Protein AF-0000000071600492 (afdb_homodimer)

Nearest PDB structures (foldseek):
  7sp5-assembly2_B  TM=2.230E-01  e=6.597E-02  Serendipita indica
  8fvz-assembly2_B  TM=2.088E-01  e=5.410E-02  Serendipita indica
  7p5j-assembly1_B  TM=1.361E-01  e=3.781E-01  Homo sapiens
  5xar-assembly1_B  TM=1.088E-01  e=1.708E+00  Klebsiella pneumoniae
  7sp5-assembly2_B  TM=2.228E-01  e=4.487E-02  Serendipita indica

InterPro domains:
  IPR002656 Acyltransferase 3 domain [PF01757] (269-626)
  IPR006621 Nose resistant-to-fluoxetine protein, N-terminal [PF20146] (59-178)
  IPR006621 Nose resistant-to-fluoxetine protein, N-terminal [SM00703] (56-203)
  IPR052728 Oxygen and lipid transport regulator [PTHR11161] (56-674)

Sequence (1380 aa):
MASGCVRVCLALHIFLSIVTASYAGHRILNNGFNRRNAEIDSLIQDLQQEKWEQEDVPCVQAVKDMLYGVKNSTLWATWIWDSMQRPTGALYGSRYHLGNFDQCLNPPWQGTHQHLRTQHCLVEVSLTDTEPKRWTKHPDPYDNTENYLNTTSIYWRNFNKATLGVCLPEVCSHRAVAILAPLMVQANHLPEPRAPRVLSCQTGATHQYSTQFYIYILTFAILYSVAIFGTLFPEYVPTSYWASEVRKAFDMKRNWMKLFVVSSRELKSVHGIRCFSSAIIICSHYIYYSNLTPISNALHMEKDLNSFVGMFVFHIDLIVDTFFALSGMLLINGLMSGKRTNLVEGLVKRYIRIVAPLAVMVYYFSWVHEHIGSGPVWELASREQRDVCHENWWATLLMVNNYVNEDRICHTVSWYLSCDFQLAILGTLLVYIYQRDPKTGKIVIGGAAVAAILVPSVVTYYYKLSPLFFHGMQSLVNFKTDPVFLKRYIKAHCRAAAYMVGMYAGYIFSVYRPEENRNKLSKRLSILGFLAALFTMVMVYRGGGLMLHREYNALEVAAFVAFNRATWAFAVCCLIAICEYGTLPLISTYLKWDFFVPLSRLSYCLYLLHMALVYYSIHGTRAGARYDFVDMVVHGFGIWLITNWLSLGLYLTVEAPIANLSTHLFKSPTAEPVTNGKVNGTHPFKIKSTMASGCVRVCLALHIFLSIVTASYAGHRILNNGFNRRNAEIDSLIQDLQQEKWEQEDVPCVQAVKDMLYGVKNSTLWATWIWDSMQRPTGALYGSRYHLGNFDQCLNPPWQGTHQHLRTQHCLVEVSLTDTEPKRWTKHPDPYDNTENYLNTTSIYWRNFNKATLGVCLPEVCSHRAVAILAPLMVQANHLPEPRAPRVLSCQTGATHQYSTQFYIYILTFAILYSVAIFGTLFPEYVPTSYWASEVRKAFDMKRNWMKLFVVSSRELKSVHGIRCFSSAIIICSHYIYYSNLTPISNALHMEKDLNSFVGMFVFHIDLIVDTFFALSGMLLINGLMSGKRTNLVEGLVKRYIRIVAPLAVMVYYFSWVHEHIGSGPVWELASREQRDVCHENWWATLLMVNNYVNEDRICHTVSWYLSCDFQLAILGTLLVYIYQRDPKTGKIVIGGAAVAAILVPSVVTYYYKLSPLFFHGMQSLVNFKTDPVFLKRYIKAHCRAAAYMVGMYAGYIFSVYRPEENRNKLSKRLSILGFLAALFTMVMVYRGGGLMLHREYNALEVAAFVAFNRATWAFAVCCLIAICEYGTLPLISTYLKWDFFVPLSRLSYCLYLLHMALVYYSIHGTRAGARYDFVDMVVHGFGIWLITNWLSLGLYLTVEAPIANLSTHLFKSPTAEPVTNGKVNGTHPFKIKST

Organism: Manduca sexta (NCBI:txid7130)

Solvent-accessible surface area (backbone atoms only — not comparable to full-atom values): 70516 Å² total; per-residue (Å²): 124,73,77,62,53,57,56,49,50,50,47,47,49,51,46,48,49,50,49,46,50,56,43,47,58,48,43,55,54,48,50,55,51,48,53,30,45,46,56,53,49,51,48,54,51,51,59,68,70,50,89,73,54,80,86,39,46,67,30,52,50,52,49,50,52,32,53,53,24,32,73,67,34,22,25,52,28,29,49,41,59,32,15,34,33,56,66,45,17,37,92,34,43,16,35,46,24,49,25,30,55,64,50,36,40,56,46,91,44,54,89,80,39,67,90,72,38,29,22,39,32,38,32,37,29,27,46,56,93,61,81,58,41,71,53,86,63,82,75,60,54,81,34,51,38,69,60,57,36,35,23,18,43,92,47,51,41,72,41,32,49,39,36,40,22,39,52,42,55,56,74,43,48,71,68,50,44,39,60,45,46,54,68,73,41,57,44,67,72,48,62,71,66,36,79,56,42,70,71,46,74,46,62,53,63,83,84,79,82,53,73,62,34,51,49,53,54,50,50,50,51,48,40,51,48,51,22,50,44,34,50,75,40,53,85,77,50,61,86,47,69,66,53,43,51,50,33,60,28,25,20,41,64,62,55,56,52,56,40,68,63,75,60,84,86,55,67,48,43,55,24,27,52,47,41,52,46,49,46,51,49,46,22,48,52,41,52,54,51,43,68,63,40,44,24,42,40,40,55,59,50,56,55,44,43,72,34,81,70,24,36,50,59,45,42,47,69,57,56,59,34,49,54,37,12,50,50,23,16,53,52,36,27,51,62,66,65,46,74,98,64,62,66,66,59,52,53,50,53,49,47,54,44,52,40,55,53,48,51,53,50,49,49,34,43,42,54,35,55,62,73,76,62,55,45,78,48,22,60,59,54,34,49,50,46,19,55,29,18,69,74,25,42,65,38,48,70,66,42,42,24,39,77,44,62,56,66,46,44,30,64,66,75,47,30,55,55,17,28,53,53,55,48,47,52,50,51,53,52,49,49,50,42,26,73,74,38,54,72,61,19,51,52,52,51,51,51,48,48,53,47,18,29,44,42,37,14,52,53,30,46,74,68,66,46,69,77,43,76,57,75,32,48,52,39,61,65,41,37,58,75,24,64,45,42,65,70,38,68,40,26,44,67,43,52,35,25,12,21,46,47,13,28,53,49,10,45,47,45,50,73,52,40,44,84,80,38,54,56,69,36,50,48,68,57,21,48,50,49,45,52,48,28,51,49,50,46,52,48,49,28,50,48,46,45,51,57,67,76,40,80,90,44,59,67,61,39,17,55,47,50,28,42,46,54,36,51,42,21,46,29,53,50,48,48,47,46,35,47,46,23,18,41,40,82,65,58,33,59,57,27,40,36,73,77,27,38,41,54,33,70,34,41,64,46,26,64,67,46,40,57,60,55,44,46,48,60,53,34,38,37,55,48,43,36,70,76,44,72,68,55,43,46,32,36,14,47,7,47,47,53,52,30,47,57,52,15,50,56,48,35,47,57,40,33,48,22,51,42,44,48,52,53,55,69,68,50,68,81,70,74,70,76,79,73,75,74,81,72,76,82,75,76,83,78,77,78,74,86,121,124,75,77,60,55,58,56,50,52,50,47,48,48,49,47,48,48,49,50,45,51,57,42,48,59,49,42,56,52,48,49,54,52,49,52,30,44,46,57,52,52,51,49,54,51,52,59,68,69,50,91,73,54,81,86,38,46,66,31,54,49,53,50,49,49,31,53,51,26,32,71,67,34,21,24,50,27,31,49,39,58,30,15,35,32,56,64,44,16,38,92,34,42,16,36,45,25,49,25,32,53,65,50,33,40,57,47,93,44,54,88,78,40,66,90,72,38,28,22,40,31,35,32,37,29,28,46,56,91,62,81,56,42,69,54,85,64,83,74,59,53,83,36,52,39,68,61,57,37,35,23,17,43,94,46,51,40,72,42,29,49,37,36,39,20,39,52,42,57,56,76,45,47,68,70,50,44,40,61,45,45,55,68,74,41,56,44,67,72,48,61,71,66,35,80,57,40,70,73,45,73,47,63,55,64,82,84,80,81,54,70,60,34,51,49,52,54,50,51,52,52,48,41,50,48,51,22,50,44,35,50,77,40,52,86,78,49,60,85,47,70,66,53,43,50,51,33,61,28,23,18,42,64,63,56,55,52,56,41,68,64,76,61,85,84,55,67,49,45,55,23,28,51,47,42,54,45,50,47,52,50,47,22,48,51,39,51,53,51,45,68,64,41,42,24,42,40,40,54,61,51,54,56,44,43,72,35,81,69,24,36,52,59,46,41,48,69,55,56,60,35,50,54,36,12,49,50,25,16,52,51,36,27,50,61,66,64,44,75,98,64,62,64,65,57,53,52,50,53,49,48,54,45,52,40,55,53,46,49,52,50,49,50,34,44,41,53,35,54,64,73,75,63,55,45,77,50,24,60,56,54,34,49,51,46,19,53,30,19,69,74,25,43,65,37,47,71,66,43,42,24,39,77,45,62,57,66,46,44,30,65,65,76,48,30,57,54,18,29,51,52,53,48,48,51,49,51,52,51,48,49,51,43,26,73,75,37,54,71,61,18,51,53,50,51,52,50,48,47,53,44,20,28,44,42,37,14,50,52,30,45,74,68,66,46,66,77,43,76,56,74,34,49,51,38,61,65,42,36,58,74,25,63,44,41,64,70,39,69,40,26,45,67,43,51,35,27,13,22,46,47,12,28,53,49,10,46,49,45,51,75,54,39,45,83,81,37,54,56,68,36,50,49,67,56,21,50,50,49,44,51,48,28,50,49,51,46,51,48,48,28,49,47,46,44,52,57,67,76,41,81,90,44,60,66,61,39,18,55,46,51,27,39,46,53,36,51,44,20,44,28,52,51,48,46,46,46,35,47,47,24,18,42,41,82,65,58,35,58,57,27,40,35,72,78,27,39,41,55,33,70,35,40,65,46,27,64,67,45,41,56,61,56,44,47,50,60,54,33,39,39,54,47,44,37,70,76,44,72,67,55,43,46,31,35,16,48,6,47,47,53,52,30,48,57,51,16,50,54,48,36,48,56,41,34,47,22,50,42,46,48,51,53,55,69,67,50,68,82,69,75,70,74,78,72,73,72,78,70,73,81,71,76,79,80,81,79,74,86,121

Radius of gyration: 36.12 Å; Cα contacts (8 Å, |Δi|>4): 2097; chains: 2; bounding box: 98×134×85 Å

pLDDT: mean 87.0, std 16.47, range [22.69, 98.5]

Secondary structure (DSSP, 8-state):
--THHHHHHHHHHHHHHHHHHHHHHHHHHHHHHHHHHHHHHHHHHHHHHS---GGGHHHHHHHHHHHHHHHTTBHHHHHHHHT-----SGGGT--EE---HHHHH--TTTTT-GGG-EEEEEEEEES-SSPPEE--SPPPTTSBHHHHHTEE-TT--B-SEEEEEEEEETT--HHHHHHHHHHHS--TTSPPPEEEEEEEEEE-SPPPPPHHHHHHHHHHHHHHHHHHHHHH-GGGS--SHHHHHHHHHT-HHHHHHHTT---TTS-HHHHHHHHHHHHHHHHHHHHHHHHHS-BS-HHHHHHHHTSTTHHHHHTTTHHHHHHHHHHHHHHHHHHHHSSS--HHHHHHHHHHHHHHHHHHHHHIIIIIGGGT--STTHHHHHHHHHHHHHHHHHHHHTT-TTTSSTTS-SSGGGHHHHHHHHHHHHHHHHHHHHHH-HHHHHHHHHHHHHHHHHHHHHHHHHHT--SSS--SHHHHHTGGG-HHIIIIIT-HHHHHHHHHHHHHHHHHHHHS-TTTSTT-S-HHHHHHHHHHHHHHHHHHHHHHHHHHHS---HHHHHHHHHHHHHHHHHHHHHHHHHHHHS--TTHHHHHT-TTHHHHHHTHHHHHHHHHHHHHHHHHT--SPBPP-HHHHHHHHHHHHHHHHHHHHHHIIIIIHHHHHHHHHHHS-----------------------/-TTHHHHHHHHHHHHHHHHHHHHHHHHHHHHHHHHHHHHHHHHHHHHHHS---GGGHHHHHHHHHHHHHHHTTBHHHHHHHHT-----SGGGT--EE---HHHHH--TTTTT-GGG-EEEEEEEEES-SSPPEE--SPPPTTSBHHHHHTEE-TT--B-SEEEEEEEEETT--HHHHHHHHHHHS--TTSPPPEEEEEEEEEE-SPPPPPHHHHHHHHHHHHHHHHHHHHHH-GGGS--SHHHHHHHHHT-HHHHHHHTT---TTS-HHHHHHHHHHHHHHHHHHHHHHHHHS-BS-HHHHHHHHTSTTHHHHHTTTHHHHHHHHHHHHHHHHHHHHSSS--HHHHHHHHHHHHHHHHHHHHHIIIIIGGGT--STTHHHHHHHHHHHHHHHHHHHHTT-TTTSSTTS-SSGGGHHHHHHHHHHHHHHHHHHHHHH-HHHHHHHHHHHHHHHHHHHHHHHHHHT--SSS--SHHHHHTGGG-HHIIIIIT-HHHHHHHHHHHHHHHHHHHHS-TTTSTT-S-HHHHHHHHHHHHHHHHHHHHHHHHHHHS---HHHHHHHHHHHHHHHHHHHHHHHHHHHHS--TTHHHHHT-TTHHHHHHTHHHHHHHHHHHHHHHHHT--SPBPP-HHHHHHHHHHHHHHHHHHHHHHIIIIIHHHHHHHHHHHS-----------------------

Foldseek 3Di:
DVVVVVVVVVVVVVVVVVVVVVVVVVVVVVVVLVVLLVLLVVLLVVLVPDDDDPLQVVQSVQLNVLSVCVNVVNPLSVLQLQQWAADDQLLLQFAEGAGFQCSLADDPCVPPDVQSWKKKWKKKWFLDDEAADEDPDPDDPPDDPVNSQSHAYPQGRHSGMHITIHIGGPSGDQVNCQVVGQSSRPDPRTHRTHDIDIQDMGHNDDDDADPLQVVLVVVLVVLVCLLVCLQPPVVPFDPDPVSNLLSVLLPLVVLVVVLLDDDPQDLLLLLLLLLVLLLLVLLLLLQLLLLLFRASRNNVVVVCCPDPVVLLNQAVCLSLLLVLLQLLLVLLLVVLQDPPDPLVLVLVLVLLLQLFLVVSLLSCLQRPLLPPFDENQSNSVSVLLNVLSVVCVPCLSVLNCLPPVQLRDRLNLSLSVSLSSVLSVVSSVLVVVCVVPVVVSVVVLVVLLLQLLQVLLVQCLVVVAQLTCSLGDVCSNSVSPHCCSNRAVSDNSNSNNSNSLSNVLSVVCNVVPLSVQAAVAEQVRLVVLLVVLVVQLVVLSNVNSVSSPDDRDSNVSSNNSSPSSNSNSNSSSSNSCSLSRHDHPPSSCVSSPSVSSSVSVLSSQLSSCLVSVSCNVNSNDHHRDYDDSVVSSVVSVVSSVVSSVVSSSCCSRISSSSSSVSVVVPPDPPDPPPPPPPPPPPDDPPPDPD/DVVVVVVVVVVVVVVVVVVVVVVVVVVVVVVVLVVLLVLLVVLLVVLVPDDDDPLAVVQSVQVNVLSVCVNVVNPLSVLQLQQWAADDLLLLQQAERAGFQCSLADDPCVPPDVQSWKKKWKKKWFQDDEQADEDPDPDDPPDDPVNSQSHAYNQGRHSGMHITIHIGGPSGDQVNCQVVGQSSRPDPRTHRTHDIDIQDMGHNDDDDADPLQVVLVVVLVVLVCLLVCLQPPVVPFDPDPVSNLLSVLLPLVVLVVVLLDDDPQDLLLLLLLLLVLLLLVLLLLLQLLLLLFRASRNNVVVVCLPDPVVLLNQAVCLSLLLVLLQLLLVLLLVVLQDPPDPLVLVLVLVLLLQLFLVVSLLSCLQRPLLPPFDENQSNSVSVLLNVLSVVCVPCLSVLNCLPPVQLRDRLNLSLSVSLSSVLSVVSSVLVVVCVVPVVVSVVVLVVLLLQLLQVLLVQCLVVVAQLTCSLGDVCSNSVSPHCCSNRAVSDNSNSNNSNSLSNVLSVVCNVVPLSVQAAVAEQVRLVVLLVVLVVQLVVLSNVNSVSSPDDRDSNVSSNNSSPSSNSNSNSSSSNSCSLSRHDDPPSSCVSSPSVSSSVSVLSSQLSSCLVSVSCNVNSNDHHRDYDDSVVSSVVSVVSSVVSSVVSSSCCSRISSSSSSVSVVVPPDPPDPPPPPPPPPPPDPDPPDPD

Structure (mmCIF, N/CA/C/O backbone):
data_AF-0000000071600492-model_v1
#
loop_
_entity.id
_entity.type
_entity.pdbx_description
1 polymer 'Nose resistant-to-fluoxetine protein N-terminal domain-containing protein'
#
loop_
_atom_site.group_PDB
_atom_site.id
_atom_site.type_symbol
_atom_site.label_atom_id
_atom_site.label_alt_id
_atom_site.label_comp_id
_atom_site.label_asym_id
_atom_site.label_entity_id
_atom_site.label_seq_id
_atom_site.pdbx_PDB_ins_code
_atom_site.Cartn_x
_atom_site.Cartn_y
_atom_site.Cartn_z
_atom_site.occupancy
_atom_site.B_iso_or_equiv
_atom_site.auth_seq_id
_atom_site.auth_comp_id
_atom_site.auth_asym_id
_atom_site.auth_atom_id
_atom_site.pdbx_PDB_model_num
ATOM 1 N N . MET A 1 1 ? -40.469 -67.062 -33.344 1 25.22 1 MET A N 1
ATOM 2 C CA . MET A 1 1 ? -39.062 -67.25 -32.969 1 25.22 1 MET A CA 1
ATOM 3 C C . MET A 1 1 ? -38.188 -66.062 -33.438 1 25.22 1 MET A C 1
ATOM 5 O O . MET A 1 1 ? -37.219 -65.75 -32.781 1 25.22 1 MET A O 1
ATOM 9 N N . ALA A 1 2 ? -38.531 -65.625 -34.656 1 33.31 2 ALA A N 1
ATOM 10 C CA . ALA A 1 2 ? -37.719 -64.688 -35.375 1 33.31 2 ALA A CA 1
ATOM 11 C C . ALA A 1 2 ? -37.844 -63.25 -34.75 1 33.31 2 ALA A C 1
ATOM 13 O O . ALA A 1 2 ? -36.938 -62.438 -34.906 1 33.31 2 ALA A O 1
ATOM 14 N N . SER A 1 3 ? -39.062 -62.938 -34.25 1 36.97 3 SER A N 1
ATOM 15 C CA . SER A 1 3 ? -39.344 -61.562 -33.875 1 36.97 3 SER A CA 1
ATOM 16 C C . SER A 1 3 ? -38.594 -61.188 -32.594 1 36.97 3 SER A C 1
ATOM 18 O O . SER A 1 3 ? -38.562 -60.031 -32.156 1 36.97 3 SER A O 1
ATOM 20 N N . GLY A 1 4 ? -38.188 -62.25 -31.828 1 30.08 4 GLY A N 1
ATOM 21 C CA . GLY A 1 4 ? -37.562 -62.031 -30.547 1 30.08 4 GLY A CA 1
ATOM 22 C C . GLY A 1 4 ? -36.125 -61.531 -30.672 1 30.08 4 GLY A C 1
ATOM 23 O O . GLY A 1 4 ? -35.5 -61.125 -29.688 1 30.08 4 GLY A O 1
ATOM 24 N N . CYS A 1 5 ? -35.469 -61.844 -31.828 1 31.88 5 CYS A N 1
ATOM 25 C CA . CYS A 1 5 ? -34.062 -61.594 -32 1 31.88 5 CYS A CA 1
ATOM 26 C C . CYS A 1 5 ? -33.781 -60.094 -32.188 1 31.88 5 CYS A C 1
ATOM 28 O O . CYS A 1 5 ? -32.656 -59.656 -31.906 1 31.88 5 CYS A O 1
ATOM 30 N N . VAL A 1 6 ? -34.781 -59.406 -32.812 1 35.81 6 VAL A N 1
ATOM 31 C CA . VAL A 1 6 ? -34.469 -58 -33.156 1 35.81 6 VAL A CA 1
ATOM 32 C C . VAL A 1 6 ? -34.469 -57.156 -31.891 1 35.81 6 VAL A C 1
ATOM 34 O O . VAL A 1 6 ? -33.75 -56.156 -31.797 1 35.81 6 VAL A O 1
ATOM 37 N N . ARG A 1 7 ? -35.312 -57.562 -30.922 1 39.09 7 ARG A N 1
ATOM 38 C CA . ARG A 1 7 ? -35.344 -56.75 -29.719 1 39.09 7 ARG A CA 1
ATOM 39 C C . ARG A 1 7 ? -34.062 -56.938 -28.891 1 39.09 7 ARG A C 1
ATOM 41 O O . ARG A 1 7 ? -33.656 -56.031 -28.141 1 39.09 7 ARG A O 1
ATOM 48 N N . VAL A 1 8 ? -33.562 -58.219 -29.031 1 35 8 VAL A N 1
ATOM 49 C CA . VAL A 1 8 ? -32.344 -58.438 -28.266 1 35 8 VAL A CA 1
ATOM 50 C C . VAL A 1 8 ? -31.188 -57.656 -28.906 1 35 8 VAL A C 1
ATOM 52 O O . VAL A 1 8 ? -30.344 -57.125 -28.203 1 35 8 VAL A O 1
ATOM 55 N N . CYS A 1 9 ? -31.188 -57.531 -30.266 1 38.06 9 CYS A N 1
ATOM 56 C CA . CYS A 1 9 ? -30.094 -56.812 -30.891 1 38.06 9 CYS A CA 1
ATOM 57 C C . CYS A 1 9 ? -30.172 -55.312 -30.562 1 38.06 9 CYS A C 1
ATOM 59 O O . CYS A 1 9 ? -29.141 -54.656 -30.375 1 38.06 9 CYS A O 1
ATOM 61 N N . LEU A 1 10 ? -31.484 -54.781 -30.547 1 40.94 10 LEU A N 1
ATOM 62 C CA . LEU A 1 10 ? -31.594 -53.375 -30.219 1 40.94 10 LEU A CA 1
ATOM 63 C C . LEU A 1 10 ? -31.25 -53.125 -28.75 1 40.94 10 LEU A C 1
ATOM 65 O O . LEU A 1 10 ? -30.594 -52.156 -28.406 1 40.94 10 LEU A O 1
ATOM 69 N N . ALA A 1 11 ? -31.641 -54.094 -27.859 1 41.06 11 ALA A N 1
ATOM 70 C CA . ALA A 1 11 ? -31.266 -53.938 -26.453 1 41.06 11 ALA A CA 1
ATOM 71 C C . ALA A 1 11 ? -29.766 -54.062 -26.266 1 41.06 11 ALA A C 1
ATOM 73 O O . ALA A 1 11 ? -29.156 -53.344 -25.484 1 41.06 11 ALA A O 1
ATOM 74 N N . LEU A 1 12 ? -29.156 -55 -27.047 1 40.19 12 LEU A N 1
ATOM 75 C CA . LEU A 1 12 ? -27.703 -55.094 -26.984 1 40.19 12 LEU A CA 1
ATOM 76 C C . LEU A 1 12 ? -27.031 -53.844 -27.547 1 40.19 12 LEU A C 1
ATOM 78 O O . LEU A 1 12 ? -26 -53.406 -27.016 1 40.19 12 LEU A O 1
ATOM 82 N N . HIS A 1 13 ? -27.688 -53.25 -28.609 1 41.53 13 HIS A N 1
ATOM 83 C CA . HIS A 1 13 ? -27.125 -52 -29.109 1 41.53 13 HIS A CA 1
ATOM 84 C C . HIS A 1 13 ? -27.328 -50.875 -28.094 1 41.53 13 HIS A C 1
ATOM 86 O O . HIS A 1 13 ? -26.438 -50.031 -27.906 1 41.53 13 HIS A O 1
ATOM 92 N N . ILE A 1 14 ? -28.5 -50.812 -27.438 1 42.91 14 ILE A N 1
ATOM 93 C CA . ILE A 1 14 ? -28.688 -49.812 -26.391 1 42.91 14 ILE A CA 1
ATOM 94 C C . ILE A 1 14 ? -27.797 -50.125 -25.203 1 42.91 14 ILE A C 1
ATOM 96 O O . ILE A 1 14 ? -27.156 -49.25 -24.641 1 42.91 14 ILE A O 1
ATOM 100 N N . PHE A 1 15 ? -27.672 -51.469 -24.812 1 40.91 15 PHE A N 1
ATOM 101 C CA . PHE A 1 15 ? -26.766 -51.844 -23.734 1 40.91 15 PHE A CA 1
ATOM 102 C C . PHE A 1 15 ? -25.312 -51.562 -24.125 1 40.91 15 PHE A C 1
ATOM 104 O O . PHE A 1 15 ? -24.531 -51.062 -23.328 1 40.91 15 PHE A O 1
ATOM 111 N N . LEU A 1 16 ? -24.922 -51.844 -25.391 1 39.31 16 LEU A N 1
ATOM 112 C CA . LEU A 1 16 ? -23.562 -51.531 -25.844 1 39.31 16 LEU A CA 1
ATOM 113 C C . LEU A 1 16 ? -23.359 -50.031 -25.938 1 39.31 16 LEU A C 1
ATOM 115 O O . LEU A 1 16 ? -22.266 -49.531 -25.688 1 39.31 16 LEU A O 1
ATOM 119 N N . SER A 1 17 ? -24.453 -49.281 -26.297 1 38.69 17 SER A N 1
ATOM 120 C CA . SER A 1 17 ? -24.328 -47.844 -26.297 1 38.69 17 SER A CA 1
ATOM 121 C C . SER A 1 17 ? -24.266 -47.281 -24.875 1 38.69 17 SER A C 1
ATOM 123 O O . SER A 1 17 ? -23.609 -46.281 -24.609 1 38.69 17 SER A O 1
ATOM 125 N N . ILE A 1 18 ? -25.062 -47.844 -23.969 1 39.12 18 ILE A N 1
ATOM 126 C CA . ILE A 1 18 ? -24.953 -47.438 -22.562 1 39.12 18 ILE A CA 1
ATOM 127 C C . ILE A 1 18 ? -23.609 -47.906 -21.984 1 39.12 18 ILE A C 1
ATOM 129 O O . ILE A 1 18 ? -22.953 -47.156 -21.266 1 39.12 18 ILE A O 1
ATOM 133 N N . VAL A 1 19 ? -23.203 -49.188 -22.281 1 35.66 19 VAL A N 1
ATOM 134 C CA . VAL A 1 19 ? -21.891 -49.656 -21.828 1 35.66 19 VAL A CA 1
ATOM 135 C C . VAL A 1 19 ? -20.781 -48.875 -22.516 1 35.66 19 VAL A C 1
ATOM 137 O O . VAL A 1 19 ? -19.781 -48.531 -21.891 1 35.66 19 VAL A O 1
ATOM 140 N N . THR A 1 20 ? -20.969 -48.5 -23.766 1 35.06 20 THR A N 1
ATOM 141 C CA . THR A 1 20 ? -19.938 -47.688 -24.422 1 35.06 20 THR A CA 1
ATOM 142 C C . THR A 1 20 ? -19.953 -46.25 -23.906 1 35.06 20 THR A C 1
ATOM 144 O O . THR A 1 20 ? -18.906 -45.594 -23.828 1 35.06 20 THR A O 1
ATOM 147 N N . ALA A 1 21 ? -21.125 -45.656 -23.594 1 37.28 21 ALA A N 1
ATOM 148 C CA . ALA A 1 21 ? -21.156 -44.344 -22.984 1 37.28 21 ALA A CA 1
ATOM 149 C C . ALA A 1 21 ? -20.609 -44.344 -21.562 1 37.28 21 ALA A C 1
ATOM 151 O O . ALA A 1 21 ? -19.891 -43.438 -21.156 1 37.28 21 ALA A O 1
ATOM 152 N N . SER A 1 22 ? -21.016 -45.281 -20.703 1 35.84 22 SER A N 1
ATOM 153 C CA . SER A 1 22 ? -20.375 -45.469 -19.391 1 35.84 22 SER A CA 1
ATOM 154 C C . SER A 1 22 ? -18.906 -45.844 -19.531 1 35.84 22 SER A C 1
ATOM 156 O O . SER A 1 22 ? -18.094 -45.5 -18.656 1 35.84 22 SER A O 1
ATOM 158 N N . TYR A 1 23 ? -18.547 -46.594 -20.578 1 31.94 23 TYR A N 1
ATOM 159 C CA . TYR A 1 23 ? -17.141 -46.906 -20.859 1 31.94 23 TYR A CA 1
ATOM 160 C C . TYR A 1 23 ? -16.391 -45.656 -21.328 1 31.94 23 TYR A C 1
ATOM 162 O O . TYR A 1 23 ? -15.188 -45.531 -21.094 1 31.94 23 TYR A O 1
ATOM 170 N N . ALA A 1 24 ? -17.031 -44.75 -22 1 35.72 24 ALA A N 1
ATOM 171 C CA . ALA A 1 24 ? -16.344 -43.531 -22.406 1 35.72 24 ALA A CA 1
ATOM 172 C C . ALA A 1 24 ? -16.062 -42.625 -21.219 1 35.72 24 ALA A C 1
ATOM 174 O O . ALA A 1 24 ? -14.984 -42.031 -21.125 1 35.72 24 ALA A O 1
ATOM 175 N N . GLY A 1 25 ? -17 -42.406 -20.344 1 36.31 25 GLY A N 1
ATOM 176 C CA . GLY A 1 25 ? -16.719 -41.688 -19.109 1 36.31 25 GLY A CA 1
ATOM 177 C C . GLY A 1 25 ? -15.656 -42.375 -18.266 1 36.31 25 GLY A C 1
ATOM 178 O O . GLY A 1 25 ? -14.797 -41.688 -17.688 1 36.31 25 GLY A O 1
ATOM 179 N N . HIS A 1 26 ? -15.773 -43.719 -18.125 1 36.34 26 HIS A N 1
ATOM 180 C CA . HIS A 1 26 ? -14.758 -44.5 -17.406 1 36.34 26 HIS A CA 1
ATOM 181 C C . HIS A 1 26 ? -13.43 -44.469 -18.156 1 36.34 26 HIS A C 1
ATOM 183 O O . HIS A 1 26 ? -12.367 -44.562 -17.531 1 36.34 26 HIS A O 1
ATOM 189 N N . ARG A 1 27 ? -13.352 -44.406 -19.453 1 38.31 27 ARG A N 1
ATOM 190 C CA . ARG A 1 27 ? -12.109 -44.375 -20.219 1 38.31 27 ARG A CA 1
ATOM 191 C C . ARG A 1 27 ? -11.398 -43.031 -20.062 1 38.31 27 ARG A C 1
ATOM 193 O O . ARG A 1 27 ? -10.172 -43 -19.953 1 38.31 27 ARG A O 1
ATOM 200 N N . ILE A 1 28 ? -12.133 -41.969 -20.141 1 40.47 28 ILE A N 1
ATOM 201 C CA . ILE A 1 28 ? -11.508 -40.688 -19.875 1 40.47 28 ILE A CA 1
ATOM 202 C C . ILE A 1 28 ? -10.977 -40.656 -18.438 1 40.47 28 ILE A C 1
ATOM 204 O O . ILE A 1 28 ? -9.859 -40.188 -18.188 1 40.47 28 ILE A O 1
ATOM 208 N N . LEU A 1 29 ? -11.75 -41.281 -17.484 1 42.38 29 LEU A N 1
ATOM 209 C CA . LEU A 1 29 ? -11.289 -41.438 -16.109 1 42.38 29 LEU A CA 1
ATOM 210 C C . LEU A 1 29 ? -10.039 -42.312 -16.047 1 42.38 29 LEU A C 1
ATOM 212 O O . LEU A 1 29 ? -9.102 -42 -15.297 1 42.38 29 LEU A O 1
ATOM 216 N N . ASN A 1 30 ? -9.984 -43.438 -16.844 1 43.16 30 ASN A N 1
ATOM 217 C CA . ASN A 1 30 ? -8.859 -44.344 -16.828 1 43.16 30 ASN A CA 1
ATOM 218 C C . ASN A 1 30 ? -7.629 -43.75 -17.5 1 43.16 30 ASN A C 1
ATOM 220 O O . ASN A 1 30 ? -6.504 -43.969 -17.062 1 43.16 30 ASN A O 1
ATOM 224 N N . ASN A 1 31 ? -7.863 -42.938 -18.453 1 48.06 31 ASN A N 1
ATOM 225 C CA . ASN A 1 31 ? -6.719 -42.375 -19.156 1 48.06 31 ASN A CA 1
ATOM 226 C C . ASN A 1 31 ? -6.035 -41.281 -18.344 1 48.06 31 ASN A C 1
ATOM 228 O O . ASN A 1 31 ? -4.809 -41.188 -18.328 1 48.06 31 ASN A O 1
ATOM 232 N N . GLY A 1 32 ? -6.828 -40.469 -17.625 1 51.72 32 GLY A N 1
ATOM 233 C CA . GLY A 1 32 ? -6.238 -39.5 -16.734 1 51.72 32 GLY A CA 1
ATOM 234 C C . GLY A 1 32 ? -5.445 -40.094 -15.594 1 51.72 32 GLY A C 1
ATOM 235 O O . GLY A 1 32 ? -4.344 -39.656 -15.273 1 51.72 32 GLY A O 1
ATOM 236 N N . PHE A 1 33 ? -6.051 -41.219 -15.109 1 51.66 33 PHE A N 1
ATOM 237 C CA . PHE A 1 33 ? -5.379 -42 -14.062 1 51.66 33 PHE A CA 1
ATOM 238 C C . PHE A 1 33 ? -4.082 -42.594 -14.586 1 51.66 33 PHE A C 1
ATOM 240 O O . PHE A 1 33 ? -3.066 -42.594 -13.891 1 51.66 33 PHE A O 1
ATOM 247 N N . ASN A 1 34 ? -4.113 -42.969 -15.82 1 55.19 34 ASN A N 1
ATOM 248 C CA . ASN A 1 34 ? -2.939 -43.594 -16.406 1 55.19 34 ASN A CA 1
ATOM 249 C C . ASN A 1 34 ? -1.824 -42.594 -16.656 1 55.19 34 ASN A C 1
ATOM 251 O O . ASN A 1 34 ? -0.648 -42.875 -16.453 1 55.19 34 ASN A O 1
ATOM 255 N N . ARG A 1 35 ? -2.18 -41.406 -16.984 1 62.69 35 ARG A N 1
ATOM 256 C CA . ARG A 1 35 ? -1.173 -40.375 -17.203 1 62.69 35 ARG A CA 1
ATOM 257 C C . ARG A 1 35 ? -0.516 -39.969 -15.891 1 62.69 35 ARG A C 1
ATOM 259 O O . ARG A 1 35 ? 0.7 -39.781 -15.828 1 62.69 35 ARG A O 1
ATOM 266 N N . ARG A 1 36 ? -1.374 -40 -14.883 1 64.19 36 ARG A N 1
ATOM 267 C CA . ARG A 1 36 ? -0.929 -39.625 -13.539 1 64.19 36 ARG A CA 1
ATOM 268 C C . ARG A 1 36 ? 0.158 -40.594 -13.055 1 64.19 36 ARG A C 1
ATOM 270 O O . ARG A 1 36 ? 1.206 -40.156 -12.578 1 64.19 36 ARG A O 1
ATOM 277 N N . ASN A 1 37 ? -0.099 -41.719 -13.328 1 73.81 37 ASN A N 1
ATOM 278 C CA . ASN A 1 37 ? 0.77 -42.719 -12.773 1 73.81 37 ASN A CA 1
ATOM 279 C C . ASN A 1 37 ? 2.033 -42.906 -13.609 1 73.81 37 ASN A C 1
ATOM 281 O O . ASN A 1 37 ? 3.092 -43.25 -13.07 1 73.81 37 ASN A O 1
ATOM 285 N N . ALA A 1 38 ? 1.875 -42.438 -14.812 1 76 38 ALA A N 1
ATOM 286 C CA . ALA A 1 38 ? 3.041 -42.625 -15.672 1 76 38 ALA A CA 1
ATOM 287 C C . ALA A 1 38 ? 4.156 -41.656 -15.289 1 76 38 ALA A C 1
ATOM 289 O O . ALA A 1 38 ? 5.336 -42.031 -15.289 1 76 38 ALA A O 1
ATOM 290 N N . GLU A 1 39 ? 3.812 -40.469 -15.016 1 79.5 39 GLU A N 1
ATOM 291 C CA . GLU A 1 39 ? 4.812 -39.5 -14.617 1 79.5 39 GLU A CA 1
ATOM 292 C C . GLU A 1 39 ? 5.5 -39.906 -13.32 1 79.5 39 GLU A C 1
ATOM 294 O O . GLU A 1 39 ? 6.719 -39.781 -13.195 1 79.5 39 GLU A O 1
ATOM 299 N N . ILE A 1 40 ? 4.738 -40.312 -12.398 1 85.69 40 ILE A N 1
ATOM 300 C CA . ILE A 1 40 ? 5.27 -40.719 -11.094 1 85.69 40 ILE A CA 1
ATOM 301 C C . ILE A 1 40 ? 6.152 -41.938 -11.242 1 85.69 40 ILE A C 1
ATOM 303 O O . ILE A 1 40 ? 7.211 -42.031 -10.609 1 85.69 40 ILE A O 1
ATOM 307 N N . ASP A 1 41 ? 5.715 -42.844 -12.094 1 84.38 41 ASP A N 1
ATOM 308 C CA . ASP A 1 41 ? 6.504 -44.062 -12.312 1 84.38 41 ASP A CA 1
ATOM 309 C C . ASP A 1 41 ? 7.855 -43.719 -12.945 1 84.38 41 ASP A C 1
ATOM 311 O O . ASP A 1 41 ? 8.875 -44.312 -12.586 1 84.38 41 ASP A O 1
ATOM 315 N N . SER A 1 42 ? 7.777 -42.812 -13.828 1 82.62 42 SER A N 1
ATOM 316 C CA . SER A 1 42 ? 9.023 -42.406 -14.461 1 82.62 42 SER A CA 1
ATOM 317 C C . SER A 1 42 ? 9.961 -41.75 -13.453 1 82.62 42 SER A C 1
ATOM 319 O O . SER A 1 42 ? 11.18 -41.906 -13.523 1 82.62 42 SER A O 1
ATOM 321 N N . LEU A 1 43 ? 9.391 -41.062 -12.586 1 86.81 43 LEU A N 1
ATOM 322 C CA . LEU A 1 43 ? 10.18 -40.375 -11.555 1 86.81 43 LEU A CA 1
ATOM 323 C C . LEU A 1 43 ? 10.805 -41.406 -10.602 1 86.81 43 LEU A C 1
ATOM 325 O O . LEU A 1 43 ? 11.953 -41.25 -10.195 1 86.81 43 LEU A O 1
ATOM 329 N N . ILE A 1 44 ? 10.055 -42.375 -10.258 1 89.25 44 ILE A N 1
ATOM 330 C CA . ILE A 1 44 ? 10.555 -43.438 -9.375 1 89.25 44 ILE A CA 1
ATOM 331 C C . ILE A 1 44 ? 11.711 -44.156 -10.047 1 89.25 44 ILE A C 1
ATOM 333 O O . ILE A 1 44 ? 12.711 -44.5 -9.406 1 89.25 44 ILE A O 1
ATOM 337 N N . GLN A 1 45 ? 11.586 -44.344 -11.328 1 86.31 45 GLN A N 1
ATOM 338 C CA . GLN A 1 45 ? 12.656 -45 -12.086 1 86.31 45 GLN A CA 1
ATOM 339 C C . GLN A 1 45 ? 13.914 -44.125 -12.117 1 86.31 45 GLN A C 1
ATOM 341 O O . GLN A 1 45 ? 15.023 -44.656 -11.984 1 86.31 45 GLN A O 1
ATOM 346 N N . ASP A 1 46 ? 13.695 -42.875 -12.266 1 85.19 46 ASP A N 1
ATOM 347 C CA . ASP A 1 46 ? 14.828 -41.938 -12.273 1 85.19 46 ASP A CA 1
ATOM 348 C C . ASP A 1 46 ? 15.547 -41.969 -10.922 1 85.19 46 ASP A C 1
ATOM 350 O O . ASP A 1 46 ? 16.781 -41.875 -10.867 1 85.19 46 ASP A O 1
ATOM 354 N N . LEU A 1 47 ? 14.758 -42.031 -9.906 1 89.56 47 LEU A N 1
ATOM 355 C CA . LEU A 1 47 ? 15.328 -42.062 -8.57 1 89.56 47 LEU A CA 1
ATOM 356 C C . LEU A 1 47 ? 16.172 -43.312 -8.352 1 89.56 47 LEU A C 1
ATOM 358 O O . LEU A 1 47 ? 17.203 -43.25 -7.688 1 89.56 47 LEU A O 1
ATOM 362 N N . GLN A 1 48 ? 15.742 -44.375 -8.953 1 87.12 48 GLN A N 1
ATOM 363 C CA . GLN A 1 48 ? 16.422 -45.656 -8.773 1 87.12 48 GLN A CA 1
ATOM 364 C C . GLN A 1 48 ? 17.719 -45.688 -9.578 1 87.12 48 GLN A C 1
ATOM 366 O O . GLN A 1 48 ? 18.672 -46.375 -9.211 1 87.12 48 GLN A O 1
ATOM 371 N N . GLN A 1 49 ? 17.797 -44.875 -10.578 1 85.25 49 GLN A N 1
ATOM 372 C CA . GLN A 1 49 ? 18.969 -44.875 -11.453 1 85.25 49 GLN A CA 1
ATOM 373 C C . GLN A 1 49 ? 20.047 -43.938 -10.93 1 85.25 49 GLN A C 1
ATOM 375 O O . GLN A 1 49 ? 21.219 -44.031 -11.32 1 85.25 49 GLN A O 1
ATOM 380 N N . GLU A 1 50 ? 19.625 -43.094 -10.062 1 86.5 50 GLU A N 1
ATOM 381 C CA . GLU A 1 50 ? 20.578 -42.125 -9.516 1 86.5 50 GLU A CA 1
ATOM 382 C C . GLU A 1 50 ? 21.484 -42.781 -8.469 1 86.5 50 GLU A C 1
ATOM 384 O O . GLU A 1 50 ? 21.062 -43.719 -7.773 1 86.5 50 GLU A O 1
ATOM 389 N N . LYS A 1 51 ? 22.812 -42.312 -8.422 1 86.69 51 LYS A N 1
ATOM 390 C CA . LYS A 1 51 ? 23.75 -42.812 -7.414 1 86.69 51 LYS A CA 1
ATOM 391 C C . LYS A 1 51 ? 23.625 -42 -6.117 1 86.69 51 LYS A C 1
ATOM 393 O O . LYS A 1 51 ? 23.938 -40.812 -6.078 1 86.69 51 LYS A O 1
ATOM 398 N N . TRP A 1 52 ? 23.141 -42.75 -5.125 1 92.5 52 TRP A N 1
ATOM 399 C CA . TRP A 1 52 ? 22.906 -42.094 -3.842 1 92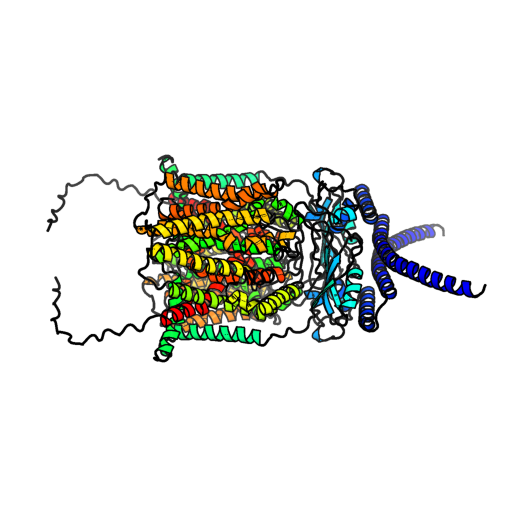.5 52 TRP A CA 1
ATOM 400 C C . TRP A 1 52 ? 23.969 -42.5 -2.826 1 92.5 52 TRP A C 1
ATOM 402 O O . TRP A 1 52 ? 24.438 -43.656 -2.84 1 92.5 52 TRP A O 1
ATOM 412 N N . GLU A 1 53 ? 24.344 -41.562 -2.004 1 93.06 53 GLU A N 1
ATOM 413 C CA . GLU A 1 53 ? 25.219 -41.875 -0.867 1 93.06 53 GLU A CA 1
ATOM 414 C C . GLU A 1 53 ? 24.406 -42.469 0.285 1 93.06 53 GLU A C 1
ATOM 416 O O . GLU A 1 53 ? 23.188 -42.344 0.321 1 93.06 53 GLU A O 1
ATOM 421 N N . GLN A 1 54 ? 25.156 -43.125 1.183 1 91.38 54 GLN A N 1
ATOM 422 C CA . GLN A 1 54 ? 24.5 -43.781 2.301 1 91.38 54 GLN A CA 1
ATOM 423 C C . GLN A 1 54 ? 23.703 -42.812 3.143 1 91.38 54 GLN A C 1
ATOM 425 O O . GLN A 1 54 ? 22.625 -43.125 3.645 1 91.38 54 GLN A O 1
ATOM 430 N N . GLU A 1 55 ? 24.219 -41.625 3.23 1 91.62 55 GLU A N 1
ATOM 431 C CA . GLU A 1 55 ? 23.562 -40.625 4.051 1 91.62 55 GLU A CA 1
ATOM 432 C C . GLU A 1 55 ? 22.266 -40.125 3.41 1 91.62 55 GLU A C 1
ATOM 434 O O . GLU A 1 55 ? 21.375 -39.625 4.098 1 91.62 55 GLU A O 1
ATOM 439 N N . ASP A 1 56 ? 22.062 -40.438 2.135 1 93.94 56 ASP A N 1
ATOM 440 C CA . ASP A 1 56 ? 20.906 -39.938 1.392 1 93.94 56 ASP A CA 1
ATOM 441 C C . ASP A 1 56 ? 19.797 -40.969 1.345 1 93.94 56 ASP A C 1
ATOM 443 O O . ASP A 1 56 ? 18.656 -40.688 0.946 1 93.94 56 ASP A O 1
ATOM 447 N N . VAL A 1 57 ? 20.031 -42.188 1.784 1 93.06 57 VAL A N 1
ATOM 448 C CA . VAL A 1 57 ? 19.125 -43.312 1.604 1 93.06 57 VAL A CA 1
ATOM 449 C C . VAL A 1 57 ? 17.812 -43.031 2.328 1 93.06 57 VAL A C 1
ATOM 451 O O . VAL A 1 57 ? 16.734 -43.25 1.778 1 93.06 57 VAL A O 1
ATOM 454 N N . PRO A 1 58 ? 17.922 -42.531 3.576 1 94.81 58 PRO A N 1
ATOM 455 C CA . PRO A 1 58 ? 16.641 -42.25 4.234 1 94.81 58 PRO A CA 1
ATOM 456 C C . PRO A 1 58 ? 15.797 -41.219 3.469 1 94.81 58 PRO A C 1
ATOM 458 O O . PRO A 1 58 ? 14.562 -41.344 3.436 1 94.81 58 PRO A O 1
ATOM 461 N N . CYS A 1 59 ? 16.391 -40.281 2.922 1 96.12 59 CYS A N 1
ATOM 462 C CA . CYS A 1 59 ? 15.672 -39.281 2.143 1 96.12 59 CYS A CA 1
ATOM 463 C C . CYS A 1 59 ? 15.031 -39.875 0.904 1 96.12 59 CYS A C 1
ATOM 465 O O . CYS A 1 59 ? 13.859 -39.656 0.622 1 96.12 59 CYS A O 1
ATOM 467 N N . VAL A 1 60 ? 15.773 -40.719 0.188 1 95.25 60 VAL A N 1
ATOM 468 C CA . VAL A 1 60 ? 15.289 -41.375 -1.036 1 95.25 60 VAL A CA 1
ATOM 469 C C . VAL A 1 60 ? 14.094 -42.25 -0.72 1 95.25 60 VAL A C 1
ATOM 471 O O . VAL A 1 60 ? 13.117 -42.281 -1.467 1 95.25 60 VAL A O 1
ATOM 474 N N . GLN A 1 61 ? 14.211 -42.938 0.377 1 95.25 61 GLN A N 1
ATOM 475 C CA . GLN A 1 61 ? 13.109 -43.781 0.772 1 95.25 61 GLN A CA 1
ATOM 476 C C . GLN A 1 61 ? 11.867 -42.969 1.118 1 95.25 61 GLN A C 1
ATOM 478 O O . GLN A 1 61 ? 10.75 -43.344 0.739 1 95.25 61 GLN A O 1
ATOM 483 N N . ALA A 1 62 ? 12.078 -41.938 1.854 1 96.44 62 ALA A N 1
ATOM 484 C CA . ALA A 1 62 ? 10.961 -41.094 2.213 1 96.44 62 ALA A CA 1
ATOM 485 C C . ALA A 1 62 ? 10.289 -40.5 0.968 1 96.44 62 ALA A C 1
ATOM 487 O O . ALA A 1 62 ? 9.062 -40.375 0.91 1 96.44 62 ALA A O 1
ATOM 488 N N . VAL A 1 63 ? 11.094 -40.125 0.027 1 96.75 63 VAL A N 1
ATOM 489 C CA . VAL A 1 63 ? 10.57 -39.531 -1.212 1 96.75 63 VAL A CA 1
ATOM 490 C C . VAL A 1 63 ? 9.836 -40.625 -2.004 1 96.75 63 VAL A C 1
ATOM 492 O O . VAL A 1 63 ? 8.781 -40.344 -2.594 1 96.75 63 VAL A O 1
ATOM 495 N N . LYS A 1 64 ? 10.375 -41.812 -2.014 1 95.19 64 LYS A N 1
ATOM 496 C CA . LYS A 1 64 ? 9.688 -42.906 -2.674 1 95.19 64 LYS A CA 1
ATOM 497 C C . LYS A 1 64 ? 8.328 -43.188 -2.029 1 95.19 64 LYS A C 1
ATOM 499 O O . LYS A 1 64 ? 7.34 -43.406 -2.729 1 95.19 64 LYS A O 1
ATOM 504 N N . ASP A 1 65 ? 8.344 -43.156 -0.746 1 95.69 65 ASP A N 1
ATOM 505 C CA . ASP A 1 65 ? 7.086 -43.312 -0.029 1 95.69 65 ASP A CA 1
ATOM 506 C C . ASP A 1 65 ? 6.09 -42.219 -0.393 1 95.69 65 ASP A C 1
ATOM 508 O O . ASP A 1 65 ? 4.895 -42.5 -0.535 1 95.69 65 ASP A O 1
ATOM 512 N N . MET A 1 66 ? 6.59 -41.094 -0.457 1 95.81 66 MET A N 1
ATOM 513 C CA . MET A 1 66 ? 5.742 -39.969 -0.838 1 95.81 66 MET A CA 1
ATOM 514 C C . MET A 1 66 ? 5.16 -40.156 -2.232 1 95.81 66 MET A C 1
ATOM 516 O O . MET A 1 66 ? 3.963 -39.969 -2.449 1 95.81 66 MET A O 1
ATOM 520 N N . LEU A 1 67 ? 6 -40.594 -3.182 1 94.5 67 LEU A N 1
ATOM 521 C CA . LEU A 1 67 ? 5.562 -40.781 -4.559 1 94.5 67 LEU A CA 1
ATOM 522 C C . LEU A 1 67 ? 4.527 -41.906 -4.648 1 94.5 67 LEU A C 1
ATOM 524 O O . LEU A 1 67 ? 3.543 -41.781 -5.383 1 94.5 67 LEU A O 1
ATOM 528 N N . TYR A 1 68 ? 4.738 -42.906 -3.863 1 93.94 68 TYR A N 1
ATOM 529 C CA . TYR A 1 68 ? 3.742 -43.969 -3.812 1 93.94 68 TYR A CA 1
ATOM 530 C C . TYR A 1 68 ? 2.445 -43.469 -3.189 1 93.94 68 TYR A C 1
ATOM 532 O O . TYR A 1 68 ? 1.354 -43.875 -3.605 1 93.94 68 TYR A O 1
ATOM 540 N N . GLY A 1 69 ? 2.637 -42.688 -2.219 1 94.44 69 GLY A N 1
ATOM 541 C CA . GLY A 1 69 ? 1.464 -42.062 -1.614 1 94.44 69 GLY A CA 1
ATOM 542 C C . GLY A 1 69 ? 0.673 -41.219 -2.582 1 94.44 69 GLY A C 1
ATOM 543 O O . GLY A 1 69 ? -0.559 -41.188 -2.539 1 94.44 69 GLY A O 1
ATOM 544 N N . VAL A 1 70 ? 1.354 -40.5 -3.447 1 93.88 70 VAL A N 1
ATOM 545 C CA . VAL A 1 70 ? 0.689 -39.688 -4.445 1 93.88 70 VAL A CA 1
ATOM 546 C C . VAL A 1 70 ? -0.08 -40.562 -5.426 1 93.88 70 VAL A C 1
ATOM 548 O O . VAL A 1 70 ? -1.219 -40.25 -5.785 1 93.88 70 VAL A O 1
ATOM 551 N N . LYS A 1 71 ? 0.506 -41.656 -5.828 1 90.06 71 LYS A N 1
ATOM 552 C CA . LYS A 1 71 ? -0.134 -42.594 -6.742 1 90.06 71 LYS A CA 1
ATOM 553 C C . LYS A 1 71 ? -1.418 -43.156 -6.141 1 90.06 71 LYS A C 1
ATOM 555 O O . LYS A 1 71 ? -2.398 -43.375 -6.852 1 90.06 71 LYS A O 1
ATOM 560 N N . ASN A 1 72 ? -1.374 -43.312 -4.801 1 91.06 72 ASN A N 1
ATOM 561 C CA . ASN A 1 72 ? -2.52 -43.875 -4.102 1 91.06 72 ASN A CA 1
ATOM 562 C C . ASN A 1 72 ? -3.479 -42.781 -3.613 1 91.06 72 ASN A C 1
ATOM 564 O O . ASN A 1 72 ? -4.43 -43.094 -2.885 1 91.06 72 ASN A O 1
ATOM 568 N N . SER A 1 73 ? -3.201 -41.594 -3.883 1 92.69 73 SER A N 1
ATOM 569 C CA . SER A 1 73 ? -4.016 -40.469 -3.49 1 92.69 73 SER A CA 1
ATOM 570 C C . SER A 1 73 ? -4.113 -40.344 -1.973 1 92.69 73 SER A C 1
ATOM 572 O O . SER A 1 73 ? -5.195 -40.094 -1.433 1 92.69 73 SER A O 1
ATOM 574 N N . THR A 1 74 ? -3.018 -40.688 -1.325 1 95.69 74 THR A N 1
ATOM 575 C CA . THR A 1 74 ? -2.953 -40.469 0.119 1 95.69 74 THR A CA 1
ATOM 576 C C . THR A 1 74 ? -2.77 -39 0.457 1 95.69 74 THR A C 1
ATOM 578 O O . THR A 1 74 ? -1.969 -38.312 -0.175 1 95.69 74 THR A O 1
ATOM 581 N N . LEU A 1 75 ? -3.383 -38.5 1.388 1 96.19 75 LEU A N 1
ATOM 582 C CA . LEU A 1 75 ? -3.514 -37.094 1.64 1 96.19 75 LEU A CA 1
ATOM 583 C C . LEU A 1 75 ? -2.156 -36.469 1.951 1 96.19 75 LEU A C 1
ATOM 585 O O . LEU A 1 75 ? -1.799 -35.406 1.384 1 96.19 75 LEU A O 1
ATOM 589 N N . TRP A 1 76 ? -1.388 -37 2.926 1 97.25 76 TRP A N 1
ATOM 590 C CA . TRP A 1 76 ? -0.123 -36.375 3.309 1 97.25 76 TRP A CA 1
ATOM 591 C C . TRP A 1 76 ? 0.811 -36.281 2.107 1 97.25 76 TRP A C 1
ATOM 593 O O . TRP A 1 76 ? 1.514 -35.25 1.958 1 97.25 76 TRP A O 1
ATOM 603 N N . ALA A 1 77 ? 0.855 -37.281 1.261 1 96.75 77 ALA A N 1
ATOM 604 C CA . ALA A 1 77 ? 1.729 -37.312 0.09 1 96.75 77 ALA A CA 1
ATOM 605 C C . ALA A 1 77 ? 1.243 -36.312 -0.97 1 96.75 77 ALA A C 1
ATOM 607 O O . ALA A 1 77 ? 2.039 -35.562 -1.543 1 96.75 77 ALA A O 1
ATOM 608 N N . THR A 1 78 ? -0.039 -36.312 -1.173 1 96 78 THR A N 1
ATOM 609 C CA . THR A 1 78 ? -0.62 -35.375 -2.133 1 96 78 THR A CA 1
ATOM 610 C C . THR A 1 78 ? -0.459 -33.938 -1.652 1 96 78 THR A C 1
ATOM 612 O O . THR A 1 78 ? -0.294 -33.031 -2.461 1 96 78 THR A O 1
ATOM 615 N N . TRP A 1 79 ? -0.524 -33.781 -0.347 1 96.62 79 TRP A N 1
ATOM 616 C CA . TRP A 1 79 ? -0.327 -32.469 0.273 1 96.62 79 TRP A CA 1
ATOM 617 C C . TRP A 1 79 ? 1.039 -31.891 -0.087 1 96.62 79 TRP A C 1
ATOM 619 O O . TRP A 1 79 ? 1.146 -30.734 -0.484 1 96.62 79 TRP A O 1
ATOM 629 N N . ILE A 1 80 ? 2.014 -32.719 0.01 1 96.81 80 ILE A N 1
ATOM 630 C CA . ILE A 1 80 ? 3.379 -32.281 -0.279 1 96.81 80 ILE A CA 1
ATOM 631 C C . ILE A 1 80 ? 3.527 -32 -1.771 1 96.81 80 ILE A C 1
ATOM 633 O O . ILE A 1 80 ? 4.062 -30.953 -2.16 1 96.81 80 ILE A O 1
ATOM 637 N N . TRP A 1 81 ? 3.018 -32.906 -2.58 1 94.88 81 TRP A N 1
ATOM 638 C CA . TRP A 1 81 ? 3.107 -32.75 -4.031 1 94.88 81 TRP A CA 1
ATOM 639 C C . TRP A 1 81 ? 2.379 -31.5 -4.504 1 94.88 81 TRP A C 1
ATOM 641 O O . TRP A 1 81 ? 2.857 -30.797 -5.395 1 94.88 81 TRP A O 1
ATOM 651 N N . ASP A 1 82 ? 1.273 -31.203 -3.891 1 95.44 82 ASP A N 1
ATOM 652 C CA . ASP A 1 82 ? 0.417 -30.078 -4.238 1 95.44 82 ASP A CA 1
ATOM 653 C C . ASP A 1 82 ? 1.083 -28.75 -3.873 1 95.44 82 ASP A C 1
ATOM 655 O O . ASP A 1 82 ? 0.702 -27.703 -4.387 1 95.44 82 ASP A O 1
ATOM 659 N N . SER A 1 83 ? 2.08 -28.766 -3.057 1 95.69 83 SER A N 1
ATOM 660 C CA . SER A 1 83 ? 2.736 -27.531 -2.611 1 95.69 83 SER A CA 1
ATOM 661 C C . SER A 1 83 ? 3.84 -27.125 -3.574 1 95.69 83 SER A C 1
ATOM 663 O O . SER A 1 83 ? 4.336 -25.984 -3.508 1 95.69 83 SER A O 1
ATOM 665 N N . MET A 1 84 ? 4.207 -27.953 -4.473 1 94.19 84 MET A N 1
ATOM 666 C CA . MET A 1 84 ? 5.301 -27.656 -5.395 1 94.19 84 MET A CA 1
ATOM 667 C C . MET A 1 84 ? 4.762 -27.125 -6.723 1 94.19 84 MET A C 1
ATOM 669 O O . MET A 1 84 ? 3.734 -27.609 -7.211 1 94.19 84 MET A O 1
ATOM 673 N N . GLN A 1 85 ? 5.422 -26.141 -7.219 1 90.81 85 GLN A N 1
ATOM 674 C CA . GLN A 1 85 ? 5.012 -25.5 -8.461 1 90.81 85 GLN A CA 1
ATOM 675 C C . GLN A 1 85 ? 6.047 -25.719 -9.562 1 90.81 85 GLN A C 1
ATOM 677 O O . GLN A 1 85 ? 7.25 -25.609 -9.32 1 90.81 85 GLN A O 1
ATOM 682 N N . ARG A 1 86 ? 5.551 -26.078 -10.719 1 89.81 86 ARG A N 1
ATOM 683 C CA . ARG A 1 86 ? 6.418 -26.125 -11.891 1 89.81 86 ARG A CA 1
ATOM 684 C C . ARG A 1 86 ? 6.645 -24.734 -12.469 1 89.81 86 ARG A C 1
ATOM 686 O O . ARG A 1 86 ? 5.793 -23.859 -12.328 1 89.81 86 ARG A O 1
ATOM 693 N N . PRO A 1 87 ? 7.773 -24.594 -13.102 1 90.94 87 PRO A N 1
ATOM 694 C CA . PRO A 1 87 ? 8.062 -23.266 -13.664 1 90.94 87 PRO A CA 1
ATOM 695 C C . PRO A 1 87 ? 6.992 -22.797 -14.641 1 90.94 87 PRO A C 1
ATOM 697 O O . PRO A 1 87 ? 6.555 -23.562 -15.508 1 90.94 87 PRO A O 1
ATOM 700 N N . THR A 1 88 ? 6.531 -21.625 -14.461 1 91.56 88 THR A N 1
ATOM 701 C CA . THR A 1 88 ? 5.547 -20.953 -15.297 1 91.56 88 THR A CA 1
ATOM 702 C C . THR A 1 88 ? 6 -19.531 -15.625 1 91.56 88 THR A C 1
ATOM 704 O O . THR A 1 88 ? 6.398 -18.781 -14.734 1 91.56 88 THR A O 1
ATOM 707 N N . GLY A 1 89 ? 6.02 -19.203 -16.891 1 92.62 89 GLY A N 1
ATOM 708 C CA . GLY A 1 89 ? 6.332 -17.844 -17.312 1 92.62 89 GLY A CA 1
ATOM 709 C C . GLY A 1 89 ? 7.82 -17.562 -17.344 1 92.62 89 GLY A C 1
ATOM 710 O O . GLY A 1 89 ? 8.234 -16.406 -17.25 1 92.62 89 GLY A O 1
ATOM 711 N N . ALA A 1 90 ? 8.625 -18.609 -17.422 1 91.69 90 ALA A N 1
ATOM 712 C CA . ALA A 1 90 ? 10.078 -18.438 -17.453 1 91.69 90 ALA A CA 1
ATOM 713 C C . ALA A 1 90 ? 10.516 -17.625 -18.656 1 91.69 90 ALA A C 1
ATOM 715 O O . ALA A 1 90 ? 11.422 -16.797 -18.562 1 91.69 90 ALA A O 1
ATOM 716 N N . LEU A 1 91 ? 9.82 -17.828 -19.766 1 93.69 91 LEU A N 1
ATOM 717 C CA . LEU A 1 91 ? 10.188 -17.141 -21 1 93.69 91 LEU A CA 1
ATOM 718 C C . LEU A 1 91 ? 9.766 -15.672 -20.969 1 93.69 91 LEU A C 1
ATOM 720 O O . LEU A 1 91 ? 10.211 -14.867 -21.781 1 93.69 91 LEU A O 1
ATOM 724 N N . TYR A 1 92 ? 8.914 -15.383 -20.016 1 92.75 92 TYR A N 1
ATOM 725 C CA . TYR A 1 92 ? 8.445 -14.008 -19.891 1 92.75 92 TYR A CA 1
ATOM 726 C C . TYR A 1 92 ? 9.133 -13.312 -18.719 1 92.75 92 TYR A C 1
ATOM 728 O O . TYR A 1 92 ? 8.664 -12.273 -18.234 1 92.75 92 TYR A O 1
ATOM 736 N N . GLY A 1 93 ? 10.117 -13.93 -18.188 1 88.75 93 GLY A N 1
ATOM 737 C CA . GLY A 1 93 ? 11 -13.289 -17.219 1 88.75 93 GLY A CA 1
ATOM 738 C C . GLY A 1 93 ? 10.688 -13.688 -15.781 1 88.75 93 GLY A C 1
ATOM 739 O O . GLY A 1 93 ? 11.203 -13.078 -14.836 1 88.75 93 GLY A O 1
ATOM 740 N N . SER A 1 94 ? 9.828 -14.688 -15.578 1 89.81 94 SER A N 1
ATOM 741 C CA . SER A 1 94 ? 9.578 -15.188 -14.234 1 89.81 94 SER A CA 1
ATOM 742 C C . SER A 1 94 ? 10.703 -16.094 -13.766 1 89.81 94 SER A C 1
ATOM 744 O O . SER A 1 94 ? 10.82 -17.234 -14.219 1 89.81 94 SER A O 1
ATOM 746 N N . ARG A 1 95 ? 11.445 -15.672 -12.852 1 88.56 95 ARG A N 1
ATOM 747 C CA . ARG A 1 95 ? 12.617 -16.422 -12.414 1 88.56 95 ARG A CA 1
ATOM 748 C C . ARG A 1 95 ? 12.305 -17.266 -11.188 1 88.56 95 ARG A C 1
ATOM 750 O O . ARG A 1 95 ? 12.883 -18.344 -11.008 1 88.56 95 ARG A O 1
ATOM 757 N N . TYR A 1 96 ? 11.359 -16.875 -10.406 1 89.62 96 TYR A N 1
ATOM 758 C CA . TYR A 1 96 ? 11.102 -17.531 -9.125 1 89.62 96 TYR A CA 1
ATOM 759 C C . TYR A 1 96 ? 9.82 -18.359 -9.18 1 89.62 96 TYR A C 1
ATOM 761 O O . TYR A 1 96 ? 8.758 -17.844 -9.547 1 89.62 96 TYR A O 1
ATOM 769 N N . HIS A 1 97 ? 9.93 -19.516 -8.922 1 92.06 97 HIS A N 1
ATOM 770 C CA . HIS A 1 97 ? 8.828 -20.453 -8.758 1 92.06 97 HIS A CA 1
ATOM 771 C C . HIS A 1 97 ? 8.852 -21.094 -7.379 1 92.06 97 HIS A C 1
ATOM 773 O O . HIS A 1 97 ? 9.414 -22.188 -7.203 1 92.06 97 HIS A O 1
ATOM 779 N N . LEU A 1 98 ? 8.188 -20.5 -6.484 1 91.88 98 LEU A N 1
ATOM 780 C CA . LEU A 1 98 ? 8.422 -20.719 -5.059 1 91.88 98 LEU A CA 1
ATOM 781 C C . LEU A 1 98 ? 7.492 -21.797 -4.512 1 91.88 98 LEU A C 1
ATOM 783 O O . LEU A 1 98 ? 7.676 -22.266 -3.389 1 91.88 98 LEU A O 1
ATOM 787 N N . GLY A 1 99 ? 6.523 -22.297 -5.316 1 92.62 99 GLY A N 1
ATOM 788 C CA . GLY A 1 99 ? 5.531 -23.203 -4.758 1 92.62 99 GLY A CA 1
ATOM 789 C C . GLY A 1 99 ? 4.727 -22.578 -3.633 1 92.62 99 GLY A C 1
ATOM 790 O O . GLY A 1 99 ? 4.578 -21.359 -3.568 1 92.62 99 GLY A O 1
ATOM 791 N N . ASN A 1 100 ? 4.07 -23.406 -2.879 1 94.56 100 ASN A N 1
ATOM 792 C CA . ASN A 1 100 ? 3.316 -22.938 -1.729 1 94.56 100 ASN A CA 1
ATOM 793 C C . ASN A 1 100 ? 4.07 -23.172 -0.423 1 94.56 100 ASN A C 1
ATOM 795 O O . ASN A 1 100 ? 3.92 -24.219 0.201 1 94.56 100 ASN A O 1
ATOM 799 N N . PHE A 1 101 ? 4.816 -22.219 0.016 1 95.19 101 PHE A N 1
ATOM 800 C CA . PHE A 1 101 ? 5.703 -22.25 1.173 1 95.19 101 PHE A CA 1
ATOM 801 C C . PHE A 1 101 ? 4.934 -22.594 2.439 1 95.19 101 PHE A C 1
ATOM 803 O O . PHE A 1 101 ? 5.367 -23.453 3.221 1 95.19 101 PHE A O 1
ATOM 810 N N . ASP A 1 102 ? 3.803 -21.969 2.664 1 94.44 102 ASP A N 1
ATOM 811 C CA . ASP A 1 102 ? 3.012 -22.156 3.877 1 94.44 102 ASP A CA 1
ATOM 812 C C . ASP A 1 102 ? 2.393 -23.547 3.92 1 94.44 102 ASP A C 1
ATOM 814 O O . ASP A 1 102 ? 2.311 -24.172 4.984 1 94.44 102 ASP A O 1
ATOM 818 N N . GLN A 1 103 ? 1.953 -24.031 2.783 1 95.12 103 GLN A N 1
ATOM 819 C CA . GLN A 1 103 ? 1.406 -25.375 2.709 1 95.12 103 GLN A CA 1
ATOM 820 C C . GLN A 1 103 ? 2.467 -26.422 3.053 1 95.12 103 GLN A C 1
ATOM 822 O O . GLN A 1 103 ? 2.18 -27.406 3.738 1 95.12 103 GLN A O 1
ATOM 827 N N . CYS A 1 104 ? 3.619 -26.188 2.572 1 96.62 104 CYS A N 1
ATOM 828 C CA . CYS A 1 104 ? 4.727 -27.109 2.787 1 96.62 104 CYS A CA 1
ATOM 829 C C . CYS A 1 104 ? 5.09 -27.188 4.266 1 96.62 104 CYS A C 1
ATOM 831 O O . CYS A 1 104 ? 5.348 -28.281 4.789 1 96.62 104 CYS A O 1
ATOM 833 N N . LEU A 1 105 ? 5.043 -26.109 4.949 1 95.56 105 LEU A N 1
ATOM 834 C CA . LEU A 1 105 ? 5.625 -26.062 6.285 1 95.56 105 LEU A CA 1
ATOM 835 C C . LEU A 1 105 ? 4.547 -26.203 7.355 1 95.56 105 LEU A C 1
ATOM 837 O O . LEU A 1 105 ? 4.848 -26.469 8.523 1 95.56 105 LEU A O 1
ATOM 841 N N . ASN A 1 106 ? 3.277 -26 6.949 1 92.25 106 ASN A N 1
ATOM 842 C CA . ASN A 1 106 ? 2.225 -26 7.961 1 92.25 106 ASN A CA 1
ATOM 843 C C . ASN A 1 106 ? 1.116 -27 7.617 1 92.25 106 ASN A C 1
ATOM 845 O O . ASN A 1 106 ? -0.056 -26.625 7.551 1 92.25 106 ASN A O 1
ATOM 849 N N . PRO A 1 107 ? 1.455 -28.25 7.559 1 93.44 107 PRO A N 1
ATOM 850 C CA . PRO A 1 107 ? 0.371 -29.219 7.41 1 93.44 107 PRO A CA 1
ATOM 851 C C . PRO A 1 107 ? -0.463 -29.375 8.68 1 93.44 107 PRO A C 1
ATOM 853 O O . PRO A 1 107 ? 0.037 -29.141 9.781 1 93.44 107 PRO A O 1
ATOM 856 N N . PRO A 1 108 ? -1.692 -29.766 8.539 1 89.94 108 PRO A N 1
ATOM 857 C CA . PRO A 1 108 ? -2.551 -29.906 9.719 1 89.94 108 PRO A CA 1
ATOM 858 C C . PRO A 1 108 ? -2.047 -30.953 10.695 1 89.94 108 PRO A C 1
ATOM 860 O O . PRO A 1 108 ? -2.402 -30.938 11.875 1 89.94 108 PRO A O 1
ATOM 863 N N . TRP A 1 109 ? -1.203 -31.875 10.344 1 92.31 109 TRP A N 1
ATOM 864 C CA . TRP A 1 109 ? -0.724 -32.969 11.18 1 92.31 109 TRP A CA 1
ATOM 865 C C . TRP A 1 109 ? 0.699 -32.688 11.664 1 92.31 109 TRP A C 1
ATOM 867 O O . TRP A 1 109 ? 1.401 -33.625 12.078 1 92.31 109 TRP A O 1
ATOM 877 N N . GLN A 1 110 ? 1.162 -31.531 11.578 1 88.31 110 GLN A N 1
ATOM 878 C CA . GLN A 1 110 ? 2.529 -31.156 11.93 1 88.31 110 GLN A CA 1
ATOM 879 C C . GLN A 1 110 ? 2.852 -31.547 13.367 1 88.31 110 GLN A C 1
ATOM 881 O O . GLN A 1 110 ? 3.965 -31.984 13.664 1 88.31 110 GLN A O 1
ATOM 886 N N . GLY A 1 111 ? 1.963 -31.391 14.312 1 86 111 GLY A N 1
ATOM 887 C CA . GLY A 1 111 ? 2.189 -31.672 15.719 1 86 111 GLY A CA 1
ATOM 888 C C . GLY A 1 111 ? 2.004 -33.125 16.078 1 86 111 GLY A C 1
ATOM 889 O O . GLY A 1 111 ? 2.588 -33.625 17.047 1 86 111 GLY A O 1
ATOM 890 N N . THR A 1 112 ? 1.263 -33.875 15.289 1 89.19 112 THR A N 1
ATOM 891 C CA . THR A 1 112 ? 0.874 -35.219 15.672 1 89.19 112 THR A CA 1
ATOM 892 C C . THR A 1 112 ? 1.729 -36.25 14.938 1 89.19 112 THR A C 1
ATOM 894 O O . THR A 1 112 ? 1.952 -37.344 15.445 1 89.19 112 THR A O 1
ATOM 897 N N . HIS A 1 113 ? 2.166 -35.906 13.75 1 93.31 113 HIS A N 1
ATOM 898 C CA . HIS A 1 113 ? 2.945 -36.812 12.945 1 93.31 113 HIS A CA 1
ATOM 899 C C . HIS A 1 113 ? 4.305 -36.25 12.578 1 93.31 113 HIS A C 1
ATOM 901 O O . HIS A 1 113 ? 4.508 -35.781 11.453 1 93.31 113 HIS A O 1
ATOM 907 N N . GLN A 1 114 ? 5.23 -36.438 13.398 1 90.38 114 GLN A N 1
ATOM 908 C CA . GLN A 1 114 ? 6.543 -35.844 13.266 1 90.38 114 GLN A CA 1
ATOM 909 C C . GLN A 1 114 ? 7.316 -36.438 12.094 1 90.38 114 GLN A C 1
ATOM 911 O O . GLN A 1 114 ? 8.141 -35.75 11.469 1 90.38 114 GLN A O 1
ATOM 916 N N . HIS A 1 115 ? 7.047 -37.688 11.766 1 91.69 115 HIS A N 1
ATOM 917 C CA . HIS A 1 115 ? 7.781 -38.375 10.703 1 91.69 115 HIS A CA 1
ATOM 918 C C . HIS A 1 115 ? 7.367 -37.875 9.328 1 91.69 115 HIS A C 1
ATOM 920 O O . HIS A 1 115 ? 8.062 -38.094 8.344 1 91.69 115 HIS A O 1
ATOM 926 N N . LEU A 1 116 ? 6.27 -37.062 9.258 1 94.88 116 LEU A N 1
ATOM 927 C CA . LEU A 1 116 ? 5.781 -36.562 7.988 1 94.88 116 LEU A CA 1
ATOM 928 C C . LEU A 1 116 ? 6.195 -35.094 7.812 1 94.88 116 LEU A C 1
ATOM 930 O O . LEU A 1 116 ? 5.73 -34.406 6.891 1 94.88 116 LEU A O 1
ATOM 934 N N . ARG A 1 117 ? 7.051 -34.594 8.664 1 94.75 117 ARG A N 1
ATOM 935 C CA . ARG A 1 117 ? 7.473 -33.219 8.578 1 94.75 117 ARG A CA 1
ATOM 936 C C . ARG A 1 117 ? 8.289 -32.969 7.316 1 94.75 117 ARG A C 1
ATOM 938 O O . ARG A 1 117 ? 9.016 -33.844 6.855 1 94.75 117 ARG A O 1
ATOM 945 N N . THR A 1 118 ? 8.117 -31.719 6.793 1 97.38 118 THR A N 1
ATOM 946 C CA . THR A 1 118 ? 8.766 -31.375 5.535 1 97.38 118 THR A CA 1
ATOM 947 C C . THR A 1 118 ? 9.617 -30.109 5.703 1 97.38 118 THR A C 1
ATOM 949 O O . THR A 1 118 ? 9.602 -29.484 6.762 1 97.38 118 THR A O 1
ATOM 952 N N . GLN A 1 119 ? 10.422 -29.891 4.73 1 97.06 119 GLN A N 1
ATOM 953 C CA . GLN A 1 119 ? 11.211 -28.672 4.613 1 97.06 119 GLN A CA 1
ATOM 954 C C . GLN A 1 119 ? 11.023 -28.031 3.24 1 97.06 119 GLN A C 1
ATOM 956 O O . GLN A 1 119 ? 10.766 -28.719 2.254 1 97.06 119 GLN A O 1
ATOM 961 N N . HIS A 1 120 ? 10.969 -26.766 3.242 1 97.25 120 HIS A N 1
ATOM 962 C CA . HIS A 1 120 ? 10.93 -25.984 2.002 1 97.25 120 HIS A CA 1
ATOM 963 C C . HIS A 1 120 ? 12.312 -25.469 1.634 1 97.25 120 HIS A C 1
ATOM 965 O O . HIS A 1 120 ? 12.945 -24.766 2.424 1 97.25 120 HIS A O 1
ATOM 971 N N . CYS A 1 121 ? 12.828 -25.828 0.458 1 97.56 121 CYS A N 1
ATOM 972 C CA . CYS A 1 121 ? 14.172 -25.438 0.039 1 97.56 121 CYS A CA 1
ATOM 973 C C . CYS A 1 121 ? 14.125 -24.656 -1.267 1 97.56 121 CYS A C 1
ATOM 975 O O . CYS A 1 121 ? 13.273 -24.906 -2.123 1 97.56 121 CYS A O 1
ATOM 977 N N . LEU A 1 122 ? 14.961 -23.672 -1.365 1 95.38 122 LEU A N 1
ATOM 978 C CA . LEU A 1 122 ? 15.148 -22.906 -2.596 1 95.38 122 LEU A CA 1
ATOM 979 C C . LEU A 1 122 ? 16.406 -23.375 -3.328 1 95.38 122 LEU A C 1
ATOM 981 O O . LEU A 1 122 ? 17.5 -23.375 -2.756 1 95.38 122 LEU A O 1
ATOM 985 N N . VAL A 1 123 ? 16.219 -23.766 -4.566 1 96.31 123 VAL A N 1
ATOM 986 C CA . VAL A 1 123 ? 17.328 -24.266 -5.371 1 96.31 123 VAL A CA 1
ATOM 987 C C . VAL A 1 123 ? 17.438 -23.453 -6.656 1 96.31 123 VAL A C 1
ATOM 989 O O . VAL A 1 123 ? 16.469 -23.328 -7.406 1 96.31 123 VAL A O 1
ATOM 992 N N . GLU A 1 124 ? 18.578 -22.891 -6.914 1 94.38 124 GLU A N 1
ATOM 993 C CA . GLU A 1 124 ? 18.844 -22.172 -8.156 1 94.38 124 GLU A CA 1
ATOM 994 C C . GLU A 1 124 ? 19.406 -23.109 -9.227 1 94.38 124 GLU A C 1
ATOM 996 O O . GLU A 1 124 ? 20.266 -23.938 -8.938 1 94.38 124 GLU A O 1
ATOM 1001 N N . VAL A 1 125 ? 18.859 -23.016 -10.445 1 93.88 125 VAL A N 1
ATOM 1002 C CA . VAL A 1 125 ? 19.297 -23.875 -11.539 1 93.88 125 VAL A CA 1
ATOM 1003 C C . VAL A 1 125 ? 19.562 -23.031 -12.781 1 93.88 125 VAL A C 1
ATOM 1005 O O . VAL A 1 125 ? 19.031 -21.938 -12.922 1 93.88 125 VAL A O 1
ATOM 1008 N N . SER A 1 126 ? 20.406 -23.5 -13.617 1 92.88 126 SER A N 1
ATOM 1009 C CA . SER A 1 126 ? 20.656 -22.922 -14.93 1 92.88 126 SER A CA 1
ATOM 1010 C C . SER A 1 126 ? 19.984 -23.734 -16.031 1 92.88 126 SER A C 1
ATOM 1012 O O . SER A 1 126 ? 19.984 -24.969 -15.992 1 92.88 126 SER A O 1
ATOM 1014 N N . LEU A 1 127 ? 19.375 -23.047 -16.938 1 90.5 127 LEU A N 1
ATOM 1015 C CA . LEU A 1 127 ? 18.656 -23.719 -18.016 1 90.5 127 LEU A CA 1
ATOM 1016 C C . LEU A 1 127 ? 19.547 -23.875 -19.234 1 90.5 127 LEU A C 1
ATOM 1018 O O . LEU A 1 127 ? 19.25 -24.672 -20.141 1 90.5 127 LEU A O 1
ATOM 1022 N N . THR A 1 128 ? 20.578 -23.062 -19.266 1 88.56 128 THR A N 1
ATOM 1023 C CA . THR A 1 128 ? 21.516 -23.172 -20.359 1 88.56 128 THR A CA 1
ATOM 1024 C C . THR A 1 128 ? 22.953 -23.094 -19.859 1 88.56 128 THR A C 1
ATOM 1026 O O . THR A 1 128 ? 23.188 -22.719 -18.703 1 88.56 128 THR A O 1
ATOM 1029 N N . ASP A 1 129 ? 23.891 -23.531 -20.719 1 81.69 129 ASP A N 1
ATOM 1030 C CA . ASP A 1 129 ? 25.297 -23.531 -20.344 1 81.69 129 ASP A CA 1
ATOM 1031 C C . ASP A 1 129 ? 26.031 -22.328 -20.938 1 81.69 129 ASP A C 1
ATOM 1033 O O . ASP A 1 129 ? 27.172 -22.062 -20.594 1 81.69 129 ASP A O 1
ATOM 1037 N N . THR A 1 130 ? 25.297 -21.641 -21.734 1 79.25 130 THR A N 1
ATOM 1038 C CA . THR A 1 130 ? 25.984 -20.578 -22.469 1 79.25 130 THR A CA 1
ATOM 1039 C C . THR A 1 130 ? 25.672 -19.219 -21.844 1 79.25 130 THR A C 1
ATOM 1041 O O . THR A 1 130 ? 24.609 -19.031 -21.219 1 79.25 130 THR A O 1
ATOM 1044 N N . GLU A 1 131 ? 26.625 -18.375 -21.953 1 82.12 131 GLU A N 1
ATOM 1045 C CA . GLU A 1 131 ? 26.406 -16.984 -21.547 1 82.12 131 GLU A CA 1
ATOM 1046 C C . GLU A 1 131 ? 25.438 -16.281 -22.5 1 82.12 131 GLU A C 1
ATOM 1048 O O . GLU A 1 131 ? 25.656 -16.281 -23.703 1 82.12 131 GLU A O 1
ATOM 1053 N N . PRO A 1 132 ? 24.406 -15.773 -21.938 1 84.88 132 PRO A N 1
ATOM 1054 C CA . PRO A 1 132 ? 23.391 -15.156 -22.797 1 84.88 132 PRO A CA 1
ATOM 1055 C C . PRO A 1 132 ? 23.922 -13.938 -23.562 1 84.88 132 PRO A C 1
ATOM 1057 O O . PRO A 1 132 ? 24.734 -13.18 -23.016 1 84.88 132 PRO A O 1
ATOM 1060 N N . LYS A 1 133 ? 23.484 -13.781 -24.781 1 82.69 133 LYS A N 1
ATOM 1061 C CA . LYS A 1 133 ? 23.812 -12.633 -25.625 1 82.69 133 LYS A CA 1
ATOM 1062 C C . LYS A 1 133 ? 22.641 -11.672 -25.719 1 82.69 133 LYS A C 1
ATOM 1064 O O . LYS A 1 133 ? 21.484 -12.094 -25.672 1 82.69 133 LYS A O 1
ATOM 1069 N N . ARG A 1 134 ? 22.938 -10.391 -25.906 1 76.62 134 ARG A N 1
ATOM 1070 C CA . ARG A 1 134 ? 21.891 -9.367 -25.969 1 76.62 134 ARG A CA 1
ATOM 1071 C C . ARG A 1 134 ? 21.031 -9.531 -27.203 1 76.62 134 ARG A C 1
ATOM 1073 O O . ARG A 1 134 ? 21.531 -9.844 -28.281 1 76.62 134 ARG A O 1
ATOM 1080 N N . TRP A 1 135 ? 19.75 -9.227 -26.938 1 72.31 135 TRP A N 1
ATOM 1081 C CA . TRP A 1 135 ? 18.766 -9.258 -28.016 1 72.31 135 TRP A CA 1
ATOM 1082 C C . TRP A 1 135 ? 19.141 -8.258 -29.109 1 72.31 135 TRP A C 1
ATOM 1084 O O . TRP A 1 135 ? 19.391 -7.086 -28.828 1 72.31 135 TRP A O 1
ATOM 1094 N N . THR A 1 136 ? 19.5 -8.617 -30.297 1 63.75 136 THR A N 1
ATOM 1095 C CA . THR A 1 136 ? 19.703 -7.652 -31.375 1 63.75 136 THR A CA 1
ATOM 1096 C C . THR A 1 136 ? 18.453 -7.504 -32.219 1 63.75 136 THR A C 1
ATOM 1098 O O . THR A 1 136 ? 18.219 -6.453 -32.812 1 63.75 136 THR A O 1
ATOM 1101 N N . LYS A 1 137 ? 17.672 -8.477 -32.312 1 70.38 137 LYS A N 1
ATOM 1102 C CA . LYS A 1 137 ? 16.484 -8.484 -33.156 1 70.38 137 LYS A CA 1
ATOM 1103 C C . LYS A 1 137 ? 15.305 -9.141 -32.438 1 70.38 137 LYS A C 1
ATOM 1105 O O . LYS A 1 137 ? 15.492 -9.797 -31.406 1 70.38 137 LYS A O 1
ATOM 1110 N N . HIS A 1 138 ? 14.094 -8.852 -32.906 1 79.5 138 HIS A N 1
ATOM 1111 C CA . HIS A 1 138 ? 12.906 -9.523 -32.406 1 79.5 138 HIS A CA 1
ATOM 1112 C C . HIS A 1 138 ? 13.031 -11.039 -32.531 1 79.5 138 HIS A C 1
ATOM 1114 O O . HIS A 1 138 ? 13.555 -11.531 -33.531 1 79.5 138 HIS A O 1
ATOM 1120 N N . PRO A 1 139 ? 12.688 -11.656 -31.484 1 88.12 139 PRO A N 1
ATOM 1121 C CA . PRO A 1 139 ? 12.797 -13.117 -31.547 1 88.12 139 PRO A CA 1
ATOM 1122 C C . PRO A 1 139 ? 11.906 -13.734 -32.625 1 88.12 139 PRO A C 1
ATOM 1124 O O . PRO A 1 139 ? 10.773 -13.281 -32.812 1 88.12 139 PRO A O 1
ATOM 1127 N N . ASP A 1 140 ? 12.445 -14.648 -33.344 1 91.5 140 ASP A N 1
ATOM 1128 C CA . ASP A 1 140 ? 11.688 -15.422 -34.344 1 91.5 140 ASP A CA 1
ATOM 1129 C C . ASP A 1 140 ? 10.875 -16.516 -33.656 1 91.5 140 ASP A C 1
ATOM 1131 O O . ASP A 1 140 ? 11.438 -17.391 -32.969 1 91.5 140 ASP A O 1
ATOM 1135 N N . PRO A 1 141 ? 9.578 -16.531 -33.906 1 95.75 141 PRO A N 1
ATOM 1136 C CA . PRO A 1 141 ? 8.734 -17.516 -33.219 1 95.75 141 PRO A CA 1
ATOM 1137 C C . PRO A 1 141 ? 9.07 -18.953 -33.625 1 95.75 141 PRO A C 1
ATOM 1139 O O . PRO A 1 141 ? 8.734 -19.891 -32.906 1 95.75 141 PRO A O 1
ATOM 1142 N N . TYR A 1 142 ? 9.75 -19.141 -34.75 1 95.81 142 TYR A N 1
ATOM 1143 C CA . TYR A 1 142 ? 10.016 -20.484 -35.25 1 95.81 142 TYR A CA 1
ATOM 1144 C C . TYR A 1 142 ? 11.43 -20.922 -34.906 1 95.81 142 TYR A C 1
ATOM 1146 O O . TYR A 1 142 ? 11.859 -22.016 -35.281 1 95.81 142 TYR A O 1
ATOM 1154 N N . ASP A 1 143 ? 12.086 -20.125 -34.094 1 93.81 143 ASP A N 1
ATOM 1155 C CA . ASP A 1 143 ? 13.414 -20.484 -33.594 1 93.81 143 ASP A CA 1
ATOM 1156 C C . ASP A 1 143 ? 13.312 -21.484 -32.438 1 93.81 143 ASP A C 1
ATOM 1158 O O . ASP A 1 143 ? 12.227 -21.75 -31.922 1 93.81 143 ASP A O 1
ATOM 1162 N N . ASN A 1 144 ? 14.461 -22.094 -32.156 1 93.06 144 ASN A N 1
ATOM 1163 C CA . ASN A 1 144 ? 14.531 -22.984 -31 1 93.06 144 ASN A CA 1
ATOM 1164 C C . ASN A 1 144 ? 14.453 -22.219 -29.688 1 93.06 144 ASN A C 1
ATOM 1166 O O . ASN A 1 144 ? 15.055 -21.156 -29.547 1 93.06 144 ASN A O 1
ATOM 1170 N N . THR A 1 145 ? 13.742 -22.797 -28.75 1 93.25 145 THR A N 1
ATOM 1171 C CA . THR A 1 145 ? 13.531 -22.156 -27.453 1 93.25 145 THR A CA 1
ATOM 1172 C C . THR A 1 145 ? 14.859 -21.922 -26.75 1 93.25 145 THR A C 1
ATOM 1174 O O . THR A 1 145 ? 15.031 -20.922 -26.047 1 93.25 145 THR A O 1
ATOM 1177 N N . GLU A 1 146 ? 15.781 -22.812 -26.875 1 90.88 146 GLU A N 1
ATOM 1178 C CA . GLU A 1 146 ? 17.078 -22.672 -26.219 1 90.88 146 GLU A CA 1
ATOM 1179 C C . GLU A 1 146 ? 17.812 -21.422 -26.703 1 90.88 146 GLU A C 1
ATOM 1181 O O . GLU A 1 146 ? 18.547 -20.797 -25.938 1 90.88 146 GLU A O 1
ATOM 1186 N N . ASN A 1 147 ? 17.609 -21.078 -27.938 1 90.19 147 ASN A N 1
ATOM 1187 C CA . ASN A 1 147 ? 18.219 -19.859 -28.469 1 90.19 147 ASN A CA 1
ATOM 1188 C C . ASN A 1 147 ? 17.672 -18.609 -27.781 1 90.19 147 ASN A C 1
ATOM 1190 O O . ASN A 1 147 ? 18.406 -17.656 -27.531 1 90.19 147 ASN A O 1
ATOM 1194 N N . TYR A 1 148 ? 16.438 -18.703 -27.562 1 92.31 148 TYR A N 1
ATOM 1195 C CA . TYR A 1 148 ? 15.812 -17.594 -26.859 1 92.31 148 TYR A CA 1
ATOM 1196 C C . TYR A 1 148 ? 16.344 -17.469 -25.438 1 92.31 148 TYR A C 1
ATOM 1198 O O . TYR A 1 148 ? 16.625 -16.375 -24.953 1 92.31 148 TYR A O 1
ATOM 1206 N N . LEU A 1 149 ? 16.484 -18.594 -24.781 1 92.12 149 LEU A N 1
ATOM 1207 C CA . LEU A 1 149 ? 16.969 -18.625 -23.406 1 92.12 149 LEU A CA 1
ATOM 1208 C C . LEU A 1 149 ? 18.406 -18.141 -23.328 1 92.12 149 LEU A C 1
ATOM 1210 O O . LEU A 1 149 ? 18.859 -17.703 -22.266 1 92.12 149 LEU A O 1
ATOM 1214 N N . ASN A 1 150 ? 19.078 -18.203 -24.438 1 90.56 150 ASN A N 1
ATOM 1215 C CA . ASN A 1 150 ? 20.469 -17.781 -24.484 1 90.56 150 ASN A CA 1
ATOM 1216 C C . ASN A 1 150 ? 20.594 -16.312 -24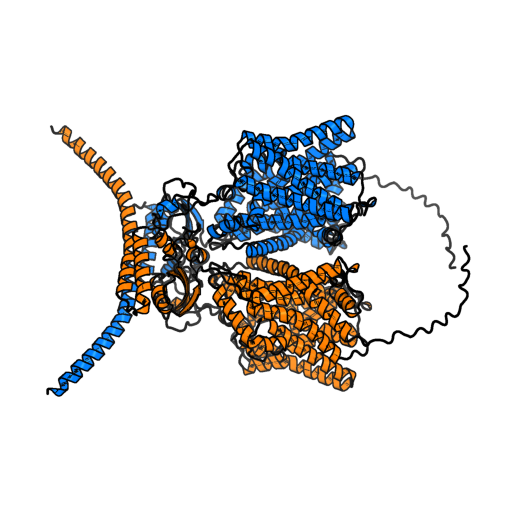.891 1 90.56 150 ASN A C 1
ATOM 1218 O O . ASN A 1 150 ? 21.656 -15.883 -25.328 1 90.56 150 ASN A O 1
ATOM 1222 N N . THR A 1 151 ? 19.531 -15.609 -24.766 1 89 151 THR A N 1
ATOM 1223 C CA . THR A 1 151 ? 19.547 -14.18 -25.047 1 89 151 THR A CA 1
ATOM 1224 C C . THR A 1 151 ? 19.094 -13.383 -23.828 1 89 151 THR A C 1
ATOM 1226 O O . THR A 1 151 ? 18.562 -13.953 -22.859 1 89 151 THR A O 1
ATOM 1229 N N . THR A 1 152 ? 19.469 -12.086 -23.844 1 87.75 152 THR A N 1
ATOM 1230 C CA . THR A 1 152 ? 18.953 -11.172 -22.828 1 87.75 152 THR A CA 1
ATOM 1231 C C . THR A 1 152 ? 17.938 -10.203 -23.422 1 87.75 152 THR A C 1
ATOM 1233 O O . THR A 1 152 ? 17.906 -10.008 -24.641 1 87.75 152 THR A O 1
ATOM 1236 N N . SER A 1 153 ? 17.125 -9.672 -22.625 1 85.81 153 SER A N 1
ATOM 1237 C CA . SER A 1 153 ? 16.188 -8.648 -23.094 1 85.81 153 SER A CA 1
ATOM 1238 C C . SER A 1 153 ? 16.922 -7.359 -23.453 1 85.81 153 SER A C 1
ATOM 1240 O O . SER A 1 153 ? 18.141 -7.277 -23.344 1 85.81 153 SER A O 1
ATOM 1242 N N . ILE A 1 154 ? 16.188 -6.359 -23.844 1 79 154 ILE A N 1
ATOM 1243 C CA . ILE A 1 154 ? 16.719 -5.062 -24.234 1 79 154 ILE A CA 1
ATOM 1244 C C . ILE A 1 154 ? 17.375 -4.391 -23.016 1 79 154 ILE A C 1
ATOM 1246 O O . ILE A 1 154 ? 18.328 -3.633 -23.156 1 79 154 ILE A O 1
ATOM 1250 N N . TYR A 1 155 ? 16.938 -4.785 -21.844 1 81.38 155 TYR A N 1
ATOM 1251 C CA . TYR A 1 155 ? 17.5 -4.211 -20.625 1 81.38 155 TYR A CA 1
ATOM 1252 C C . TYR A 1 155 ? 18.312 -5.238 -19.859 1 81.38 155 TYR A C 1
ATOM 1254 O O . TYR A 1 155 ? 18.359 -5.223 -18.625 1 81.38 155 TYR A O 1
ATOM 1262 N N . TRP A 1 156 ? 18.797 -6.25 -20.562 1 80.88 156 TRP A N 1
ATOM 1263 C CA . TRP A 1 156 ? 19.812 -7.191 -20.125 1 80.88 156 TRP A CA 1
ATOM 1264 C C . TRP A 1 156 ? 19.266 -8.125 -19.047 1 80.88 156 TRP A C 1
ATOM 1266 O O . TRP A 1 156 ? 19.953 -8.469 -18.094 1 80.88 156 TRP A O 1
ATOM 1276 N N . ARG A 1 157 ? 18.047 -8.461 -19.141 1 84.75 157 ARG A N 1
ATOM 1277 C CA . ARG A 1 157 ? 17.484 -9.492 -18.266 1 84.75 157 ARG A CA 1
ATOM 1278 C C . ARG A 1 157 ? 17.828 -10.883 -18.781 1 84.75 157 ARG A C 1
ATOM 1280 O O . ARG A 1 157 ? 17.688 -11.18 -19.969 1 84.75 157 ARG A O 1
ATOM 1287 N N . ASN A 1 158 ? 18.234 -11.68 -17.844 1 85 158 ASN A N 1
ATOM 1288 C CA . ASN A 1 158 ? 18.516 -13.07 -18.172 1 85 158 ASN A CA 1
ATOM 1289 C C . ASN A 1 158 ? 17.281 -13.953 -18.016 1 85 158 ASN A C 1
ATOM 1291 O O . ASN A 1 158 ? 16.484 -13.758 -17.109 1 85 158 ASN A O 1
ATOM 1295 N N . PHE A 1 159 ? 17.203 -14.953 -18.938 1 88.94 159 PHE A N 1
ATOM 1296 C CA . PHE A 1 159 ? 16.078 -15.883 -18.875 1 88.94 159 PHE A CA 1
ATOM 1297 C C . PHE A 1 159 ? 16.547 -17.297 -18.562 1 88.94 159 PHE A C 1
ATOM 1299 O O . PHE A 1 159 ? 15.742 -18.203 -18.375 1 88.94 159 PHE A O 1
ATOM 1306 N N . ASN A 1 160 ? 17.844 -17.469 -18.391 1 90.44 160 ASN A N 1
ATOM 1307 C CA . ASN A 1 160 ? 18.391 -18.828 -18.344 1 90.44 160 ASN A CA 1
ATOM 1308 C C . ASN A 1 160 ? 18.594 -19.297 -16.906 1 90.44 160 ASN A C 1
ATOM 1310 O O . ASN A 1 160 ? 19.25 -20.312 -16.672 1 90.44 160 ASN A O 1
ATOM 1314 N N . LYS A 1 161 ? 18.062 -18.594 -15.961 1 89.31 161 LYS A N 1
ATOM 1315 C CA . LYS A 1 161 ? 18.156 -19.016 -14.57 1 89.31 161 LYS A CA 1
ATOM 1316 C C . LYS A 1 161 ? 16.781 -19.109 -13.93 1 89.31 161 LYS A C 1
ATOM 1318 O O . LYS A 1 161 ? 15.883 -18.328 -14.266 1 89.31 161 LYS A O 1
ATOM 1323 N N . ALA A 1 162 ? 16.609 -20.062 -13.102 1 91.06 162 ALA A N 1
ATOM 1324 C CA . ALA A 1 162 ? 15.352 -20.234 -12.367 1 91.06 162 ALA A CA 1
ATOM 1325 C C . ALA A 1 162 ? 15.617 -20.625 -10.914 1 91.06 162 ALA A C 1
ATOM 1327 O O . ALA A 1 162 ? 16.609 -21.297 -10.609 1 91.06 162 ALA A O 1
ATOM 1328 N N . THR A 1 163 ? 14.914 -20.078 -10.039 1 92.06 163 THR A N 1
ATOM 1329 C CA . THR A 1 163 ? 14.93 -20.469 -8.633 1 92.06 163 THR A CA 1
ATOM 1330 C C . THR A 1 163 ? 13.68 -21.281 -8.289 1 92.06 163 THR A C 1
ATOM 1332 O O . THR A 1 163 ? 12.562 -20.781 -8.414 1 92.06 163 THR A O 1
ATOM 1335 N N . LEU A 1 164 ? 13.898 -22.484 -7.844 1 94.31 164 LEU A N 1
ATOM 1336 C CA . LEU A 1 164 ? 12.812 -23.422 -7.609 1 94.31 164 LEU A CA 1
ATOM 1337 C C . LEU A 1 164 ? 12.586 -23.641 -6.117 1 94.31 164 LEU A C 1
ATOM 1339 O O . LEU A 1 164 ? 13.539 -23.859 -5.367 1 94.31 164 LEU A O 1
ATOM 1343 N N . GLY A 1 165 ? 11.359 -23.422 -5.703 1 94.56 165 GLY A N 1
ATOM 1344 C CA . GLY A 1 165 ? 10.961 -23.844 -4.371 1 94.56 165 GLY A CA 1
ATOM 1345 C C . GLY A 1 165 ? 10.414 -25.266 -4.328 1 94.56 165 GLY A C 1
ATOM 1346 O O . GLY A 1 165 ? 9.461 -25.594 -5.047 1 94.56 165 GLY A O 1
ATOM 1347 N N . VAL A 1 166 ? 11.031 -26.156 -3.459 1 96.62 166 VAL A N 1
ATOM 1348 C CA . VAL A 1 166 ? 10.602 -27.562 -3.383 1 96.62 166 VAL A CA 1
ATOM 1349 C C . VAL A 1 166 ? 10.242 -27.906 -1.941 1 96.62 166 VAL A C 1
ATOM 1351 O O . VAL A 1 166 ? 10.773 -27.312 -1.001 1 96.62 166 VAL A O 1
ATOM 1354 N N . CYS A 1 167 ? 9.312 -28.734 -1.83 1 97.5 167 CYS A N 1
ATOM 1355 C CA . CYS A 1 167 ? 8.883 -29.281 -0.544 1 97.5 167 CYS A CA 1
ATOM 1356 C C . CYS A 1 167 ? 9.289 -30.734 -0.398 1 97.5 167 CYS A C 1
ATOM 1358 O O . CYS A 1 167 ? 8.812 -31.594 -1.142 1 97.5 167 CYS A O 1
ATOM 1360 N N . LEU A 1 168 ? 10.203 -31.047 0.504 1 97.56 168 LEU A N 1
ATOM 1361 C CA . LEU A 1 168 ? 10.742 -32.406 0.696 1 97.56 168 LEU A CA 1
ATOM 1362 C C . LEU A 1 168 ? 10.734 -32.781 2.172 1 97.56 168 LEU A C 1
ATOM 1364 O O . LEU A 1 168 ? 10.594 -31.906 3.041 1 97.56 168 LEU A O 1
ATOM 1368 N N . PRO A 1 169 ? 10.828 -34.062 2.404 1 96.5 169 PRO A N 1
ATOM 1369 C CA . PRO A 1 169 ? 10.914 -34.5 3.805 1 96.5 169 PRO A CA 1
ATOM 1370 C C . PRO A 1 169 ? 12.07 -33.844 4.547 1 96.5 169 PRO A C 1
ATOM 1372 O O . PRO A 1 169 ? 13.141 -33.625 3.973 1 96.5 169 PRO A O 1
ATOM 1375 N N . GLU A 1 170 ? 11.836 -33.594 5.785 1 95.38 170 GLU A N 1
ATOM 1376 C CA . GLU A 1 170 ? 12.797 -32.875 6.617 1 95.38 170 GLU A CA 1
ATOM 1377 C C . GLU A 1 170 ? 14.117 -33.656 6.719 1 95.38 170 GLU A C 1
ATOM 1379 O O . GLU A 1 170 ? 15.172 -33.031 6.941 1 95.38 170 GLU A O 1
ATOM 1384 N N . VAL A 1 171 ? 14.164 -34.938 6.461 1 95.06 171 VAL A N 1
ATOM 1385 C CA . VAL A 1 171 ? 15.32 -35.781 6.641 1 95.06 171 VAL A CA 1
ATOM 1386 C C . VAL A 1 171 ? 16.297 -35.594 5.48 1 95.06 171 VAL A C 1
ATOM 1388 O O . VAL A 1 171 ? 17.453 -36 5.566 1 95.06 171 VAL A O 1
ATOM 1391 N N . CYS A 1 172 ? 15.867 -34.938 4.461 1 96.31 172 CYS A N 1
ATOM 1392 C CA . CYS A 1 172 ? 16.688 -34.812 3.266 1 96.31 172 CYS A CA 1
ATOM 1393 C C . CYS A 1 172 ? 17.828 -33.812 3.49 1 96.31 172 CYS A C 1
ATOM 1395 O O . CYS A 1 172 ? 17.578 -32.688 3.951 1 96.31 172 CYS A O 1
ATOM 1397 N N . SER A 1 173 ? 18.984 -34.188 3.107 1 95.12 173 SER A N 1
ATOM 1398 C CA . SER A 1 173 ? 20.156 -33.312 3.195 1 95.12 173 SER A CA 1
ATOM 1399 C C . SER A 1 173 ? 20.203 -32.344 2.016 1 95.12 173 SER A C 1
ATOM 1401 O O . SER A 1 173 ? 19.484 -32.531 1.034 1 95.12 173 SER A O 1
ATOM 1403 N N . HIS A 1 174 ? 21.109 -31.391 2.082 1 94.75 174 HIS A N 1
ATOM 1404 C CA . HIS A 1 174 ? 21.281 -30.406 1.013 1 94.75 174 HIS A CA 1
ATOM 1405 C C . HIS A 1 174 ? 21.719 -31.078 -0.284 1 94.75 174 HIS A C 1
ATOM 1407 O O . HIS A 1 174 ? 21.297 -30.672 -1.371 1 94.75 174 HIS A O 1
ATOM 1413 N N . ARG A 1 175 ? 22.531 -32.031 -0.138 1 94 175 ARG A N 1
ATOM 1414 C CA . ARG A 1 175 ? 23 -32.75 -1.324 1 94 175 ARG A CA 1
ATOM 1415 C C . ARG A 1 175 ? 21.844 -33.469 -2.016 1 94 175 ARG A C 1
ATOM 1417 O O . ARG A 1 175 ? 21.703 -33.406 -3.236 1 94 175 ARG A O 1
ATOM 1424 N N . ALA A 1 176 ? 21.094 -34.156 -1.245 1 95.62 176 ALA A N 1
ATOM 1425 C CA . ALA A 1 176 ? 19.938 -34.875 -1.8 1 95.62 176 ALA A CA 1
ATOM 1426 C C . ALA A 1 176 ? 18.953 -33.875 -2.436 1 95.62 176 ALA A C 1
ATOM 1428 O O . ALA A 1 176 ? 18.391 -34.156 -3.5 1 95.62 176 ALA A O 1
ATOM 1429 N N . VAL A 1 177 ? 18.781 -32.75 -1.78 1 96.62 177 VAL A N 1
ATOM 1430 C CA . VAL A 1 177 ? 17.859 -31.75 -2.275 1 96.62 177 VAL A CA 1
ATOM 1431 C C . VAL A 1 177 ? 18.328 -31.234 -3.635 1 96.62 177 VAL A C 1
ATOM 1433 O O . VAL A 1 177 ? 17.516 -31.031 -4.543 1 96.62 177 VAL A O 1
ATOM 1436 N N . ALA A 1 178 ? 19.594 -31 -3.809 1 95.12 178 ALA A N 1
ATOM 1437 C CA . ALA A 1 178 ? 20.172 -30.5 -5.059 1 95.12 178 ALA A CA 1
ATOM 1438 C C . ALA A 1 178 ? 19.875 -31.453 -6.215 1 95.12 178 ALA A C 1
ATOM 1440 O O . ALA A 1 178 ? 19.641 -31.031 -7.344 1 95.12 178 ALA A O 1
ATOM 1441 N N . ILE A 1 179 ? 19.812 -32.75 -5.914 1 92.75 179 ILE A N 1
ATOM 1442 C CA . ILE A 1 179 ? 19.562 -33.75 -6.941 1 92.75 179 ILE A CA 1
ATOM 1443 C C . ILE A 1 179 ? 18.062 -33.875 -7.184 1 92.75 179 ILE A C 1
ATOM 1445 O O . ILE A 1 179 ? 17.625 -33.969 -8.328 1 92.75 179 ILE A O 1
ATOM 1449 N N . LEU A 1 180 ? 17.312 -33.781 -6.156 1 94.06 180 LEU A N 1
ATOM 1450 C CA . LEU A 1 180 ? 15.891 -34.094 -6.219 1 94.06 180 LEU A CA 1
ATOM 1451 C C . LEU A 1 180 ? 15.125 -32.906 -6.805 1 94.06 180 LEU A C 1
ATOM 1453 O O . LEU A 1 180 ? 14.125 -33.094 -7.504 1 94.06 180 LEU A O 1
ATOM 1457 N N . ALA A 1 181 ? 15.539 -31.688 -6.543 1 93.31 181 ALA A N 1
ATOM 1458 C CA . ALA A 1 181 ? 14.781 -30.484 -6.898 1 93.31 181 ALA A CA 1
ATOM 1459 C C . ALA A 1 181 ? 14.539 -30.422 -8.406 1 93.31 181 ALA A C 1
ATOM 1461 O O . ALA A 1 181 ? 13.391 -30.312 -8.852 1 93.31 181 ALA A O 1
ATOM 1462 N N . PRO A 1 182 ? 15.594 -30.516 -9.211 1 89.25 182 PRO A N 1
ATOM 1463 C CA . PRO A 1 182 ? 15.336 -30.453 -10.648 1 89.25 182 PRO A CA 1
ATOM 1464 C C . PRO A 1 182 ? 14.508 -31.625 -11.148 1 89.25 182 PRO A C 1
ATOM 1466 O O . PRO A 1 182 ? 13.758 -31.5 -12.125 1 89.25 182 PRO A O 1
ATOM 1469 N N . LEU A 1 183 ? 14.531 -32.75 -10.477 1 86.69 183 LEU A N 1
ATOM 1470 C CA . LEU A 1 183 ? 13.773 -33.938 -10.891 1 86.69 183 LEU A CA 1
ATOM 1471 C C . LEU A 1 183 ? 12.289 -33.781 -10.57 1 86.69 183 LEU A C 1
ATOM 1473 O O . LEU A 1 183 ? 11.43 -34.156 -11.367 1 86.69 183 LEU A O 1
ATOM 1477 N N . MET A 1 184 ? 12.031 -33.156 -9.508 1 86.19 184 MET A N 1
ATOM 1478 C CA . MET A 1 184 ? 10.656 -33.094 -9.008 1 86.19 184 MET A CA 1
ATOM 1479 C C . MET A 1 184 ? 9.875 -31.984 -9.719 1 86.19 184 MET A C 1
ATOM 1481 O O . MET A 1 184 ? 8.672 -32.125 -9.969 1 86.19 184 MET A O 1
ATOM 1485 N N . VAL A 1 185 ? 10.539 -30.875 -9.984 1 81.81 185 VAL A N 1
ATOM 1486 C CA . VAL A 1 185 ? 9.789 -29.734 -10.508 1 81.81 185 VAL A CA 1
ATOM 1487 C C . VAL A 1 185 ? 10.273 -29.406 -11.914 1 81.81 185 VAL A C 1
ATOM 1489 O O . VAL A 1 185 ? 10.219 -28.25 -12.344 1 81.81 185 VAL A O 1
ATOM 1492 N N . GLN A 1 186 ? 10.656 -30.297 -12.625 1 78.06 186 GLN A N 1
ATOM 1493 C CA . GLN A 1 186 ? 11.109 -30.062 -14 1 78.06 186 GLN A CA 1
ATOM 1494 C C . GLN A 1 186 ? 9.922 -29.797 -14.922 1 78.06 186 GLN A C 1
ATOM 1496 O O . GLN A 1 186 ? 8.891 -30.453 -14.828 1 78.06 186 GLN A O 1
ATOM 1501 N N . ALA A 1 187 ? 10.094 -28.719 -15.688 1 75.62 187 ALA A N 1
ATOM 1502 C CA . ALA A 1 187 ? 9.109 -28.438 -16.734 1 75.62 187 ALA A CA 1
ATOM 1503 C C . ALA A 1 187 ? 9.492 -29.125 -18.047 1 75.62 187 ALA A C 1
ATOM 1505 O O . ALA A 1 187 ? 10.633 -29.016 -18.5 1 75.62 187 ALA A O 1
ATOM 1506 N N . ASN A 1 188 ? 8.57 -29.797 -18.609 1 73.38 188 ASN A N 1
ATOM 1507 C CA . ASN A 1 188 ? 8.836 -30.594 -19.797 1 73.38 188 ASN A CA 1
ATOM 1508 C C . ASN A 1 188 ? 9.172 -29.719 -21 1 73.38 188 ASN A C 1
ATOM 1510 O O . ASN A 1 188 ? 9.773 -30.203 -21.969 1 73.38 188 ASN A O 1
ATOM 1514 N N . HIS A 1 189 ? 8.828 -28.484 -20.906 1 80.94 189 HIS A N 1
ATOM 1515 C CA . HIS A 1 189 ? 9 -27.625 -22.078 1 80.94 189 HIS A CA 1
ATOM 1516 C C . HIS A 1 189 ? 10.281 -26.812 -21.969 1 80.94 189 HIS A C 1
ATOM 1518 O O . HIS A 1 189 ? 10.656 -26.109 -22.922 1 80.94 189 HIS A O 1
ATOM 1524 N N . LEU A 1 190 ? 10.922 -26.906 -20.891 1 86.94 190 LEU A N 1
ATOM 1525 C CA . LEU A 1 190 ? 12.18 -26.203 -20.688 1 86.94 190 LEU A CA 1
ATOM 1526 C C . LEU A 1 190 ? 13.352 -27.172 -20.688 1 86.94 190 LEU A C 1
ATOM 1528 O O . LEU A 1 190 ? 13.18 -28.375 -20.469 1 86.94 190 LEU A O 1
ATOM 1532 N N . PRO A 1 191 ? 14.516 -26.594 -20.984 1 86.81 191 PRO A N 1
ATOM 1533 C CA . PRO A 1 191 ? 15.688 -27.469 -20.922 1 86.81 191 PRO A CA 1
ATOM 1534 C C . PRO A 1 191 ? 15.93 -28.016 -19.516 1 86.81 191 PRO A C 1
ATOM 1536 O O . PRO A 1 191 ? 15.453 -27.438 -18.531 1 86.81 191 PRO A O 1
ATOM 1539 N N . GLU A 1 192 ? 16.578 -29.109 -19.469 1 84.06 192 GLU A N 1
ATOM 1540 C CA . GLU A 1 192 ? 16.891 -29.734 -18.188 1 84.06 192 GLU A CA 1
ATOM 1541 C C . GLU A 1 192 ? 17.75 -28.797 -17.328 1 84.06 192 GLU A C 1
ATOM 1543 O O . GLU A 1 192 ? 18.766 -28.281 -17.781 1 84.06 192 GLU A O 1
ATOM 1548 N N . PRO A 1 193 ? 17.234 -28.688 -16.156 1 87.88 193 PRO A N 1
ATOM 1549 C CA . PRO A 1 193 ? 18 -27.828 -15.258 1 87.88 193 PRO A CA 1
ATOM 1550 C C . PRO A 1 193 ? 19.391 -28.375 -14.953 1 87.88 193 PRO A C 1
ATOM 1552 O O . PRO A 1 193 ? 19.547 -29.594 -14.781 1 87.88 193 PRO A O 1
ATOM 1555 N N . ARG A 1 194 ? 20.344 -27.438 -14.938 1 87.5 194 ARG A N 1
ATOM 1556 C CA . ARG A 1 194 ? 21.734 -27.797 -14.695 1 87.5 194 ARG A CA 1
ATOM 1557 C C . ARG A 1 194 ? 22.297 -27.031 -13.508 1 87.5 194 ARG A C 1
ATOM 1559 O O . ARG A 1 194 ? 21.719 -26.016 -13.086 1 87.5 194 ARG A O 1
ATOM 1566 N N . ALA A 1 195 ? 23.328 -27.609 -12.867 1 89.88 195 ALA A N 1
ATOM 1567 C CA . ALA A 1 195 ? 24.109 -26.969 -11.82 1 89.88 195 ALA A CA 1
ATOM 1568 C C . ALA A 1 195 ? 23.219 -26.484 -10.68 1 89.88 195 ALA A C 1
ATOM 1570 O O . ALA A 1 195 ? 23.25 -25.297 -10.328 1 89.88 195 ALA A O 1
ATOM 1571 N N . PRO A 1 196 ? 22.516 -27.406 -10.117 1 94 196 PRO A N 1
ATOM 1572 C CA . PRO A 1 196 ? 21.672 -27 -9 1 94 196 PRO A CA 1
ATOM 1573 C C . PRO A 1 196 ? 22.469 -26.516 -7.789 1 94 196 PRO A C 1
ATOM 1575 O O . PRO A 1 196 ? 23.469 -27.141 -7.422 1 94 196 PRO A O 1
ATOM 1578 N N . ARG A 1 197 ? 22.109 -25.391 -7.223 1 94.88 197 ARG A N 1
ATOM 1579 C CA . ARG A 1 197 ? 22.688 -24.828 -6.012 1 94.88 197 ARG A CA 1
ATOM 1580 C C . ARG A 1 197 ? 21.609 -24.547 -4.965 1 94.88 197 ARG A C 1
ATOM 1582 O O . ARG A 1 197 ? 20.703 -23.766 -5.199 1 94.88 197 ARG A O 1
ATOM 1589 N N . VAL A 1 198 ? 21.719 -25.188 -3.779 1 97.12 198 VAL A N 1
ATOM 1590 C CA . VAL A 1 198 ? 20.75 -25 -2.707 1 97.12 198 VAL A CA 1
ATOM 1591 C C . VAL A 1 198 ? 21.031 -23.672 -2.002 1 97.12 198 VAL A C 1
ATOM 1593 O O . VAL A 1 198 ? 22.125 -23.453 -1.48 1 97.12 198 VAL A O 1
ATOM 1596 N N . LEU A 1 199 ? 20.031 -22.828 -1.961 1 94.62 199 LEU A N 1
ATOM 1597 C CA . LEU A 1 199 ? 20.188 -21.5 -1.371 1 94.62 199 LEU A CA 1
ATOM 1598 C C . LEU A 1 199 ? 19.766 -21.516 0.096 1 94.62 199 LEU A C 1
ATOM 1600 O O . LEU A 1 199 ? 20.438 -20.922 0.94 1 94.62 199 LEU A O 1
ATOM 1604 N N . SER A 1 200 ? 18.688 -22.109 0.365 1 94.62 200 SER A N 1
ATOM 1605 C CA . SER A 1 200 ? 18.172 -22.141 1.729 1 94.62 200 SER A CA 1
ATOM 1606 C C . SER A 1 200 ? 17.141 -23.266 1.901 1 94.62 200 SER A C 1
ATOM 1608 O O . SER A 1 200 ? 16.484 -23.656 0.938 1 94.62 200 SER A O 1
ATOM 1610 N N . CYS A 1 201 ? 17.078 -23.844 3.066 1 96.38 201 CYS A N 1
ATOM 1611 C CA . CYS A 1 201 ? 16.031 -24.781 3.475 1 96.38 201 CYS A CA 1
ATOM 1612 C C . CYS A 1 201 ? 15.453 -24.406 4.828 1 96.38 201 CYS A C 1
ATOM 1614 O O . CYS A 1 201 ? 16.188 -24.125 5.773 1 96.38 201 CYS A O 1
ATOM 1616 N N . GLN A 1 202 ? 14.156 -24.297 4.848 1 95.56 202 GLN A N 1
ATOM 1617 C CA . GLN A 1 202 ? 13.453 -23.922 6.066 1 95.56 202 GLN A CA 1
ATOM 1618 C C . GLN A 1 202 ? 12.523 -25.047 6.531 1 95.56 202 GLN A C 1
ATOM 1620 O O . GLN A 1 202 ? 11.883 -25.703 5.711 1 95.56 202 GLN A O 1
ATOM 1625 N N . THR A 1 203 ? 12.453 -25.234 7.812 1 94.12 203 THR A N 1
ATOM 1626 C CA . THR A 1 203 ? 11.555 -26.234 8.398 1 94.12 203 THR A CA 1
ATOM 1627 C C . THR A 1 203 ? 10.414 -25.547 9.148 1 94.12 203 THR A C 1
ATOM 1629 O O . THR A 1 203 ? 10.445 -24.344 9.375 1 94.12 203 THR A O 1
ATOM 1632 N N . GLY A 1 204 ? 9.367 -26.312 9.438 1 87.56 204 GLY A N 1
ATOM 1633 C CA . GLY A 1 204 ? 8.219 -25.797 10.156 1 87.56 204 GLY A CA 1
ATOM 1634 C C . GLY A 1 204 ? 8.414 -25.781 11.656 1 87.56 204 GLY A C 1
ATOM 1635 O O . GLY A 1 204 ? 7.453 -25.609 12.414 1 87.56 204 GLY A O 1
ATOM 1636 N N . ALA A 1 205 ? 9.609 -25.875 12.109 1 80.69 205 ALA A N 1
ATOM 1637 C CA . ALA A 1 205 ? 9.883 -25.875 13.547 1 80.69 205 ALA A CA 1
ATOM 1638 C C . ALA A 1 205 ? 9.602 -24.516 14.156 1 80.69 205 ALA A C 1
ATOM 1640 O O . ALA A 1 205 ? 9.555 -23.5 13.438 1 80.69 205 ALA A O 1
ATOM 1641 N N . THR A 1 206 ? 9.273 -24.594 15.406 1 80 206 THR A N 1
ATOM 1642 C CA . THR A 1 206 ? 8.945 -23.359 16.109 1 80 206 THR A CA 1
ATOM 1643 C C . THR A 1 206 ? 10.133 -22.406 16.094 1 80 206 THR A C 1
ATOM 1645 O O . THR A 1 206 ? 11.273 -22.812 16.312 1 80 206 THR A O 1
ATOM 1648 N N . HIS A 1 207 ? 9.82 -21.25 15.734 1 84 207 HIS A N 1
ATOM 1649 C CA . HIS A 1 207 ? 10.836 -20.203 15.656 1 84 207 HIS A CA 1
ATOM 1650 C C . HIS A 1 207 ? 11.352 -19.828 17.047 1 84 207 HIS A C 1
ATOM 1652 O O . HIS A 1 207 ? 10.57 -19.609 17.969 1 84 207 HIS A O 1
ATOM 1658 N N . GLN A 1 208 ? 12.672 -19.875 17.234 1 89.81 208 GLN A N 1
ATOM 1659 C CA . GLN A 1 208 ? 13.289 -19.438 18.484 1 89.81 208 GLN A CA 1
ATOM 1660 C C . GLN A 1 208 ? 13.844 -18.031 18.375 1 89.81 208 GLN A C 1
ATOM 1662 O O . GLN A 1 208 ? 14.633 -17.734 17.469 1 89.81 208 GLN A O 1
ATOM 1667 N N . TYR A 1 209 ? 13.453 -17.234 19.266 1 94.12 209 TYR A N 1
ATOM 1668 C CA . TYR A 1 209 ? 13.93 -15.852 19.281 1 94.12 209 TYR A CA 1
ATOM 1669 C C . TYR A 1 209 ? 15.25 -15.75 20.031 1 94.12 209 TYR A C 1
ATOM 1671 O O . TYR A 1 209 ? 15.477 -16.453 21.016 1 94.12 209 TYR A O 1
ATOM 1679 N N . SER A 1 210 ? 16.156 -14.891 19.656 1 94.38 210 SER A N 1
ATOM 1680 C CA . SER A 1 210 ? 17.469 -14.711 20.266 1 94.38 210 SER A CA 1
ATOM 1681 C C . SER A 1 210 ? 17.375 -13.82 21.5 1 94.38 210 SER A C 1
ATOM 1683 O O . SER A 1 210 ? 16.391 -13.109 21.688 1 94.38 210 SER A O 1
ATOM 1685 N N . THR A 1 211 ? 18.391 -13.875 22.312 1 96.62 211 THR A N 1
ATOM 1686 C CA . THR A 1 211 ? 18.5 -13.008 23.469 1 96.62 211 THR A CA 1
ATOM 1687 C C . THR A 1 211 ? 18.547 -11.539 23.047 1 96.62 211 THR A C 1
ATOM 1689 O O . THR A 1 211 ? 17.969 -10.68 23.719 1 96.62 211 THR A O 1
ATOM 1692 N N . GLN A 1 212 ? 19.188 -11.359 21.938 1 96.94 212 GLN A N 1
ATOM 1693 C CA . GLN A 1 212 ? 19.328 -10 21.438 1 96.94 212 GLN A CA 1
ATOM 1694 C C . GLN A 1 212 ? 17.984 -9.422 21 1 96.94 212 GLN A C 1
ATOM 1696 O O . GLN A 1 212 ? 17.75 -8.219 21.141 1 96.94 212 GLN A O 1
ATOM 1701 N N . PHE A 1 213 ? 17.156 -10.297 20.547 1 96.94 213 PHE A N 1
ATOM 1702 C CA . PHE A 1 213 ? 15.805 -9.875 20.188 1 96.94 213 PHE A CA 1
ATOM 1703 C C . PHE A 1 213 ? 15.07 -9.359 21.422 1 96.94 213 PHE A C 1
ATOM 1705 O O . PHE A 1 213 ? 14.461 -8.281 21.391 1 96.94 213 PHE A O 1
ATOM 1712 N N . TYR A 1 214 ? 15.164 -10.023 22.547 1 97.12 214 TYR A N 1
ATOM 1713 C CA . TYR A 1 214 ? 14.469 -9.648 23.766 1 97.12 214 TYR A CA 1
ATOM 1714 C C . TYR A 1 214 ? 15.078 -8.383 24.375 1 97.12 214 TYR A C 1
ATOM 1716 O O . TYR A 1 214 ? 14.367 -7.566 24.969 1 97.12 214 TYR A O 1
ATOM 1724 N N . ILE A 1 215 ? 16.328 -8.242 24.203 1 97.69 215 ILE A N 1
ATOM 1725 C CA . ILE A 1 215 ? 16.984 -7.023 24.672 1 97.69 215 ILE A CA 1
ATOM 1726 C C . ILE A 1 215 ? 16.438 -5.816 23.922 1 97.69 215 ILE A C 1
ATOM 1728 O O . ILE A 1 215 ? 16.203 -4.762 24.516 1 97.69 215 ILE A O 1
ATOM 1732 N N . TYR A 1 216 ? 16.25 -6.023 22.641 1 97.25 216 TYR A N 1
ATOM 1733 C CA . TYR A 1 216 ? 15.688 -4.953 21.828 1 97.25 216 TYR A CA 1
ATOM 1734 C C . TYR A 1 216 ? 14.297 -4.574 22.328 1 97.25 216 TYR A C 1
ATOM 1736 O O . TYR A 1 216 ? 14.008 -3.395 22.547 1 97.25 216 TYR A O 1
ATOM 1744 N N . ILE A 1 217 ? 13.445 -5.531 22.578 1 96.81 217 ILE A N 1
ATOM 1745 C CA . ILE A 1 217 ? 12.078 -5.305 23.016 1 96.81 217 ILE A CA 1
ATOM 1746 C C . ILE A 1 217 ? 12.078 -4.668 24.406 1 96.81 217 ILE A C 1
ATOM 1748 O O . ILE A 1 217 ? 11.328 -3.725 24.656 1 96.81 217 ILE A O 1
ATOM 1752 N N . LEU A 1 218 ? 12.945 -5.145 25.234 1 97.12 218 LEU A N 1
ATOM 1753 C CA . LEU A 1 218 ? 13.023 -4.629 26.594 1 97.12 218 LEU A CA 1
ATOM 1754 C C . LEU A 1 218 ? 13.523 -3.189 26.609 1 97.12 218 LEU A C 1
ATOM 1756 O O . LEU A 1 218 ? 13.031 -2.359 27.375 1 97.12 218 LEU A O 1
ATOM 1760 N N . THR A 1 219 ? 14.492 -2.947 25.766 1 96.81 219 THR A N 1
ATOM 1761 C CA . THR A 1 219 ? 15.039 -1.597 25.688 1 96.81 219 THR A CA 1
ATOM 1762 C C . THR A 1 219 ? 13.953 -0.6 25.281 1 96.81 219 THR A C 1
ATOM 1764 O O . THR A 1 219 ? 13.812 0.458 25.891 1 96.81 219 THR A O 1
ATOM 1767 N N . PHE A 1 220 ? 13.141 -0.889 24.344 1 96.25 220 PHE A N 1
ATOM 1768 C CA . PHE A 1 220 ? 12.102 0.025 23.891 1 96.25 220 PHE A CA 1
ATOM 1769 C C . PHE A 1 220 ? 10.961 0.084 24.906 1 96.25 220 PHE A C 1
ATOM 1771 O O . PHE A 1 220 ? 10.336 1.132 25.078 1 96.25 220 PHE A O 1
ATOM 1778 N N . ALA A 1 221 ? 10.703 -1.033 25.562 1 96.94 221 ALA A N 1
ATOM 1779 C CA . ALA A 1 221 ? 9.703 -1.009 26.625 1 96.94 221 ALA A CA 1
ATOM 1780 C C . ALA A 1 221 ? 10.109 -0.054 27.75 1 96.94 221 ALA A C 1
ATOM 1782 O O . ALA A 1 221 ? 9.273 0.697 28.266 1 96.94 221 ALA A O 1
ATOM 1783 N N . ILE A 1 222 ? 11.336 -0.082 28.031 1 96.31 222 ILE A N 1
ATOM 1784 C CA . ILE A 1 222 ? 11.859 0.792 29.078 1 96.31 222 ILE A CA 1
ATOM 1785 C C . ILE A 1 222 ? 11.82 2.244 28.594 1 96.31 222 ILE A C 1
ATOM 1787 O O . ILE A 1 222 ? 11.352 3.127 29.328 1 96.31 222 ILE A O 1
ATOM 1791 N N . LEU A 1 223 ? 12.258 2.488 27.406 1 96.19 223 LEU A N 1
ATOM 1792 C CA . LEU A 1 223 ? 12.289 3.85 26.875 1 96.19 223 LEU A CA 1
ATOM 1793 C C . LEU A 1 223 ? 10.883 4.434 26.797 1 96.19 223 LEU A C 1
ATOM 1795 O O . LEU A 1 223 ? 10.664 5.586 27.172 1 96.19 223 LEU A O 1
ATOM 1799 N N . TYR A 1 224 ? 9.914 3.641 26.375 1 95.31 224 TYR A N 1
ATOM 1800 C CA . TYR A 1 224 ? 8.531 4.105 26.297 1 95.31 224 TYR A CA 1
ATOM 1801 C C . TYR A 1 224 ? 7.953 4.324 27.688 1 95.31 224 TYR A C 1
ATOM 1803 O O . TYR A 1 224 ? 7.223 5.293 27.922 1 95.31 224 TYR A O 1
ATOM 1811 N N . SER A 1 225 ? 8.312 3.48 28.609 1 94.56 225 SER A N 1
ATOM 1812 C CA . SER A 1 225 ? 7.816 3.623 29.969 1 94.56 225 SER A CA 1
ATOM 1813 C C . SER A 1 225 ? 8.352 4.895 30.625 1 94.56 225 SER A C 1
ATOM 1815 O O . SER A 1 225 ? 7.605 5.621 31.281 1 94.56 225 SER A O 1
ATOM 1817 N N . VAL A 1 226 ? 9.602 5.145 30.406 1 93.44 226 VAL A N 1
ATOM 1818 C CA . VAL A 1 226 ? 10.227 6.344 30.953 1 93.44 226 VAL A CA 1
ATOM 1819 C C . VAL A 1 226 ? 9.594 7.586 30.344 1 93.44 226 VAL A C 1
ATOM 1821 O O . VAL A 1 226 ? 9.281 8.547 31.047 1 93.44 226 VAL A O 1
ATOM 1824 N N . ALA A 1 227 ? 9.391 7.578 29.062 1 93.94 227 ALA A N 1
ATOM 1825 C CA . ALA A 1 227 ? 8.82 8.727 28.359 1 93.94 227 ALA A CA 1
ATOM 1826 C C . ALA A 1 227 ? 7.375 8.969 28.797 1 93.94 227 ALA A C 1
ATOM 1828 O O . ALA A 1 227 ? 6.98 10.102 29.062 1 93.94 227 ALA A O 1
ATOM 1829 N N . ILE A 1 228 ? 6.605 7.879 28.938 1 89.5 228 ILE A N 1
ATOM 1830 C CA . ILE A 1 228 ? 5.195 7.992 29.281 1 89.5 228 ILE A CA 1
ATOM 1831 C C . ILE A 1 228 ? 5.059 8.406 30.75 1 89.5 228 ILE A C 1
ATOM 1833 O O . ILE A 1 228 ? 4.297 9.32 31.078 1 89.5 228 ILE A O 1
ATOM 1837 N N . PHE A 1 229 ? 5.836 7.836 31.625 1 89.19 229 PHE A N 1
ATOM 1838 C CA . PHE A 1 229 ? 5.766 8.133 33.062 1 89.19 229 PHE A CA 1
ATOM 1839 C C . PHE A 1 229 ? 6.25 9.555 33.344 1 89.19 229 PHE A C 1
ATOM 1841 O O . PHE A 1 229 ? 5.648 10.273 34.125 1 89.19 229 PHE A O 1
ATOM 1848 N N . GLY A 1 230 ? 7.328 9.883 32.719 1 89.38 230 GLY A N 1
ATOM 1849 C CA . GLY A 1 230 ? 7.84 11.227 32.906 1 89.38 230 GLY A CA 1
ATOM 1850 C C . GLY A 1 230 ? 6.898 12.305 32.406 1 89.38 230 GLY A C 1
ATOM 1851 O O . GLY A 1 230 ? 6.859 13.414 32.938 1 89.38 230 GLY A O 1
ATOM 1852 N N . THR A 1 231 ? 6.125 12 31.391 1 88.94 231 THR A N 1
ATOM 1853 C CA . THR A 1 231 ? 5.203 12.961 30.797 1 88.94 231 THR A CA 1
ATOM 1854 C C . THR A 1 231 ? 3.91 13.039 31.594 1 88.94 231 THR A C 1
ATOM 1856 O O . THR A 1 231 ? 3.396 14.133 31.844 1 88.94 231 THR A O 1
ATOM 1859 N N . LEU A 1 232 ? 3.377 11.922 32.062 1 82 232 LEU A N 1
ATOM 1860 C CA . LEU A 1 232 ? 2.064 11.875 32.719 1 82 232 LEU A CA 1
ATOM 1861 C C . LEU A 1 232 ? 2.18 12.133 34.188 1 82 232 LEU A C 1
ATOM 1863 O O . LEU A 1 232 ? 1.249 12.664 34.812 1 82 232 LEU A O 1
ATOM 1867 N N . PHE A 1 233 ? 3.373 11.742 34.844 1 84.94 233 PHE A N 1
ATOM 1868 C CA . PHE A 1 233 ? 3.521 11.852 36.281 1 84.94 233 PHE A CA 1
ATOM 1869 C C . PHE A 1 233 ? 4.812 12.578 36.656 1 84.94 233 PHE A C 1
ATOM 1871 O O . PHE A 1 233 ? 5.656 12.039 37.375 1 84.94 233 PHE A O 1
ATOM 1878 N N . PRO A 1 234 ? 4.891 13.781 36.219 1 87.44 234 PRO A N 1
ATOM 1879 C CA . PRO A 1 234 ? 6.121 14.516 36.531 1 87.44 234 PRO A CA 1
ATOM 1880 C C . PRO A 1 234 ? 6.348 14.703 38.031 1 87.44 234 PRO A C 1
ATOM 1882 O O . PRO A 1 234 ? 7.488 14.844 38.469 1 87.44 234 PRO A O 1
ATOM 1885 N N . GLU A 1 235 ? 5.289 14.727 38.812 1 86.56 235 GLU A N 1
ATOM 1886 C CA . GLU A 1 235 ? 5.359 14.977 40.25 1 86.56 235 GLU A CA 1
ATOM 1887 C C . GLU A 1 235 ? 6.055 13.828 41 1 86.56 235 GLU A C 1
ATOM 1889 O O . GLU A 1 235 ? 6.602 14.023 42.062 1 86.56 235 GLU A O 1
ATOM 1894 N N . TYR A 1 236 ? 6.062 12.688 40.438 1 87.5 236 TYR A N 1
ATOM 1895 C CA . TYR A 1 236 ? 6.621 11.523 41.094 1 87.5 236 TYR A CA 1
ATOM 1896 C C . TYR A 1 236 ? 8.094 11.344 40.75 1 87.5 236 TYR A C 1
ATOM 1898 O O . TYR A 1 236 ? 8.758 10.453 41.281 1 87.5 236 TYR A O 1
ATOM 1906 N N . VAL A 1 237 ? 8.609 12.133 39.844 1 87.5 237 VAL A N 1
ATOM 1907 C CA . VAL A 1 237 ? 10.016 12.055 39.469 1 87.5 237 VAL A CA 1
ATOM 1908 C C . VAL A 1 237 ? 10.867 12.812 40.5 1 87.5 237 VAL A C 1
ATOM 1910 O O . VAL A 1 237 ? 10.508 13.922 40.906 1 87.5 237 VAL A O 1
ATOM 1913 N N . PRO A 1 238 ? 11.914 12.219 40.938 1 86.62 238 PRO A N 1
ATOM 1914 C CA . PRO A 1 238 ? 12.75 12.859 41.969 1 86.62 238 PRO A CA 1
ATOM 1915 C C . PRO A 1 238 ? 13.195 14.266 41.562 1 86.62 238 PRO A C 1
ATOM 1917 O O . PRO A 1 238 ? 13.352 14.547 40.375 1 86.62 238 PRO A O 1
ATOM 1920 N N . THR A 1 239 ? 13.508 15.039 42.531 1 85.69 239 THR A N 1
ATOM 1921 C CA . THR A 1 239 ? 13.844 16.438 42.312 1 85.69 239 THR A CA 1
ATOM 1922 C C . THR A 1 239 ? 15.344 16.609 42.094 1 85.69 239 THR A C 1
ATOM 1924 O O . THR A 1 239 ? 15.828 17.719 41.875 1 85.69 239 THR A O 1
ATOM 1927 N N . SER A 1 240 ? 16.016 15.469 42 1 89.19 240 SER A N 1
ATOM 1928 C CA . SER A 1 240 ? 17.438 15.617 41.719 1 89.19 240 SER A CA 1
ATOM 1929 C C . SER A 1 240 ? 17.672 16.234 40.344 1 89.19 240 SER A C 1
ATOM 1931 O O . SER A 1 240 ? 16.812 16.109 39.438 1 89.19 240 SER A O 1
ATOM 1933 N N . TYR A 1 241 ? 18.797 16.891 40.219 1 85.56 241 TYR A N 1
ATOM 1934 C CA . TYR A 1 241 ? 19.109 17.656 39 1 85.56 241 TYR A CA 1
ATOM 1935 C C . TYR A 1 241 ? 19.078 16.75 37.781 1 85.56 241 TYR A C 1
ATOM 1937 O O . TYR A 1 241 ? 18.391 17.047 36.812 1 85.56 241 TYR A O 1
ATOM 1945 N N . TRP A 1 242 ? 19.75 15.664 37.875 1 86.69 242 TRP A N 1
ATOM 1946 C CA . TRP A 1 242 ? 19.844 14.773 36.75 1 86.69 242 TRP A CA 1
ATOM 1947 C C . TRP A 1 242 ? 18.516 14.117 36.438 1 86.69 242 TRP A C 1
ATOM 1949 O O . TRP A 1 242 ? 18.172 13.922 35.25 1 86.69 242 TRP A O 1
ATOM 1959 N N . ALA A 1 243 ? 17.797 13.773 37.406 1 89.56 243 ALA A N 1
ATOM 1960 C CA . ALA A 1 243 ? 16.5 13.164 37.188 1 89.56 243 ALA A CA 1
ATOM 1961 C C . ALA A 1 243 ? 15.531 14.133 36.531 1 89.56 243 ALA A C 1
ATOM 1963 O O . ALA A 1 243 ? 14.734 13.734 35.656 1 89.56 243 ALA A O 1
ATOM 1964 N N . SER A 1 244 ? 15.773 15.32 36.875 1 89.31 244 SER A N 1
ATOM 1965 C CA . SER A 1 244 ? 14.914 16.344 36.281 1 89.31 244 SER A CA 1
ATOM 1966 C C . SER A 1 244 ? 15.266 16.594 34.812 1 89.31 244 SER A C 1
ATOM 1968 O O . SER A 1 244 ? 14.383 16.766 33.969 1 89.31 244 SER A O 1
ATOM 1970 N N . GLU A 1 245 ? 16.547 16.547 34.594 1 90 245 GLU A N 1
ATOM 1971 C CA . GLU A 1 245 ? 16.984 16.797 33.219 1 90 245 GLU A CA 1
ATOM 1972 C C . GLU A 1 245 ? 16.609 15.625 32.281 1 90 245 GLU A C 1
ATOM 1974 O O . GLU A 1 245 ? 16.234 15.828 31.141 1 90 245 GLU A O 1
ATOM 1979 N N . VAL A 1 246 ? 16.719 14.516 32.812 1 91.44 246 VAL A N 1
ATOM 1980 C CA . VAL A 1 246 ? 16.344 13.336 32.062 1 91.44 246 VAL A CA 1
ATOM 1981 C C . VAL A 1 246 ? 14.828 13.344 31.797 1 91.44 246 VAL A C 1
ATOM 1983 O O . VAL A 1 246 ? 14.375 13.031 30.703 1 91.44 246 VAL A O 1
ATOM 1986 N N . ARG A 1 247 ? 14.133 13.641 32.75 1 93 247 ARG A N 1
ATOM 1987 C CA . ARG A 1 247 ? 12.68 13.727 32.594 1 93 247 ARG A CA 1
ATOM 1988 C C . ARG A 1 247 ? 12.297 14.734 31.516 1 93 247 ARG A C 1
ATOM 1990 O O . ARG A 1 247 ? 11.445 14.461 30.672 1 93 247 ARG A O 1
ATOM 1997 N N . LYS A 1 248 ? 12.977 15.859 31.562 1 92.19 248 LYS A N 1
ATOM 1998 C CA . LYS A 1 248 ? 12.688 16.906 30.578 1 92.19 248 LYS A CA 1
ATOM 1999 C C . LYS A 1 248 ? 13.062 16.438 29.172 1 92.19 248 LYS A C 1
ATOM 2001 O O . LYS A 1 248 ? 12.367 16.75 28.203 1 92.19 248 LYS A O 1
ATOM 2006 N N . ALA A 1 249 ? 14.094 15.75 29.172 1 94.75 249 ALA A N 1
ATOM 2007 C CA . ALA A 1 249 ? 14.578 15.273 27.875 1 94.75 249 ALA A CA 1
ATOM 2008 C C . ALA A 1 249 ? 13.602 14.273 27.266 1 94.75 249 ALA A C 1
ATOM 2010 O O . ALA A 1 249 ? 13.414 14.25 26.047 1 94.75 249 ALA A O 1
ATOM 2011 N N . PHE A 1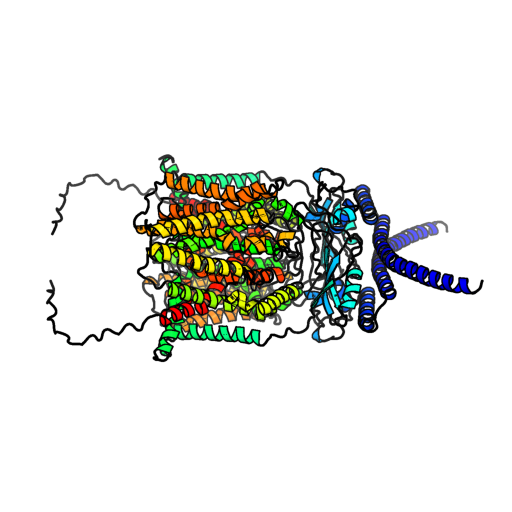 250 ? 12.898 13.453 28.094 1 95.44 250 PHE A N 1
ATOM 2012 C CA . PHE A 1 250 ? 12.031 12.391 27.625 1 95.44 250 PHE A CA 1
ATOM 2013 C C . PHE A 1 250 ? 10.57 12.836 27.641 1 95.44 250 PHE A C 1
ATOM 2015 O O . PHE A 1 250 ? 9.672 12.031 27.391 1 95.44 250 PHE A O 1
ATOM 2022 N N . ASP A 1 251 ? 10.359 14.125 27.922 1 94.5 251 ASP A N 1
ATOM 2023 C CA . ASP A 1 251 ? 8.992 14.625 27.953 1 94.5 251 ASP A CA 1
ATOM 2024 C C . ASP A 1 251 ? 8.359 14.578 26.562 1 94.5 251 ASP A C 1
ATOM 2026 O O . ASP A 1 251 ? 8.672 15.406 25.703 1 94.5 251 ASP A O 1
ATOM 2030 N N . MET A 1 252 ? 7.41 13.727 26.391 1 91.62 252 MET A N 1
ATOM 2031 C CA . MET A 1 252 ? 6.816 13.469 25.094 1 91.62 252 MET A CA 1
ATOM 2032 C C . MET A 1 252 ? 5.988 14.664 24.625 1 91.62 252 MET A C 1
ATOM 2034 O O . MET A 1 252 ? 5.93 14.945 23.422 1 91.62 252 MET A O 1
ATOM 2038 N N . LYS A 1 253 ? 5.348 15.32 25.484 1 88.12 253 LYS A N 1
ATOM 2039 C CA . LYS A 1 253 ? 4.543 16.484 25.125 1 88.12 253 LYS A CA 1
ATOM 2040 C C . LYS A 1 253 ? 5.418 17.609 24.578 1 88.12 253 LYS A C 1
ATOM 2042 O O . LYS A 1 253 ? 5.117 18.188 23.531 1 88.12 253 LYS A O 1
ATOM 2047 N N . ARG A 1 254 ? 6.453 17.844 25.297 1 91.25 254 ARG A N 1
ATOM 2048 C CA . ARG A 1 254 ? 7.371 18.891 24.891 1 91.25 254 ARG A CA 1
ATOM 2049 C C . ARG A 1 254 ? 8.023 18.562 23.547 1 91.25 254 ARG A C 1
ATOM 2051 O O . ARG A 1 254 ? 8.109 19.406 22.656 1 91.25 254 ARG A O 1
ATOM 2058 N N . ASN A 1 255 ? 8.477 17.297 23.438 1 93.81 255 ASN A N 1
ATOM 2059 C CA . ASN A 1 255 ? 9.133 16.875 22.219 1 93.81 255 ASN A CA 1
ATOM 2060 C C . ASN A 1 255 ? 8.164 16.844 21.031 1 93.81 255 ASN A C 1
ATOM 2062 O O . ASN A 1 255 ? 8.555 17.156 19.906 1 93.81 255 ASN A O 1
ATOM 2066 N N . TRP A 1 256 ? 6.98 16.484 21.266 1 89.69 256 TRP A N 1
ATOM 2067 C CA . TRP A 1 256 ? 5.941 16.5 20.25 1 89.69 256 TRP A CA 1
ATOM 2068 C C . TRP A 1 256 ? 5.656 17.906 19.766 1 89.69 256 TRP A C 1
ATOM 2070 O O . TRP A 1 256 ? 5.555 18.156 18.562 1 89.69 256 TRP A O 1
ATOM 2080 N N . MET A 1 257 ? 5.598 18.891 20.672 1 88.69 257 MET A N 1
ATOM 2081 C CA . MET A 1 257 ? 5.281 20.281 20.328 1 88.69 257 MET A CA 1
ATOM 2082 C C . MET A 1 257 ? 6.422 20.922 19.547 1 88.69 257 MET A C 1
ATOM 2084 O O . MET A 1 257 ? 6.184 21.766 18.672 1 88.69 257 MET A O 1
ATOM 2088 N N . LYS A 1 258 ? 7.535 20.406 19.812 1 92 258 LYS A N 1
ATOM 2089 C CA . LYS A 1 258 ? 8.703 20.938 19.109 1 92 258 LYS A CA 1
ATOM 2090 C C . LYS A 1 258 ? 8.625 20.641 17.609 1 92 258 LYS A C 1
ATOM 2092 O O . LYS A 1 258 ? 9.203 21.359 16.797 1 92 258 LYS A O 1
ATOM 2097 N N . LEU A 1 259 ? 7.93 19.641 17.25 1 91.69 259 LEU A N 1
ATOM 2098 C CA . LEU A 1 259 ? 7.805 19.234 15.852 1 91.69 259 LEU A CA 1
ATOM 2099 C C . LEU A 1 259 ? 7 20.266 15.062 1 91.69 259 LEU A C 1
ATOM 2101 O O . LEU A 1 259 ? 7.121 20.359 13.836 1 91.69 259 LEU A O 1
ATOM 2105 N N . PHE A 1 260 ? 6.246 21.109 15.75 1 88.88 260 PHE A N 1
ATOM 2106 C CA . PHE A 1 260 ? 5.332 22 15.055 1 88.88 260 PHE A CA 1
ATOM 2107 C C . PHE A 1 260 ? 5.84 23.438 15.109 1 88.88 260 PHE A C 1
ATOM 2109 O O . PHE A 1 260 ? 5.254 24.328 14.5 1 88.88 260 PHE A O 1
ATOM 2116 N N . VAL A 1 261 ? 6.883 23.641 15.766 1 88.94 261 VAL A N 1
ATOM 2117 C CA . VAL A 1 261 ? 7.398 24.984 15.945 1 88.94 261 VAL A CA 1
ATOM 2118 C C . VAL A 1 261 ? 8.094 25.453 14.664 1 88.94 261 VAL A C 1
ATOM 2120 O O . VAL A 1 261 ? 8.93 24.734 14.109 1 88.94 261 VAL A O 1
ATOM 2123 N N . VAL A 1 262 ? 7.672 26.578 14.242 1 88.69 262 VAL A N 1
ATOM 2124 C CA . VAL A 1 262 ? 8.281 27.156 13.055 1 88.69 262 VAL A CA 1
ATOM 2125 C C . VAL A 1 262 ? 8.914 28.5 13.398 1 88.69 262 VAL A C 1
ATOM 2127 O O . VAL A 1 262 ? 8.25 29.375 13.969 1 88.69 262 VAL A O 1
ATOM 2130 N N . SER A 1 263 ? 10.156 28.562 13.109 1 83.56 263 SER A N 1
ATOM 2131 C CA . SER A 1 263 ? 10.828 29.844 13.344 1 83.56 263 SER A CA 1
ATOM 2132 C C . SER A 1 263 ? 10.641 30.797 12.164 1 83.56 263 SER A C 1
ATOM 2134 O O . SER A 1 263 ? 10.414 30.359 11.039 1 83.56 263 SER A O 1
ATOM 2136 N N . SER A 1 264 ? 10.68 32.094 12.453 1 80.06 264 SER A N 1
ATOM 2137 C CA . SER A 1 264 ? 10.508 33.125 11.43 1 80.06 264 SER A CA 1
ATOM 2138 C C . SER A 1 264 ? 11.648 33.094 10.414 1 80.06 264 SER A C 1
ATOM 2140 O O . SER A 1 264 ? 11.484 33.531 9.273 1 80.06 264 SER A O 1
ATOM 2142 N N . ARG A 1 265 ? 12.758 32.531 10.789 1 80.44 265 ARG A N 1
ATOM 2143 C CA . ARG A 1 265 ? 13.93 32.531 9.914 1 80.44 265 ARG A CA 1
ATOM 2144 C C . ARG A 1 265 ? 13.992 31.266 9.078 1 80.44 265 ARG A C 1
ATOM 2146 O O . ARG A 1 265 ? 14.82 31.156 8.164 1 80.44 265 ARG A O 1
ATOM 2153 N N . GLU A 1 266 ? 13.102 30.375 9.305 1 88.25 266 GLU A N 1
ATOM 2154 C CA . GLU A 1 266 ? 13.125 29.094 8.602 1 88.25 266 GLU A CA 1
ATOM 2155 C C . GLU A 1 266 ? 12.516 29.219 7.211 1 88.25 266 GLU A C 1
ATOM 2157 O O . GLU A 1 266 ? 11.57 29.984 7.004 1 88.25 266 GLU A O 1
ATOM 2162 N N . LEU A 1 267 ? 13.172 28.562 6.305 1 91.44 267 LEU A N 1
ATOM 2163 C CA . LEU A 1 267 ? 12.633 28.453 4.949 1 91.44 267 LEU A CA 1
ATOM 2164 C C . LEU A 1 267 ? 11.484 27.453 4.902 1 91.44 267 LEU A C 1
ATOM 2166 O O . LEU A 1 267 ? 11.711 26.25 4.77 1 91.44 267 LEU A O 1
ATOM 2170 N N . LYS A 1 268 ? 10.336 27.875 4.82 1 91.5 268 LYS A N 1
ATOM 2171 C CA . LYS A 1 268 ? 9.148 27.031 4.965 1 91.5 268 LYS A CA 1
ATOM 2172 C C . LYS A 1 268 ? 8.977 26.109 3.762 1 91.5 268 LYS A C 1
ATOM 2174 O O . LYS A 1 268 ? 8.469 25 3.896 1 91.5 268 LYS A O 1
ATOM 2179 N N . SER A 1 269 ? 9.383 26.594 2.604 1 93.44 269 SER A N 1
ATOM 2180 C CA . SER A 1 269 ? 9.211 25.797 1.392 1 93.44 269 SER A CA 1
ATOM 2181 C C . SER A 1 269 ? 10.055 24.531 1.434 1 93.44 269 SER A C 1
ATOM 2183 O O . SER A 1 269 ? 9.734 23.547 0.773 1 93.44 269 SER A O 1
ATOM 2185 N N . VAL A 1 270 ? 11.094 24.516 2.223 1 95.5 270 VAL A N 1
ATOM 2186 C CA . VAL A 1 270 ? 12 23.375 2.342 1 95.5 270 VAL A CA 1
ATOM 2187 C C . VAL A 1 270 ? 11.25 22.188 2.943 1 95.5 270 VAL A C 1
ATOM 2189 O O . VAL A 1 270 ? 11.508 21.031 2.578 1 95.5 270 VAL A O 1
ATOM 2192 N N . HIS A 1 271 ? 10.281 22.484 3.816 1 95.19 271 HIS A N 1
ATOM 2193 C CA . HIS A 1 271 ? 9.539 21.406 4.457 1 95.19 271 HIS A CA 1
ATOM 2194 C C . HIS A 1 271 ? 8.688 20.641 3.443 1 95.19 271 HIS A C 1
ATOM 2196 O O . HIS A 1 271 ? 8.656 19.406 3.457 1 95.19 271 HIS A O 1
ATOM 2202 N N . GLY A 1 272 ? 8.055 21.359 2.588 1 94.69 272 GLY A N 1
ATOM 2203 C CA . GLY A 1 272 ? 7.277 20.703 1.545 1 94.69 272 GLY A CA 1
ATOM 2204 C C . GLY A 1 272 ? 8.133 19.891 0.584 1 94.69 272 GLY A C 1
ATOM 2205 O O . GLY A 1 272 ? 7.793 18.75 0.254 1 94.69 272 GLY A O 1
ATOM 2206 N N . ILE A 1 273 ? 9.234 20.406 0.197 1 95.94 273 ILE A N 1
ATOM 2207 C CA . ILE A 1 273 ? 10.125 19.75 -0.755 1 95.94 273 ILE A CA 1
ATOM 2208 C C . ILE A 1 273 ? 10.703 18.484 -0.139 1 95.94 273 ILE A C 1
ATOM 2210 O O . ILE A 1 273 ? 10.781 17.438 -0.804 1 95.94 273 ILE A O 1
ATOM 2214 N N . ARG A 1 274 ? 11.031 18.547 1.091 1 96.19 274 ARG A N 1
ATOM 2215 C CA . ARG A 1 274 ? 11.562 17.391 1.794 1 96.19 274 ARG A CA 1
ATOM 2216 C C . ARG A 1 274 ? 10.523 16.266 1.869 1 96.19 274 ARG A C 1
ATOM 2218 O O . ARG A 1 274 ? 10.852 15.094 1.668 1 96.19 274 ARG A O 1
ATOM 2225 N N . CYS A 1 275 ? 9.336 16.656 2.164 1 95.5 275 CYS A N 1
ATOM 2226 C CA . CYS A 1 275 ? 8.266 15.68 2.301 1 95.5 275 CYS A CA 1
ATOM 2227 C C . CYS A 1 275 ? 7.988 14.984 0.973 1 95.5 275 CYS A C 1
ATOM 2229 O O . CYS A 1 275 ? 7.953 13.758 0.906 1 95.5 275 CYS A O 1
ATOM 2231 N N . PHE A 1 276 ? 7.906 15.719 -0.058 1 94.56 276 PHE A N 1
ATOM 2232 C CA . PHE A 1 276 ? 7.605 15.156 -1.369 1 94.56 276 PHE A CA 1
ATOM 2233 C C . PHE A 1 276 ? 8.766 14.312 -1.878 1 94.56 276 PHE A C 1
ATOM 2235 O O . PHE A 1 276 ? 8.555 13.234 -2.445 1 94.56 276 PHE A O 1
ATOM 2242 N N . SER A 1 277 ? 9.93 14.805 -1.664 1 96.62 277 SER A N 1
ATOM 2243 C CA . SER A 1 277 ? 11.109 14.062 -2.107 1 96.62 277 SER A CA 1
ATOM 2244 C C . SER A 1 277 ? 11.242 12.734 -1.365 1 96.62 277 SER A C 1
ATOM 2246 O O . SER A 1 277 ? 11.594 11.719 -1.963 1 96.62 277 SER A O 1
ATOM 2248 N N . SER A 1 278 ? 10.914 12.766 -0.073 1 97.25 278 SER A N 1
ATOM 2249 C CA . SER A 1 278 ? 11 11.531 0.698 1 97.25 278 SER A CA 1
ATOM 2250 C C . SER A 1 278 ? 9.961 10.516 0.23 1 97.25 278 SER A C 1
ATOM 2252 O O . SER A 1 278 ? 10.258 9.32 0.144 1 97.25 278 SER A O 1
ATOM 2254 N N . ALA A 1 279 ? 8.797 10.953 -0.088 1 96.38 279 ALA A N 1
ATOM 2255 C CA . ALA A 1 279 ? 7.75 10.062 -0.581 1 96.38 279 ALA A CA 1
ATOM 2256 C C . ALA A 1 279 ? 8.156 9.422 -1.902 1 96.38 279 ALA A C 1
ATOM 2258 O O . ALA A 1 279 ? 7.969 8.211 -2.094 1 96.38 279 ALA A O 1
ATOM 2259 N N . ILE A 1 280 ? 8.75 10.234 -2.74 1 95.31 280 ILE A N 1
ATOM 2260 C CA . ILE A 1 280 ? 9.164 9.734 -4.047 1 95.31 280 ILE A CA 1
ATOM 2261 C C . ILE A 1 280 ? 10.289 8.711 -3.881 1 95.31 280 ILE A C 1
ATOM 2263 O O . ILE A 1 280 ? 10.297 7.672 -4.539 1 95.31 280 ILE A O 1
ATOM 2267 N N . ILE A 1 281 ? 11.172 8.984 -3.002 1 96.38 281 ILE A N 1
ATOM 2268 C CA . ILE A 1 281 ? 12.305 8.086 -2.777 1 96.38 281 ILE A CA 1
ATOM 2269 C C . ILE A 1 281 ? 11.805 6.75 -2.234 1 96.38 281 ILE A C 1
ATOM 2271 O O . ILE A 1 281 ? 12.219 5.688 -2.701 1 96.38 281 ILE A O 1
ATOM 2275 N N . ILE A 1 282 ? 10.906 6.77 -1.322 1 96.81 282 ILE A N 1
ATOM 2276 C CA . ILE A 1 282 ? 10.398 5.547 -0.709 1 96.81 282 ILE A CA 1
ATOM 2277 C C . ILE A 1 282 ? 9.609 4.738 -1.739 1 96.81 282 ILE A C 1
ATOM 2279 O O . ILE A 1 282 ? 9.773 3.521 -1.841 1 96.81 282 ILE A O 1
ATOM 2283 N N . CYS A 1 283 ? 8.82 5.391 -2.549 1 94.44 283 CYS A N 1
ATOM 2284 C CA . CYS A 1 283 ? 8.109 4.715 -3.629 1 94.44 283 CYS A CA 1
ATOM 2285 C C . CYS A 1 283 ? 9.086 4.074 -4.609 1 94.44 283 CYS A C 1
ATOM 2287 O O . CYS A 1 283 ? 8.891 2.938 -5.035 1 94.44 283 CYS A O 1
ATOM 2289 N N . SER A 1 284 ? 10.117 4.82 -4.879 1 93 284 SER A N 1
ATOM 2290 C CA . SER A 1 284 ? 11.109 4.312 -5.816 1 93 284 SER A CA 1
ATOM 2291 C C . SER A 1 284 ? 11.836 3.096 -5.25 1 93 284 SER A C 1
ATOM 2293 O O . SER A 1 284 ? 12.117 2.139 -5.977 1 93 284 SER A O 1
ATOM 2295 N N . HIS A 1 285 ? 12.156 3.119 -3.969 1 94.06 285 HIS A N 1
ATOM 2296 C CA . HIS A 1 285 ? 12.797 1.971 -3.338 1 94.06 285 HIS A CA 1
ATOM 2297 C C . HIS A 1 285 ? 11.898 0.742 -3.387 1 94.06 285 HIS A C 1
ATOM 2299 O O . HIS A 1 285 ? 12.359 -0.364 -3.67 1 94.06 285 HIS A O 1
ATOM 2305 N N . TYR A 1 286 ? 10.664 0.918 -3.18 1 94 286 TYR A N 1
ATOM 2306 C CA . TYR A 1 286 ? 9.734 -0.206 -3.238 1 94 286 TYR A CA 1
ATOM 2307 C C . TYR A 1 286 ? 9.648 -0.764 -4.652 1 94 286 TYR A C 1
ATOM 2309 O O . TYR A 1 286 ? 9.68 -1.981 -4.852 1 94 286 TYR A O 1
ATOM 2317 N N . ILE A 1 287 ? 9.562 0.145 -5.605 1 88.81 287 ILE A N 1
ATOM 2318 C CA . ILE A 1 287 ? 9.438 -0.258 -7 1 88.81 287 ILE A CA 1
ATOM 2319 C C . ILE A 1 287 ? 10.703 -0.979 -7.449 1 88.81 287 ILE A C 1
ATOM 2321 O O . ILE A 1 287 ? 10.641 -2.039 -8.078 1 88.81 287 ILE A O 1
ATOM 2325 N N . TYR A 1 288 ? 11.82 -0.485 -7.055 1 87.12 288 TYR A N 1
ATOM 2326 C CA . TYR A 1 288 ? 13.094 -1.066 -7.461 1 87.12 288 TYR A CA 1
ATOM 2327 C C . TYR A 1 288 ? 13.305 -2.436 -6.824 1 87.12 288 TYR A C 1
ATOM 2329 O O . TYR A 1 288 ? 13.656 -3.398 -7.508 1 87.12 288 TYR A O 1
ATOM 2337 N N . TYR A 1 289 ? 12.984 -2.527 -5.582 1 87.81 289 TYR A N 1
ATOM 2338 C CA . TYR A 1 289 ? 13.227 -3.791 -4.895 1 87.81 289 TYR A CA 1
ATOM 2339 C C . TYR A 1 289 ? 12.188 -4.836 -5.289 1 87.81 289 TYR A C 1
ATOM 2341 O O . TYR A 1 289 ? 12.477 -6.035 -5.285 1 87.81 289 TYR A O 1
ATOM 2349 N N . SER A 1 290 ? 11.047 -4.379 -5.637 1 83.69 290 SER A N 1
ATOM 2350 C CA . SER A 1 290 ? 10.031 -5.312 -6.117 1 83.69 290 SER A CA 1
ATOM 2351 C C . SER A 1 290 ? 10.453 -5.957 -7.434 1 83.69 290 SER A C 1
ATOM 2353 O O . SER A 1 290 ? 10.094 -7.098 -7.719 1 83.69 290 SER A O 1
ATOM 2355 N N . ASN A 1 291 ? 11.289 -5.293 -8.164 1 75.38 291 ASN A N 1
ATOM 2356 C CA . ASN A 1 291 ? 11.711 -5.805 -9.461 1 75.38 291 ASN A CA 1
ATOM 2357 C C . ASN A 1 291 ? 12.945 -6.695 -9.336 1 75.38 291 ASN A C 1
ATOM 2359 O O . ASN A 1 291 ? 13.289 -7.418 -10.273 1 75.38 291 ASN A O 1
ATOM 2363 N N . LEU A 1 292 ? 13.562 -6.672 -8.094 1 71.31 292 LEU A N 1
ATOM 2364 C CA . LEU A 1 292 ? 14.703 -7.535 -7.824 1 71.31 292 LEU A CA 1
ATOM 2365 C C . LEU A 1 292 ? 14.25 -8.898 -7.316 1 71.31 292 LEU A C 1
ATOM 2367 O O . LEU A 1 292 ? 15.016 -9.859 -7.328 1 71.31 292 LEU A O 1
ATOM 2371 N N . THR A 1 293 ? 12.977 -8.867 -6.91 1 67.31 293 THR A N 1
ATOM 2372 C CA . THR A 1 293 ? 12.398 -10.07 -6.324 1 67.31 293 THR A CA 1
ATOM 2373 C C . THR A 1 293 ? 11.461 -10.766 -7.316 1 67.31 293 THR A C 1
ATOM 2375 O O . THR A 1 293 ? 11.391 -10.367 -8.484 1 67.31 293 THR A O 1
ATOM 2378 N N . PRO A 1 294 ? 10.883 -11.758 -6.863 1 72.06 294 PRO A N 1
ATOM 2379 C CA . PRO A 1 294 ? 10.047 -12.562 -7.754 1 72.06 294 PRO A CA 1
ATOM 2380 C C . PRO A 1 294 ? 8.961 -11.75 -8.445 1 72.06 294 PRO A C 1
ATOM 2382 O O . PRO A 1 294 ? 8.102 -11.164 -7.773 1 72.06 294 PRO A O 1
ATOM 2385 N N . ILE A 1 295 ? 9.25 -11.391 -9.703 1 80.94 295 ILE A N 1
ATOM 2386 C CA . ILE A 1 295 ? 8.258 -10.742 -10.562 1 80.94 295 ILE A CA 1
ATOM 2387 C C . ILE A 1 295 ? 7.781 -11.734 -11.625 1 80.94 295 ILE A C 1
ATOM 2389 O O . ILE A 1 295 ? 8.578 -12.508 -12.164 1 80.94 295 ILE A O 1
ATOM 2393 N N . SER A 1 296 ? 6.496 -11.727 -11.867 1 84.19 296 SER A N 1
ATOM 2394 C CA . SER A 1 296 ? 5.93 -12.719 -12.781 1 84.19 296 SER A CA 1
ATOM 2395 C C . SER A 1 296 ? 5.844 -12.18 -14.203 1 84.19 296 SER A C 1
ATOM 2397 O O . SER A 1 296 ? 5.777 -12.953 -15.164 1 84.19 296 SER A O 1
ATOM 2399 N N . ASN A 1 297 ? 5.867 -10.891 -14.422 1 87.56 297 ASN A N 1
ATOM 2400 C CA . ASN A 1 297 ? 5.707 -10.281 -15.734 1 87.56 297 ASN A CA 1
ATOM 2401 C C . ASN A 1 297 ? 6.797 -9.25 -16.016 1 87.56 297 ASN A C 1
ATOM 2403 O O . ASN A 1 297 ? 6.5 -8.109 -16.375 1 87.56 297 ASN A O 1
ATOM 2407 N N . ALA A 1 298 ? 7.961 -9.719 -16.031 1 87 298 ALA A N 1
ATOM 2408 C CA . ALA A 1 298 ? 9.141 -8.867 -16.141 1 87 298 ALA A CA 1
ATOM 2409 C C . ALA A 1 298 ? 9.18 -8.133 -17.469 1 87 298 ALA A C 1
ATOM 2411 O O . ALA A 1 298 ? 9.555 -6.961 -17.531 1 87 298 ALA A O 1
ATOM 2412 N N . LEU A 1 299 ? 8.781 -8.773 -18.531 1 88.19 299 LEU A N 1
ATOM 2413 C CA . LEU A 1 299 ? 8.844 -8.148 -19.859 1 88.19 299 LEU A CA 1
ATOM 2414 C C . LEU A 1 299 ? 7.809 -7.035 -19.984 1 88.19 299 LEU A C 1
ATOM 2416 O O . LEU A 1 299 ? 8.023 -6.059 -20.703 1 88.19 299 LEU A O 1
ATOM 2420 N N . HIS A 1 300 ? 6.746 -7.277 -19.266 1 86.62 300 HIS A N 1
ATOM 2421 C CA . HIS A 1 300 ? 5.766 -6.195 -19.219 1 86.62 300 HIS A CA 1
ATOM 2422 C C . HIS A 1 300 ? 6.336 -4.965 -18.516 1 86.62 300 HIS A C 1
ATOM 2424 O O . HIS A 1 300 ? 6.098 -3.836 -18.953 1 86.62 300 HIS A O 1
ATOM 2430 N N . MET A 1 301 ? 7.043 -5.176 -17.516 1 86.5 301 MET A N 1
ATOM 2431 C CA . MET A 1 301 ? 7.703 -4.09 -16.797 1 86.5 301 MET A CA 1
ATOM 2432 C C . MET A 1 301 ? 8.695 -3.365 -17.688 1 86.5 301 MET A C 1
ATOM 2434 O O . MET A 1 301 ? 8.797 -2.139 -17.656 1 86.5 301 MET A O 1
ATOM 2438 N N . GLU A 1 302 ? 9.438 -4.078 -18.484 1 85.19 302 GLU A N 1
ATOM 2439 C CA . GLU A 1 302 ? 10.414 -3.479 -19.375 1 85.19 302 GLU A CA 1
ATOM 2440 C C . GLU A 1 302 ? 9.734 -2.66 -20.469 1 85.19 302 GLU A C 1
ATOM 2442 O O . GLU A 1 302 ? 10.266 -1.64 -20.922 1 85.19 302 GLU A O 1
ATOM 2447 N N . LYS A 1 303 ? 8.617 -3.172 -20.891 1 84.75 303 LYS A N 1
ATOM 2448 C CA . LYS A 1 303 ? 7.84 -2.395 -21.844 1 84.75 303 LYS A CA 1
ATOM 2449 C C . LYS A 1 303 ? 7.426 -1.048 -21.266 1 84.75 303 LYS A C 1
ATOM 2451 O O . LYS A 1 303 ? 7.438 -0.031 -21.953 1 84.75 303 LYS A O 1
ATOM 2456 N N . ASP A 1 304 ? 7.156 -1.08 -20.047 1 83.62 304 ASP A N 1
ATOM 2457 C CA . ASP A 1 304 ? 6.738 0.14 -19.359 1 83.62 304 ASP A CA 1
ATOM 2458 C C . ASP A 1 304 ? 7.902 1.118 -19.219 1 83.62 304 ASP A C 1
ATOM 2460 O O . ASP A 1 304 ? 7.695 2.332 -19.156 1 83.62 304 ASP A O 1
ATOM 2464 N N . LEU A 1 305 ? 9.07 0.584 -19.188 1 82.38 305 LEU A N 1
ATOM 2465 C CA . LEU A 1 305 ? 10.25 1.434 -19.078 1 82.38 305 LEU A CA 1
ATOM 2466 C C . LEU A 1 305 ? 10.414 2.291 -20.328 1 82.38 305 LEU A C 1
ATOM 2468 O O . LEU A 1 305 ? 11.039 3.352 -20.281 1 82.38 305 LEU A O 1
ATOM 2472 N N . ASN A 1 306 ? 9.797 1.829 -21.391 1 80.44 306 ASN A N 1
ATOM 2473 C CA . ASN A 1 306 ? 9.898 2.564 -22.656 1 80.44 306 ASN A CA 1
ATOM 2474 C C . ASN A 1 306 ? 8.797 3.609 -22.781 1 80.44 306 ASN A C 1
ATOM 2476 O O . ASN A 1 306 ? 8.781 4.398 -23.719 1 80.44 306 ASN A O 1
ATOM 2480 N N . SER A 1 307 ? 8.008 3.6 -21.828 1 79.88 307 SER A N 1
ATOM 2481 C CA . SER A 1 307 ? 6.934 4.586 -21.844 1 79.88 307 SER A CA 1
ATOM 2482 C C . SER A 1 307 ? 7.426 5.941 -21.344 1 79.88 307 SER A C 1
ATOM 2484 O O . SER A 1 307 ? 8.57 6.066 -20.891 1 79.88 307 SER A O 1
ATOM 2486 N N . PHE A 1 308 ? 6.57 6.953 -21.438 1 77.38 308 PHE A N 1
ATOM 2487 C CA . PHE A 1 308 ? 6.883 8.305 -20.984 1 77.38 308 PHE A CA 1
ATOM 2488 C C . PHE A 1 308 ? 7.195 8.312 -19.5 1 77.38 308 PHE A C 1
ATOM 2490 O O . PHE A 1 308 ? 8.172 8.93 -19.062 1 77.38 308 PHE A O 1
ATOM 2497 N N . VAL A 1 309 ? 6.5 7.543 -18.719 1 75.19 309 VAL A N 1
ATOM 2498 C CA . VAL A 1 309 ? 6.703 7.492 -17.266 1 75.19 309 VAL A CA 1
ATOM 2499 C C . VAL A 1 309 ? 7.98 6.715 -16.953 1 75.19 309 VAL A C 1
ATOM 2501 O O . VAL A 1 309 ? 8.711 7.059 -16.016 1 75.19 309 VAL A O 1
ATOM 2504 N N . GLY A 1 310 ? 8.203 5.711 -17.781 1 76.44 310 GLY A N 1
ATOM 2505 C CA . GLY A 1 310 ? 9.398 4.898 -17.594 1 76.44 310 GLY A CA 1
ATOM 2506 C C . GLY A 1 310 ? 10.688 5.684 -17.75 1 76.44 310 GLY A C 1
ATOM 2507 O O . GLY A 1 310 ? 11.68 5.391 -17.078 1 76.44 310 GLY A O 1
ATOM 2508 N N . MET A 1 311 ? 10.586 6.773 -18.516 1 74.5 311 MET A N 1
ATOM 2509 C CA . MET A 1 311 ? 11.773 7.586 -18.75 1 74.5 311 MET A CA 1
ATOM 2510 C C . MET A 1 311 ? 12.195 8.32 -17.469 1 74.5 311 MET A C 1
ATOM 2512 O O . MET A 1 311 ? 13.375 8.633 -17.297 1 74.5 311 MET A O 1
ATOM 2516 N N . PHE A 1 312 ? 11.25 8.445 -16.578 1 76.44 312 PHE A N 1
ATOM 2517 C CA . PHE A 1 312 ? 11.555 9.156 -15.336 1 76.44 312 PHE A CA 1
ATOM 2518 C C . PHE A 1 312 ? 12.086 8.203 -14.281 1 76.44 312 PHE A C 1
ATOM 2520 O O . PHE A 1 312 ? 12.695 8.633 -13.297 1 76.44 312 PHE A O 1
ATOM 2527 N N . VAL A 1 313 ? 12.07 6.941 -14.656 1 78.25 313 VAL A N 1
ATOM 2528 C CA . VAL A 1 313 ? 12.469 5.949 -13.656 1 78.25 313 VAL A CA 1
ATOM 2529 C C . VAL A 1 313 ? 13.977 5.707 -13.742 1 78.25 313 VAL A C 1
ATOM 2531 O O . VAL A 1 313 ? 14.617 5.391 -12.742 1 78.25 313 VAL A O 1
ATOM 2534 N N . PHE A 1 314 ? 14.555 5.984 -14.914 1 81.12 314 PHE A N 1
ATOM 2535 C CA . PHE A 1 314 ? 15.961 5.656 -15.117 1 81.12 314 PHE A CA 1
ATOM 2536 C C . PHE A 1 314 ? 16.859 6.57 -14.297 1 81.12 314 PHE A C 1
ATOM 2538 O O . PHE A 1 314 ? 17.891 6.133 -13.766 1 81.12 314 PHE A O 1
ATOM 2545 N N . HIS A 1 315 ? 16.438 7.777 -14.172 1 88.31 315 HIS A N 1
ATOM 2546 C CA . HIS A 1 315 ? 17.281 8.75 -13.5 1 88.31 315 HIS A CA 1
ATOM 2547 C C . HIS A 1 315 ? 16.625 9.273 -12.227 1 88.31 315 HIS A C 1
ATOM 2549 O O . HIS A 1 315 ? 16.812 10.43 -11.859 1 88.31 315 HIS A O 1
ATOM 2555 N N . ILE A 1 316 ? 15.836 8.422 -11.602 1 87.75 316 ILE A N 1
ATOM 2556 C CA . ILE A 1 316 ? 15.062 8.844 -10.438 1 87.75 316 ILE A CA 1
ATOM 2557 C C . ILE A 1 316 ? 15.992 9.062 -9.25 1 87.75 316 ILE A C 1
ATOM 2559 O O . ILE A 1 316 ? 15.625 9.719 -8.273 1 87.75 316 ILE A O 1
ATOM 2563 N N . ASP A 1 317 ? 17.219 8.633 -9.32 1 91.81 317 ASP A N 1
ATOM 2564 C CA . ASP A 1 317 ? 18.188 8.766 -8.219 1 91.81 317 ASP A CA 1
ATOM 2565 C C . ASP A 1 317 ? 18.578 10.227 -8.008 1 91.81 317 ASP A C 1
ATOM 2567 O O . ASP A 1 317 ? 19.141 10.578 -6.973 1 91.81 317 ASP A O 1
ATOM 2571 N N . LEU A 1 318 ? 18.172 11.117 -8.93 1 94.56 318 LEU A N 1
ATOM 2572 C CA . LEU A 1 318 ? 18.453 12.539 -8.805 1 94.56 318 LEU A CA 1
ATOM 2573 C C . LEU A 1 318 ? 17.75 13.125 -7.59 1 94.56 318 LEU A C 1
ATOM 2575 O O . LEU A 1 318 ? 18.188 14.148 -7.047 1 94.56 318 LEU A O 1
ATOM 2579 N N . ILE A 1 319 ? 16.719 12.516 -7.199 1 96.06 319 ILE A N 1
ATOM 2580 C CA . ILE A 1 319 ? 15.938 13.039 -6.082 1 96.06 319 ILE A CA 1
ATOM 2581 C C . ILE A 1 319 ? 16.781 13.008 -4.809 1 96.06 319 ILE A C 1
ATOM 2583 O O . ILE A 1 319 ? 16.578 13.828 -3.906 1 96.06 319 ILE A O 1
ATOM 2587 N N . VAL A 1 320 ? 17.703 12.109 -4.738 1 96.69 320 VAL A N 1
ATOM 2588 C CA . VAL A 1 320 ? 18.594 12.023 -3.59 1 96.69 320 VAL A CA 1
ATOM 2589 C C . VAL A 1 320 ? 19.438 13.297 -3.494 1 96.69 320 VAL A C 1
ATOM 2591 O O . VAL A 1 320 ? 19.734 13.773 -2.396 1 96.69 320 VAL A O 1
ATOM 2594 N N . ASP A 1 321 ? 19.75 13.891 -4.613 1 97.94 321 ASP A N 1
ATOM 2595 C CA . ASP A 1 321 ? 20.594 15.094 -4.656 1 97.94 321 ASP A CA 1
ATOM 2596 C C . ASP A 1 321 ? 19.828 16.312 -4.141 1 97.94 321 ASP A C 1
ATOM 2598 O O . ASP A 1 321 ? 20.438 17.312 -3.756 1 97.94 321 ASP A O 1
ATOM 2602 N N . THR A 1 322 ? 18.531 16.188 -4.152 1 98.06 322 THR A N 1
ATOM 2603 C CA . THR A 1 322 ? 17.75 17.219 -3.477 1 98.06 322 THR A CA 1
ATOM 2604 C C . THR A 1 322 ? 18.125 17.297 -2 1 98.06 322 THR A C 1
ATOM 2606 O O . THR A 1 322 ? 18.281 18.391 -1.456 1 98.06 322 THR A O 1
ATOM 2609 N N . PHE A 1 323 ? 18.359 16.203 -1.414 1 97.94 323 PHE A N 1
ATOM 2610 C CA . PHE A 1 323 ? 18.672 16.172 0.008 1 97.94 323 PHE A CA 1
ATOM 2611 C C . PHE A 1 323 ? 20.094 16.656 0.251 1 97.94 323 PHE A C 1
ATOM 2613 O O . PHE A 1 323 ? 20.391 17.281 1.275 1 97.94 323 PHE A O 1
ATOM 2620 N N . PHE A 1 324 ? 21 16.391 -0.672 1 98.5 324 PHE A N 1
ATOM 2621 C CA . PHE A 1 324 ? 22.344 16.938 -0.556 1 98.5 324 PHE A CA 1
ATOM 2622 C C . PHE A 1 324 ? 22.328 18.453 -0.645 1 98.5 324 PHE A C 1
ATOM 2624 O O . PHE A 1 324 ? 23 19.141 0.135 1 98.5 324 PHE A O 1
ATOM 2631 N N . ALA A 1 325 ? 21.562 18.922 -1.572 1 98.5 325 ALA A N 1
ATOM 2632 C CA . ALA A 1 325 ? 21.453 20.375 -1.74 1 98.5 325 ALA A CA 1
ATOM 2633 C C . ALA A 1 325 ? 20.844 21.016 -0.499 1 98.5 325 ALA A C 1
ATOM 2635 O O . ALA A 1 325 ? 21.328 22.062 -0.041 1 98.5 325 ALA A O 1
ATOM 2636 N N . LEU A 1 326 ? 19.844 20.406 0.04 1 97.81 326 LEU A N 1
ATOM 2637 C CA . LEU A 1 326 ? 19.188 20.953 1.226 1 97.81 326 LEU A CA 1
ATOM 2638 C C . LEU A 1 326 ? 20.125 20.922 2.424 1 97.81 326 LEU A C 1
ATOM 2640 O O . LEU A 1 326 ? 20.156 21.875 3.215 1 97.81 326 LEU A O 1
ATOM 2644 N N . SER A 1 327 ? 20.875 19.875 2.543 1 97.25 327 SER A N 1
ATOM 2645 C CA . SER A 1 327 ? 21.828 19.766 3.648 1 97.25 327 SER A CA 1
ATOM 2646 C C . SER A 1 327 ? 22.891 20.844 3.584 1 97.25 327 SER A C 1
ATOM 2648 O O . SER A 1 327 ? 23.188 21.484 4.594 1 97.25 327 SER A O 1
ATOM 2650 N N . GLY A 1 328 ? 23.438 21.062 2.414 1 97.38 328 GLY A N 1
ATOM 2651 C CA . GLY A 1 328 ? 24.406 22.141 2.248 1 97.38 328 GLY A CA 1
ATOM 2652 C C . GLY A 1 328 ? 23.828 23.516 2.516 1 97.38 328 GLY A C 1
ATOM 2653 O O . GLY A 1 328 ? 24.469 24.359 3.16 1 97.38 328 GLY A O 1
ATOM 2654 N N . MET A 1 329 ? 22.641 23.688 2.088 1 97.06 329 MET A N 1
ATOM 2655 C CA . MET A 1 329 ? 21.953 24.969 2.25 1 97.06 329 MET A CA 1
ATOM 2656 C C . MET A 1 329 ? 21.719 25.281 3.725 1 97.06 329 MET A C 1
ATOM 2658 O O . MET A 1 329 ? 22.031 26.391 4.188 1 97.06 329 MET A O 1
ATOM 2662 N N . LEU A 1 330 ? 21.25 24.328 4.461 1 93.19 330 LEU A N 1
ATOM 2663 C CA . LEU A 1 330 ? 20.906 24.531 5.867 1 93.19 330 LEU A CA 1
ATOM 2664 C C . LEU A 1 330 ? 22.156 24.656 6.723 1 93.19 330 LEU A C 1
ATOM 2666 O O . LEU A 1 330 ? 22.172 25.406 7.707 1 93.19 330 LEU A O 1
ATOM 2670 N N . LEU A 1 331 ? 23.188 23.953 6.34 1 93.56 331 LEU A N 1
ATOM 2671 C CA . LEU A 1 331 ? 24.453 24.047 7.062 1 93.56 331 LEU A CA 1
ATOM 2672 C C . LEU A 1 331 ? 25.016 25.469 6.992 1 93.56 331 LEU A C 1
ATOM 2674 O O . LEU A 1 331 ? 25.328 26.062 8.023 1 93.56 331 LEU A O 1
ATOM 2678 N N . ILE A 1 332 ? 25.031 26.047 5.844 1 93.06 332 ILE A N 1
ATOM 2679 C CA . ILE A 1 332 ? 25.641 27.359 5.652 1 93.06 332 ILE A CA 1
ATOM 2680 C C . ILE A 1 332 ? 24.703 28.438 6.191 1 93.06 332 ILE A C 1
ATOM 2682 O O . ILE A 1 332 ? 25.156 29.406 6.824 1 93.06 332 ILE A O 1
ATOM 2686 N N . ASN A 1 333 ? 23.453 28.234 5.941 1 89.94 333 ASN A N 1
ATOM 2687 C CA . ASN A 1 333 ? 22.5 29.203 6.48 1 89.94 333 ASN A CA 1
ATOM 2688 C C . ASN A 1 333 ? 22.562 29.266 8 1 89.94 333 ASN A C 1
ATOM 2690 O O . ASN A 1 333 ? 22.484 30.344 8.586 1 89.94 333 ASN A O 1
ATOM 2694 N N . GLY A 1 334 ? 22.75 28.172 8.641 1 87 334 GLY A N 1
ATOM 2695 C CA . GLY A 1 334 ? 22.875 28.109 10.094 1 87 334 GLY A CA 1
ATOM 2696 C C . GLY A 1 334 ? 24.172 28.688 10.609 1 87 334 GLY A C 1
ATOM 2697 O O . GLY A 1 334 ? 24.188 29.422 11.602 1 87 334 GLY A O 1
ATOM 2698 N N . LEU A 1 335 ? 25.234 28.469 9.938 1 87.62 335 LEU A N 1
ATOM 2699 C CA . LEU A 1 335 ? 26.562 28.922 10.367 1 87.62 335 LEU A CA 1
ATOM 2700 C C . LEU A 1 335 ? 26.734 30.406 10.148 1 87.62 335 LEU A C 1
ATOM 2702 O O . LEU A 1 335 ? 27.406 31.094 10.938 1 87.62 335 LEU A O 1
ATOM 2706 N N . MET A 1 336 ? 26.078 30.875 9.156 1 84.25 336 MET A N 1
ATOM 2707 C CA . MET A 1 336 ? 26.266 32.281 8.812 1 84.25 336 MET A CA 1
ATOM 2708 C C . MET A 1 336 ? 25.312 33.156 9.609 1 84.25 336 MET A C 1
ATOM 2710 O O . MET A 1 336 ? 25.594 34.344 9.852 1 84.25 336 MET A O 1
ATOM 2714 N N . SER A 1 337 ? 24.141 32.656 9.922 1 74.69 337 SER A N 1
ATOM 2715 C CA . SER A 1 337 ? 23.156 33.406 10.68 1 74.69 337 SER A CA 1
ATOM 2716 C C . SER A 1 337 ? 23.5 33.438 12.164 1 74.69 337 SER A C 1
ATOM 2718 O O . SER A 1 337 ? 23.047 34.344 12.891 1 74.69 337 SER A O 1
ATOM 2720 N N . GLY A 1 338 ? 24.078 32.469 12.656 1 64.94 338 GLY A N 1
ATOM 2721 C CA . GLY A 1 338 ? 24.312 32.344 14.086 1 64.94 338 GLY A CA 1
ATOM 2722 C C . GLY A 1 338 ? 25.625 32.938 14.539 1 64.94 338 GLY A C 1
ATOM 2723 O O . GLY A 1 338 ? 26.5 33.219 13.727 1 64.94 338 GLY A O 1
ATOM 2724 N N . LYS A 1 339 ? 25.578 33.625 15.781 1 58.53 339 LYS A N 1
ATOM 2725 C CA . LYS A 1 339 ? 26.797 34.094 16.438 1 58.53 339 LYS A CA 1
ATOM 2726 C C . LYS A 1 339 ? 27.859 33.031 16.5 1 58.53 339 LYS A C 1
ATOM 2728 O O . LYS A 1 339 ? 27.562 31.828 16.359 1 58.53 339 LYS A O 1
ATOM 2733 N N . ARG A 1 340 ? 29.188 33.344 17.031 1 55.84 340 ARG A N 1
ATOM 2734 C CA . ARG A 1 340 ? 30.484 32.688 17.141 1 55.84 340 ARG A CA 1
ATOM 2735 C C . ARG A 1 340 ? 30.328 31.281 17.734 1 55.84 340 ARG A C 1
ATOM 2737 O O . ARG A 1 340 ? 30.312 31.109 18.953 1 55.84 340 ARG A O 1
ATOM 2744 N N . THR A 1 341 ? 29.562 30.25 16.969 1 62.47 341 THR A N 1
ATOM 2745 C CA . THR A 1 341 ? 29.406 28.938 17.594 1 62.47 341 THR A CA 1
ATOM 2746 C C . THR A 1 341 ? 30.641 28.078 17.359 1 62.47 341 THR A C 1
ATOM 2748 O O . THR A 1 341 ? 31.328 28.234 16.344 1 62.47 341 THR A O 1
ATOM 2751 N N . ASN A 1 342 ? 31.203 27.453 18.422 1 80.62 342 ASN A N 1
ATOM 2752 C CA . ASN A 1 342 ? 32.219 26.406 18.344 1 80.62 342 ASN A CA 1
ATOM 2753 C C . ASN A 1 342 ? 31.859 25.359 17.281 1 80.62 342 ASN A C 1
ATOM 2755 O O . ASN A 1 342 ? 30.906 24.594 17.469 1 80.62 342 ASN A O 1
ATOM 2759 N N . LEU A 1 343 ? 32.5 25.516 16.094 1 87 343 LEU A N 1
ATOM 2760 C CA . LEU A 1 343 ? 32.25 24.672 14.93 1 87 343 LEU A CA 1
ATOM 2761 C C . LEU A 1 343 ? 32.438 23.188 15.281 1 87 343 LEU A C 1
ATOM 2763 O O . LEU A 1 343 ? 31.656 22.344 14.82 1 87 343 LEU A O 1
ATOM 2767 N N . VAL A 1 344 ? 33.344 22.922 16.141 1 87.5 344 VAL A N 1
ATOM 2768 C CA . VAL A 1 344 ? 33.594 21.547 16.547 1 87.5 344 VAL A CA 1
ATOM 2769 C C . VAL A 1 344 ? 32.438 21.016 17.406 1 87.5 344 VAL A C 1
ATOM 2771 O O . VAL A 1 344 ? 32 19.875 17.234 1 87.5 344 VAL A O 1
ATOM 2774 N N . GLU A 1 345 ? 32 21.844 18.219 1 88.56 345 GLU A N 1
ATOM 2775 C CA . GLU A 1 345 ? 30.859 21.453 19.047 1 88.56 345 GLU A CA 1
ATOM 2776 C C . GLU A 1 345 ? 29.641 21.172 18.203 1 88.56 345 GLU A C 1
ATOM 2778 O O . GLU A 1 345 ? 28.891 20.219 18.469 1 88.56 345 GLU A O 1
ATOM 2783 N N . GLY A 1 346 ? 29.516 21.969 17.188 1 89.06 346 GLY A N 1
ATOM 2784 C CA . GLY A 1 346 ? 28.391 21.75 16.281 1 89.06 346 GLY A CA 1
ATOM 2785 C C . GLY A 1 346 ? 28.453 20.422 15.555 1 89.06 346 GLY A C 1
ATOM 2786 O O . GLY A 1 346 ? 27.438 19.734 15.406 1 89.06 346 GLY A O 1
ATOM 2787 N N . LEU A 1 347 ? 29.594 20.078 15.164 1 92.5 347 LEU A N 1
ATOM 2788 C CA . LEU A 1 347 ? 29.781 18.828 14.438 1 92.5 347 LEU A CA 1
ATOM 2789 C C . LEU A 1 347 ? 29.609 17.625 15.359 1 92.5 347 LEU A C 1
ATOM 2791 O O . LEU A 1 347 ? 29.062 16.594 14.953 1 92.5 347 LEU A O 1
ATOM 2795 N N . VAL A 1 348 ? 30.031 17.75 16.578 1 93.12 348 VAL A N 1
ATOM 2796 C CA . VAL A 1 348 ? 29.906 16.672 17.531 1 93.12 348 VAL A CA 1
ATOM 2797 C C . VAL A 1 348 ? 28.438 16.469 17.891 1 93.12 348 VAL A C 1
ATOM 2799 O O . VAL A 1 348 ? 27.969 15.328 17.969 1 93.12 348 VAL A O 1
ATOM 2802 N N . LYS A 1 349 ? 27.75 17.531 18.109 1 91.69 349 LYS A N 1
ATOM 2803 C CA . LYS A 1 349 ? 26.312 17.438 18.406 1 91.69 349 LYS A CA 1
ATOM 2804 C C . LYS A 1 349 ? 25.547 16.812 17.25 1 91.69 349 LYS A C 1
ATOM 2806 O O . LYS A 1 349 ? 24.625 16.016 17.469 1 91.69 349 LYS A O 1
ATOM 2811 N N . ARG A 1 350 ? 25.953 17.188 16.109 1 92.94 350 ARG A N 1
ATOM 2812 C CA . ARG A 1 350 ? 25.344 16.594 14.914 1 92.94 350 ARG A CA 1
ATOM 2813 C C . ARG A 1 350 ? 25.594 15.094 14.859 1 92.94 350 ARG A C 1
ATOM 2815 O O . ARG A 1 350 ? 24.688 14.32 14.555 1 92.94 350 ARG A O 1
ATOM 2822 N N . TYR A 1 351 ? 26.797 14.734 15.125 1 95.94 351 TYR A N 1
ATOM 2823 C CA . TYR A 1 351 ? 27.141 13.312 15.125 1 95.94 351 TYR A CA 1
ATOM 2824 C C . TYR A 1 351 ? 26.297 12.539 16.125 1 95.94 351 TYR A C 1
ATOM 2826 O O . TYR A 1 351 ? 25.766 11.477 15.812 1 95.94 351 TYR A O 1
ATOM 2834 N N . ILE A 1 352 ? 26.141 13.07 17.281 1 95.56 352 ILE A N 1
ATOM 2835 C CA . ILE A 1 352 ? 25.391 12.406 18.344 1 95.56 352 ILE A CA 1
ATOM 2836 C C . ILE A 1 352 ? 23.938 12.273 17.922 1 95.56 352 ILE A C 1
ATOM 2838 O O . ILE A 1 352 ? 23.312 11.227 18.125 1 95.56 352 ILE A O 1
ATOM 2842 N N . ARG A 1 353 ? 23.438 13.266 17.344 1 93.56 353 ARG A N 1
ATOM 2843 C CA . ARG A 1 353 ? 22.031 13.273 16.922 1 93.56 353 ARG A CA 1
ATOM 2844 C C . ARG A 1 353 ? 21.797 12.242 15.82 1 93.56 353 ARG A C 1
ATOM 2846 O O . ARG A 1 353 ? 20.734 11.617 15.781 1 93.56 353 ARG A O 1
ATOM 2853 N N . ILE A 1 354 ? 22.766 11.984 15.016 1 96.12 354 ILE A N 1
ATOM 2854 C CA . ILE A 1 354 ? 22.625 11.078 13.883 1 96.12 354 ILE A CA 1
ATOM 2855 C C . ILE A 1 354 ? 22.859 9.641 14.336 1 96.12 354 ILE A C 1
ATOM 2857 O O . ILE A 1 354 ? 22.094 8.742 13.969 1 96.12 354 ILE A O 1
ATOM 2861 N N . VAL A 1 355 ? 23.812 9.422 15.172 1 97.38 355 VAL A N 1
ATOM 2862 C CA . VAL A 1 355 ? 24.297 8.078 15.461 1 97.38 355 VAL A CA 1
ATOM 2863 C C . VAL A 1 355 ? 23.297 7.355 16.359 1 97.38 355 VAL A C 1
ATOM 2865 O O . VAL A 1 355 ? 23.125 6.137 16.266 1 97.38 355 VAL A O 1
ATOM 2868 N N . ALA A 1 356 ? 22.609 8.039 17.188 1 96.69 356 ALA A N 1
ATOM 2869 C CA . ALA A 1 356 ? 21.734 7.398 18.156 1 96.69 356 ALA A CA 1
ATOM 2870 C C . ALA A 1 356 ? 20.625 6.613 17.469 1 96.69 356 ALA A C 1
ATOM 2872 O O . ALA A 1 356 ? 20.531 5.395 17.625 1 96.69 356 ALA A O 1
ATOM 2873 N N . PRO A 1 357 ? 19.766 7.242 16.609 1 97.75 357 PRO A N 1
ATOM 2874 C CA . PRO A 1 357 ? 18.766 6.449 15.898 1 97.75 357 PRO A CA 1
ATOM 2875 C C . PRO A 1 357 ? 19.391 5.453 14.922 1 97.75 357 PRO A C 1
ATOM 2877 O O . PRO A 1 357 ? 18.844 4.371 14.703 1 97.75 357 PRO A O 1
ATOM 2880 N N . LEU A 1 358 ? 20.547 5.809 14.383 1 98.38 358 LEU A N 1
ATOM 2881 C CA . LEU A 1 358 ? 21.25 4.91 13.461 1 98.38 358 LEU A CA 1
ATOM 2882 C C . LEU A 1 358 ? 21.672 3.631 14.18 1 98.38 358 LEU A C 1
ATOM 2884 O O . LEU A 1 358 ? 21.594 2.541 13.609 1 98.38 358 LEU A O 1
ATOM 2888 N N . ALA A 1 359 ? 22.109 3.791 15.375 1 98.12 359 ALA A N 1
ATOM 2889 C CA . ALA A 1 359 ? 22.531 2.637 16.172 1 98.12 359 ALA A CA 1
ATOM 2890 C C . ALA A 1 359 ? 21.359 1.695 16.422 1 98.12 359 ALA A C 1
ATOM 2892 O O . ALA A 1 359 ? 21.531 0.475 16.469 1 98.12 359 ALA A O 1
ATOM 2893 N N . VAL A 1 360 ? 20.203 2.246 16.594 1 97.88 360 VAL A N 1
ATOM 2894 C CA . VAL A 1 360 ? 19 1.438 16.766 1 97.88 360 VAL A CA 1
ATOM 2895 C C . VAL A 1 360 ? 18.75 0.598 15.516 1 97.88 360 VAL A C 1
ATOM 2897 O O . VAL A 1 360 ? 18.453 -0.594 15.609 1 97.88 360 VAL A O 1
ATOM 2900 N N . MET A 1 361 ? 18.938 1.157 14.344 1 98 361 MET A N 1
ATOM 2901 C CA . MET A 1 361 ? 18.688 0.442 13.102 1 98 361 MET A CA 1
ATOM 2902 C C . MET A 1 361 ? 19.766 -0.601 12.844 1 98 361 MET A C 1
ATOM 2904 O O . MET A 1 361 ? 19.484 -1.679 12.32 1 98 361 MET A O 1
ATOM 2908 N N . VAL A 1 362 ? 20.984 -0.218 13.188 1 98.25 362 VAL A N 1
ATOM 2909 C CA . VAL A 1 362 ? 22.062 -1.18 13.062 1 98.25 362 VAL A CA 1
ATOM 2910 C C . VAL A 1 362 ? 21.781 -2.396 13.938 1 98.25 362 VAL A C 1
ATOM 2912 O O . VAL A 1 362 ? 21.938 -3.537 13.5 1 98.25 362 VAL A O 1
ATOM 2915 N N . TYR A 1 363 ? 21.344 -2.16 15.164 1 98.19 363 TYR A N 1
ATOM 2916 C CA . TYR A 1 363 ? 20.984 -3.254 16.062 1 98.19 363 TYR A CA 1
ATOM 2917 C C . TYR A 1 363 ? 19.812 -4.047 15.492 1 98.19 363 TYR A C 1
ATOM 2919 O O . TYR A 1 363 ? 19.812 -5.281 15.531 1 98.19 363 TYR A O 1
ATOM 2927 N N . TYR A 1 364 ? 18.875 -3.387 14.992 1 97.94 364 TYR A N 1
ATOM 2928 C CA . TYR A 1 364 ? 17.688 -4.016 14.445 1 97.94 364 TYR A CA 1
ATOM 2929 C C . TYR A 1 364 ? 18.047 -4.984 13.32 1 97.94 364 TYR A C 1
ATOM 2931 O O . TYR A 1 364 ? 17.609 -6.137 13.328 1 97.94 364 TYR A O 1
ATOM 2939 N N . PHE A 1 365 ? 18.891 -4.562 12.367 1 98 365 PHE A N 1
ATOM 2940 C CA . PHE A 1 365 ? 19.234 -5.398 11.227 1 98 365 PHE A CA 1
ATOM 2941 C C . PHE A 1 365 ? 20.234 -6.477 11.625 1 98 365 PHE A C 1
ATOM 2943 O O . PHE A 1 365 ? 20.344 -7.508 10.953 1 98 365 PHE A O 1
ATOM 2950 N N . SER A 1 366 ? 20.875 -6.281 12.75 1 97.62 366 SER A N 1
ATOM 2951 C CA . SER A 1 366 ? 21.844 -7.262 13.219 1 97.62 366 SER A CA 1
ATOM 2952 C C . SER A 1 366 ? 21.156 -8.43 13.922 1 97.62 366 SER A C 1
ATOM 2954 O O . SER A 1 366 ? 21.594 -9.57 13.805 1 97.62 366 SER A O 1
ATOM 2956 N N . TRP A 1 367 ? 20.016 -8.086 14.633 1 97.06 367 TRP A N 1
ATOM 2957 C CA . TRP A 1 367 ? 19.578 -9.148 15.531 1 97.06 367 TRP A CA 1
ATOM 2958 C C . TRP A 1 367 ? 18.062 -9.266 15.523 1 97.06 367 TRP A C 1
ATOM 2960 O O . TRP A 1 367 ? 17.5 -10.266 15.984 1 97.06 367 TRP A O 1
ATOM 2970 N N . VAL A 1 368 ? 17.312 -8.359 14.961 1 97.62 368 VAL A N 1
ATOM 2971 C CA . VAL A 1 368 ? 15.867 -8.336 15.164 1 97.62 368 VAL A CA 1
ATOM 2972 C C . VAL A 1 368 ? 15.156 -8.648 13.852 1 97.62 368 VAL A C 1
ATOM 2974 O O . VAL A 1 368 ? 14.188 -9.406 13.836 1 97.62 368 VAL A O 1
ATOM 2977 N N . HIS A 1 369 ? 15.625 -8.109 12.742 1 97.12 369 HIS A N 1
ATOM 2978 C CA . HIS A 1 369 ? 14.945 -8.164 11.453 1 97.12 369 HIS A CA 1
ATOM 2979 C C . HIS A 1 369 ? 14.633 -9.602 11.055 1 97.12 369 HIS A C 1
ATOM 2981 O O . HIS A 1 369 ? 13.555 -9.875 10.516 1 97.12 369 HIS A O 1
ATOM 2987 N N . GLU A 1 370 ? 15.484 -10.547 11.312 1 95.5 370 GLU A N 1
ATOM 2988 C CA . GLU A 1 370 ? 15.336 -11.93 10.875 1 95.5 370 GLU A CA 1
ATOM 2989 C C . GLU A 1 370 ? 14.141 -12.594 11.555 1 95.5 370 GLU A C 1
ATOM 2991 O O . GLU A 1 370 ? 13.586 -13.562 11.039 1 95.5 370 GLU A O 1
ATOM 2996 N N . HIS A 1 371 ? 13.641 -12 12.695 1 95.31 371 HIS A N 1
ATOM 2997 C CA . HIS A 1 371 ? 12.602 -12.633 13.492 1 95.31 371 HIS A CA 1
ATOM 2998 C C . HIS A 1 371 ? 11.234 -12.039 13.18 1 95.31 371 HIS A C 1
ATOM 3000 O O . HIS A 1 371 ? 10.211 -12.531 13.68 1 95.31 371 HIS A O 1
ATOM 3006 N N . ILE A 1 372 ? 11.156 -11.07 12.375 1 93.56 372 ILE A N 1
ATOM 3007 C CA . ILE A 1 372 ? 9.93 -10.289 12.25 1 93.56 372 ILE A CA 1
ATOM 3008 C C . ILE A 1 372 ? 9.086 -10.852 11.102 1 93.56 372 ILE A C 1
ATOM 3010 O O . ILE A 1 372 ? 7.863 -10.703 11.102 1 93.56 372 ILE A O 1
ATOM 3014 N N . GLY A 1 373 ? 9.734 -11.539 10.164 1 91.88 373 GLY A N 1
ATOM 3015 C CA . GLY A 1 373 ? 9.016 -11.984 8.984 1 91.88 373 GLY A CA 1
ATOM 3016 C C . GLY A 1 373 ? 9.203 -13.461 8.695 1 91.88 373 GLY A C 1
ATOM 3017 O O . GLY A 1 373 ? 9.805 -14.188 9.492 1 91.88 373 GLY A O 1
ATOM 3018 N N . SER A 1 374 ? 8.555 -13.867 7.621 1 91.75 374 SER A N 1
ATOM 3019 C CA . SER A 1 374 ? 8.633 -15.227 7.102 1 91.75 374 SER A CA 1
ATOM 3020 C C . SER A 1 374 ? 8.367 -15.258 5.602 1 91.75 374 SER A C 1
ATOM 3022 O O . SER A 1 374 ? 7.828 -14.305 5.039 1 91.75 374 SER A O 1
ATOM 3024 N N . GLY A 1 375 ? 8.82 -16.359 4.984 1 91.69 375 GLY A N 1
ATOM 3025 C CA . GLY A 1 375 ? 8.656 -16.531 3.551 1 91.69 375 GLY A CA 1
ATOM 3026 C C . GLY A 1 375 ? 9.797 -17.297 2.908 1 91.69 375 GLY A C 1
ATOM 3027 O O . GLY A 1 375 ? 10.844 -17.5 3.533 1 91.69 375 GLY A O 1
ATOM 3028 N N . PRO A 1 376 ? 9.555 -17.688 1.688 1 92.44 376 PRO A N 1
ATOM 3029 C CA . PRO A 1 376 ? 10.578 -18.5 1.019 1 92.44 376 PRO A CA 1
ATOM 3030 C C . PRO A 1 376 ? 11.906 -17.766 0.858 1 92.44 376 PRO A C 1
ATOM 3032 O O . PRO A 1 376 ? 12.969 -18.375 1.021 1 92.44 376 PRO A O 1
ATOM 3035 N N . VAL A 1 377 ? 11.844 -16.5 0.59 1 92.12 377 VAL A N 1
ATOM 3036 C CA . VAL A 1 377 ? 13.07 -15.742 0.33 1 92.12 377 VAL A CA 1
ATOM 3037 C C . VAL A 1 377 ? 13.484 -14.977 1.585 1 92.12 377 VAL A C 1
ATOM 3039 O O . VAL A 1 377 ? 14.594 -14.445 1.655 1 92.12 377 VAL A O 1
ATOM 3042 N N . TRP A 1 378 ? 12.695 -14.945 2.619 1 93.12 378 TRP A N 1
ATOM 3043 C CA . TRP A 1 378 ? 12.906 -14.133 3.809 1 93.12 378 TRP A CA 1
ATOM 3044 C C . TRP A 1 378 ? 14.188 -14.547 4.531 1 93.12 378 TRP A C 1
ATOM 3046 O O . TRP A 1 378 ? 15.016 -13.703 4.875 1 93.12 378 TRP A O 1
ATOM 3056 N N . GLU A 1 379 ? 14.32 -15.859 4.668 1 93.06 379 GLU A N 1
ATOM 3057 C CA . GLU A 1 379 ? 15.461 -16.344 5.434 1 93.06 379 GLU A CA 1
ATOM 3058 C C . GLU A 1 379 ? 16.781 -16.016 4.738 1 93.06 379 GLU A C 1
ATOM 3060 O O . GLU A 1 379 ? 17.734 -15.578 5.387 1 93.06 379 GLU A O 1
ATOM 3065 N N . LEU A 1 380 ? 16.766 -16.234 3.457 1 92.38 380 LEU A N 1
ATOM 3066 C CA . LEU A 1 380 ? 17.969 -15.945 2.68 1 92.38 380 LEU A CA 1
ATOM 3067 C C . LEU A 1 380 ? 18.312 -14.461 2.764 1 92.38 380 LEU A C 1
ATOM 3069 O O . LEU A 1 380 ? 19.469 -14.109 3.039 1 92.38 380 LEU A O 1
ATOM 3073 N N . ALA A 1 381 ? 17.359 -13.633 2.596 1 92.38 381 ALA A N 1
ATOM 3074 C CA . ALA A 1 381 ? 17.562 -12.188 2.557 1 92.38 381 ALA A CA 1
ATOM 3075 C C . ALA A 1 381 ? 17.906 -11.648 3.939 1 92.38 381 ALA A C 1
ATOM 3077 O O . ALA A 1 381 ? 18.797 -10.797 4.078 1 92.38 381 ALA A O 1
ATOM 3078 N N . SER A 1 382 ? 17.203 -12.086 4.984 1 94.56 382 SER A N 1
ATOM 3079 C CA . SER A 1 382 ? 17.438 -11.578 6.336 1 94.56 382 SER A CA 1
ATOM 3080 C C . SER A 1 382 ? 18.781 -12.047 6.883 1 94.56 382 SER A C 1
ATOM 3082 O O . SER A 1 382 ? 19.438 -11.32 7.621 1 94.56 382 SER A O 1
ATOM 3084 N N . ARG A 1 383 ? 19.172 -13.25 6.516 1 94.06 383 ARG A N 1
ATOM 3085 C CA . ARG A 1 383 ? 20.484 -13.758 6.926 1 94.06 383 ARG A CA 1
ATOM 3086 C C . ARG A 1 383 ? 21.609 -12.93 6.312 1 94.06 383 ARG A C 1
ATOM 3088 O O . ARG A 1 383 ? 22.594 -12.633 6.98 1 94.06 383 ARG A O 1
ATOM 3095 N N . GLU A 1 384 ? 21.438 -12.633 5.125 1 93.38 384 GLU A N 1
ATOM 3096 C CA . GLU A 1 384 ? 22.438 -11.797 4.469 1 93.38 384 GLU A CA 1
ATOM 3097 C C . GLU A 1 384 ? 22.578 -10.445 5.164 1 93.38 384 GLU A C 1
ATOM 3099 O O . GLU A 1 384 ? 23.688 -9.969 5.402 1 93.38 384 GLU A O 1
ATOM 3104 N N . GLN A 1 385 ? 21.516 -9.82 5.469 1 94.38 385 GLN A N 1
ATOM 3105 C CA . GLN A 1 385 ? 21.531 -8.531 6.156 1 94.38 385 GLN A CA 1
ATOM 3106 C C . GLN A 1 385 ? 22.172 -8.648 7.531 1 94.38 385 GLN A C 1
ATOM 3108 O O . GLN A 1 385 ? 22.969 -7.789 7.922 1 94.38 385 GLN A O 1
ATOM 3113 N N . ARG A 1 386 ? 21.828 -9.688 8.219 1 96.31 386 ARG A N 1
ATOM 3114 C CA . ARG A 1 386 ? 22.391 -9.938 9.547 1 96.31 386 ARG A CA 1
ATOM 3115 C C . ARG A 1 386 ? 23.906 -10.109 9.477 1 96.31 386 ARG A C 1
ATOM 3117 O O . ARG A 1 386 ? 24.641 -9.461 10.227 1 96.31 386 ARG A O 1
ATOM 3124 N N . ASP A 1 387 ? 24.375 -10.922 8.547 1 97 387 ASP A N 1
ATOM 3125 C CA . ASP A 1 387 ? 25.812 -11.203 8.43 1 97 387 ASP A CA 1
ATOM 3126 C C . ASP A 1 387 ? 26.594 -9.945 8.047 1 97 387 ASP A C 1
ATOM 3128 O O . ASP A 1 387 ? 27.656 -9.688 8.594 1 97 387 ASP A O 1
ATOM 3132 N N . VAL A 1 388 ? 26.047 -9.195 7.195 1 97.12 388 VAL A N 1
ATOM 3133 C CA . VAL A 1 388 ? 26.703 -7.961 6.766 1 97.12 388 VAL A CA 1
ATOM 3134 C C . VAL A 1 388 ? 26.797 -6.988 7.941 1 97.12 388 VAL A C 1
ATOM 3136 O O . VAL A 1 388 ? 27.828 -6.363 8.156 1 97.12 388 VAL A O 1
ATOM 3139 N N . CYS A 1 389 ? 25.75 -6.867 8.68 1 97.75 389 CYS A N 1
ATOM 3140 C CA . CYS A 1 389 ? 25.734 -5.922 9.789 1 97.75 389 CYS A CA 1
ATOM 3141 C C . CYS A 1 389 ? 26.594 -6.426 10.938 1 97.75 389 CYS A C 1
ATOM 3143 O O . CYS A 1 389 ? 27.203 -5.629 11.664 1 97.75 389 CYS A O 1
ATOM 3145 N N . HIS A 1 390 ? 26.719 -7.738 11.117 1 97.44 390 HIS A N 1
ATOM 3146 C CA . HIS A 1 390 ? 27.625 -8.281 12.125 1 97.44 390 HIS A CA 1
ATOM 3147 C C . HIS A 1 390 ? 29.078 -7.961 11.805 1 97.44 390 HIS A C 1
ATOM 3149 O O . HIS A 1 390 ? 29.859 -7.668 12.703 1 97.44 390 HIS A O 1
ATOM 3155 N N . GLU A 1 391 ? 29.344 -7.898 10.555 1 97.5 391 GLU A N 1
ATOM 3156 C CA . GLU A 1 391 ? 30.719 -7.703 10.117 1 97.5 391 GLU A CA 1
ATOM 3157 C C . GLU A 1 391 ? 31.078 -6.219 10.039 1 97.5 391 GLU A C 1
ATOM 3159 O O . GLU A 1 391 ? 32.219 -5.832 10.328 1 97.5 391 GLU A O 1
ATOM 3164 N N . ASN A 1 392 ? 30.062 -5.367 9.68 1 97.88 392 ASN A N 1
ATOM 3165 C CA . ASN A 1 392 ? 30.438 -4.016 9.289 1 97.88 392 ASN A CA 1
ATOM 3166 C C . ASN A 1 392 ? 29.625 -2.967 10.047 1 97.88 392 ASN A C 1
ATOM 3168 O O . ASN A 1 392 ? 29.484 -1.833 9.578 1 97.88 392 ASN A O 1
ATOM 3172 N N . TRP A 1 393 ? 29.031 -3.297 11.203 1 97.81 393 TRP A N 1
ATOM 3173 C CA . TRP A 1 393 ? 28.266 -2.342 11.992 1 97.81 393 TRP A CA 1
ATOM 3174 C C . TRP A 1 393 ? 29.109 -1.129 12.367 1 97.81 393 TRP A C 1
ATOM 3176 O O . TRP A 1 393 ? 28.609 0.002 12.359 1 97.81 393 TRP A O 1
ATOM 3186 N N . TRP A 1 394 ? 30.391 -1.292 12.625 1 97.75 394 TRP A N 1
ATOM 3187 C CA . TRP A 1 394 ? 31.297 -0.244 13.102 1 97.75 394 TRP A CA 1
ATOM 3188 C C . TRP A 1 394 ? 31.547 0.797 12.016 1 97.75 394 TRP A C 1
ATOM 3190 O O . TRP A 1 394 ? 31.609 1.995 12.297 1 97.75 394 TRP A O 1
ATOM 3200 N N . ALA A 1 395 ? 31.688 0.357 10.766 1 98.25 395 ALA A N 1
ATOM 3201 C CA . ALA A 1 395 ? 31.922 1.288 9.664 1 98.25 395 ALA A CA 1
ATOM 3202 C C . ALA A 1 395 ? 30.734 2.215 9.469 1 98.25 395 ALA A C 1
ATOM 3204 O O . ALA A 1 395 ? 30.891 3.385 9.117 1 98.25 395 ALA A O 1
ATOM 3205 N N . THR A 1 396 ? 29.547 1.687 9.695 1 98.19 396 THR A N 1
ATOM 3206 C CA . THR A 1 396 ? 28.328 2.469 9.555 1 98.19 396 THR A CA 1
ATOM 3207 C C . THR A 1 396 ? 28.219 3.492 10.68 1 98.19 396 THR A C 1
ATOM 3209 O O . THR A 1 396 ? 27.906 4.66 10.438 1 98.19 396 THR A O 1
ATOM 3212 N N . LEU A 1 397 ? 28.531 3.119 11.875 1 98.12 397 LEU A N 1
ATOM 3213 C CA . LEU A 1 397 ? 28.406 4.023 13.016 1 98.12 397 LEU A CA 1
ATOM 3214 C C . LEU A 1 397 ? 29.5 5.086 12.992 1 98.12 397 LEU A C 1
ATOM 3216 O O . LEU A 1 397 ? 29.297 6.203 13.469 1 98.12 397 LEU A O 1
ATOM 3220 N N . LEU A 1 398 ? 30.594 4.773 12.32 1 97.69 398 LEU A N 1
ATOM 3221 C CA . LEU A 1 398 ? 31.688 5.738 12.211 1 97.69 398 LEU A CA 1
ATOM 3222 C C . LEU A 1 398 ? 31.531 6.598 10.961 1 97.69 398 LEU A C 1
ATOM 3224 O O . LEU A 1 398 ? 32.344 7.504 10.727 1 97.69 398 LEU A O 1
ATOM 3228 N N . MET A 1 399 ? 30.578 6.379 10.211 1 97.25 399 MET A N 1
ATOM 3229 C CA . MET A 1 399 ? 30.266 7.156 9.016 1 97.25 399 MET A CA 1
ATOM 3230 C C . MET A 1 399 ? 31.391 7.074 7.992 1 97.25 399 MET A C 1
ATOM 3232 O O . MET A 1 399 ? 31.844 8.102 7.48 1 97.25 399 MET A O 1
ATOM 3236 N N . VAL A 1 400 ? 31.875 5.801 7.727 1 97.94 400 VAL A N 1
ATOM 3237 C CA . VAL A 1 400 ? 32.938 5.621 6.734 1 97.94 400 VAL A CA 1
ATOM 3238 C C . VAL A 1 400 ? 32.594 4.453 5.812 1 97.94 400 VAL A C 1
ATOM 3240 O O . VAL A 1 400 ? 33.406 4.016 5.016 1 97.94 400 VAL A O 1
ATOM 3243 N N . ASN A 1 401 ? 31.359 3.979 5.852 1 97.56 401 ASN A N 1
ATOM 3244 C CA . ASN A 1 401 ? 30.953 2.777 5.133 1 97.56 401 ASN A CA 1
ATOM 3245 C C . ASN A 1 401 ? 30.922 3.016 3.625 1 97.56 401 ASN A C 1
ATOM 3247 O O . ASN A 1 401 ? 30.875 2.062 2.844 1 97.56 401 ASN A O 1
ATOM 3251 N N . ASN A 1 402 ? 30.969 4.285 3.146 1 97.62 402 ASN A N 1
ATOM 3252 C CA . ASN A 1 402 ? 30.984 4.574 1.716 1 97.62 402 ASN A CA 1
ATOM 3253 C C . ASN A 1 402 ? 32.375 4.398 1.134 1 97.62 402 ASN A C 1
ATOM 3255 O O . ASN A 1 402 ? 32.562 4.379 -0.087 1 97.62 402 ASN A O 1
ATOM 3259 N N . TYR A 1 403 ? 33.406 4.195 2.045 1 97.69 403 TYR A N 1
ATOM 3260 C CA . TYR A 1 403 ? 34.781 3.98 1.591 1 97.69 403 TYR A CA 1
ATOM 3261 C C . TYR A 1 403 ? 35.344 2.668 2.133 1 97.69 403 TYR A C 1
ATOM 3263 O O . TYR A 1 403 ? 36.344 2.156 1.628 1 97.69 403 TYR A O 1
ATOM 3271 N N . VAL A 1 404 ? 34.688 2.15 3.156 1 97.19 404 VAL A N 1
ATOM 3272 C CA . VAL A 1 404 ? 35.156 0.931 3.803 1 97.19 404 VAL A CA 1
ATOM 3273 C C . VAL A 1 404 ? 34.156 -0.194 3.588 1 97.19 404 VAL A C 1
ATOM 3275 O O . VAL A 1 404 ? 32.969 -0.066 3.955 1 97.19 404 VAL A O 1
ATOM 3278 N N . ASN A 1 405 ? 34.625 -1.357 3.072 1 95.5 405 ASN A N 1
ATOM 3279 C CA . ASN A 1 405 ? 33.781 -2.498 2.781 1 95.5 405 ASN A CA 1
ATOM 3280 C C . ASN A 1 405 ? 32.5 -2.07 2.047 1 95.5 405 ASN A C 1
ATOM 3282 O O . ASN A 1 405 ? 31.406 -2.385 2.48 1 95.5 405 ASN A O 1
ATOM 3286 N N . GLU A 1 406 ? 32.719 -1.43 0.981 1 94.31 406 GLU A N 1
ATOM 3287 C CA . GLU A 1 406 ? 31.672 -0.698 0.298 1 94.31 406 GLU A CA 1
ATOM 3288 C C . GLU A 1 406 ? 30.688 -1.652 -0.372 1 94.31 406 GLU A C 1
ATOM 3290 O O . GLU A 1 406 ? 29.562 -1.266 -0.696 1 94.31 406 GLU A O 1
ATOM 3295 N N . ASP A 1 407 ? 31.062 -2.889 -0.569 1 93.56 407 ASP A N 1
ATOM 3296 C CA . ASP A 1 407 ? 30.156 -3.863 -1.178 1 93.56 407 ASP A CA 1
ATOM 3297 C C . ASP A 1 407 ? 29.328 -4.582 -0.115 1 93.56 407 ASP A C 1
ATOM 3299 O O . ASP A 1 407 ? 28.438 -5.363 -0.443 1 93.56 407 ASP A O 1
ATOM 3303 N N . ARG A 1 408 ? 29.625 -4.285 1.192 1 95.56 408 ARG A N 1
ATOM 3304 C CA . ARG A 1 408 ? 28.922 -4.922 2.307 1 95.56 408 ARG A CA 1
ATOM 3305 C C . ARG A 1 408 ? 28.547 -3.896 3.373 1 95.56 408 ARG A C 1
ATOM 3307 O O . ARG A 1 408 ? 28.938 -4.039 4.539 1 95.56 408 ARG A O 1
ATOM 3314 N N . ILE A 1 409 ? 27.75 -3.027 2.977 1 97 409 ILE A N 1
ATOM 3315 C CA . ILE A 1 409 ? 27.359 -1.937 3.863 1 97 409 ILE A CA 1
ATOM 3316 C C . ILE A 1 409 ? 26.203 -2.385 4.75 1 97 409 ILE A C 1
ATOM 3318 O O . ILE A 1 409 ? 25.188 -2.893 4.258 1 97 409 ILE A O 1
ATOM 3322 N N . CYS A 1 410 ? 26.391 -2.236 6.066 1 97.44 410 CYS A N 1
ATOM 3323 C CA . CYS A 1 410 ? 25.281 -2.461 6.98 1 97.44 410 CYS A CA 1
ATOM 3324 C C . CYS A 1 410 ? 24.219 -1.388 6.812 1 97.44 410 CYS A C 1
ATOM 3326 O O . CYS A 1 410 ? 24.5 -0.196 6.941 1 97.44 410 CYS A O 1
ATOM 3328 N N . HIS A 1 411 ? 22.969 -1.87 6.598 1 96.19 411 HIS A N 1
ATOM 3329 C CA . HIS A 1 411 ? 21.922 -0.92 6.273 1 96.19 411 HIS A CA 1
ATOM 3330 C C . HIS A 1 411 ? 22.281 -0.083 5.055 1 96.19 411 HIS A C 1
ATOM 3332 O O . HIS A 1 411 ? 22.562 1.11 5.18 1 96.19 411 HIS A O 1
ATOM 3338 N N . THR A 1 412 ? 22.125 -0.589 3.969 1 93.44 412 THR A N 1
ATOM 3339 C CA . THR A 1 412 ? 22.688 -0.154 2.697 1 93.44 412 THR A CA 1
ATOM 3340 C C . THR A 1 412 ? 22.406 1.326 2.455 1 93.44 412 THR A C 1
ATOM 3342 O O . THR A 1 412 ? 23.25 2.051 1.936 1 93.44 412 THR A O 1
ATOM 3345 N N . VAL A 1 413 ? 21.297 1.846 2.852 1 95.25 413 VAL A N 1
ATOM 3346 C CA . VAL A 1 413 ? 20.938 3.229 2.559 1 95.25 413 VAL A CA 1
ATOM 3347 C C . VAL A 1 413 ? 21.781 4.176 3.393 1 95.25 413 VAL A C 1
ATOM 3349 O O . VAL A 1 413 ? 21.875 5.371 3.098 1 95.25 413 VAL A O 1
ATOM 3352 N N . SER A 1 414 ? 22.578 3.643 4.34 1 97.56 414 SER A N 1
ATOM 3353 C CA . SER A 1 414 ? 23.344 4.473 5.262 1 97.56 414 SER A CA 1
ATOM 3354 C C . SER A 1 414 ? 24.547 5.102 4.57 1 97.56 414 SER A C 1
ATOM 3356 O O . SER A 1 414 ? 25.188 5.996 5.121 1 97.56 414 SER A O 1
ATOM 3358 N N . TRP A 1 415 ? 24.844 4.715 3.348 1 97.38 415 TRP A N 1
ATOM 3359 C CA . TRP A 1 415 ? 25.906 5.379 2.611 1 97.38 415 TRP A CA 1
ATOM 3360 C C . TRP A 1 415 ? 25.672 6.879 2.529 1 97.38 415 TRP A C 1
ATOM 3362 O O . TRP A 1 415 ? 26.609 7.672 2.598 1 97.38 415 TRP A O 1
ATOM 3372 N N . TYR A 1 416 ? 24.438 7.254 2.357 1 97.81 416 TYR A N 1
ATOM 3373 C CA . TYR A 1 416 ? 24.062 8.656 2.238 1 97.81 416 TYR A CA 1
ATOM 3374 C C . TYR A 1 416 ? 24.453 9.438 3.488 1 97.81 416 TYR A C 1
ATOM 3376 O O . TYR A 1 416 ? 24.938 10.57 3.398 1 97.81 416 TYR A O 1
ATOM 3384 N N . LEU A 1 417 ? 24.266 8.844 4.664 1 97.88 417 LEU A N 1
ATOM 3385 C CA . LEU A 1 417 ? 24.594 9.508 5.922 1 97.88 417 LEU A CA 1
ATOM 3386 C C . LEU A 1 417 ? 26.094 9.766 6.023 1 97.88 417 LEU A C 1
ATOM 3388 O O . LEU A 1 417 ? 26.516 10.82 6.496 1 97.88 417 LEU A O 1
ATOM 3392 N N . SER A 1 418 ? 26.812 8.773 5.621 1 98.06 418 SER A N 1
ATOM 3393 C CA . SER A 1 418 ? 28.266 8.938 5.621 1 98.06 418 SER A CA 1
ATOM 3394 C C . SER A 1 418 ? 28.688 10.07 4.691 1 98.06 418 SER A C 1
ATOM 3396 O O . SER A 1 418 ? 29.5 10.914 5.066 1 98.06 418 SER A O 1
ATOM 3398 N N . CYS A 1 419 ? 28.109 10.125 3.553 1 98.06 419 CYS A N 1
ATOM 3399 C CA . CYS A 1 419 ? 28.406 11.188 2.594 1 98.06 419 CYS A CA 1
ATOM 3400 C C . CYS A 1 419 ? 28.016 12.547 3.152 1 98.06 419 CYS A C 1
ATOM 3402 O O . CYS A 1 419 ? 28.812 13.492 3.09 1 98.06 419 CYS A O 1
ATOM 3404 N N . ASP A 1 420 ? 26.859 12.609 3.648 1 97.75 420 ASP A N 1
ATOM 3405 C CA . ASP A 1 420 ? 26.344 13.875 4.176 1 97.75 420 ASP A CA 1
ATOM 3406 C C . ASP A 1 420 ? 27.219 14.383 5.32 1 97.75 420 ASP A C 1
ATOM 3408 O O . ASP A 1 420 ? 27.531 15.578 5.387 1 97.75 420 ASP A O 1
ATOM 3412 N N . PHE A 1 421 ? 27.578 13.5 6.238 1 97.75 421 PHE A N 1
ATOM 3413 C CA . PHE A 1 421 ? 28.391 13.883 7.387 1 97.75 421 PHE A CA 1
ATOM 3414 C C . PHE A 1 421 ? 29.766 14.344 6.941 1 97.75 421 PHE A C 1
ATOM 3416 O O . PHE A 1 421 ? 30.297 15.344 7.445 1 97.75 421 PHE A O 1
ATOM 3423 N N . GLN A 1 422 ? 30.375 13.656 6.027 1 98.06 422 GLN A N 1
ATOM 3424 C CA . GLN A 1 422 ? 31.703 14.016 5.508 1 98.06 422 GLN A CA 1
ATOM 3425 C C . GLN A 1 422 ? 31.656 15.359 4.785 1 98.06 422 GLN A C 1
ATOM 3427 O O . GLN A 1 422 ? 32.562 16.172 4.938 1 98.06 422 GLN A O 1
ATOM 3432 N N . LEU A 1 423 ? 30.641 15.578 4.062 1 98.12 423 LEU A N 1
ATOM 3433 C CA . LEU A 1 423 ? 30.5 16.859 3.365 1 98.12 423 LEU A CA 1
ATOM 3434 C C . LEU A 1 423 ? 30.188 17.984 4.348 1 98.12 423 LEU A C 1
ATOM 3436 O O . LEU A 1 423 ? 30.594 19.125 4.125 1 98.12 423 LEU A O 1
ATOM 3440 N N . ALA A 1 424 ? 29.516 17.641 5.406 1 97.12 424 ALA A N 1
ATOM 3441 C CA . ALA A 1 424 ? 29.297 18.641 6.453 1 97.12 424 ALA A CA 1
ATOM 3442 C C . ALA A 1 424 ? 30.609 19.062 7.098 1 97.12 424 ALA A C 1
ATOM 3444 O O . ALA A 1 424 ? 30.797 20.234 7.43 1 97.12 424 ALA A O 1
ATOM 3445 N N . ILE A 1 425 ? 31.422 18.094 7.305 1 96.88 425 ILE A N 1
ATOM 3446 C CA . ILE A 1 425 ? 32.75 18.406 7.828 1 96.88 425 ILE A CA 1
ATOM 3447 C C . ILE A 1 425 ? 33.5 19.328 6.855 1 96.88 425 ILE A C 1
ATOM 3449 O O . ILE A 1 425 ? 34.062 20.344 7.254 1 96.88 425 ILE A O 1
ATOM 3453 N N . LEU A 1 426 ? 33.438 18.984 5.609 1 96.25 426 LEU A N 1
ATOM 3454 C CA . LEU A 1 426 ? 34.062 19.781 4.578 1 96.25 426 LEU A CA 1
ATOM 3455 C C . LEU A 1 426 ? 33.469 21.188 4.539 1 96.25 426 LEU A C 1
ATOM 3457 O O . LEU A 1 426 ? 34.188 22.188 4.48 1 96.25 426 LEU A O 1
ATOM 3461 N N . GLY A 1 427 ? 32.156 21.25 4.504 1 95.5 427 GLY A N 1
ATOM 3462 C CA . GLY A 1 427 ? 31.5 22.531 4.5 1 95.5 427 GLY A CA 1
ATOM 3463 C C . GLY A 1 427 ? 31.875 23.406 5.684 1 95.5 427 GLY A C 1
ATOM 3464 O O . GLY A 1 427 ? 32.125 24.609 5.531 1 95.5 427 GLY A O 1
ATOM 3465 N N . THR A 1 428 ? 31.969 22.812 6.863 1 94.25 428 THR A N 1
ATOM 3466 C CA . THR A 1 428 ? 32.344 23.531 8.07 1 94.25 428 THR A CA 1
ATOM 3467 C C . THR A 1 428 ? 33.781 24.047 7.977 1 94.25 428 THR A C 1
ATOM 3469 O O . THR A 1 428 ? 34.062 25.188 8.375 1 94.25 428 THR A O 1
ATOM 3472 N N . LEU A 1 429 ? 34.625 23.25 7.43 1 94.56 429 LEU A N 1
ATOM 3473 C CA . LEU A 1 429 ? 36.031 23.641 7.254 1 94.56 429 LEU A CA 1
ATOM 3474 C C . LEU A 1 429 ? 36.125 24.812 6.27 1 94.56 429 LEU A C 1
ATOM 3476 O O . LEU A 1 429 ? 36.906 25.734 6.492 1 94.56 429 LEU A O 1
ATOM 3480 N N . LEU A 1 430 ? 35.406 24.781 5.246 1 94.88 430 LEU A N 1
ATOM 3481 C CA . LEU A 1 430 ? 35.438 25.828 4.238 1 94.88 430 LEU A CA 1
ATOM 3482 C C . LEU A 1 430 ? 34.938 27.156 4.812 1 94.88 430 LEU A C 1
ATOM 3484 O O . LEU A 1 430 ? 35.5 28.203 4.523 1 94.88 430 LEU A O 1
ATOM 3488 N N . VAL A 1 431 ? 33.938 27.078 5.562 1 90.62 431 VAL A N 1
ATOM 3489 C CA . VAL A 1 431 ? 33.406 28.281 6.191 1 90.62 431 VAL A CA 1
ATOM 3490 C C . VAL A 1 431 ? 34.406 28.828 7.191 1 90.62 431 VAL A C 1
ATOM 3492 O O . VAL A 1 431 ? 34.562 30.047 7.32 1 90.62 431 VAL A O 1
ATOM 3495 N N . TYR A 1 432 ? 35.062 27.906 7.895 1 90.94 432 TYR A N 1
ATOM 3496 C CA . TYR A 1 432 ? 36.094 28.328 8.82 1 90.94 432 TYR A CA 1
ATOM 3497 C C . TYR A 1 432 ? 37.188 29.125 8.109 1 90.94 432 TYR A C 1
ATOM 3499 O O . TYR A 1 432 ? 37.594 30.188 8.586 1 90.94 432 TYR A O 1
ATOM 3507 N N . ILE A 1 433 ? 37.594 28.672 7.004 1 93.88 433 ILE A N 1
ATOM 3508 C CA . ILE A 1 433 ? 38.625 29.344 6.219 1 93.88 433 ILE A CA 1
ATOM 3509 C C . ILE A 1 433 ? 38.094 30.688 5.723 1 93.88 433 ILE A C 1
ATOM 3511 O O . ILE A 1 433 ? 38.812 31.688 5.738 1 93.88 433 ILE A O 1
ATOM 3515 N N . TYR A 1 434 ? 36.906 30.734 5.34 1 92.19 434 TYR A N 1
ATOM 3516 C CA . TYR A 1 434 ? 36.312 31.969 4.852 1 92.19 434 TYR A CA 1
ATOM 3517 C C . TYR A 1 434 ? 36.188 33 5.965 1 92.19 434 TYR A C 1
ATOM 3519 O O . TYR A 1 434 ? 36.406 34.188 5.734 1 92.19 434 TYR A O 1
ATOM 3527 N N . GLN A 1 435 ? 35.844 32.562 7.141 1 87.62 435 GLN A N 1
ATOM 3528 C CA . GLN A 1 435 ? 35.688 33.469 8.273 1 87.62 435 GLN A CA 1
ATOM 3529 C C . GLN A 1 435 ? 37.031 34.031 8.719 1 87.62 435 GLN A C 1
ATOM 3531 O O . GLN A 1 435 ? 37.094 35.156 9.203 1 87.62 435 GLN A O 1
ATOM 3536 N N . ARG A 1 436 ? 38.094 33.312 8.516 1 91.81 436 ARG A N 1
ATOM 3537 C CA . ARG A 1 436 ? 39.406 33.781 8.906 1 91.81 436 ARG A CA 1
ATOM 3538 C C . ARG A 1 436 ? 39.969 34.75 7.891 1 91.81 436 ARG A C 1
ATOM 3540 O O . ARG A 1 436 ? 40.594 35.75 8.266 1 91.81 436 ARG A O 1
ATOM 3547 N N . ASP A 1 437 ? 39.906 34.312 6.621 1 95.19 437 ASP A N 1
ATOM 3548 C CA . ASP A 1 437 ? 40.375 35.156 5.523 1 95.19 437 ASP A CA 1
ATOM 3549 C C . ASP A 1 437 ? 39.438 35.062 4.324 1 95.19 437 ASP A C 1
ATOM 3551 O O . ASP A 1 437 ? 39.531 34.156 3.506 1 95.19 437 ASP A O 1
ATOM 3555 N N . PRO A 1 438 ? 38.562 36 4.141 1 93.5 438 PRO A N 1
ATOM 3556 C CA . PRO A 1 438 ? 37.531 35.938 3.107 1 93.5 438 PRO A CA 1
ATOM 3557 C C . PRO A 1 438 ? 38.125 35.812 1.7 1 93.5 438 PRO A C 1
ATOM 3559 O O . PRO A 1 438 ? 37.531 35.156 0.847 1 93.5 438 PRO A O 1
ATOM 3562 N N . LYS A 1 439 ? 39.219 36.469 1.41 1 96 439 LYS A N 1
ATOM 3563 C CA . LYS A 1 439 ? 39.812 36.375 0.082 1 96 439 LYS A CA 1
ATOM 3564 C 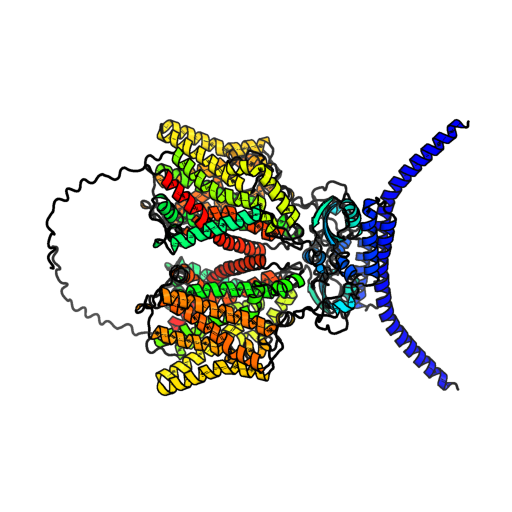C . LYS A 1 439 ? 40.25 34.969 -0.209 1 96 439 LYS A C 1
ATOM 3566 O O . LYS A 1 439 ? 39.938 34.406 -1.256 1 96 439 LYS A O 1
ATOM 3571 N N . THR A 1 440 ? 40.969 34.406 0.693 1 95.38 440 THR A N 1
ATOM 3572 C CA . THR A 1 440 ? 41.406 33.031 0.564 1 95.38 440 THR A CA 1
ATOM 3573 C C . THR A 1 440 ? 40.219 32.062 0.562 1 95.38 440 THR A C 1
ATOM 3575 O O . THR A 1 440 ? 40.219 31.078 -0.172 1 95.38 440 THR A O 1
ATOM 3578 N N . GLY A 1 441 ? 39.312 32.375 1.374 1 94.38 441 GLY A N 1
ATOM 3579 C CA . GLY A 1 441 ? 38.125 31.562 1.447 1 94.38 441 GLY A CA 1
ATOM 3580 C C . GLY A 1 441 ? 37.375 31.484 0.132 1 94.38 441 GLY A C 1
ATOM 3581 O O . GLY A 1 441 ? 36.938 30.406 -0.273 1 94.38 441 GLY A O 1
ATOM 3582 N N . LYS A 1 442 ? 37.219 32.562 -0.511 1 95.12 442 LYS A N 1
ATOM 3583 C CA . LYS A 1 442 ? 36.531 32.562 -1.796 1 95.12 442 LYS A CA 1
ATOM 3584 C C . LYS A 1 442 ? 37.281 31.734 -2.836 1 95.12 442 LYS A C 1
ATOM 3586 O O . LYS A 1 442 ? 36.625 31.031 -3.623 1 95.12 442 LYS A O 1
ATOM 3591 N N . ILE A 1 443 ? 38.5 31.766 -2.832 1 96.62 443 ILE A N 1
ATOM 3592 C CA . ILE A 1 443 ? 39.312 31.016 -3.783 1 96.62 443 ILE A CA 1
ATOM 3593 C C . ILE A 1 443 ? 39.219 29.516 -3.488 1 96.62 443 ILE A C 1
ATOM 3595 O O . ILE A 1 443 ? 39.031 28.719 -4.402 1 96.62 443 ILE A O 1
ATOM 3599 N N . VAL A 1 444 ? 39.25 29.203 -2.256 1 96.44 444 VAL A N 1
ATOM 3600 C CA . VAL A 1 444 ? 39.219 27.797 -1.856 1 96.44 444 VAL A CA 1
ATOM 3601 C C . VAL A 1 444 ? 37.812 27.219 -2.119 1 96.44 444 VAL A C 1
ATOM 3603 O O . VAL A 1 444 ? 37.688 26.109 -2.613 1 96.44 444 VAL A O 1
ATOM 3606 N N . ILE A 1 445 ? 36.875 27.969 -1.81 1 96.56 445 ILE A N 1
ATOM 3607 C CA . ILE A 1 445 ? 35.5 27.531 -2.023 1 96.56 445 ILE A CA 1
ATOM 3608 C C . ILE A 1 445 ? 35.219 27.406 -3.521 1 96.56 445 ILE A C 1
ATOM 3610 O O . ILE A 1 445 ? 34.594 26.453 -3.969 1 96.56 445 ILE A O 1
ATOM 3614 N N . GLY A 1 446 ? 35.625 28.391 -4.238 1 96.31 446 GLY A N 1
ATOM 3615 C CA . GLY A 1 446 ? 35.531 28.312 -5.688 1 96.31 446 GLY A CA 1
ATOM 3616 C C . GLY A 1 446 ? 36.25 27.125 -6.285 1 96.31 446 GLY A C 1
ATOM 3617 O O . GLY A 1 446 ? 35.719 26.438 -7.164 1 96.31 446 GLY A O 1
ATOM 3618 N N . GLY A 1 447 ? 37.438 26.906 -5.891 1 96.62 447 GLY A N 1
ATOM 3619 C CA . GLY A 1 447 ? 38.219 25.75 -6.324 1 96.62 447 GLY A CA 1
ATOM 3620 C C . GLY A 1 447 ? 37.562 24.438 -5.953 1 96.62 447 GLY A C 1
ATOM 3621 O O . GLY A 1 447 ? 37.531 23.484 -6.75 1 96.62 447 GLY A O 1
ATOM 3622 N N . ALA A 1 448 ? 37 24.391 -4.781 1 97.12 448 ALA A N 1
ATOM 3623 C CA . ALA A 1 448 ? 36.312 23.188 -4.324 1 97.12 448 ALA A CA 1
ATOM 3624 C C . ALA A 1 448 ? 35.062 22.938 -5.172 1 97.12 448 ALA A C 1
ATOM 3626 O O . ALA A 1 448 ? 34.719 21.781 -5.457 1 97.12 448 ALA A O 1
ATOM 3627 N N . ALA A 1 449 ? 34.375 23.953 -5.531 1 97 449 ALA A N 1
ATOM 3628 C CA . ALA A 1 449 ? 33.156 23.828 -6.359 1 97 449 ALA A CA 1
ATOM 3629 C C . ALA A 1 449 ? 33.5 23.281 -7.738 1 97 449 ALA A C 1
ATOM 3631 O O . ALA A 1 449 ? 32.812 22.406 -8.258 1 97 449 ALA A O 1
ATOM 3632 N N . VAL A 1 450 ? 34.531 23.766 -8.273 1 97.06 450 VAL A N 1
ATOM 3633 C CA . VAL A 1 450 ? 34.969 23.297 -9.586 1 97.06 450 VAL A CA 1
ATOM 3634 C C . VAL A 1 450 ? 35.406 21.844 -9.492 1 97.06 450 VAL A C 1
ATOM 3636 O O . VAL A 1 450 ? 35.094 21.031 -10.352 1 97.06 450 VAL A O 1
ATOM 3639 N N . ALA A 1 451 ? 36.125 21.531 -8.477 1 97.56 451 ALA A N 1
ATOM 3640 C CA . ALA A 1 451 ? 36.562 20.156 -8.266 1 97.56 451 ALA A CA 1
ATOM 3641 C C . ALA A 1 451 ? 35.344 19.234 -8.086 1 97.56 451 ALA A C 1
ATOM 3643 O O . ALA A 1 451 ? 35.375 18.094 -8.578 1 97.56 451 ALA A O 1
ATOM 3644 N N . ALA A 1 452 ? 34.375 19.672 -7.379 1 97.88 452 ALA A N 1
ATOM 3645 C CA . ALA A 1 452 ? 33.188 18.875 -7.129 1 97.88 452 ALA A CA 1
ATOM 3646 C C . ALA A 1 452 ? 32.469 18.516 -8.438 1 97.88 452 ALA A C 1
ATOM 3648 O O . ALA A 1 452 ? 31.922 17.438 -8.57 1 97.88 452 ALA A O 1
ATOM 3649 N N . ILE A 1 453 ? 32.5 19.375 -9.367 1 97.25 453 ILE A N 1
ATOM 3650 C CA . ILE A 1 453 ? 31.828 19.172 -10.656 1 97.25 453 ILE A CA 1
ATOM 3651 C C . ILE A 1 453 ? 32.688 18.266 -11.539 1 97.25 453 ILE A C 1
ATOM 3653 O O . ILE A 1 453 ? 32.156 17.422 -12.258 1 97.25 453 ILE A O 1
ATOM 3657 N N . LEU A 1 454 ? 34 18.344 -11.43 1 97.38 454 LEU A N 1
ATOM 3658 C CA . LEU A 1 454 ? 34.875 17.672 -12.359 1 97.38 454 LEU A CA 1
ATOM 3659 C C . LEU A 1 454 ? 35.219 16.266 -11.883 1 97.38 454 LEU A C 1
ATOM 3661 O O . LEU A 1 454 ? 35.438 15.367 -12.688 1 97.38 454 LEU A O 1
ATOM 3665 N N . VAL A 1 455 ? 35.219 16 -10.648 1 97.69 455 VAL A N 1
ATOM 3666 C CA . VAL A 1 455 ? 35.688 14.727 -10.094 1 97.69 455 VAL A CA 1
ATOM 3667 C C . VAL A 1 455 ? 34.812 13.594 -10.617 1 97.69 455 VAL A C 1
ATOM 3669 O O . VAL A 1 455 ? 35.312 12.586 -11.125 1 97.69 455 VAL A O 1
ATOM 3672 N N . PRO A 1 456 ? 33.469 13.703 -10.539 1 97.62 456 PRO A N 1
ATOM 3673 C CA . PRO A 1 456 ? 32.656 12.602 -11.07 1 97.62 456 PRO A CA 1
ATOM 3674 C C . PRO A 1 456 ? 32.906 12.375 -12.562 1 97.62 456 PRO A C 1
ATOM 3676 O O . PRO A 1 456 ? 32.812 11.234 -13.039 1 97.62 456 PRO A O 1
ATOM 3679 N N . SER A 1 457 ? 33.156 13.461 -13.219 1 97.38 457 SER A N 1
ATOM 3680 C CA . SER A 1 457 ? 33.438 13.375 -14.648 1 97.38 457 SER A CA 1
ATOM 3681 C C . SER A 1 457 ? 34.719 12.602 -14.914 1 97.38 457 SER A C 1
ATOM 3683 O O . SER A 1 457 ? 34.75 11.711 -15.773 1 97.38 457 SER A O 1
ATOM 3685 N N . VAL A 1 458 ? 35.719 12.883 -14.211 1 97.69 458 VAL A N 1
ATOM 3686 C CA . VAL A 1 458 ? 37.031 12.234 -14.375 1 97.69 458 VAL A CA 1
ATOM 3687 C C . VAL A 1 458 ? 36.906 10.758 -13.992 1 97.69 458 VAL A C 1
ATOM 3689 O O . VAL A 1 458 ? 37.438 9.891 -14.68 1 97.69 458 VAL A O 1
ATOM 3692 N N . VAL A 1 459 ? 36.188 10.461 -12.938 1 97.56 459 VAL A N 1
ATOM 3693 C CA . VAL A 1 459 ? 36 9.094 -12.477 1 97.56 459 VAL A CA 1
ATOM 3694 C C . VAL A 1 459 ? 35.25 8.297 -13.531 1 97.56 459 VAL A C 1
ATOM 3696 O O . VAL A 1 459 ? 35.625 7.156 -13.836 1 97.56 459 VAL A O 1
ATOM 3699 N N . THR A 1 460 ? 34.25 8.852 -14.086 1 97.19 460 THR A N 1
ATOM 3700 C CA . THR A 1 460 ? 33.438 8.188 -15.102 1 97.19 460 THR A CA 1
ATOM 3701 C C . THR A 1 460 ? 34.25 7.926 -16.359 1 97.19 460 THR A C 1
ATOM 3703 O O . THR A 1 460 ? 34.156 6.848 -16.953 1 97.19 460 THR A O 1
ATOM 3706 N N . TYR A 1 461 ? 35.062 8.93 -16.734 1 96.75 461 TYR A N 1
ATOM 3707 C CA . TYR A 1 461 ? 35.875 8.797 -17.922 1 96.75 461 TYR A CA 1
ATOM 3708 C C . TYR A 1 461 ? 36.969 7.738 -17.734 1 96.75 461 TYR A C 1
ATOM 3710 O O . TYR A 1 461 ? 37.188 6.902 -18.609 1 96.75 461 TYR A O 1
ATOM 3718 N N . TYR A 1 462 ? 37.562 7.738 -16.609 1 96.38 462 TYR A N 1
ATOM 3719 C CA . TYR A 1 462 ? 38.688 6.844 -16.312 1 96.38 462 TYR A CA 1
ATOM 3720 C C . TYR A 1 462 ? 38.219 5.398 -16.219 1 96.38 462 TYR A C 1
ATOM 3722 O O . TYR A 1 462 ? 38.844 4.492 -16.75 1 96.38 462 TYR A O 1
ATOM 3730 N N . TYR A 1 463 ? 37.094 5.129 -15.602 1 95.94 463 TYR A N 1
ATOM 3731 C CA . TYR A 1 463 ? 36.625 3.766 -15.383 1 95.94 463 TYR A CA 1
ATOM 3732 C C . TYR A 1 463 ? 35.594 3.369 -16.438 1 95.94 463 TYR A C 1
ATOM 3734 O O . TYR A 1 463 ? 35.031 2.273 -16.391 1 95.94 463 TYR A O 1
ATOM 3742 N N . LYS A 1 464 ? 35.281 4.23 -17.328 1 95.38 464 LYS A N 1
ATOM 3743 C CA . LYS A 1 464 ? 34.312 3.963 -18.391 1 95.38 464 LYS A CA 1
ATOM 3744 C C . LYS A 1 464 ? 32.969 3.525 -17.812 1 95.38 464 LYS A C 1
ATOM 3746 O O . LYS A 1 464 ? 32.438 2.482 -18.203 1 95.38 464 LYS A O 1
ATOM 3751 N N . LEU A 1 465 ? 32.531 4.316 -16.922 1 95.56 465 LEU A N 1
ATOM 3752 C CA . LEU A 1 465 ? 31.297 3.988 -16.219 1 95.56 465 LEU A CA 1
ATOM 3753 C C . LEU A 1 465 ? 30.094 4.422 -17.047 1 95.56 465 LEU A C 1
ATOM 3755 O O . LEU A 1 465 ? 30.188 5.324 -17.875 1 95.56 465 LEU A O 1
ATOM 3759 N N . SER A 1 466 ? 28.953 3.715 -16.828 1 93.38 466 SER A N 1
ATOM 3760 C CA . SER A 1 466 ? 27.688 4.113 -17.422 1 93.38 466 SER A CA 1
ATOM 3761 C C . SER A 1 466 ? 27.234 5.477 -16.906 1 93.38 466 SER A C 1
ATOM 3763 O O . SER A 1 466 ? 27.609 5.887 -15.812 1 93.38 466 SER A O 1
ATOM 3765 N N . PRO A 1 467 ? 26.5 6.164 -17.688 1 92.56 467 PRO A N 1
ATOM 3766 C CA . PRO A 1 467 ? 26.047 7.492 -17.266 1 92.56 467 PRO A CA 1
ATOM 3767 C C . PRO A 1 467 ? 25.062 7.449 -16.094 1 92.56 467 PRO A C 1
ATOM 3769 O O . PRO A 1 467 ? 24.984 8.406 -15.32 1 92.56 467 PRO A O 1
ATOM 3772 N N . LEU A 1 468 ? 24.359 6.336 -16.031 1 91.94 468 LEU A N 1
ATOM 3773 C CA . LEU A 1 468 ? 23.328 6.254 -15.016 1 91.94 468 LEU A CA 1
ATOM 3774 C C . LEU A 1 468 ? 23.594 5.09 -14.07 1 91.94 468 LEU A C 1
ATOM 3776 O O . LEU A 1 468 ? 24.266 4.129 -14.43 1 91.94 468 LEU A O 1
ATOM 3780 N N . PHE A 1 469 ? 23.031 5.316 -12.875 1 88.38 469 PHE A N 1
ATOM 3781 C CA . PHE A 1 469 ? 23.094 4.23 -11.906 1 88.38 469 PHE A CA 1
ATOM 3782 C C . PHE A 1 469 ? 22.266 3.037 -12.375 1 88.38 469 PHE A C 1
ATOM 3784 O O . PHE A 1 469 ? 22.734 1.897 -12.336 1 88.38 469 PHE A O 1
ATOM 3791 N N . PHE A 1 470 ? 21.094 3.301 -12.836 1 84.88 470 PHE A N 1
ATOM 3792 C CA . PHE A 1 470 ? 20.25 2.268 -13.438 1 84.88 470 PHE A CA 1
ATOM 3793 C C . PHE A 1 470 ? 20.547 2.133 -14.922 1 84.88 470 PHE A C 1
ATOM 3795 O O . PHE A 1 470 ? 20.031 2.896 -15.742 1 84.88 470 PHE A O 1
ATOM 3802 N N . HIS A 1 471 ? 21.344 1.169 -15.305 1 83.06 471 HIS A N 1
ATOM 3803 C CA . HIS A 1 471 ? 21.703 0.998 -16.719 1 83.06 471 HIS A CA 1
ATOM 3804 C C . HIS A 1 471 ? 21.391 -0.42 -17.188 1 83.06 471 HIS A C 1
ATOM 3806 O O . HIS A 1 471 ? 22.141 -0.976 -18 1 83.06 471 HIS A O 1
ATOM 3812 N N . GLY A 1 472 ? 20.438 -0.998 -16.547 1 77.94 472 GLY A N 1
ATOM 3813 C CA . GLY A 1 472 ? 20 -2.34 -16.906 1 77.94 472 GLY A CA 1
ATOM 3814 C C . GLY A 1 472 ? 19.547 -3.156 -15.719 1 77.94 472 GLY A C 1
ATOM 3815 O O . GLY A 1 472 ? 19.812 -2.799 -14.57 1 77.94 472 GLY A O 1
ATOM 3816 N N . MET A 1 473 ? 18.922 -4.207 -16 1 78.62 473 MET A N 1
ATOM 3817 C CA . MET A 1 473 ? 18.344 -5.02 -14.945 1 78.62 473 MET A CA 1
ATOM 3818 C C . MET A 1 473 ? 19.422 -5.695 -14.109 1 78.62 473 MET A C 1
ATOM 3820 O O . MET A 1 473 ? 19.281 -5.855 -12.898 1 78.62 473 MET A O 1
ATOM 3824 N N . GLN A 1 474 ? 20.531 -6.004 -14.719 1 76.44 474 GLN A N 1
ATOM 3825 C CA . GLN A 1 474 ? 21.609 -6.648 -13.984 1 76.44 474 GLN A CA 1
ATOM 3826 C C . GLN A 1 474 ? 22.25 -5.688 -12.984 1 76.44 474 GLN A C 1
ATOM 3828 O O . GLN A 1 474 ? 22.688 -6.102 -11.906 1 76.44 474 GLN A O 1
ATOM 3833 N N . SER A 1 475 ? 22.25 -4.398 -13.383 1 78.94 475 SER A N 1
ATOM 3834 C CA . SER A 1 475 ? 22.797 -3.393 -12.484 1 78.94 475 SER A CA 1
ATOM 3835 C C . SER A 1 475 ? 21.922 -3.229 -11.242 1 78.94 475 SER A C 1
ATOM 3837 O O . SER A 1 475 ? 22.406 -2.832 -10.18 1 78.94 475 SER A O 1
ATOM 3839 N N . LEU A 1 476 ? 20.688 -3.621 -11.383 1 77.12 476 LEU A N 1
ATOM 3840 C CA . LEU A 1 476 ? 19.781 -3.512 -10.242 1 77.12 476 LEU A CA 1
ATOM 3841 C C . LEU A 1 476 ? 19.859 -4.758 -9.367 1 77.12 476 LEU A C 1
ATOM 3843 O O . LEU A 1 476 ? 19.844 -4.656 -8.141 1 77.12 476 LEU A O 1
ATOM 3847 N N . VAL A 1 477 ? 19.953 -5.844 -10.031 1 76.25 477 VAL A N 1
ATOM 3848 C CA . VAL A 1 477 ? 20 -7.109 -9.312 1 76.25 477 VAL A CA 1
ATOM 3849 C C . VAL A 1 477 ? 21.297 -7.211 -8.523 1 76.25 477 VAL A C 1
ATOM 3851 O O . VAL A 1 477 ? 21.312 -7.637 -7.367 1 76.25 477 VAL A O 1
ATOM 3854 N N . ASN A 1 478 ? 22.391 -6.715 -9.086 1 79.31 478 ASN A N 1
ATOM 3855 C CA . ASN A 1 478 ? 23.703 -6.77 -8.469 1 79.31 478 ASN A CA 1
ATOM 3856 C C . ASN A 1 478 ? 24.25 -5.371 -8.164 1 79.31 478 ASN A C 1
ATOM 3858 O O . ASN A 1 478 ? 25.406 -5.074 -8.445 1 79.31 478 ASN A O 1
ATOM 3862 N N . PHE A 1 479 ? 23.359 -4.594 -7.609 1 83.25 479 PHE A N 1
ATOM 3863 C CA . PHE A 1 479 ? 23.75 -3.191 -7.496 1 83.25 479 PHE A CA 1
ATOM 3864 C C . PHE A 1 479 ? 24.875 -3.023 -6.488 1 83.25 479 PHE A C 1
ATOM 3866 O O . PHE A 1 479 ? 25.703 -2.121 -6.625 1 83.25 479 PHE A O 1
ATOM 3873 N N . LYS A 1 480 ? 25.047 -3.957 -5.562 1 85.62 480 LYS A N 1
ATOM 3874 C CA . LYS A 1 480 ? 26.062 -3.84 -4.516 1 85.62 480 LYS A CA 1
ATOM 3875 C C . LYS A 1 480 ? 27.469 -4.047 -5.078 1 85.62 480 LYS A C 1
ATOM 3877 O O . LYS A 1 480 ? 28.453 -3.637 -4.465 1 85.62 480 LYS A O 1
ATOM 3882 N N . THR A 1 481 ? 27.516 -4.664 -6.25 1 89.19 481 THR A N 1
ATOM 3883 C CA . THR A 1 481 ? 28.828 -4.918 -6.852 1 89.19 481 THR A CA 1
ATOM 3884 C C . THR A 1 481 ? 28.969 -4.145 -8.164 1 89.19 481 THR A C 1
ATOM 3886 O O . THR A 1 481 ? 29.969 -4.305 -8.867 1 89.19 481 THR A O 1
ATOM 3889 N N . ASP A 1 482 ? 28 -3.348 -8.422 1 92.25 482 ASP A N 1
ATOM 3890 C CA . ASP A 1 482 ? 28.031 -2.561 -9.648 1 92.25 482 ASP A CA 1
ATOM 3891 C C . ASP A 1 482 ? 29.094 -1.475 -9.578 1 92.25 482 ASP A C 1
ATOM 3893 O O . ASP A 1 482 ? 29.203 -0.757 -8.586 1 92.25 482 ASP A O 1
ATOM 3897 N N . PRO A 1 483 ? 29.859 -1.329 -10.609 1 93.81 483 PRO A N 1
ATOM 3898 C CA . PRO A 1 483 ? 30.938 -0.349 -10.586 1 93.81 483 PRO A CA 1
ATOM 3899 C C . PRO A 1 483 ? 30.438 1.087 -10.445 1 93.81 483 PRO A C 1
ATOM 3901 O O . PRO A 1 483 ? 31.109 1.917 -9.82 1 93.81 483 PRO A O 1
ATOM 3904 N N . VAL A 1 484 ? 29.375 1.39 -11.039 1 94.94 484 VAL A N 1
ATOM 3905 C CA . VAL A 1 484 ? 28.828 2.742 -10.93 1 94.94 484 VAL A CA 1
ATOM 3906 C C . VAL A 1 484 ? 28.469 3.035 -9.477 1 94.94 484 VAL A C 1
ATOM 3908 O O . VAL A 1 484 ? 28.734 4.133 -8.969 1 94.94 484 VAL A O 1
ATOM 3911 N N . PHE A 1 485 ? 27.969 2.031 -8.805 1 94.81 485 PHE A N 1
ATOM 3912 C CA . PHE A 1 485 ? 27.594 2.182 -7.406 1 94.81 485 PHE A CA 1
ATOM 3913 C C . PHE A 1 485 ? 28.812 2.336 -6.52 1 94.81 485 PHE A C 1
ATOM 3915 O O . PHE A 1 485 ? 28.875 3.242 -5.688 1 94.81 485 PHE A O 1
ATOM 3922 N N . LEU A 1 486 ? 29.812 1.589 -6.75 1 95.5 486 LEU A N 1
ATOM 3923 C CA . LEU A 1 486 ? 30.969 1.485 -5.867 1 95.5 486 LEU A CA 1
ATOM 3924 C C . LEU A 1 486 ? 31.953 2.625 -6.121 1 95.5 486 LEU A C 1
ATOM 3926 O O . LEU A 1 486 ? 32.531 3.166 -5.18 1 95.5 486 LEU A O 1
ATOM 3930 N N . LYS A 1 487 ? 32 3.09 -7.332 1 96.31 487 LYS A N 1
ATOM 3931 C CA . LYS A 1 487 ? 33.094 4.016 -7.66 1 96.31 487 LYS A CA 1
ATOM 3932 C C . LYS A 1 487 ? 32.594 5.449 -7.754 1 96.31 487 LYS A C 1
ATOM 3934 O O . LYS A 1 487 ? 33.344 6.402 -7.617 1 96.31 487 LYS A O 1
ATOM 3939 N N . ARG A 1 488 ? 31.328 5.566 -7.898 1 96.44 488 ARG A N 1
ATOM 3940 C CA . ARG A 1 488 ? 30.844 6.922 -8.133 1 96.44 488 ARG A CA 1
ATOM 3941 C C . ARG A 1 488 ? 29.641 7.234 -7.246 1 96.44 488 ARG A C 1
ATOM 3943 O O . ARG A 1 488 ? 29.656 8.219 -6.504 1 96.44 488 ARG A O 1
ATOM 3950 N N . TYR A 1 489 ? 28.688 6.41 -7.172 1 96.19 489 TYR A N 1
ATOM 3951 C CA . TYR A 1 489 ? 27.375 6.734 -6.617 1 96.19 489 TYR A CA 1
ATOM 3952 C C . TYR A 1 489 ? 27.453 6.961 -5.113 1 96.19 489 TYR A C 1
ATOM 3954 O O . TYR A 1 489 ? 26.812 7.867 -4.578 1 96.19 489 TYR A O 1
ATOM 3962 N N . ILE A 1 490 ? 28.234 6.199 -4.383 1 97.31 490 ILE A N 1
ATOM 3963 C CA . ILE A 1 490 ? 28.188 6.266 -2.926 1 97.31 490 ILE A CA 1
ATOM 3964 C C . ILE A 1 490 ? 29.391 7.043 -2.404 1 97.31 490 ILE A C 1
ATOM 3966 O O . ILE A 1 490 ? 29.594 7.152 -1.193 1 97.31 490 ILE A O 1
ATOM 3970 N N . LYS A 1 491 ? 30.156 7.668 -3.277 1 97.81 491 LYS A N 1
ATOM 3971 C CA . LYS A 1 491 ? 31.359 8.375 -2.871 1 97.81 491 LYS A CA 1
ATOM 3972 C C . LYS A 1 491 ? 31.078 9.852 -2.619 1 97.81 491 LYS A C 1
ATOM 3974 O O . LYS A 1 491 ? 30.516 10.539 -3.479 1 97.81 491 LYS A O 1
ATOM 3979 N N . ALA A 1 492 ? 31.516 10.328 -1.508 1 98 492 ALA A N 1
ATOM 3980 C CA . ALA A 1 492 ? 31.266 11.711 -1.107 1 98 492 ALA A CA 1
ATOM 3981 C C . ALA A 1 492 ? 31.859 12.695 -2.107 1 98 492 ALA A C 1
ATOM 3983 O O . ALA A 1 492 ? 31.234 13.711 -2.436 1 98 492 ALA A O 1
ATOM 3984 N N . HIS A 1 493 ? 33.062 12.383 -2.592 1 96.75 493 HIS A N 1
ATOM 3985 C CA . HIS A 1 493 ? 33.75 13.297 -3.498 1 96.75 493 HIS A CA 1
ATOM 3986 C C . HIS A 1 493 ? 33.062 13.359 -4.852 1 96.75 493 HIS A C 1
ATOM 3988 O O . HIS A 1 493 ? 33.312 14.273 -5.641 1 96.75 493 HIS A O 1
ATOM 3994 N N . CYS A 1 494 ? 32.094 12.398 -5.105 1 97.25 494 CYS A N 1
ATOM 3995 C CA . CYS A 1 494 ? 31.359 12.414 -6.355 1 97.25 494 CYS A CA 1
ATOM 3996 C C . CYS A 1 494 ? 29.953 13 -6.148 1 97.25 494 CYS A C 1
ATOM 3998 O O . CYS A 1 494 ? 29.234 13.242 -7.113 1 97.25 494 CYS A O 1
ATOM 4000 N N . ARG A 1 495 ? 29.594 13.219 -4.895 1 97.38 495 ARG A N 1
ATOM 4001 C CA . ARG A 1 495 ? 28.281 13.758 -4.594 1 97.38 495 ARG A CA 1
ATOM 4002 C C . ARG A 1 495 ? 28.375 15.203 -4.121 1 97.38 495 ARG A C 1
ATOM 4004 O O . ARG A 1 495 ? 27.344 15.844 -3.846 1 97.38 495 ARG A O 1
ATOM 4011 N N . ALA A 1 496 ? 29.547 15.781 -4.113 1 98.25 496 ALA A N 1
ATOM 4012 C CA . ALA A 1 496 ? 29.828 17.078 -3.502 1 98.25 496 ALA A CA 1
ATOM 4013 C C . ALA A 1 496 ? 29.234 18.203 -4.32 1 98.25 496 ALA A C 1
ATOM 4015 O O . ALA A 1 496 ? 28.938 19.281 -3.787 1 98.25 496 ALA A O 1
ATOM 4016 N N . ALA A 1 497 ? 29 18 -5.582 1 98.06 497 ALA A N 1
ATOM 4017 C CA . ALA A 1 497 ? 28.531 19.062 -6.457 1 98.06 497 ALA A CA 1
ATOM 4018 C C . ALA A 1 497 ? 27.172 19.578 -5.996 1 98.06 497 ALA A C 1
ATOM 4020 O O . ALA A 1 497 ? 26.953 20.781 -5.875 1 98.06 497 ALA A O 1
ATOM 4021 N N . ALA A 1 498 ? 26.266 18.688 -5.781 1 98.25 498 ALA A N 1
ATOM 4022 C CA . ALA A 1 498 ? 24.922 19.078 -5.32 1 98.25 498 ALA A CA 1
ATOM 4023 C C . ALA A 1 498 ? 25 19.766 -3.961 1 98.25 498 ALA A C 1
ATOM 4025 O O . ALA A 1 498 ? 24.281 20.734 -3.713 1 98.25 498 ALA A O 1
ATOM 4026 N N . TYR A 1 499 ? 25.844 19.312 -3.109 1 98.31 499 TYR A N 1
ATOM 4027 C CA . TYR A 1 499 ? 26.031 19.875 -1.778 1 98.31 499 TYR A CA 1
ATOM 4028 C C . TYR A 1 499 ? 26.562 21.297 -1.861 1 98.31 499 TYR A C 1
ATOM 4030 O O . TYR A 1 499 ? 26.094 22.188 -1.143 1 98.31 499 TYR A O 1
ATOM 4038 N N . MET A 1 500 ? 27.484 21.516 -2.754 1 97.81 500 MET A N 1
ATOM 4039 C CA . MET A 1 500 ? 28.094 22.844 -2.922 1 97.81 500 MET A CA 1
ATOM 4040 C C . MET A 1 500 ? 27.078 23.844 -3.471 1 97.81 500 MET A C 1
ATOM 4042 O O . MET A 1 500 ? 27.062 25 -3.053 1 97.81 500 MET A O 1
ATOM 4046 N N . VAL A 1 501 ? 26.312 23.359 -4.363 1 98.12 501 VAL A N 1
ATOM 4047 C CA . VAL A 1 501 ? 25.25 24.234 -4.867 1 98.12 501 VAL A CA 1
ATOM 4048 C C . VAL A 1 501 ? 24.328 24.641 -3.723 1 98.12 501 VAL A C 1
ATOM 4050 O O . VAL A 1 501 ? 23.938 25.812 -3.623 1 98.12 501 VAL A O 1
ATOM 4053 N N . GLY A 1 502 ? 24.016 23.734 -2.877 1 98.25 502 GLY A N 1
ATOM 4054 C CA . GLY A 1 502 ? 23.25 24.031 -1.688 1 98.25 502 GLY A CA 1
ATOM 4055 C C . GLY A 1 502 ? 23.922 25.031 -0.766 1 98.25 502 GLY A C 1
ATOM 4056 O O . GLY A 1 502 ? 23.281 25.938 -0.241 1 98.25 502 GLY A O 1
ATOM 4057 N N . MET A 1 503 ? 25.203 24.906 -0.644 1 97.19 503 MET A N 1
ATOM 4058 C CA . MET A 1 503 ? 25.953 25.828 0.203 1 97.19 503 MET A CA 1
ATOM 4059 C C . MET A 1 503 ? 25.875 27.25 -0.334 1 97.19 503 MET A C 1
ATOM 4061 O O . MET A 1 503 ? 25.656 28.203 0.429 1 97.19 503 MET A O 1
ATOM 4065 N N . TYR A 1 504 ? 25.984 27.359 -1.603 1 96.88 504 TYR A N 1
ATOM 4066 C CA . TYR A 1 504 ? 25.875 28.672 -2.219 1 96.88 504 TYR A CA 1
ATOM 4067 C C . TYR A 1 504 ? 24.484 29.266 -1.99 1 96.88 504 TYR A C 1
ATOM 4069 O O . TYR A 1 504 ? 24.359 30.453 -1.678 1 96.88 504 TYR A O 1
ATOM 4077 N N . ALA A 1 505 ? 23.531 28.469 -2.133 1 97.25 505 ALA A N 1
ATOM 4078 C CA . ALA A 1 505 ? 22.172 28.938 -1.883 1 97.25 505 ALA A CA 1
ATOM 4079 C C . ALA A 1 505 ? 21.984 29.344 -0.424 1 97.25 505 ALA A C 1
ATOM 4081 O O . ALA A 1 505 ? 21.344 30.359 -0.131 1 97.25 505 ALA A O 1
ATOM 4082 N N . GLY A 1 506 ? 22.547 28.547 0.459 1 95.94 506 GLY A N 1
ATOM 4083 C CA . GLY A 1 506 ? 22.484 28.875 1.872 1 95.94 506 GLY A CA 1
ATOM 4084 C C . GLY A 1 506 ? 23.125 30.219 2.195 1 95.94 506 GLY A C 1
ATOM 4085 O O . GLY A 1 506 ? 22.609 30.969 3.027 1 95.94 506 GLY A O 1
ATOM 4086 N N . TYR A 1 507 ? 24.188 30.484 1.534 1 94.25 507 TYR A N 1
ATOM 4087 C CA . TYR A 1 507 ? 24.844 31.781 1.699 1 94.25 507 TYR A CA 1
ATOM 4088 C C . TYR A 1 507 ? 23.953 32.906 1.209 1 94.25 507 TYR A C 1
ATOM 4090 O O . TYR A 1 507 ? 23.797 33.938 1.891 1 94.25 507 TYR A O 1
ATOM 4098 N N . ILE A 1 508 ? 23.375 32.719 0.132 1 94.31 508 ILE A N 1
ATOM 4099 C CA . ILE A 1 508 ? 22.5 33.75 -0.44 1 94.31 508 ILE A CA 1
ATOM 4100 C C . ILE A 1 508 ? 21.328 34 0.501 1 94.31 508 ILE A C 1
ATOM 4102 O O . ILE A 1 508 ? 20.969 35.156 0.755 1 94.31 508 ILE A O 1
ATOM 4106 N N . PHE A 1 509 ? 20.75 33.031 1.085 1 94.06 509 PHE A N 1
ATOM 4107 C CA . PHE A 1 509 ? 19.594 33.156 1.979 1 94.06 509 PHE A CA 1
ATOM 4108 C C . PHE A 1 509 ? 20.016 33.781 3.297 1 94.06 509 PHE A C 1
ATOM 4110 O O . PHE A 1 509 ? 19.203 34.406 3.977 1 94.06 509 PHE A O 1
ATOM 4117 N N . SER A 1 510 ? 21.312 33.656 3.617 1 91.5 510 SER A N 1
ATOM 4118 C CA . SER A 1 510 ? 21.797 34.281 4.844 1 91.5 510 SER A CA 1
ATOM 4119 C C . SER A 1 510 ? 22.016 35.75 4.66 1 91.5 510 SER A C 1
ATOM 4121 O O . SER A 1 510 ? 21.859 36.531 5.605 1 91.5 510 SER A O 1
ATOM 4123 N N . VAL A 1 511 ? 22.406 36.125 3.475 1 91 511 VAL A N 1
ATOM 4124 C CA . VAL A 1 511 ? 22.641 37.531 3.18 1 91 511 VAL A CA 1
ATOM 4125 C C . VAL A 1 511 ? 21.328 38.219 2.871 1 91 511 VAL A C 1
ATOM 4127 O O . VAL A 1 511 ? 21.047 39.312 3.404 1 91 511 VAL A O 1
ATOM 4130 N N . TYR A 1 512 ? 20.594 37.531 2.055 1 92.31 512 TYR A N 1
ATOM 4131 C CA . TYR A 1 512 ? 19.281 38.062 1.701 1 92.31 512 TYR A CA 1
ATOM 4132 C C . TYR A 1 512 ? 18.172 37.281 2.398 1 92.31 512 TYR A C 1
ATOM 4134 O O . TYR A 1 512 ? 17.516 36.438 1.781 1 92.31 512 TYR A O 1
ATOM 4142 N N . ARG A 1 513 ? 17.891 37.688 3.521 1 91.06 513 ARG A N 1
ATOM 4143 C CA . ARG A 1 513 ? 16.922 36.969 4.352 1 91.06 513 ARG A CA 1
ATOM 4144 C C . ARG A 1 513 ? 15.516 37.062 3.768 1 91.06 513 ARG A C 1
ATOM 4146 O O . ARG A 1 513 ? 15.047 38.156 3.438 1 91.06 513 ARG A O 1
ATOM 4153 N N . PRO A 1 514 ? 14.859 35.938 3.633 1 88.75 514 PRO A N 1
ATOM 4154 C CA . PRO A 1 514 ? 13.523 35.938 3.031 1 88.75 514 PRO A CA 1
ATOM 4155 C C . PRO A 1 514 ? 12.523 36.781 3.803 1 88.75 514 PRO A C 1
ATOM 4157 O O . PRO A 1 514 ? 11.633 37.375 3.203 1 88.75 514 PRO A O 1
ATOM 4160 N N . GLU A 1 515 ? 12.633 36.938 5.098 1 86.25 515 GLU A N 1
ATOM 4161 C CA . GLU A 1 515 ? 11.719 37.719 5.914 1 86.25 515 GLU A CA 1
ATOM 4162 C C . GLU A 1 515 ? 11.75 39.188 5.508 1 86.25 515 GLU A C 1
ATOM 4164 O O . GLU A 1 515 ? 10.727 39.875 5.586 1 86.25 515 GLU A O 1
ATOM 4169 N N . GLU A 1 516 ? 12.875 39.594 5.008 1 87.81 516 GLU A N 1
ATOM 4170 C CA . GLU A 1 516 ? 13.055 41 4.633 1 87.81 516 GLU A CA 1
ATOM 4171 C C . GLU A 1 516 ? 12.844 41.188 3.137 1 87.81 516 GLU A C 1
ATOM 4173 O O . GLU A 1 516 ? 12.648 42.312 2.68 1 87.81 516 GLU A O 1
ATOM 4178 N N . ASN A 1 517 ? 12.828 40.156 2.461 1 89.75 517 ASN A N 1
ATOM 4179 C CA . ASN A 1 517 ? 12.789 40.281 1.005 1 89.75 517 ASN A CA 1
ATOM 4180 C C . ASN A 1 517 ? 11.641 39.469 0.415 1 89.75 517 ASN A C 1
ATOM 4182 O O . ASN A 1 517 ? 11.766 38.875 -0.667 1 89.75 517 ASN A O 1
ATOM 4186 N N . ARG A 1 518 ? 10.578 39.438 1.065 1 84.94 518 ARG A N 1
ATOM 4187 C CA . ARG A 1 518 ? 9.414 38.688 0.572 1 84.94 518 ARG A CA 1
ATOM 4188 C C . ARG A 1 518 ? 8.766 39.438 -0.593 1 84.94 518 ARG A C 1
ATOM 4190 O O . ARG A 1 518 ? 8.664 40.656 -0.584 1 84.94 518 ARG A O 1
ATOM 4197 N N . ASN A 1 519 ? 8.383 38.781 -1.659 1 83.19 519 ASN A N 1
ATOM 4198 C CA . ASN A 1 519 ? 7.656 39.281 -2.822 1 83.19 519 ASN A CA 1
ATOM 4199 C C . ASN A 1 519 ? 8.492 40.281 -3.619 1 83.19 519 ASN A C 1
ATOM 4201 O O . ASN A 1 519 ? 7.949 41.25 -4.188 1 83.19 519 ASN A O 1
ATOM 4205 N N . LYS A 1 520 ? 9.75 40.094 -3.539 1 89.56 520 LYS A N 1
ATOM 4206 C CA . LYS A 1 520 ? 10.625 40.969 -4.32 1 89.56 520 LYS A CA 1
ATOM 4207 C C . LYS A 1 520 ? 10.594 40.594 -5.797 1 89.56 520 LYS A C 1
ATOM 4209 O O . LYS A 1 520 ? 10.875 41.406 -6.664 1 89.56 520 LYS A O 1
ATOM 4214 N N . LEU A 1 521 ? 10.383 39.344 -6.02 1 91.75 521 LEU A N 1
ATOM 4215 C CA . LEU A 1 521 ? 10.242 38.906 -7.402 1 91.75 521 LEU A CA 1
ATOM 4216 C C . LEU A 1 521 ? 8.797 39.031 -7.875 1 91.75 521 LEU A C 1
ATOM 4218 O O . LEU A 1 521 ? 7.867 38.625 -7.18 1 91.75 521 LEU A O 1
ATOM 4222 N N . SER A 1 522 ? 8.641 39.625 -9.023 1 90.44 522 SER A N 1
ATOM 4223 C CA . SER A 1 522 ? 7.309 39.844 -9.586 1 90.44 522 SER A CA 1
ATOM 4224 C C . SER A 1 522 ? 6.613 38.5 -9.875 1 90.44 522 SER A C 1
ATOM 4226 O O . SER A 1 522 ? 7.27 37.469 -9.984 1 90.44 522 SER A O 1
ATOM 4228 N N . LYS A 1 523 ? 5.395 38.531 -9.984 1 86.38 523 LYS A N 1
ATOM 4229 C CA . LYS A 1 523 ? 4.598 37.344 -10.266 1 86.38 523 LYS A CA 1
ATOM 4230 C C . LYS A 1 523 ? 5.02 36.719 -11.586 1 86.38 523 LYS A C 1
ATOM 4232 O O . LYS A 1 523 ? 5.152 35.5 -11.672 1 86.38 523 LYS A O 1
ATOM 4237 N N . ARG A 1 524 ? 5.203 37.531 -12.602 1 88.06 524 ARG A N 1
ATOM 4238 C CA . ARG A 1 524 ? 5.594 37.031 -13.914 1 88.06 524 ARG A CA 1
ATOM 4239 C C . ARG A 1 524 ? 6.953 36.344 -13.852 1 88.06 524 ARG A C 1
ATOM 4241 O O . ARG A 1 524 ? 7.129 35.25 -14.414 1 88.06 524 ARG A O 1
ATOM 4248 N N . LEU A 1 525 ? 7.82 36.969 -13.133 1 92.5 525 LEU A N 1
ATOM 4249 C CA . LEU A 1 525 ? 9.156 36.375 -13.016 1 92.5 525 LEU A CA 1
ATOM 4250 C C . LEU A 1 525 ? 9.125 35.094 -12.195 1 92.5 525 LEU A C 1
ATOM 4252 O O . LEU A 1 525 ? 9.891 34.188 -12.461 1 92.5 525 LEU A O 1
ATOM 4256 N N . SER A 1 526 ? 8.273 35.188 -11.242 1 93.31 526 SER A N 1
ATOM 4257 C CA . SER A 1 526 ? 8.141 34 -10.398 1 93.31 526 SER A CA 1
ATOM 4258 C C . SER A 1 526 ? 7.59 32.812 -11.188 1 93.31 526 SER A C 1
ATOM 4260 O O . SER A 1 526 ? 8.07 31.672 -11.039 1 93.31 526 SER A O 1
ATOM 4262 N N . ILE A 1 527 ? 6.629 33.031 -11.984 1 89.38 527 ILE A N 1
ATOM 4263 C CA . ILE A 1 527 ? 6.027 31.953 -12.789 1 89.38 527 ILE A CA 1
ATOM 4264 C C . ILE A 1 527 ? 7.027 31.469 -13.836 1 89.38 527 ILE A C 1
ATOM 4266 O O . ILE A 1 527 ? 7.191 30.266 -14.031 1 89.38 527 ILE A O 1
ATOM 4270 N N . LEU A 1 528 ? 7.66 32.344 -14.445 1 94 528 LEU A N 1
ATOM 4271 C CA . LEU A 1 528 ? 8.648 31.984 -15.453 1 94 528 LEU A CA 1
ATOM 4272 C C . LEU A 1 528 ? 9.812 31.219 -14.828 1 94 528 LEU A C 1
ATOM 4274 O O . LEU A 1 528 ? 10.32 30.266 -15.414 1 94 528 LEU A O 1
ATOM 4278 N N . GLY A 1 529 ? 10.227 31.766 -13.672 1 94.69 529 GLY A N 1
ATOM 4279 C CA . GLY A 1 529 ? 11.281 31.062 -12.961 1 94.69 529 GLY A CA 1
ATOM 4280 C C . GLY A 1 529 ? 10.898 29.656 -12.547 1 94.69 529 GLY A C 1
ATOM 4281 O O . GLY A 1 529 ? 11.703 28.734 -12.648 1 94.69 529 GLY A O 1
ATOM 4282 N N . PHE A 1 530 ? 9.727 29.594 -12.141 1 94.19 530 PHE A N 1
ATOM 4283 C CA . PHE A 1 530 ? 9.211 28.281 -11.75 1 94.19 530 PHE A CA 1
ATOM 4284 C C . PHE A 1 530 ? 9.18 27.328 -12.938 1 94.19 530 PHE A C 1
ATOM 4286 O O . PHE A 1 530 ? 9.641 26.188 -12.844 1 94.19 530 PHE A O 1
ATOM 4293 N N . LEU A 1 531 ? 8.656 27.719 -14.039 1 94.62 531 LEU A N 1
ATOM 4294 C CA . LEU A 1 531 ? 8.57 26.891 -15.25 1 94.62 531 LEU A CA 1
ATOM 4295 C C . LEU A 1 531 ? 9.953 26.547 -15.773 1 94.62 531 LEU A C 1
ATOM 4297 O O . LEU A 1 531 ? 10.18 25.438 -16.266 1 94.62 531 LEU A O 1
ATOM 4301 N N . ALA A 1 532 ? 10.812 27.469 -15.633 1 96.94 532 ALA A N 1
ATOM 4302 C CA . ALA A 1 532 ? 12.188 27.219 -16.062 1 96.94 532 ALA A CA 1
ATOM 4303 C C . ALA A 1 532 ? 12.852 26.156 -15.195 1 96.94 532 ALA A C 1
ATOM 4305 O O . ALA A 1 532 ? 13.586 25.297 -15.703 1 96.94 532 ALA A O 1
ATOM 4306 N N . ALA A 1 533 ? 12.648 26.281 -13.922 1 96.69 533 ALA A N 1
ATOM 4307 C CA . ALA A 1 533 ? 13.195 25.281 -13.008 1 96.69 533 ALA A CA 1
ATOM 4308 C C . ALA A 1 533 ? 12.625 23.906 -13.305 1 96.69 533 ALA A C 1
ATOM 4310 O O . ALA A 1 533 ? 13.367 22.922 -13.359 1 96.69 533 ALA A O 1
ATOM 4311 N N . LEU A 1 534 ? 11.359 23.844 -13.523 1 94.94 534 LEU A N 1
ATOM 4312 C CA . LEU A 1 534 ? 10.711 22.578 -13.844 1 94.94 534 LEU A CA 1
ATOM 4313 C C . LEU A 1 534 ? 11.211 22.031 -15.172 1 94.94 534 LEU A C 1
ATOM 4315 O O . LEU A 1 534 ? 11.422 20.812 -15.305 1 94.94 534 LEU A O 1
ATOM 4319 N N . PHE A 1 535 ? 11.32 22.922 -16.094 1 96.19 535 PHE A N 1
ATOM 4320 C CA . PHE A 1 535 ? 11.82 22.516 -17.406 1 96.19 535 PHE A CA 1
ATOM 4321 C C . PHE A 1 535 ? 13.227 21.953 -17.297 1 96.19 535 PHE A C 1
ATOM 4323 O O . PHE A 1 535 ? 13.539 20.922 -17.906 1 96.19 535 PHE A O 1
ATOM 4330 N N . THR A 1 536 ? 14.016 22.578 -16.516 1 96.69 536 THR A N 1
ATOM 4331 C CA . THR A 1 536 ? 15.375 22.109 -16.297 1 96.69 536 THR A CA 1
ATOM 4332 C C . THR A 1 536 ? 15.383 20.734 -15.656 1 96.69 536 THR A C 1
ATOM 4334 O O . THR A 1 536 ? 16.156 19.859 -16.047 1 96.69 536 THR A O 1
ATOM 4337 N N . MET A 1 537 ? 14.578 20.5 -14.734 1 94.69 537 MET A N 1
ATOM 4338 C CA . MET A 1 537 ? 14.477 19.203 -14.055 1 94.69 537 MET A CA 1
ATOM 4339 C C . MET A 1 537 ? 14.055 18.109 -15.023 1 94.69 537 MET A C 1
ATOM 4341 O O . MET A 1 537 ? 14.656 17.031 -15.047 1 94.69 537 MET A O 1
ATOM 4345 N N . VAL A 1 538 ? 13.094 18.406 -15.883 1 92.81 538 VAL A N 1
ATOM 4346 C CA . VAL A 1 538 ? 12.602 17.422 -16.859 1 92.81 538 VAL A CA 1
ATOM 4347 C C . VAL A 1 538 ? 13.68 17.125 -17.891 1 92.81 538 VAL A C 1
ATOM 4349 O O . VAL A 1 538 ? 13.844 15.984 -18.312 1 92.81 538 VAL A O 1
ATOM 4352 N N . MET A 1 539 ? 14.414 18.141 -18.219 1 92.69 539 MET A N 1
ATOM 4353 C CA . MET A 1 539 ? 15.453 17.969 -19.234 1 92.69 539 MET A CA 1
ATOM 4354 C C . MET A 1 539 ? 16.594 17.109 -18.703 1 92.69 539 MET A C 1
ATOM 4356 O O . MET A 1 539 ? 17.141 16.297 -19.438 1 92.69 539 MET A O 1
ATOM 4360 N N . VAL A 1 540 ? 16.891 17.281 -17.453 1 93.25 540 VAL A N 1
ATOM 4361 C CA . VAL A 1 540 ? 17.938 16.453 -16.875 1 93.25 540 VAL A CA 1
ATOM 4362 C C . VAL A 1 540 ? 17.484 15.008 -16.797 1 93.25 540 VAL A C 1
ATOM 4364 O O . VAL A 1 540 ? 18.25 14.086 -17.078 1 93.25 540 VAL A O 1
ATOM 4367 N N . TYR A 1 541 ? 16.25 14.812 -16.484 1 89.94 541 TYR A N 1
ATOM 4368 C CA . TYR A 1 541 ? 15.688 13.469 -16.438 1 89.94 541 TYR A CA 1
ATOM 4369 C C . TYR A 1 541 ? 15.719 12.82 -17.812 1 89.94 541 TYR A C 1
ATOM 4371 O O . TYR A 1 541 ? 16.156 11.68 -17.969 1 89.94 541 TYR A O 1
ATOM 4379 N N . ARG A 1 542 ? 15.273 13.57 -18.766 1 86.56 542 ARG A N 1
ATOM 4380 C CA . ARG A 1 542 ? 15.227 13.07 -20.125 1 86.56 542 ARG A CA 1
ATOM 4381 C C . ARG A 1 542 ? 16.641 12.844 -20.672 1 86.56 542 ARG A C 1
ATOM 4383 O O . ARG A 1 542 ? 16.875 11.906 -21.438 1 86.56 542 ARG A O 1
ATOM 4390 N N . GLY A 1 543 ? 17.484 13.688 -20.281 1 87.88 543 GLY A N 1
ATOM 4391 C CA . GLY A 1 543 ? 18.875 13.539 -20.719 1 87.88 543 GLY A CA 1
ATOM 4392 C C . GLY A 1 543 ? 19.5 12.234 -20.266 1 87.88 543 GLY A C 1
ATOM 4393 O O . GLY A 1 543 ? 20.266 11.625 -21.016 1 87.88 543 GLY A O 1
ATOM 4394 N N . GLY A 1 544 ? 19.172 11.812 -19.094 1 87.69 544 GLY A N 1
ATOM 4395 C CA . GLY A 1 544 ? 19.672 10.539 -18.609 1 87.69 544 GLY A CA 1
ATOM 4396 C C . GLY A 1 544 ? 19.219 9.359 -19.453 1 87.69 544 GLY A C 1
ATOM 4397 O O . GLY A 1 544 ? 20.031 8.523 -19.844 1 87.69 544 GLY A O 1
ATOM 4398 N N . GLY A 1 545 ? 17.969 9.328 -19.766 1 82.31 545 GLY A N 1
ATOM 4399 C CA . GLY A 1 545 ? 17.438 8.258 -20.594 1 82.31 545 GLY A CA 1
ATOM 4400 C C . GLY A 1 545 ? 18.031 8.234 -21.984 1 82.31 545 GLY A C 1
ATOM 4401 O O . GLY A 1 545 ? 18.297 7.16 -22.531 1 82.31 545 GLY A O 1
ATOM 4402 N N . LEU A 1 546 ? 18.266 9.406 -22.5 1 83.25 546 LEU A N 1
ATOM 4403 C CA . LEU A 1 546 ? 18.812 9.508 -23.844 1 83.25 546 LEU A CA 1
ATOM 4404 C C . LEU A 1 546 ? 20.266 9.023 -23.875 1 83.25 546 LEU A C 1
ATOM 4406 O O . LEU A 1 546 ? 20.688 8.391 -24.844 1 83.25 546 LEU A O 1
ATOM 4410 N N . MET A 1 547 ? 20.969 9.289 -22.844 1 86.31 547 MET A N 1
ATOM 4411 C CA . MET A 1 547 ? 22.375 8.875 -22.766 1 86.31 547 MET A CA 1
ATOM 4412 C C . MET A 1 547 ? 22.484 7.355 -22.672 1 86.31 547 MET A C 1
ATOM 4414 O O . MET A 1 547 ? 23.453 6.773 -23.156 1 86.31 547 MET A O 1
ATOM 4418 N N . LEU A 1 548 ? 21.516 6.758 -22.094 1 81.75 548 LEU A N 1
ATOM 4419 C CA . LEU A 1 548 ? 21.547 5.309 -21.906 1 81.75 548 LEU A CA 1
ATOM 4420 C C . LEU A 1 548 ? 21.25 4.59 -23.219 1 81.75 548 LEU A C 1
ATOM 4422 O O . LEU A 1 548 ? 21.812 3.525 -23.484 1 81.75 548 LEU A O 1
ATOM 4426 N N . HIS A 1 549 ? 20.422 5.133 -24.078 1 78.25 549 HIS A N 1
ATOM 4427 C CA . HIS A 1 549 ? 19.969 4.453 -25.297 1 78.25 549 HIS A CA 1
ATOM 4428 C C . HIS A 1 549 ? 20.891 4.766 -26.469 1 78.25 549 HIS A C 1
ATOM 4430 O O . HIS A 1 549 ? 20.875 4.055 -27.484 1 78.25 549 HIS A O 1
ATOM 4436 N N . ARG A 1 550 ? 21.75 5.719 -26.266 1 83.38 550 ARG A N 1
ATOM 4437 C CA . ARG A 1 550 ? 22.688 6.07 -27.328 1 83.38 550 ARG A CA 1
ATOM 4438 C C . ARG A 1 550 ? 23.969 5.246 -27.203 1 83.38 550 ARG A C 1
ATOM 4440 O O . ARG A 1 550 ? 24.219 4.613 -26.188 1 83.38 550 ARG A O 1
ATOM 4447 N N . GLU A 1 551 ? 24.672 5.258 -28.281 1 88.25 551 GLU A N 1
ATOM 4448 C CA . GLU A 1 551 ? 25.984 4.598 -28.266 1 88.25 551 GLU A CA 1
ATOM 4449 C C . GLU A 1 551 ? 26.906 5.262 -27.25 1 88.25 551 GLU A C 1
ATOM 4451 O O . GLU A 1 551 ? 26.922 6.488 -27.125 1 88.25 551 GLU A O 1
ATOM 4456 N N . TYR A 1 552 ? 27.609 4.441 -26.562 1 90.25 552 TYR A N 1
ATOM 4457 C CA . TYR A 1 552 ? 28.453 4.922 -25.484 1 90.25 552 TYR A CA 1
ATOM 4458 C C . TYR A 1 552 ? 29.609 5.762 -26.031 1 90.25 552 TYR A C 1
ATOM 4460 O O . TYR A 1 552 ? 30.391 5.293 -26.859 1 90.25 552 TYR A O 1
ATOM 4468 N N . ASN A 1 553 ? 29.594 6.988 -25.703 1 93.81 553 ASN A N 1
ATOM 4469 C CA . ASN A 1 553 ? 30.688 7.922 -25.922 1 93.81 553 ASN A CA 1
ATOM 4470 C C . ASN A 1 553 ? 31.219 8.477 -24.594 1 93.81 553 ASN A C 1
ATOM 4472 O O . ASN A 1 553 ? 30.547 9.25 -23.922 1 93.81 553 ASN A O 1
ATOM 4476 N N . ALA A 1 554 ? 32.469 8.188 -24.312 1 93.94 554 ALA A N 1
ATOM 4477 C CA . ALA A 1 554 ? 33.062 8.445 -23 1 93.94 554 ALA A CA 1
ATOM 4478 C C . ALA A 1 554 ? 33.062 9.938 -22.688 1 93.94 554 ALA A C 1
ATOM 4480 O O . ALA A 1 554 ? 32.781 10.336 -21.547 1 93.94 554 ALA A O 1
ATOM 4481 N N . LEU A 1 555 ? 33.375 10.758 -23.641 1 94.44 555 LEU A N 1
ATOM 4482 C CA . LEU A 1 555 ? 33.438 12.195 -23.406 1 94.44 555 LEU A CA 1
ATOM 4483 C C . LEU A 1 555 ? 32.062 12.789 -23.188 1 94.44 555 LEU A C 1
ATOM 4485 O O . LEU A 1 555 ? 31.875 13.664 -22.344 1 94.44 555 LEU A O 1
ATOM 4489 N N . GLU A 1 556 ? 31.125 12.297 -23.953 1 94.56 556 GLU A N 1
ATOM 4490 C CA . GLU A 1 556 ? 29.766 12.789 -23.812 1 94.56 556 GLU A CA 1
ATOM 4491 C C . GLU A 1 556 ? 29.172 12.375 -22.469 1 94.56 556 GLU A C 1
ATOM 4493 O O . GLU A 1 556 ? 28.5 13.164 -21.812 1 94.56 556 GLU A O 1
ATOM 4498 N N . VAL A 1 557 ? 29.438 11.18 -22.141 1 95.56 557 VAL A N 1
ATOM 4499 C CA . VAL A 1 557 ? 28.938 10.664 -20.875 1 95.56 557 VAL A CA 1
ATOM 4500 C C . VAL A 1 557 ? 29.594 11.406 -19.719 1 95.56 557 VAL A C 1
ATOM 4502 O O . VAL A 1 557 ? 28.922 11.805 -18.766 1 95.56 557 VAL A O 1
ATOM 4505 N N . ALA A 1 558 ? 30.875 11.625 -19.828 1 96.56 558 ALA A N 1
ATOM 4506 C CA . ALA A 1 558 ? 31.609 12.336 -18.781 1 96.56 558 ALA A CA 1
ATOM 4507 C C . ALA A 1 558 ? 31.078 13.766 -18.625 1 96.56 558 ALA A C 1
ATOM 4509 O O . ALA A 1 558 ? 30.969 14.266 -17.5 1 96.56 558 ALA A O 1
ATOM 4510 N N . ALA A 1 559 ? 30.797 14.398 -19.672 1 95.56 559 ALA A N 1
ATOM 4511 C CA . ALA A 1 559 ? 30.266 15.758 -19.641 1 95.56 559 ALA A CA 1
ATOM 4512 C C . ALA A 1 559 ? 28.891 15.789 -19 1 95.56 559 ALA A C 1
ATOM 4514 O O . ALA A 1 559 ? 28.578 16.688 -18.219 1 95.56 559 ALA A O 1
ATOM 4515 N N . PHE A 1 560 ? 28.094 14.828 -19.375 1 95.69 560 PHE A N 1
ATOM 4516 C CA . PHE A 1 560 ? 26.766 14.742 -18.797 1 95.69 560 PHE A CA 1
ATOM 4517 C C . PHE A 1 560 ? 26.828 14.531 -17.297 1 95.69 560 PHE A C 1
ATOM 4519 O O . PHE A 1 560 ? 26.109 15.18 -16.531 1 95.69 560 PHE A O 1
ATOM 4526 N N . VAL A 1 561 ? 27.703 13.68 -16.844 1 96.5 561 VAL A N 1
ATOM 4527 C CA . VAL A 1 561 ? 27.828 13.312 -15.438 1 96.5 561 VAL A CA 1
ATOM 4528 C C . VAL A 1 561 ? 28.375 14.492 -14.641 1 96.5 561 VAL A C 1
ATOM 4530 O O . VAL A 1 561 ? 28.031 14.664 -13.469 1 96.5 561 VAL A O 1
ATOM 4533 N N . ALA A 1 562 ? 29.109 15.328 -15.266 1 96.5 562 ALA A N 1
ATOM 4534 C CA . ALA A 1 562 ? 29.672 16.484 -14.602 1 96.5 562 ALA A CA 1
ATOM 4535 C C . ALA A 1 562 ? 28.578 17.453 -14.148 1 96.5 562 ALA A C 1
ATOM 4537 O O . ALA A 1 562 ? 28.672 18.047 -13.078 1 96.5 562 ALA A O 1
ATOM 4538 N N . PHE A 1 563 ? 27.516 17.484 -14.922 1 96.38 563 PHE A N 1
ATOM 4539 C CA . PHE A 1 563 ? 26.641 18.609 -14.695 1 96.38 563 PHE A CA 1
ATOM 4540 C C . PHE A 1 563 ? 25.25 18.141 -14.273 1 96.38 563 PHE A C 1
ATOM 4542 O O . PHE A 1 563 ? 24.453 18.922 -13.758 1 96.38 563 PHE A O 1
ATOM 4549 N N . ASN A 1 564 ? 24.875 16.922 -14.484 1 95.94 564 ASN A N 1
ATOM 4550 C CA . ASN A 1 564 ? 23.484 16.5 -14.289 1 95.94 564 ASN A CA 1
ATOM 4551 C C . ASN A 1 564 ? 23.031 16.719 -12.852 1 95.94 564 ASN A C 1
ATOM 4553 O O . ASN A 1 564 ? 21.984 17.328 -12.617 1 95.94 564 ASN A O 1
ATOM 4557 N N . ARG A 1 565 ? 23.859 16.359 -11.859 1 97.19 565 ARG A N 1
ATOM 4558 C CA . ARG A 1 565 ? 23.453 16.469 -10.461 1 97.19 565 ARG A CA 1
ATOM 4559 C C . ARG A 1 565 ? 23.516 17.906 -9.984 1 97.19 565 ARG A C 1
ATOM 4561 O O . ARG A 1 565 ? 22.672 18.344 -9.203 1 97.19 565 ARG A O 1
ATOM 4568 N N . ALA A 1 566 ? 24.531 18.656 -10.438 1 97.81 566 ALA A N 1
ATOM 4569 C CA . ALA A 1 566 ? 24.641 20.078 -10.109 1 97.81 566 ALA A CA 1
ATOM 4570 C C . ALA A 1 566 ? 23.453 20.859 -10.672 1 97.81 566 ALA A C 1
ATOM 4572 O O . ALA A 1 566 ? 22.906 21.75 -10 1 97.81 566 ALA A O 1
ATOM 4573 N N . THR A 1 567 ? 23.125 20.516 -11.883 1 97.94 567 THR A N 1
ATOM 4574 C CA . THR A 1 567 ? 22 21.203 -12.523 1 97.94 567 THR A CA 1
ATOM 4575 C C . THR A 1 567 ? 20.688 20.906 -11.805 1 97.94 567 THR A C 1
ATOM 4577 O O . THR A 1 567 ? 19.859 21.797 -11.609 1 97.94 567 THR A O 1
ATOM 4580 N N . TRP A 1 568 ? 20.5 19.688 -11.414 1 97.62 568 TRP A N 1
ATOM 4581 C CA . TRP A 1 568 ? 19.312 19.328 -10.641 1 97.62 568 TRP A CA 1
ATOM 4582 C C . TRP A 1 568 ? 19.266 20.109 -9.328 1 97.62 568 TRP A C 1
ATOM 4584 O O . TRP A 1 568 ? 18.234 20.703 -8.992 1 97.62 568 TRP A O 1
ATOM 4594 N N . ALA A 1 569 ? 20.375 20.094 -8.625 1 98.44 569 ALA A N 1
ATOM 4595 C CA . ALA A 1 569 ? 20.438 20.812 -7.355 1 98.44 569 ALA A CA 1
ATOM 4596 C C . ALA A 1 569 ? 20.172 22.297 -7.547 1 98.44 569 ALA A C 1
ATOM 4598 O O . ALA A 1 569 ? 19.5 22.922 -6.727 1 98.44 569 ALA A O 1
ATOM 4599 N N . PHE A 1 570 ? 20.688 22.828 -8.625 1 98.25 570 PHE A N 1
ATOM 4600 C CA . PHE A 1 570 ? 20.469 24.234 -8.945 1 98.25 570 PHE A CA 1
ATOM 4601 C C . PHE A 1 570 ? 18.984 24.516 -9.164 1 98.25 570 PHE A C 1
ATOM 4603 O O . PHE A 1 570 ? 18.453 25.5 -8.648 1 98.25 570 PHE A O 1
ATOM 4610 N N . ALA A 1 571 ? 18.375 23.672 -9.867 1 98.31 571 ALA A N 1
ATOM 4611 C CA . ALA A 1 571 ? 16.953 23.828 -10.125 1 98.31 571 ALA A CA 1
ATOM 4612 C C . ALA A 1 571 ? 16.141 23.781 -8.828 1 98.31 571 ALA A C 1
ATOM 4614 O O . ALA A 1 571 ? 15.203 24.547 -8.641 1 98.31 571 ALA A O 1
ATOM 4615 N N . VAL A 1 572 ? 16.469 22.922 -7.938 1 97.88 572 VAL A N 1
ATOM 4616 C CA . VAL A 1 572 ? 15.797 22.781 -6.656 1 97.88 572 VAL A CA 1
ATOM 4617 C C . VAL A 1 572 ? 15.977 24.062 -5.84 1 97.88 572 VAL A C 1
ATOM 4619 O O . VAL A 1 572 ? 15.023 24.578 -5.266 1 97.88 572 VAL A O 1
ATOM 4622 N N . CYS A 1 573 ? 17.219 24.547 -5.805 1 97.94 573 CYS A N 1
ATOM 4623 C CA . CYS A 1 573 ? 17.5 25.766 -5.059 1 97.94 573 CYS A CA 1
ATOM 4624 C C . CYS A 1 573 ? 16.766 26.953 -5.648 1 97.94 573 CYS A C 1
ATOM 4626 O O . CYS A 1 573 ? 16.297 27.828 -4.914 1 97.94 573 CYS A O 1
ATOM 4628 N N . CYS A 1 574 ? 16.656 26.953 -6.957 1 96.94 574 CYS A N 1
ATOM 4629 C CA . CYS A 1 574 ? 15.891 28 -7.613 1 96.94 574 CYS A CA 1
ATOM 4630 C C . CYS A 1 574 ? 14.414 27.922 -7.23 1 96.94 574 CYS A C 1
ATOM 4632 O O . CYS A 1 574 ? 13.781 28.953 -6.992 1 96.94 574 CYS A O 1
ATOM 4634 N N . LEU A 1 575 ? 13.938 26.75 -7.152 1 95.81 575 LEU A N 1
ATOM 4635 C CA . LEU A 1 575 ? 12.547 26.562 -6.742 1 95.81 575 LEU A CA 1
ATOM 4636 C C . LEU A 1 575 ? 12.32 27.094 -5.332 1 95.81 575 LEU A C 1
ATOM 4638 O O . LEU A 1 575 ? 11.32 27.766 -5.066 1 95.81 575 LEU A O 1
ATOM 4642 N N . ILE A 1 576 ? 13.219 26.859 -4.469 1 96.12 576 ILE A N 1
ATOM 4643 C CA . ILE A 1 576 ? 13.117 27.344 -3.092 1 96.12 576 ILE A CA 1
ATOM 4644 C C . ILE A 1 576 ? 13.188 28.859 -3.062 1 96.12 576 ILE A C 1
ATOM 4646 O O . ILE A 1 576 ? 12.406 29.516 -2.369 1 96.12 576 ILE A O 1
ATOM 4650 N N . ALA A 1 577 ? 14.086 29.391 -3.873 1 95.44 577 ALA A N 1
ATOM 4651 C CA . ALA A 1 577 ? 14.25 30.844 -3.924 1 95.44 577 ALA A CA 1
ATOM 4652 C C . ALA A 1 577 ? 12.984 31.516 -4.441 1 95.44 577 ALA A C 1
ATOM 4654 O O . ALA A 1 577 ? 12.562 32.562 -3.918 1 95.44 577 ALA A O 1
ATOM 4655 N N . ILE A 1 578 ? 12.438 30.938 -5.406 1 94.69 578 ILE A N 1
ATOM 4656 C CA . ILE A 1 578 ? 11.234 31.5 -5.996 1 94.69 578 ILE A CA 1
ATOM 4657 C C . ILE A 1 578 ? 10.086 31.438 -4.992 1 94.69 578 ILE A C 1
ATOM 4659 O O . ILE A 1 578 ? 9.281 32.375 -4.898 1 94.69 578 ILE A O 1
ATOM 4663 N N . CYS A 1 579 ? 10 30.406 -4.27 1 93.12 579 CYS A N 1
ATOM 4664 C CA . CYS A 1 579 ? 8.945 30.25 -3.268 1 93.12 579 CYS A CA 1
ATOM 4665 C C . CYS A 1 579 ? 9.148 31.219 -2.111 1 93.12 579 CYS A C 1
ATOM 4667 O O . CYS A 1 579 ? 8.18 31.719 -1.543 1 93.12 579 CYS A O 1
ATOM 4669 N N . GLU A 1 580 ? 10.414 31.531 -1.794 1 92.69 580 GLU A N 1
ATOM 4670 C CA . GLU A 1 580 ? 10.703 32.344 -0.626 1 92.69 580 GLU A CA 1
ATOM 4671 C C . GLU A 1 580 ? 10.703 33.844 -0.981 1 92.69 580 GLU A C 1
ATOM 4673 O O . GLU A 1 580 ? 10.258 34.656 -0.188 1 92.69 580 GLU A O 1
ATOM 4678 N N . TYR A 1 581 ? 11.125 34.156 -2.207 1 93.38 581 TYR A N 1
ATOM 4679 C CA . TYR A 1 581 ? 11.281 35.562 -2.582 1 93.38 581 TYR A CA 1
ATOM 4680 C C . TYR A 1 581 ? 10.141 36 -3.492 1 93.38 581 TYR A C 1
ATOM 4682 O O . TYR A 1 581 ? 9.914 37.188 -3.672 1 93.38 581 TYR A O 1
ATOM 4690 N N . GLY A 1 582 ? 9.555 35.031 -4.109 1 90.62 582 GLY A N 1
ATOM 4691 C CA . GLY A 1 582 ? 8.617 35.406 -5.152 1 90.62 582 GLY A CA 1
ATOM 4692 C C . GLY A 1 582 ? 7.164 35.25 -4.734 1 90.62 582 GLY A C 1
ATOM 4693 O O . GLY A 1 582 ? 6.867 35.125 -3.543 1 90.62 582 GLY A O 1
ATOM 4694 N N . THR A 1 583 ? 6.289 35.531 -5.797 1 82.88 583 THR A N 1
ATOM 4695 C CA . THR A 1 583 ? 4.848 35.406 -5.637 1 82.88 583 THR A CA 1
ATOM 4696 C C . THR A 1 583 ? 4.305 34.312 -6.547 1 82.88 583 THR A C 1
ATOM 4698 O O . THR A 1 583 ? 4.004 34.562 -7.715 1 82.88 583 THR A O 1
ATOM 4701 N N . LEU A 1 584 ? 4.355 33.188 -6.152 1 82.69 584 LEU A N 1
ATOM 4702 C CA . LEU A 1 584 ? 3.795 32.031 -6.871 1 82.69 584 LEU A CA 1
ATOM 4703 C C . LEU A 1 584 ? 2.527 31.531 -6.188 1 82.69 584 LEU A C 1
ATOM 4705 O O . LEU A 1 584 ? 2.59 30.672 -5.301 1 82.69 584 LEU A O 1
ATOM 4709 N N . PRO A 1 585 ? 1.424 32.125 -6.723 1 75.5 585 PRO A N 1
ATOM 4710 C CA . PRO A 1 585 ? 0.183 31.766 -6.031 1 75.5 585 PRO A CA 1
ATOM 4711 C C . PRO A 1 585 ? -0.066 30.266 -6.004 1 75.5 585 PRO A C 1
ATOM 4713 O O . PRO A 1 585 ? 0.297 29.562 -6.949 1 75.5 585 PRO A O 1
ATOM 4716 N N . LEU A 1 586 ? -0.574 29.609 -5.078 1 75.56 586 LEU A N 1
ATOM 4717 C CA . LEU A 1 586 ? -1.031 28.25 -4.891 1 75.56 586 LEU A CA 1
ATOM 4718 C C . LEU A 1 586 ? 0.139 27.312 -4.57 1 75.56 586 LEU A C 1
ATOM 4720 O O . LEU A 1 586 ? 0.141 26.641 -3.537 1 75.56 586 LEU A O 1
ATOM 4724 N N . ILE A 1 587 ? 1.201 27.406 -5.438 1 80.31 587 ILE A N 1
ATOM 4725 C CA . ILE A 1 587 ? 2.299 26.469 -5.254 1 80.31 587 ILE A CA 1
ATOM 4726 C C . ILE A 1 587 ? 3.096 26.828 -4.008 1 80.31 587 ILE A C 1
ATOM 4728 O O . ILE A 1 587 ? 3.428 25.969 -3.197 1 80.31 587 ILE A O 1
ATOM 4732 N N . SER A 1 588 ? 3.4 28.094 -3.895 1 84.44 588 SER A N 1
ATOM 4733 C CA . SER A 1 588 ? 4.172 28.547 -2.738 1 84.44 588 SER A CA 1
ATOM 4734 C C . SER A 1 588 ? 3.396 28.328 -1.442 1 84.44 588 SER A C 1
ATOM 4736 O O . SER A 1 588 ? 3.969 27.891 -0.437 1 84.44 588 SER A O 1
ATOM 4738 N N . THR A 1 589 ? 2.131 28.594 -1.558 1 79.69 589 THR A N 1
ATOM 4739 C CA . THR A 1 589 ? 1.292 28.391 -0.38 1 79.69 589 THR A CA 1
ATOM 4740 C C . THR A 1 589 ? 1.222 26.906 -0.008 1 79.69 589 THR A C 1
ATOM 4742 O O . THR A 1 589 ? 1.241 26.562 1.174 1 79.69 589 THR A O 1
ATOM 4745 N N . TYR A 1 590 ? 1.216 26.141 -0.982 1 82.81 590 TYR A N 1
ATOM 4746 C CA . TYR A 1 590 ? 1.131 24.703 -0.754 1 82.81 590 TYR A CA 1
ATOM 4747 C C . TYR A 1 590 ? 2.432 24.172 -0.171 1 82.81 590 TYR A C 1
ATOM 4749 O O . TYR A 1 590 ? 2.418 23.422 0.808 1 82.81 590 TYR A O 1
ATOM 4757 N N . LEU A 1 591 ? 3.523 24.547 -0.685 1 87.06 591 LEU A N 1
ATOM 4758 C CA . LEU A 1 591 ? 4.816 24.031 -0.246 1 87.06 591 LEU A CA 1
ATOM 4759 C C . LEU A 1 591 ? 5.188 24.594 1.121 1 87.06 591 LEU A C 1
ATOM 4761 O O . LEU A 1 591 ? 5.965 23.984 1.857 1 87.06 591 LEU A O 1
ATOM 4765 N N . LYS A 1 592 ? 4.617 25.719 1.481 1 88.31 592 LYS A N 1
ATOM 4766 C CA . LYS A 1 592 ? 4.926 26.375 2.748 1 88.31 592 LYS A CA 1
ATOM 4767 C C . LYS A 1 592 ? 3.902 26.016 3.82 1 88.31 592 LYS A C 1
ATOM 4769 O O . LYS A 1 592 ? 3.932 26.562 4.922 1 88.31 592 LYS A O 1
ATOM 4774 N N . TRP A 1 593 ? 3.084 25.062 3.473 1 85.75 593 TRP A N 1
ATOM 4775 C CA . TRP A 1 593 ? 2.027 24.672 4.402 1 85.75 593 TRP A CA 1
ATOM 4776 C C . TRP A 1 593 ? 2.615 24.078 5.676 1 85.75 593 TRP A C 1
ATOM 4778 O O . TRP A 1 593 ? 3.477 23.203 5.617 1 85.75 593 TRP A O 1
ATOM 4788 N N . ASP A 1 594 ? 2.119 24.5 6.828 1 87.62 594 ASP A N 1
ATOM 4789 C CA . ASP A 1 594 ? 2.639 24.047 8.117 1 87.62 594 ASP A CA 1
ATOM 4790 C C . ASP A 1 594 ? 2.391 22.562 8.336 1 87.62 594 ASP A C 1
ATOM 4792 O O . ASP A 1 594 ? 3.02 21.938 9.195 1 87.62 594 ASP A O 1
ATOM 4796 N N . PHE A 1 595 ? 1.632 22.078 7.539 1 83.88 595 PHE A N 1
ATOM 4797 C CA . PHE A 1 595 ? 1.335 20.656 7.598 1 83.88 595 PHE A CA 1
ATOM 4798 C C . PHE A 1 595 ? 2.594 19.828 7.359 1 83.88 595 PHE A C 1
ATOM 4800 O O . PHE A 1 595 ? 2.742 18.734 7.914 1 83.88 595 PHE A O 1
ATOM 4807 N N . PHE A 1 596 ? 3.488 20.312 6.602 1 92.62 596 PHE A N 1
ATOM 4808 C CA . PHE A 1 596 ? 4.66 19.562 6.184 1 92.62 596 PHE A CA 1
ATOM 4809 C C . PHE A 1 596 ? 5.77 19.656 7.223 1 92.62 596 PHE A C 1
ATOM 4811 O O . PHE A 1 596 ? 6.734 18.891 7.188 1 92.62 596 PHE A O 1
ATOM 4818 N N . VAL A 1 597 ? 5.645 20.531 8.242 1 93.81 597 VAL A N 1
ATOM 4819 C CA . VAL A 1 597 ? 6.727 20.828 9.164 1 93.81 597 VAL A CA 1
ATOM 4820 C C . VAL A 1 597 ? 7.047 19.594 10.008 1 93.81 597 VAL A C 1
ATOM 4822 O O . VAL A 1 597 ? 8.188 19.125 10.031 1 93.81 597 VAL A O 1
ATOM 4825 N N . PRO A 1 598 ? 5.988 19.016 10.641 1 93.06 598 PRO A N 1
ATOM 4826 C CA . PRO A 1 598 ? 6.316 17.828 11.43 1 93.06 598 PRO A CA 1
ATOM 4827 C C . PRO A 1 598 ? 6.797 16.656 10.578 1 93.06 598 PRO A C 1
ATOM 4829 O O . PRO A 1 598 ? 7.684 15.906 10.992 1 93.06 598 PRO A O 1
ATOM 4832 N N . LEU A 1 599 ? 6.309 16.469 9.406 1 94.5 599 LEU A N 1
ATOM 4833 C CA . LEU A 1 599 ? 6.715 15.391 8.516 1 94.5 599 LEU A CA 1
ATOM 4834 C C . LEU A 1 599 ? 8.156 15.578 8.055 1 94.5 599 LEU A C 1
ATOM 4836 O O . LEU A 1 599 ? 8.914 14.602 7.949 1 94.5 599 LEU A O 1
ATOM 4840 N N . SER A 1 600 ? 8.461 16.781 7.824 1 95.19 600 SER A N 1
ATOM 4841 C CA . SER A 1 600 ? 9.828 17.109 7.418 1 95.19 600 SER A CA 1
ATOM 4842 C C . SER A 1 600 ? 10.812 16.844 8.547 1 95.19 600 SER A C 1
ATOM 4844 O O . SER A 1 600 ? 11.906 16.312 8.305 1 95.19 600 SER A O 1
ATOM 4846 N N . ARG A 1 601 ? 10.43 17.125 9.727 1 95.12 601 ARG A N 1
ATOM 4847 C CA . ARG A 1 601 ? 11.312 16.938 10.875 1 95.12 601 ARG A CA 1
ATOM 4848 C C . ARG A 1 601 ? 11.469 15.469 11.219 1 95.12 601 ARG A C 1
ATOM 4850 O O . ARG A 1 601 ? 12.461 15.07 11.836 1 95.12 601 ARG A O 1
ATOM 4857 N N . LEU A 1 602 ? 10.531 14.68 10.727 1 96.56 602 LEU A N 1
ATOM 4858 C CA . LEU A 1 602 ? 10.602 13.242 10.953 1 96.56 602 LEU A CA 1
ATOM 4859 C C . LEU A 1 602 ? 11.328 12.547 9.805 1 96.56 602 LEU A C 1
ATOM 4861 O O . LEU A 1 602 ? 11.516 11.328 9.836 1 96.56 602 LEU A O 1
ATOM 4865 N N . SER A 1 603 ? 11.805 13.297 8.875 1 96.19 603 SER A N 1
ATOM 4866 C CA . SER A 1 603 ? 12.336 12.734 7.645 1 96.19 603 SER A CA 1
ATOM 4867 C C . SER A 1 603 ? 13.57 11.883 7.914 1 96.19 603 SER A C 1
ATOM 4869 O O . SER A 1 603 ? 13.82 10.898 7.211 1 96.19 603 SER A O 1
ATOM 4871 N N . TYR A 1 604 ? 14.383 12.258 8.953 1 96.56 604 TYR A N 1
ATOM 4872 C CA . TYR A 1 604 ? 15.57 11.477 9.25 1 96.56 604 TYR A CA 1
ATOM 4873 C C . TYR A 1 604 ? 15.195 10.086 9.75 1 96.56 604 TYR A C 1
ATOM 4875 O O . TYR A 1 604 ? 15.711 9.078 9.258 1 96.56 604 TYR A O 1
ATOM 4883 N N . CYS A 1 605 ? 14.273 10.031 10.711 1 98.06 605 CYS A N 1
ATOM 4884 C CA . CYS A 1 605 ? 13.82 8.734 11.203 1 98.06 605 CYS A CA 1
ATOM 4885 C C . CYS A 1 605 ? 13.094 7.965 10.117 1 98.06 605 CYS A C 1
ATOM 4887 O O . CYS A 1 605 ? 13.195 6.738 10.039 1 98.06 605 CYS A O 1
ATOM 4889 N N . LEU A 1 606 ? 12.344 8.664 9.312 1 98.12 606 LEU A N 1
ATOM 4890 C CA . LEU A 1 606 ? 11.688 8.055 8.164 1 98.12 606 LEU A CA 1
ATOM 4891 C C . LEU A 1 606 ? 12.703 7.406 7.234 1 98.12 606 LEU A C 1
ATOM 4893 O O . LEU A 1 606 ? 12.516 6.273 6.789 1 98.12 606 LEU A O 1
ATOM 4897 N N . TYR A 1 607 ? 13.773 8.133 6.996 1 97.5 607 TYR A N 1
ATOM 4898 C CA . TYR A 1 607 ? 14.867 7.656 6.156 1 97.5 607 TYR A CA 1
ATOM 4899 C C . TYR A 1 607 ? 15.469 6.375 6.719 1 97.5 607 TYR A C 1
ATOM 4901 O O . TYR A 1 607 ? 15.734 5.426 5.98 1 97.5 607 TYR A O 1
ATOM 4909 N N . LEU A 1 608 ? 15.594 6.309 7.961 1 98.06 608 LEU A N 1
ATOM 4910 C CA . LEU A 1 608 ? 16.234 5.176 8.609 1 98.06 608 LEU A CA 1
ATOM 4911 C C . LEU A 1 608 ? 15.32 3.959 8.625 1 98.06 608 LEU A C 1
ATOM 4913 O O . LEU A 1 608 ? 15.766 2.832 8.406 1 98.06 608 LEU A O 1
ATOM 4917 N N . LEU A 1 609 ? 14.055 4.16 8.742 1 98.12 609 LEU A N 1
ATOM 4918 C CA . LEU A 1 609 ? 13.141 3.07 9.055 1 98.12 609 LEU A CA 1
ATOM 4919 C C . LEU A 1 609 ? 12.523 2.5 7.777 1 98.12 609 LEU A C 1
ATOM 4921 O O . LEU A 1 609 ? 12.055 1.358 7.766 1 98.12 609 LEU A O 1
ATOM 4925 N N . HIS A 1 610 ? 12.477 3.205 6.711 1 98.12 610 HIS A N 1
ATOM 4926 C CA . HIS A 1 610 ? 11.609 2.859 5.594 1 98.12 610 HIS A CA 1
ATOM 4927 C C . HIS A 1 610 ? 12.031 1.544 4.949 1 98.12 610 HIS A C 1
ATOM 4929 O O . HIS A 1 610 ? 11.188 0.758 4.516 1 98.12 610 HIS A O 1
ATOM 4935 N N . MET A 1 611 ? 13.328 1.28 4.98 1 97.12 611 MET A N 1
ATOM 4936 C CA . MET A 1 611 ? 13.789 0.068 4.312 1 97.12 611 MET A CA 1
ATOM 4937 C C . MET A 1 611 ? 13.336 -1.178 5.062 1 97.12 611 MET A C 1
ATOM 4939 O O . MET A 1 611 ? 13.148 -2.236 4.465 1 97.12 611 MET A O 1
ATOM 4943 N N . ALA A 1 612 ? 13.188 -1.088 6.363 1 96.94 612 ALA A N 1
ATOM 4944 C CA . ALA A 1 612 ? 12.695 -2.229 7.133 1 96.94 612 ALA A CA 1
ATOM 4945 C C . ALA A 1 612 ? 11.328 -2.678 6.633 1 96.94 612 ALA A C 1
ATOM 4947 O O . ALA A 1 612 ? 11.086 -3.875 6.473 1 96.94 612 ALA A O 1
ATOM 4948 N N . LEU A 1 613 ? 10.5 -1.724 6.344 1 96.69 613 LEU A N 1
ATOM 4949 C CA . LEU A 1 613 ? 9.164 -2.062 5.883 1 96.69 613 LEU A CA 1
ATOM 4950 C C . LEU A 1 613 ? 9.18 -2.479 4.414 1 96.69 613 LEU A C 1
ATOM 4952 O O . LEU A 1 613 ? 8.398 -3.336 3.996 1 96.69 613 LEU A O 1
ATOM 4956 N N . VAL A 1 614 ? 10.062 -1.875 3.617 1 96.12 614 VAL A N 1
ATOM 4957 C CA . VAL A 1 614 ? 10.211 -2.275 2.221 1 96.12 614 VAL A CA 1
ATOM 4958 C C . VAL A 1 614 ? 10.664 -3.73 2.146 1 96.12 614 VAL A C 1
ATOM 4960 O O . VAL A 1 614 ? 10.07 -4.535 1.427 1 96.12 614 VAL A O 1
ATOM 4963 N N . TYR A 1 615 ? 11.656 -4.09 2.969 1 95.12 615 TYR A N 1
ATOM 4964 C CA . TYR A 1 615 ? 12.148 -5.465 3 1 95.12 615 TYR A CA 1
ATOM 4965 C C . TYR A 1 615 ? 11.062 -6.422 3.473 1 95.12 615 TYR A C 1
ATOM 4967 O O . TYR A 1 615 ? 10.938 -7.531 2.947 1 95.12 615 TYR A O 1
ATOM 4975 N N . TYR A 1 616 ? 10.352 -5.969 4.414 1 95.12 616 TYR A N 1
ATOM 4976 C CA . TYR A 1 616 ? 9.273 -6.812 4.934 1 95.12 616 TYR A CA 1
ATOM 4977 C C . TYR A 1 616 ? 8.273 -7.152 3.834 1 95.12 616 TYR A C 1
ATOM 4979 O O . TYR A 1 616 ? 7.887 -8.312 3.676 1 95.12 616 TYR A O 1
ATOM 4987 N N . SER A 1 617 ? 7.863 -6.152 3.086 1 92.31 617 SER A N 1
ATOM 4988 C CA . SER A 1 617 ? 6.855 -6.332 2.047 1 92.31 617 SER A CA 1
ATOM 4989 C C . SER A 1 617 ? 7.387 -7.184 0.9 1 92.31 617 SER A C 1
ATOM 4991 O O . SER A 1 617 ? 6.672 -8.031 0.368 1 92.31 617 SER A O 1
ATOM 4993 N N . ILE A 1 618 ? 8.625 -7.062 0.591 1 91.19 618 ILE A N 1
ATOM 4994 C CA . ILE A 1 618 ? 9.164 -7.695 -0.609 1 91.19 618 ILE A CA 1
ATOM 4995 C C . ILE A 1 618 ? 9.641 -9.109 -0.279 1 91.19 618 ILE A C 1
ATOM 4997 O O . ILE A 1 618 ? 9.336 -10.062 -1.002 1 91.19 618 ILE A O 1
ATOM 5001 N N . HIS A 1 619 ? 10.367 -9.242 0.79 1 91.69 619 HIS A N 1
ATOM 5002 C CA . HIS A 1 619 ? 10.969 -10.539 1.095 1 91.69 619 HIS A CA 1
ATOM 5003 C C . HIS A 1 619 ? 9.953 -11.469 1.745 1 91.69 619 HIS A C 1
ATOM 5005 O O . HIS A 1 619 ? 10.172 -12.68 1.806 1 91.69 619 HIS A O 1
ATOM 5011 N N . GLY A 1 620 ? 8.867 -10.945 2.176 1 90.5 620 GLY A N 1
ATOM 5012 C CA . GLY A 1 620 ? 7.809 -11.781 2.711 1 90.5 620 GLY A CA 1
ATOM 5013 C C . GLY A 1 620 ? 6.895 -12.352 1.64 1 90.5 620 GLY A C 1
ATOM 5014 O O . GLY A 1 620 ? 5.945 -13.07 1.943 1 90.5 620 GLY A O 1
ATOM 5015 N N . THR A 1 621 ? 7.18 -12.195 0.422 1 87.31 621 THR A N 1
ATOM 5016 C CA . THR A 1 621 ? 6.332 -12.625 -0.685 1 87.31 621 THR A CA 1
ATOM 5017 C C . THR A 1 621 ? 6.277 -14.148 -0.771 1 87.31 621 THR A C 1
ATOM 5019 O O . THR A 1 621 ? 7.223 -14.828 -0.365 1 87.31 621 THR A O 1
ATOM 5022 N N . ARG A 1 622 ? 5.168 -14.695 -1.228 1 87.88 622 ARG A N 1
ATOM 5023 C CA . ARG A 1 622 ? 4.961 -16.125 -1.376 1 87.88 622 ARG A CA 1
ATOM 5024 C C . ARG A 1 622 ? 4.812 -16.516 -2.844 1 87.88 622 ARG A C 1
ATOM 5026 O O . ARG A 1 622 ? 4.816 -17.703 -3.186 1 87.88 622 ARG A O 1
ATOM 5033 N N . ALA A 1 623 ? 4.637 -15.562 -3.682 1 79.31 623 ALA A N 1
ATOM 5034 C CA . ALA A 1 623 ? 4.473 -15.836 -5.105 1 79.31 623 ALA A CA 1
ATOM 5035 C C . ALA A 1 623 ? 5.09 -14.727 -5.949 1 79.31 623 ALA A C 1
ATOM 5037 O O . ALA A 1 623 ? 5.516 -13.695 -5.418 1 79.31 623 ALA A O 1
ATOM 5038 N N . GLY A 1 624 ? 5.227 -15.094 -7.215 1 77.75 624 GLY A N 1
ATOM 5039 C CA . GLY A 1 624 ? 5.723 -14.055 -8.109 1 77.75 624 GLY A CA 1
ATOM 5040 C C . GLY A 1 624 ? 4.852 -12.812 -8.117 1 77.75 624 GLY A C 1
ATOM 5041 O O . GLY A 1 624 ? 3.635 -12.898 -8.289 1 77.75 624 GLY A O 1
ATOM 5042 N N . ALA A 1 625 ? 5.469 -11.727 -7.77 1 76.06 625 ALA A N 1
ATOM 5043 C CA . ALA A 1 625 ? 4.73 -10.477 -7.656 1 76.06 625 ALA A CA 1
ATOM 5044 C C . ALA A 1 625 ? 4.41 -9.898 -9.031 1 76.06 625 ALA A C 1
ATOM 5046 O O . ALA A 1 625 ? 5.199 -10.039 -9.969 1 76.06 625 ALA A O 1
ATOM 5047 N N . ARG A 1 626 ? 3.236 -9.367 -9.188 1 80.06 626 ARG A N 1
ATOM 5048 C CA . ARG A 1 626 ? 2.818 -8.633 -10.383 1 80.06 626 ARG A CA 1
ATOM 5049 C C . ARG A 1 626 ? 3.436 -7.242 -10.414 1 80.06 626 ARG A C 1
ATOM 5051 O O . ARG A 1 626 ? 3.406 -6.52 -9.422 1 80.06 626 ARG A O 1
ATOM 5058 N N . TYR A 1 627 ? 3.951 -6.953 -11.617 1 85.88 627 TYR A N 1
ATOM 5059 C CA . TYR A 1 627 ? 4.328 -5.562 -11.82 1 85.88 627 TYR A CA 1
ATOM 5060 C C . TYR A 1 627 ? 3.135 -4.73 -12.273 1 85.88 627 TYR A C 1
ATOM 5062 O O . TYR A 1 627 ? 2.496 -5.051 -13.281 1 85.88 627 TYR A O 1
ATOM 5070 N N . ASP A 1 628 ? 2.842 -3.789 -11.523 1 89.19 628 ASP A N 1
ATOM 5071 C CA . ASP A 1 628 ? 1.883 -2.74 -11.859 1 89.19 628 ASP A CA 1
ATOM 5072 C C . ASP A 1 628 ? 2.285 -1.408 -11.227 1 89.19 628 ASP A C 1
ATOM 5074 O O . ASP A 1 628 ? 2.271 -1.264 -10.008 1 89.19 628 ASP A O 1
ATOM 5078 N N . PHE A 1 629 ? 2.566 -0.526 -12.102 1 89.75 629 PHE A N 1
ATOM 5079 C CA . PHE A 1 629 ? 3.145 0.732 -11.648 1 89.75 629 PHE A CA 1
ATOM 5080 C C . PHE A 1 629 ? 2.207 1.44 -10.68 1 89.75 629 PHE A C 1
ATOM 5082 O O . PHE A 1 629 ? 2.633 1.901 -9.617 1 89.75 629 PHE A O 1
ATOM 5089 N N . VAL A 1 630 ? 0.946 1.578 -10.961 1 90.94 630 VAL A N 1
ATOM 5090 C CA . VAL A 1 630 ? -0.021 2.303 -10.141 1 90.94 630 VAL A CA 1
ATOM 5091 C C . VAL A 1 630 ? -0.168 1.619 -8.789 1 90.94 630 VAL A C 1
ATOM 5093 O O . VAL A 1 630 ? -0.134 2.277 -7.746 1 90.94 630 VAL A O 1
ATOM 5096 N N . ASP A 1 631 ? -0.277 0.366 -8.82 1 91.69 631 ASP A N 1
ATOM 5097 C CA . ASP A 1 631 ? -0.45 -0.388 -7.578 1 91.69 631 ASP A CA 1
ATOM 5098 C C . ASP A 1 631 ? 0.795 -0.294 -6.699 1 91.69 631 ASP A C 1
ATOM 5100 O O . ASP A 1 631 ? 0.693 -0.25 -5.473 1 91.69 631 ASP A O 1
ATOM 5104 N N . MET A 1 632 ? 1.953 -0.311 -7.336 1 92.31 632 MET A N 1
ATOM 5105 C CA . MET A 1 632 ? 3.199 -0.204 -6.582 1 92.31 632 MET A CA 1
ATOM 5106 C C . MET A 1 632 ? 3.342 1.181 -5.957 1 92.31 632 MET A C 1
ATOM 5108 O O . MET A 1 632 ? 3.881 1.317 -4.859 1 92.31 632 MET A O 1
ATOM 5112 N N . VAL A 1 633 ? 2.877 2.182 -6.656 1 93.94 633 VAL A N 1
ATOM 5113 C CA . VAL A 1 633 ? 2.893 3.533 -6.102 1 93.94 633 VAL A CA 1
ATOM 5114 C C . VAL A 1 633 ? 1.954 3.609 -4.902 1 93.94 633 VAL A C 1
ATOM 5116 O O . VAL A 1 633 ? 2.293 4.211 -3.879 1 93.94 633 VAL A O 1
ATOM 5119 N N . VAL A 1 634 ? 0.824 2.971 -5.004 1 96.12 634 VAL A N 1
ATOM 5120 C CA . VAL A 1 634 ? -0.129 2.93 -3.9 1 96.12 634 VAL A CA 1
ATOM 5121 C C . VAL A 1 634 ? 0.515 2.266 -2.686 1 96.12 634 VAL A C 1
ATOM 5123 O O . VAL A 1 634 ? 0.445 2.791 -1.572 1 96.12 634 VAL A O 1
ATOM 5126 N N . HIS A 1 635 ? 1.162 1.187 -2.922 1 95.12 635 HIS A N 1
ATOM 5127 C CA . HIS A 1 635 ? 1.833 0.48 -1.836 1 95.12 635 HIS A CA 1
ATOM 5128 C C . HIS A 1 635 ? 2.965 1.317 -1.25 1 95.12 635 HIS A C 1
ATOM 5130 O O . HIS A 1 635 ? 3.168 1.33 -0.034 1 95.12 635 HIS A O 1
ATOM 5136 N N . GLY A 1 636 ? 3.697 1.984 -2.162 1 97 636 GLY A N 1
ATOM 5137 C CA . GLY A 1 636 ? 4.777 2.852 -1.719 1 97 636 GLY A CA 1
ATOM 5138 C C . GLY A 1 636 ? 4.305 3.971 -0.808 1 97 636 GLY A C 1
ATOM 5139 O O . GLY A 1 636 ? 4.949 4.27 0.201 1 97 636 GLY A O 1
ATOM 5140 N N . PHE A 1 637 ? 3.176 4.469 -1.11 1 97.25 637 PHE A N 1
ATOM 5141 C CA . PHE A 1 637 ? 2.621 5.527 -0.273 1 97.25 637 PHE A CA 1
ATOM 5142 C C . PHE A 1 637 ? 2.131 4.965 1.057 1 97.25 637 PHE A C 1
ATOM 5144 O O . PHE A 1 637 ? 2.178 5.648 2.08 1 97.25 637 PHE A O 1
ATOM 5151 N N . GLY A 1 638 ? 1.649 3.73 1.036 1 97.94 638 GLY A N 1
ATOM 5152 C CA . GLY A 1 638 ? 1.341 3.068 2.293 1 97.94 638 GLY A CA 1
ATOM 5153 C C . GLY A 1 638 ? 2.549 2.916 3.199 1 97.94 638 GLY A C 1
ATOM 5154 O O . GLY A 1 638 ? 2.467 3.182 4.402 1 97.94 638 GLY A O 1
ATOM 5155 N N . ILE A 1 639 ? 3.666 2.578 2.582 1 98.12 639 ILE A N 1
ATOM 5156 C CA . ILE A 1 639 ? 4.906 2.441 3.336 1 98.12 639 ILE A CA 1
ATOM 5157 C C . ILE A 1 639 ? 5.324 3.801 3.895 1 98.12 639 ILE A C 1
ATOM 5159 O O . ILE A 1 639 ? 5.723 3.904 5.059 1 98.12 639 ILE A O 1
ATOM 5163 N N . TRP A 1 640 ? 5.219 4.793 3.066 1 97.94 640 TRP A N 1
ATOM 5164 C CA . TRP A 1 640 ? 5.586 6.145 3.484 1 97.94 640 TRP A CA 1
ATOM 5165 C C . TRP A 1 640 ? 4.762 6.586 4.688 1 97.94 640 TRP A C 1
ATOM 5167 O O . TRP A 1 640 ? 5.305 7.109 5.664 1 97.94 640 TRP A O 1
ATOM 5177 N N . LEU A 1 641 ? 3.49 6.312 4.684 1 96.44 641 LEU A N 1
ATOM 5178 C CA . LEU A 1 641 ? 2.596 6.75 5.75 1 96.44 641 LEU A CA 1
ATOM 5179 C C . LEU A 1 641 ? 2.871 5.98 7.039 1 96.44 641 LEU A C 1
ATOM 5181 O O . LEU A 1 641 ? 3.033 6.582 8.102 1 96.44 641 LEU A O 1
ATOM 5185 N N . ILE A 1 642 ? 2.975 4.699 6.949 1 96.94 642 ILE A N 1
ATOM 5186 C CA . ILE A 1 642 ? 3.156 3.869 8.141 1 96.94 642 ILE A CA 1
ATOM 5187 C C . ILE A 1 642 ? 4.535 4.125 8.742 1 96.94 642 ILE A C 1
ATOM 5189 O O . ILE A 1 642 ? 4.688 4.172 9.961 1 96.94 642 ILE A O 1
ATOM 5193 N N . THR A 1 643 ? 5.5 4.305 7.91 1 97.81 643 THR A N 1
ATOM 5194 C CA . THR A 1 643 ? 6.844 4.566 8.414 1 97.81 643 THR A CA 1
ATOM 5195 C C . THR A 1 643 ? 6.91 5.93 9.094 1 97.81 643 THR A C 1
ATOM 5197 O O . THR A 1 643 ? 7.664 6.113 10.055 1 97.81 643 THR A O 1
ATOM 5200 N N . ASN A 1 644 ? 6.133 6.883 8.625 1 96.69 644 ASN A N 1
ATOM 5201 C CA . ASN A 1 644 ? 6.062 8.164 9.32 1 96.69 644 ASN A CA 1
ATOM 5202 C C . ASN A 1 644 ? 5.531 7.996 10.742 1 96.69 644 ASN A C 1
ATOM 5204 O O . ASN A 1 644 ? 6.027 8.633 11.672 1 96.69 644 ASN A O 1
ATOM 5208 N N . TRP A 1 645 ? 4.582 7.121 10.883 1 93.94 645 TRP A N 1
ATOM 5209 C CA . TRP A 1 645 ? 4.055 6.848 12.211 1 93.94 645 TRP A CA 1
ATOM 5210 C C . TRP A 1 645 ? 5.105 6.18 13.086 1 93.94 645 TRP A C 1
ATOM 5212 O O . TRP A 1 645 ? 5.262 6.531 14.258 1 93.94 645 TRP A O 1
ATOM 5222 N N . LEU A 1 646 ? 5.816 5.285 12.547 1 96.19 646 LEU A N 1
ATOM 5223 C CA . LEU A 1 646 ? 6.879 4.605 13.289 1 96.19 646 LEU A CA 1
ATOM 5224 C C . LEU A 1 646 ? 8.016 5.566 13.609 1 96.19 646 LEU A C 1
ATOM 5226 O O . LEU A 1 646 ? 8.648 5.461 14.664 1 96.19 646 LEU A O 1
ATOM 5230 N N . SER A 1 647 ? 8.227 6.445 12.688 1 97.75 647 SER A N 1
ATOM 5231 C CA . SER A 1 647 ? 9.281 7.438 12.875 1 97.75 647 SER A CA 1
ATOM 5232 C C . SER A 1 647 ? 8.977 8.344 14.062 1 97.75 647 SER A C 1
ATOM 5234 O O . SER A 1 647 ? 9.898 8.797 14.75 1 97.75 647 SER A O 1
ATOM 5236 N N . LEU A 1 648 ? 7.73 8.625 14.305 1 95.38 648 LEU A N 1
ATOM 5237 C CA . LEU A 1 648 ? 7.336 9.422 15.461 1 95.38 648 LEU A CA 1
ATOM 5238 C C . LEU A 1 648 ? 7.734 8.719 16.766 1 95.38 648 LEU A C 1
ATOM 5240 O O . LEU A 1 648 ? 8.234 9.367 17.688 1 95.38 648 LEU A O 1
ATOM 5244 N N . GLY A 1 649 ? 7.547 7.426 16.797 1 95.25 649 GLY A N 1
ATOM 5245 C CA . GLY A 1 649 ? 7.973 6.672 17.969 1 95.25 649 GLY A CA 1
ATOM 5246 C C . GLY A 1 649 ? 9.469 6.734 18.203 1 95.25 649 GLY A C 1
ATOM 5247 O O . GLY A 1 649 ? 9.914 6.953 19.344 1 95.25 649 GLY A O 1
ATOM 5248 N N . LEU A 1 650 ? 10.211 6.594 17.156 1 97.38 650 LEU A N 1
ATOM 5249 C CA . LEU A 1 650 ? 11.664 6.637 17.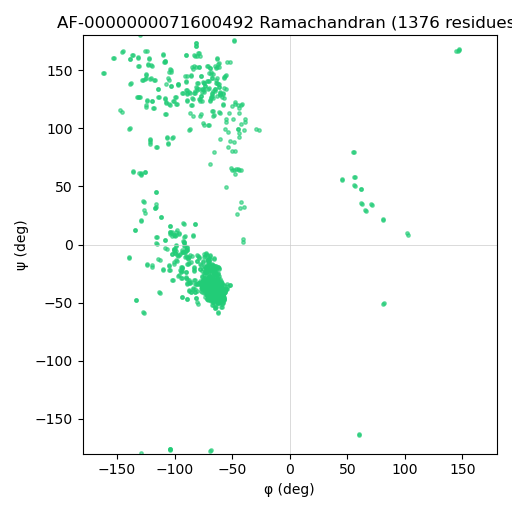25 1 97.38 650 LEU A CA 1
ATOM 5250 C C . LEU A 1 650 ? 12.148 8.039 17.609 1 97.38 650 LEU A C 1
ATOM 5252 O O . LEU A 1 650 ? 13.102 8.195 18.375 1 97.38 650 LEU A O 1
ATOM 5256 N N . TYR A 1 651 ? 11.508 9.031 17.125 1 97.38 651 TYR A N 1
ATOM 5257 C CA . TYR A 1 651 ? 11.844 10.422 17.406 1 97.38 651 TYR A CA 1
ATOM 5258 C C . TYR A 1 651 ? 11.602 10.758 18.875 1 97.38 651 TYR A C 1
ATOM 5260 O O . TYR A 1 651 ? 12.461 11.344 19.531 1 97.38 651 TYR A O 1
ATOM 5268 N N . LEU A 1 652 ? 10.5 10.312 19.453 1 95.81 652 LEU A N 1
ATOM 5269 C CA . LEU A 1 652 ? 10.094 10.695 20.797 1 95.81 652 LEU A CA 1
ATOM 5270 C C . LEU A 1 652 ? 10.883 9.93 21.844 1 95.81 652 LEU A C 1
ATOM 5272 O O . LEU A 1 652 ? 11.039 10.398 22.969 1 95.81 652 LEU A O 1
ATOM 5276 N N . THR A 1 653 ? 11.438 8.82 21.453 1 96.62 653 THR A N 1
ATOM 5277 C CA . THR A 1 653 ? 12.055 7.98 22.469 1 96.62 653 THR A CA 1
ATOM 5278 C C . THR A 1 653 ? 13.57 7.996 22.328 1 96.62 653 THR A C 1
ATOM 5280 O O . THR A 1 653 ? 14.289 7.684 23.297 1 96.62 653 THR A O 1
ATOM 5283 N N . VAL A 1 654 ? 14.086 8.336 21.141 1 97.5 654 VAL A N 1
ATOM 5284 C CA . VAL A 1 654 ? 15.531 8.211 20.953 1 97.5 654 VAL A CA 1
ATOM 5285 C C . VAL A 1 654 ? 16.109 9.531 20.453 1 97.5 654 VAL A C 1
ATOM 5287 O O . VAL A 1 654 ? 16.859 10.195 21.156 1 97.5 654 VAL A O 1
ATOM 5290 N N . GLU A 1 655 ? 15.648 9.977 19.375 1 97.38 655 GLU A N 1
ATOM 5291 C CA . GLU A 1 655 ? 16.281 11.117 18.719 1 97.38 655 GLU A CA 1
ATOM 5292 C C . GLU A 1 655 ? 16.156 12.375 19.578 1 97.38 655 GLU A C 1
ATOM 5294 O O . GLU A 1 655 ? 17.156 13.023 19.891 1 97.38 655 GLU A O 1
ATOM 5299 N N . ALA A 1 656 ? 14.953 12.711 19.953 1 96.62 656 ALA A N 1
ATOM 5300 C CA . ALA A 1 656 ? 14.719 13.961 20.688 1 96.62 656 ALA A CA 1
ATOM 5301 C C . ALA A 1 656 ? 15.359 13.906 22.062 1 96.62 656 ALA A C 1
ATOM 5303 O O . ALA A 1 656 ? 16.078 14.828 22.453 1 96.62 656 ALA A O 1
ATOM 5304 N N . PRO A 1 657 ? 15.148 12.867 22.828 1 96.25 657 PRO A N 1
ATOM 5305 C CA . PRO A 1 657 ? 15.758 12.836 24.156 1 96.25 657 PRO A CA 1
ATOM 5306 C C . PRO A 1 657 ? 17.281 12.914 24.125 1 96.25 657 PRO A C 1
ATOM 5308 O O . PRO A 1 657 ? 17.875 13.633 24.922 1 96.25 657 PRO A O 1
ATOM 5311 N N . ILE A 1 658 ? 17.906 12.227 23.203 1 96 658 ILE A N 1
ATOM 5312 C CA . ILE A 1 658 ? 19.359 12.227 23.109 1 96 658 ILE A CA 1
ATOM 5313 C C . ILE A 1 658 ? 19.844 13.602 22.672 1 96 658 ILE A C 1
ATOM 5315 O O . ILE A 1 658 ? 20.859 14.094 23.172 1 96 658 ILE A O 1
ATOM 5319 N N . ALA A 1 659 ? 19.188 14.141 21.766 1 93.94 659 ALA A N 1
ATOM 5320 C CA . ALA A 1 659 ? 19.531 15.492 21.344 1 93.94 659 ALA A CA 1
ATOM 5321 C C . ALA A 1 659 ? 19.406 16.484 22.5 1 93.94 659 ALA A C 1
ATOM 5323 O O . ALA A 1 659 ? 20.25 17.359 22.656 1 93.94 659 ALA A O 1
ATOM 5324 N N . ASN A 1 660 ? 18.391 16.328 23.266 1 93.69 660 ASN A N 1
ATOM 5325 C CA . ASN A 1 660 ? 18.172 17.203 24.422 1 93.69 660 ASN A CA 1
ATOM 5326 C C . ASN A 1 660 ? 19.266 17 25.469 1 93.69 660 ASN A C 1
ATOM 5328 O O . ASN A 1 660 ? 19.766 17.969 26.031 1 93.69 660 ASN A O 1
ATOM 5332 N N . LEU A 1 661 ? 19.578 15.852 25.703 1 92.69 661 LEU A N 1
ATOM 5333 C CA . LEU A 1 661 ? 20.594 15.539 26.703 1 92.69 661 LEU A CA 1
ATOM 5334 C C . LEU A 1 661 ? 21.969 16.031 26.25 1 92.69 661 LEU A C 1
ATOM 5336 O O . LEU A 1 661 ? 22.766 16.516 27.062 1 92.69 661 LEU A O 1
ATOM 5340 N N . SER A 1 662 ? 22.219 15.906 24.969 1 90.69 662 SER A N 1
ATOM 5341 C CA . SER A 1 662 ? 23.484 16.375 24.422 1 90.69 662 SER A CA 1
ATOM 5342 C C . SER A 1 662 ? 23.609 17.891 24.547 1 90.69 662 SER A C 1
ATOM 5344 O O . SER A 1 662 ? 24.703 18.406 24.828 1 90.69 662 SER A O 1
ATOM 5346 N N . THR A 1 663 ? 22.578 18.562 24.312 1 86.12 663 THR A N 1
ATOM 5347 C CA . THR A 1 663 ? 22.578 20.016 24.453 1 86.12 663 THR A CA 1
ATOM 5348 C C . THR A 1 663 ? 22.812 20.422 25.906 1 86.12 663 THR A C 1
ATOM 5350 O O . THR A 1 663 ? 23.484 21.422 26.172 1 86.12 663 THR A O 1
ATOM 5353 N N . HIS A 1 664 ? 22.297 19.672 26.734 1 84.62 664 HIS A N 1
ATOM 5354 C CA . HIS A 1 664 ? 22.469 19.953 28.156 1 84.62 664 HIS A CA 1
ATOM 5355 C C . HIS A 1 664 ? 23.906 19.688 28.609 1 84.62 664 HIS A C 1
ATOM 5357 O O . HIS A 1 664 ? 24.422 20.391 29.484 1 84.62 664 HIS A O 1
ATOM 5363 N N . LEU A 1 665 ? 24.438 18.703 28.094 1 83.56 665 LEU A N 1
ATOM 5364 C CA . LEU A 1 665 ? 25.797 18.328 28.484 1 83.56 665 LEU A CA 1
ATOM 5365 C C . LEU A 1 665 ? 26.797 19.391 28.047 1 83.56 665 LEU A C 1
ATOM 5367 O O . LEU A 1 665 ? 27.812 19.609 28.719 1 83.56 665 LEU A O 1
ATOM 5371 N N . PHE A 1 666 ? 26.578 20.094 27.016 1 80.06 666 PHE A N 1
ATOM 5372 C CA . PHE A 1 666 ? 27.5 21.094 26.5 1 80.06 666 PHE A CA 1
ATOM 5373 C C . PHE A 1 666 ? 27.141 22.484 27 1 80.06 666 PHE A C 1
ATOM 5375 O O . PHE A 1 666 ? 27.859 23.453 26.734 1 80.06 666 PHE A O 1
ATOM 5382 N N . LYS A 1 667 ? 26.016 22.656 27.656 1 71.38 667 LYS A N 1
ATOM 5383 C CA . LYS A 1 667 ? 25.688 23.938 28.266 1 71.38 667 LYS A CA 1
ATOM 5384 C C . LYS A 1 667 ? 26.578 24.203 29.469 1 71.38 667 LYS A C 1
ATOM 5386 O O . LYS A 1 667 ? 26.781 23.328 30.312 1 71.38 667 LYS A O 1
ATOM 5391 N N . SER A 1 668 ? 27.594 25.109 29.203 1 59.03 668 SER A N 1
ATOM 5392 C CA . SER A 1 668 ? 28.438 25.578 30.312 1 59.03 668 SER A CA 1
ATOM 5393 C C . SER A 1 668 ? 27.594 26 31.5 1 59.03 668 SER A C 1
ATOM 5395 O O . SER A 1 668 ? 26.5 26.562 31.344 1 59.03 668 SER A O 1
ATOM 5397 N N . PRO A 1 669 ? 27.797 25.422 32.625 1 51.03 669 PRO A N 1
ATOM 5398 C CA . PRO A 1 669 ? 27.094 25.844 33.812 1 51.03 669 PRO A CA 1
ATOM 5399 C C . PRO A 1 669 ? 27.047 27.375 33.969 1 51.03 669 PRO A C 1
ATOM 5401 O O . PRO A 1 669 ? 28.094 28.016 34.031 1 51.03 669 PRO A O 1
ATOM 5404 N N . THR A 1 670 ? 26.406 28.078 33.094 1 45.78 670 THR A N 1
ATOM 5405 C CA . THR A 1 670 ? 26.359 29.5 33.406 1 45.78 670 THR A CA 1
ATOM 5406 C C . THR A 1 670 ? 26.109 29.734 34.875 1 45.78 670 THR A C 1
ATOM 5408 O O . THR A 1 670 ? 25.219 29.109 35.469 1 45.78 670 THR A O 1
ATOM 5411 N N . ALA A 1 671 ? 27.094 30.469 35.594 1 43.56 671 ALA A N 1
ATOM 5412 C CA . ALA A 1 671 ? 27.047 31 36.938 1 43.56 671 ALA A CA 1
ATOM 5413 C C . ALA A 1 671 ? 25.703 31.672 37.219 1 43.56 671 ALA A C 1
ATOM 5415 O O . ALA A 1 671 ? 25.219 32.469 36.406 1 43.56 671 ALA A O 1
ATOM 5416 N N . GLU A 1 672 ? 24.781 31 37.812 1 41.66 672 GLU A N 1
ATOM 5417 C CA . GLU A 1 672 ? 23.625 31.734 38.344 1 41.66 672 GLU A CA 1
ATOM 5418 C C . GLU A 1 672 ? 24.016 33.156 38.75 1 41.66 672 GLU A C 1
ATOM 5420 O O . GLU A 1 672 ? 25.016 33.344 39.438 1 41.66 672 GLU A O 1
ATOM 5425 N N . PRO A 1 673 ? 23.719 34.156 37.875 1 39.53 673 PRO A N 1
ATOM 5426 C CA . PRO A 1 673 ? 24.047 35.469 38.469 1 39.53 673 PRO A CA 1
ATOM 5427 C C . PRO A 1 673 ? 23.688 35.531 39.969 1 39.53 673 PRO A C 1
ATOM 5429 O O . PRO A 1 673 ? 22.609 35.062 40.344 1 39.53 673 PRO A O 1
ATOM 5432 N N . VAL A 1 674 ? 24.609 35.531 40.844 1 37.94 674 VAL A N 1
ATOM 5433 C CA . VAL A 1 674 ? 24.422 35.906 42.25 1 37.94 674 VAL A CA 1
ATOM 5434 C C . VAL A 1 674 ? 23.641 37.219 42.344 1 37.94 674 VAL A C 1
ATOM 5436 O O . VAL A 1 674 ? 24.172 38.281 41.969 1 37.94 674 VAL A O 1
ATOM 5439 N N . THR A 1 675 ? 22.375 37.25 41.812 1 32.47 675 THR A N 1
ATOM 5440 C CA . THR A 1 675 ? 21.594 38.438 42.125 1 32.47 675 THR A CA 1
ATOM 5441 C C . THR A 1 675 ? 21.656 38.719 43.625 1 32.47 675 THR A C 1
ATOM 5443 O O . THR A 1 675 ? 21.281 37.875 44.438 1 32.47 675 THR A O 1
ATOM 5446 N N . ASN A 1 676 ? 22.641 39.469 44.094 1 33.41 676 ASN A N 1
ATOM 5447 C CA . ASN A 1 676 ? 22.562 40.188 45.375 1 33.41 676 ASN A CA 1
ATOM 5448 C C . ASN A 1 676 ? 21.203 40.844 45.562 1 33.41 676 ASN A C 1
ATOM 5450 O O . ASN A 1 676 ? 20.703 41.5 44.656 1 33.41 676 ASN A O 1
ATOM 5454 N N . GLY A 1 677 ? 20.281 40.344 46.375 1 31.52 677 GLY A N 1
ATOM 5455 C CA . GLY A 1 677 ? 18.938 40.625 46.875 1 31.52 677 GLY A CA 1
ATOM 5456 C C . GLY A 1 677 ? 18.719 42.094 47.188 1 31.52 677 GLY A C 1
ATOM 5457 O O . GLY A 1 677 ? 17.812 42.438 47.938 1 31.52 677 GLY A O 1
ATOM 5458 N N . LYS A 1 678 ? 19.672 43.062 46.969 1 37.12 678 LYS A N 1
ATOM 5459 C CA . LYS A 1 678 ? 19.156 44.312 47.531 1 37.12 678 LYS A CA 1
ATOM 5460 C C . LYS A 1 678 ? 17.984 44.844 46.75 1 37.12 678 LYS A C 1
ATOM 5462 O O . LYS A 1 678 ? 18.172 45.375 45.656 1 37.12 678 LYS A O 1
ATOM 5467 N N . VAL A 1 679 ? 16.766 44.125 46.812 1 32.16 679 VAL A N 1
ATOM 5468 C CA . VAL A 1 679 ? 15.477 44.625 46.344 1 32.16 679 VAL A CA 1
ATOM 5469 C C . VAL A 1 679 ? 15.219 46.031 46.938 1 32.16 679 VAL A C 1
ATOM 5471 O O . VAL A 1 679 ? 15.109 46.188 48.156 1 32.16 679 VAL A O 1
ATOM 5474 N N . ASN A 1 680 ? 15.758 47.062 46.406 1 27.33 680 ASN A N 1
ATOM 5475 C CA . ASN A 1 680 ? 15.203 48.375 46.781 1 27.33 680 ASN A CA 1
ATOM 5476 C C . ASN A 1 680 ? 13.695 48.406 46.562 1 27.33 680 ASN A C 1
ATOM 5478 O O . ASN A 1 680 ? 13.188 47.906 45.562 1 27.33 680 ASN A O 1
ATOM 5482 N N . GLY A 1 681 ? 12.82 48.5 47.625 1 28.25 681 GLY A N 1
ATOM 5483 C CA . GLY A 1 681 ? 11.406 48.656 47.906 1 28.25 681 GLY A CA 1
ATOM 5484 C C . GLY A 1 681 ? 10.719 49.688 47 1 28.25 681 GLY A C 1
ATOM 5485 O O . GLY A 1 681 ? 10.555 50.844 47.406 1 28.25 681 GLY A O 1
ATOM 5486 N N . THR A 1 682 ? 11.094 49.781 45.719 1 27.53 682 THR A N 1
ATOM 5487 C CA . THR A 1 682 ? 10.391 50.875 45.062 1 27.53 682 THR A CA 1
ATOM 5488 C C . THR A 1 682 ? 8.883 50.625 45.031 1 27.53 682 THR A C 1
ATOM 5490 O O . THR A 1 682 ? 8.438 49.5 44.875 1 27.53 682 THR A O 1
ATOM 5493 N N . HIS A 1 683 ? 8.062 51.594 45.5 1 30.33 683 HIS A N 1
ATOM 5494 C CA . HIS A 1 683 ? 6.672 51.938 45.781 1 30.33 683 HIS A CA 1
ATOM 5495 C C . HIS A 1 683 ? 5.777 51.656 44.594 1 30.33 683 HIS A C 1
ATOM 5497 O O . HIS A 1 683 ? 6.184 51.844 43.438 1 30.33 683 HIS A O 1
ATOM 5503 N N . PRO A 1 684 ? 4.77 50.75 44.781 1 30.28 684 PRO A N 1
ATOM 5504 C CA . PRO A 1 684 ? 3.754 50.25 43.844 1 30.28 684 PRO A CA 1
ATOM 5505 C C . PRO A 1 684 ? 2.998 51.375 43.156 1 30.28 684 PRO A C 1
ATOM 5507 O O . PRO A 1 684 ? 2.457 52.281 43.844 1 30.28 684 PRO A O 1
ATOM 5510 N N . PHE A 1 685 ? 3.508 51.875 41.969 1 27.22 685 PHE A N 1
ATOM 5511 C CA . PHE A 1 685 ? 2.785 52.938 41.281 1 27.22 685 PHE A CA 1
ATOM 5512 C C . PHE A 1 685 ? 1.341 52.531 41 1 27.22 685 PHE A C 1
ATOM 5514 O O . PHE A 1 685 ? 1.082 51.438 40.531 1 27.22 685 PHE A O 1
ATOM 5521 N N . LYS A 1 686 ? 0.372 53.125 41.719 1 34.38 686 LYS A N 1
ATOM 5522 C CA . LYS A 1 686 ? -1.088 53.156 41.719 1 34.38 686 LYS A CA 1
ATOM 5523 C C . LYS A 1 686 ? -1.62 53.469 40.312 1 34.38 686 LYS A C 1
ATOM 5525 O O . LYS A 1 686 ? -1.466 54.594 39.812 1 34.38 686 LYS A O 1
ATOM 5530 N N . ILE A 1 687 ? -1.389 52.562 39.406 1 26.61 687 ILE A N 1
ATOM 5531 C CA . ILE A 1 687 ? -1.988 52.875 38.094 1 26.61 687 ILE A CA 1
ATOM 5532 C C . ILE A 1 687 ? -3.477 53.156 38.281 1 26.61 687 ILE A C 1
ATOM 5534 O O . ILE A 1 687 ? -4.223 52.344 38.781 1 26.61 687 ILE A O 1
ATOM 5538 N N . LYS A 1 688 ? -3.783 54.438 38.375 1 27.48 688 LYS A N 1
ATOM 5539 C CA . LYS A 1 688 ? -5.051 55.156 38.406 1 27.48 688 LYS A CA 1
ATOM 5540 C C . LYS A 1 688 ? -6.016 54.625 37.344 1 27.48 688 LYS A C 1
ATOM 5542 O O . LYS A 1 688 ? -5.645 54.438 36.188 1 27.48 688 LYS A O 1
ATOM 5547 N N . SER A 1 689 ? -7.098 54 37.844 1 25.69 689 SER A N 1
ATOM 5548 C CA . SER A 1 689 ? -8.391 53.531 37.375 1 25.69 689 SER A CA 1
ATOM 5549 C C . SER A 1 689 ? -9.039 54.562 36.469 1 25.69 689 SER A C 1
ATOM 5551 O O . SER A 1 689 ? -10.203 54.406 36.062 1 25.69 689 SER A O 1
ATOM 5553 N N . THR A 1 690 ? -8.328 55.406 35.656 1 22.69 690 THR A N 1
ATOM 5554 C CA . THR A 1 690 ? -9.266 56.156 34.844 1 22.69 690 THR A CA 1
ATOM 5555 C C . THR A 1 690 ? -9.859 55.25 33.75 1 22.69 690 THR A C 1
ATOM 5557 O O . THR A 1 690 ? -9.141 54.469 33.094 1 22.69 690 THR A O 1
ATOM 5560 N N . MET B 1 1 ? 53.312 -61.781 -25.828 1 25.5 1 MET B N 1
ATOM 5561 C CA . MET B 1 1 ? 52 -61.719 -26.406 1 25.5 1 MET B CA 1
ATOM 5562 C C . MET B 1 1 ? 50.938 -61.406 -25.344 1 25.5 1 MET B C 1
ATOM 5564 O O . MET B 1 1 ? 49.906 -60.781 -25.641 1 25.5 1 MET B O 1
ATOM 5568 N N . ALA B 1 2 ? 51.125 -62.031 -24.188 1 35.69 2 ALA B N 1
ATOM 5569 C CA . ALA B 1 2 ? 50.125 -62.062 -23.125 1 35.69 2 ALA B CA 1
ATOM 5570 C C . ALA B 1 2 ? 50.031 -60.688 -22.438 1 35.69 2 ALA B C 1
ATOM 5572 O O . ALA B 1 2 ? 49 -60.375 -21.797 1 35.69 2 ALA B O 1
ATOM 5573 N N . SER B 1 3 ? 51.156 -59.938 -22.391 1 38.09 3 SER B N 1
ATOM 5574 C CA . SER B 1 3 ? 51.188 -58.688 -21.625 1 38.09 3 SER B CA 1
ATOM 5575 C C . SER B 1 3 ? 50.344 -57.594 -22.297 1 38.09 3 SER B C 1
ATOM 5577 O O . SER B 1 3 ? 50.094 -56.562 -21.703 1 38.09 3 SER B O 1
ATOM 5579 N N . GLY B 1 4 ? 50.125 -57.75 -23.594 1 30.12 4 GLY B N 1
ATOM 5580 C CA . GLY B 1 4 ? 49.438 -56.719 -24.344 1 30.12 4 GLY B CA 1
ATOM 5581 C C . GLY B 1 4 ? 47.938 -56.688 -24.062 1 30.12 4 GLY B C 1
ATOM 5582 O O . GLY B 1 4 ? 47.25 -55.75 -24.484 1 30.12 4 GLY B O 1
ATOM 5583 N N . CYS B 1 5 ? 47.375 -57.844 -23.656 1 31.22 5 CYS B N 1
ATOM 5584 C CA . CYS B 1 5 ? 45.938 -57.969 -23.547 1 31.22 5 CYS B CA 1
ATOM 5585 C C . CYS B 1 5 ? 45.406 -57.219 -22.344 1 31.22 5 CYS B C 1
ATOM 5587 O O . CYS B 1 5 ? 44.219 -56.875 -22.297 1 31.22 5 CYS B O 1
ATOM 5589 N N . VAL B 1 6 ? 46.281 -57.094 -21.266 1 34.88 6 VAL B N 1
ATOM 5590 C CA . VAL B 1 6 ? 45.75 -56.5 -20.062 1 34.88 6 VAL B CA 1
ATOM 5591 C C . VAL B 1 6 ? 45.594 -55 -20.25 1 34.88 6 VAL B C 1
ATOM 5593 O O . VAL B 1 6 ? 44.688 -54.375 -19.641 1 34.88 6 VAL B O 1
ATOM 5596 N N . ARG B 1 7 ? 46.438 -54.406 -21.094 1 38.75 7 ARG B N 1
ATOM 5597 C CA . ARG B 1 7 ? 46.281 -52.969 -21.266 1 38.75 7 ARG B CA 1
ATOM 5598 C C . ARG B 1 7 ? 45.062 -52.656 -22.078 1 38.75 7 ARG B C 1
ATOM 5600 O O . ARG B 1 7 ? 44.5 -51.562 -21.938 1 38.75 7 ARG B O 1
ATOM 5607 N N . VAL B 1 8 ? 44.781 -53.656 -23.016 1 34.78 8 VAL B N 1
ATOM 5608 C CA . VAL B 1 8 ? 43.625 -53.344 -23.828 1 34.78 8 VAL B CA 1
ATOM 5609 C C . VAL B 1 8 ? 42.344 -53.5 -22.969 1 34.78 8 VAL B C 1
ATOM 5611 O O . VAL B 1 8 ? 41.406 -52.719 -23.109 1 34.78 8 VAL B O 1
ATOM 5614 N N . CYS B 1 9 ? 42.344 -54.438 -22 1 37.59 9 CYS B N 1
ATOM 5615 C CA . CYS B 1 9 ? 41.125 -54.594 -21.188 1 37.59 9 CYS B CA 1
ATOM 5616 C C . CYS B 1 9 ? 40.969 -53.375 -20.266 1 37.59 9 CYS B C 1
ATOM 5618 O O . CYS B 1 9 ? 39.844 -52.938 -20.016 1 37.59 9 CYS B O 1
ATOM 5620 N N . LEU B 1 10 ? 42.125 -52.844 -19.719 1 40.59 10 LEU B N 1
ATOM 5621 C CA . LEU B 1 10 ? 42 -51.688 -18.859 1 40.59 10 LEU B CA 1
ATOM 5622 C C . LEU B 1 10 ? 41.594 -50.469 -19.672 1 40.59 10 LEU B C 1
ATOM 5624 O O . LEU B 1 10 ? 40.75 -49.656 -19.219 1 40.59 10 LEU B O 1
ATOM 5628 N N . ALA B 1 11 ? 42.125 -50.312 -20.906 1 41.38 11 ALA B N 1
ATOM 5629 C CA . ALA B 1 11 ? 41.688 -49.188 -21.734 1 41.38 11 ALA B CA 1
ATOM 5630 C C . ALA B 1 11 ? 40.219 -49.312 -22.125 1 41.38 11 ALA B C 1
ATOM 5632 O O . ALA B 1 11 ? 39.5 -48.312 -22.156 1 41.38 11 ALA B O 1
ATOM 5633 N N . LEU B 1 12 ? 39.812 -50.594 -22.391 1 40.16 12 LEU B N 1
ATOM 5634 C CA . LEU B 1 12 ? 38.375 -50.781 -22.688 1 40.16 12 LEU B CA 1
ATOM 5635 C C . LEU B 1 12 ? 37.531 -50.5 -21.453 1 40.16 12 LEU B C 1
ATOM 5637 O O . LEU B 1 12 ? 36.438 -49.938 -21.547 1 40.16 12 LEU B O 1
ATOM 5641 N N . HIS B 1 13 ? 38.094 -50.844 -20.234 1 40.97 13 HIS B N 1
ATOM 5642 C CA . HIS B 1 13 ? 37.344 -50.5 -19.031 1 40.97 13 HIS B CA 1
ATOM 5643 C C . HIS B 1 13 ? 37.344 -49 -18.812 1 40.97 13 HIS B C 1
ATOM 5645 O O . HIS B 1 13 ? 36.344 -48.438 -18.359 1 40.97 13 HIS B O 1
ATOM 5651 N N . ILE B 1 14 ? 38.469 -48.312 -19.062 1 42.97 14 ILE B N 1
ATOM 5652 C CA . ILE B 1 14 ? 38.469 -46.844 -18.938 1 42.97 14 ILE B CA 1
ATOM 5653 C C . ILE B 1 14 ? 37.594 -46.25 -20.047 1 42.97 14 ILE B C 1
ATOM 5655 O O . ILE B 1 14 ? 36.812 -45.344 -19.797 1 42.97 14 ILE B O 1
ATOM 5659 N N . PHE B 1 15 ? 37.688 -46.781 -21.312 1 40.38 15 PHE B N 1
ATOM 5660 C CA . PHE B 1 15 ? 36.844 -46.312 -22.391 1 40.38 15 PHE B CA 1
ATOM 5661 C C . PHE B 1 15 ? 35.375 -46.625 -22.094 1 40.38 15 PHE B C 1
ATOM 5663 O O . PHE B 1 15 ? 34.5 -45.781 -22.297 1 40.38 15 PHE B O 1
ATOM 5670 N N . LEU B 1 16 ? 35.062 -47.812 -21.547 1 39.19 16 LEU B N 1
ATOM 5671 C CA . LEU B 1 16 ? 33.688 -48.125 -21.188 1 39.19 16 LEU B CA 1
ATOM 5672 C C . LEU B 1 16 ? 33.25 -47.281 -19.984 1 39.19 16 LEU B C 1
ATOM 5674 O O . LEU B 1 16 ? 32.094 -46.875 -19.906 1 39.19 16 LEU B O 1
ATOM 5678 N N . SER B 1 17 ? 34.219 -46.938 -19.078 1 38.16 17 SER B N 1
ATOM 5679 C CA . SER B 1 17 ? 33.844 -46.062 -17.984 1 38.16 17 SER B CA 1
ATOM 5680 C C . SER B 1 17 ? 33.656 -44.625 -18.469 1 38.16 17 SER B C 1
ATOM 5682 O O . SER B 1 17 ? 32.812 -43.875 -17.938 1 38.16 17 SER B O 1
ATOM 5684 N N . ILE B 1 18 ? 34.5 -44.156 -19.359 1 39.12 18 ILE B N 1
ATOM 5685 C CA . ILE B 1 18 ? 34.281 -42.844 -19.938 1 39.12 18 ILE B CA 1
ATOM 5686 C C . ILE B 1 18 ? 33.031 -42.844 -20.797 1 39.12 18 ILE B C 1
ATOM 5688 O O . ILE B 1 18 ? 32.219 -41.906 -20.75 1 39.12 18 ILE B O 1
ATOM 5692 N N . VAL B 1 19 ? 32.844 -43.906 -21.641 1 35.31 19 VAL B N 1
ATOM 5693 C CA . VAL B 1 19 ? 31.609 -44 -22.438 1 35.31 19 VAL B CA 1
ATOM 5694 C C . VAL B 1 19 ? 30.406 -44.219 -21.516 1 35.31 19 VAL B C 1
ATOM 5696 O O . VAL B 1 19 ? 29.344 -43.625 -21.75 1 35.31 19 VAL B O 1
ATOM 5699 N N . THR B 1 20 ? 30.562 -44.875 -20.391 1 34.88 20 THR B N 1
ATOM 5700 C CA . THR B 1 20 ? 29.453 -45.031 -19.469 1 34.88 20 THR B CA 1
ATOM 5701 C C . THR B 1 20 ? 29.203 -43.719 -18.703 1 34.88 20 THR B C 1
ATOM 5703 O O . THR B 1 20 ? 28.062 -43.406 -18.359 1 34.88 20 THR B O 1
ATOM 5706 N N . ALA B 1 21 ? 30.25 -42.969 -18.344 1 36.81 21 ALA B N 1
ATOM 5707 C CA . ALA B 1 21 ? 30.031 -41.688 -17.703 1 36.81 21 ALA B CA 1
ATOM 5708 C C . ALA B 1 21 ? 29.422 -40.688 -18.672 1 36.81 21 ALA B C 1
ATOM 5710 O O . ALA B 1 21 ? 28.547 -39.906 -18.297 1 36.81 21 ALA B O 1
ATOM 5711 N N . SER B 1 22 ? 29.953 -40.531 -19.891 1 35.22 22 SER B N 1
ATOM 5712 C CA . SER B 1 22 ? 29.312 -39.719 -20.922 1 35.22 22 SER B CA 1
ATOM 5713 C C . SER B 1 22 ? 27.922 -40.25 -21.25 1 35.22 22 SER B C 1
ATOM 5715 O O . SER B 1 22 ? 27.031 -39.5 -21.641 1 35.22 22 SER B O 1
ATOM 5717 N N . TYR B 1 23 ? 27.734 -41.594 -21.172 1 31.83 23 TYR B N 1
ATOM 5718 C CA . TYR B 1 23 ? 26.422 -42.188 -21.359 1 31.83 23 TYR B CA 1
ATOM 5719 C C . TYR B 1 23 ? 25.5 -41.906 -20.188 1 31.83 23 TYR B C 1
ATOM 5721 O O . TYR B 1 23 ? 24.281 -41.875 -20.344 1 31.83 23 TYR B O 1
ATOM 5729 N N . ALA B 1 24 ? 26.016 -41.75 -19.016 1 34.75 24 ALA B N 1
ATOM 5730 C CA . ALA B 1 24 ? 25.156 -41.375 -17.875 1 34.75 24 ALA B CA 1
ATOM 5731 C C . ALA B 1 24 ? 24.641 -39.969 -18 1 34.75 24 ALA B C 1
ATOM 5733 O O . ALA B 1 24 ? 23.469 -39.688 -17.703 1 34.75 24 ALA B O 1
ATOM 5734 N N . GLY B 1 25 ? 25.484 -39.031 -18.297 1 36 25 GLY B N 1
ATOM 5735 C CA . GLY B 1 25 ? 25.016 -37.688 -18.578 1 36 25 GLY B CA 1
ATOM 5736 C C . GLY B 1 25 ? 24.016 -37.625 -19.719 1 36 25 GLY B C 1
ATOM 5737 O O . GLY B 1 25 ? 23.016 -36.875 -19.656 1 36 25 GLY B O 1
ATOM 5738 N N . HIS B 1 26 ? 24.344 -38.312 -20.812 1 36.53 26 HIS B N 1
ATOM 5739 C CA . HIS B 1 26 ? 23.438 -38.406 -21.953 1 36.53 26 HIS B CA 1
ATOM 5740 C C . HIS B 1 26 ? 22.172 -39.188 -21.594 1 36.53 26 HIS B C 1
ATOM 5742 O O . HIS B 1 26 ? 21.109 -38.938 -22.172 1 36.53 26 HIS B O 1
ATOM 5748 N N . ARG B 1 27 ? 22.172 -40.125 -20.719 1 39.09 27 ARG B N 1
ATOM 5749 C CA . ARG B 1 27 ? 21 -40.906 -20.328 1 39.09 27 ARG B CA 1
ATOM 5750 C C . ARG B 1 27 ? 20.062 -40.062 -19.453 1 39.09 27 ARG B C 1
ATOM 5752 O O . ARG B 1 27 ? 18.844 -40.156 -19.609 1 39.09 27 ARG B O 1
ATOM 5759 N N . ILE B 1 28 ? 20.609 -39.375 -18.531 1 40.5 28 ILE B N 1
ATOM 5760 C CA . ILE B 1 28 ? 19.75 -38.469 -17.766 1 40.5 28 ILE B CA 1
ATOM 5761 C C . ILE B 1 28 ? 19.109 -37.438 -18.703 1 40.5 28 ILE B C 1
ATOM 5763 O O . ILE B 1 28 ? 17.922 -37.125 -18.594 1 40.5 28 ILE B O 1
ATOM 5767 N N . LEU B 1 29 ? 19.922 -36.969 -19.719 1 42.31 29 LEU B N 1
ATOM 5768 C CA . LEU B 1 29 ? 19.391 -36.062 -20.75 1 42.31 29 LEU B CA 1
ATOM 5769 C C . LEU B 1 29 ? 18.312 -36.781 -21.562 1 42.31 29 LEU B C 1
ATOM 5771 O O . LEU B 1 29 ? 17.297 -36.156 -21.891 1 42.31 29 LEU B O 1
ATOM 5775 N N . ASN B 1 30 ? 18.5 -38.062 -21.922 1 43.03 30 ASN B N 1
ATOM 5776 C CA . ASN B 1 30 ? 17.547 -38.844 -22.734 1 43.03 30 ASN B CA 1
ATOM 5777 C C . ASN B 1 30 ? 16.297 -39.156 -21.953 1 43.03 30 ASN B C 1
ATOM 5779 O O . ASN B 1 30 ? 15.188 -39.156 -22.5 1 43.03 30 ASN B O 1
ATOM 5783 N N . ASN B 1 31 ? 16.453 -39.344 -20.703 1 48.09 31 ASN B N 1
ATOM 5784 C CA . ASN B 1 31 ? 15.281 -39.719 -19.922 1 48.09 31 ASN B CA 1
ATOM 5785 C C . ASN B 1 31 ? 14.367 -38.531 -19.656 1 48.09 31 ASN B C 1
ATOM 5787 O O . ASN B 1 31 ? 13.141 -38.656 -19.688 1 48.09 31 ASN B O 1
ATOM 5791 N N . GLY B 1 32 ? 14.977 -37.344 -19.438 1 51.84 32 GLY B N 1
ATOM 5792 C CA . GLY B 1 32 ? 14.164 -36.156 -19.297 1 51.84 32 GLY B CA 1
ATOM 5793 C C . GLY B 1 32 ? 13.406 -35.781 -20.562 1 51.84 32 GLY B C 1
ATOM 5794 O O . GLY B 1 32 ? 12.227 -35.438 -20.5 1 51.84 32 GLY B O 1
ATOM 5795 N N . PHE B 1 33 ? 14.156 -36.031 -21.672 1 51.78 33 PHE B N 1
ATOM 5796 C CA . PHE B 1 33 ? 13.539 -35.812 -22.984 1 51.78 33 PHE B CA 1
ATOM 5797 C C . PHE B 1 33 ? 12.406 -36.812 -23.219 1 51.78 33 PHE B C 1
ATOM 5799 O O . PHE B 1 33 ? 11.352 -36.469 -23.75 1 51.78 33 PHE B O 1
ATOM 5806 N N . ASN B 1 34 ? 12.586 -37.969 -22.703 1 55 34 ASN B N 1
ATOM 5807 C CA . ASN B 1 34 ? 11.586 -39.031 -22.906 1 55 34 ASN B CA 1
ATOM 5808 C C . ASN B 1 34 ? 10.336 -38.781 -22.062 1 55 34 ASN B C 1
ATOM 5810 O O . ASN B 1 34 ? 9.211 -39 -22.516 1 55 34 ASN B O 1
ATOM 5814 N N . ARG B 1 35 ? 10.531 -38.219 -20.938 1 62.72 35 ARG B N 1
ATOM 5815 C CA . ARG B 1 35 ? 9.391 -37.906 -20.078 1 62.72 35 ARG B CA 1
ATOM 5816 C C . ARG B 1 35 ? 8.578 -36.75 -20.656 1 62.72 35 ARG B C 1
ATOM 5818 O O . ARG B 1 35 ? 7.344 -36.781 -20.625 1 62.72 35 ARG B O 1
ATOM 5825 N N . ARG B 1 36 ? 9.344 -35.875 -21.25 1 64.62 36 ARG B N 1
ATOM 5826 C CA . ARG B 1 36 ? 8.734 -34.688 -21.844 1 64.62 36 ARG B CA 1
ATOM 5827 C C . ARG B 1 36 ? 7.789 -35.094 -22.984 1 64.62 36 ARG B C 1
ATOM 5829 O O . ARG B 1 36 ? 6.648 -34.625 -23.047 1 64.62 36 ARG B O 1
ATOM 5836 N N . ASN B 1 37 ? 8.25 -35.938 -23.641 1 74.06 37 ASN B N 1
ATOM 5837 C CA . ASN B 1 37 ? 7.523 -36.281 -24.859 1 74.06 37 ASN B CA 1
ATOM 5838 C C . ASN B 1 37 ? 6.379 -37.25 -24.578 1 74.06 37 ASN B C 1
ATOM 5840 O O . ASN B 1 37 ? 5.355 -37.25 -25.266 1 74.06 37 ASN B O 1
ATOM 5844 N N . ALA B 1 38 ? 6.555 -37.875 -23.438 1 76.25 38 ALA B N 1
ATOM 5845 C CA . ALA B 1 38 ? 5.508 -38.844 -23.125 1 76.25 38 ALA B CA 1
ATOM 5846 C C . ALA B 1 38 ? 4.215 -38.125 -22.719 1 76.25 38 ALA B C 1
ATOM 5848 O O . ALA B 1 38 ? 3.123 -38.562 -23.094 1 76.25 38 ALA B O 1
ATOM 5849 N N . GLU B 1 39 ? 4.336 -37.125 -21.969 1 79.44 39 GLU B N 1
ATOM 5850 C CA . GLU B 1 39 ? 3.156 -36.375 -21.547 1 79.44 39 GLU B CA 1
ATOM 5851 C C . GLU B 1 39 ? 2.449 -35.75 -22.734 1 79.44 39 GLU B C 1
ATOM 5853 O O . GLU B 1 39 ? 1.221 -35.781 -22.828 1 79.44 39 GLU B O 1
ATOM 5858 N N . ILE B 1 40 ? 3.191 -35.188 -23.594 1 85.81 40 ILE B N 1
ATOM 5859 C CA . ILE B 1 40 ? 2.633 -34.531 -24.766 1 85.81 40 ILE B CA 1
ATOM 5860 C C . ILE B 1 40 ? 1.983 -35.531 -25.688 1 85.81 40 ILE B C 1
ATOM 5862 O O . ILE B 1 40 ? 0.909 -35.312 -26.25 1 85.81 40 ILE B O 1
ATOM 5866 N N . ASP B 1 41 ? 2.627 -36.688 -25.812 1 84.5 41 ASP B N 1
ATOM 5867 C CA . ASP B 1 41 ? 2.072 -37.75 -26.656 1 84.5 41 ASP B CA 1
ATOM 5868 C C . ASP B 1 41 ? 0.739 -38.25 -26.109 1 84.5 41 ASP B C 1
ATOM 5870 O O . ASP B 1 41 ? -0.195 -38.5 -26.875 1 84.5 41 ASP B O 1
ATOM 5874 N N . SER B 1 42 ? 0.736 -38.344 -24.828 1 82.62 42 SER B N 1
ATOM 5875 C CA . SER B 1 42 ? -0.51 -38.781 -24.203 1 82.62 42 SER B CA 1
ATOM 5876 C C . SER B 1 42 ? -1.619 -37.75 -24.422 1 82.62 42 SER B C 1
ATOM 5878 O O . SER B 1 42 ? -2.781 -38.125 -24.609 1 82.62 42 SER B O 1
ATOM 5880 N N . LEU B 1 43 ? -1.241 -36.562 -24.391 1 86.88 43 LEU B N 1
ATOM 5881 C CA . LEU B 1 43 ? -2.211 -35.5 -24.594 1 86.88 43 LEU B CA 1
ATOM 5882 C C . LEU B 1 43 ? -2.727 -35.5 -26.031 1 86.88 43 LEU B C 1
ATOM 5884 O O . LEU B 1 43 ? -3.916 -35.281 -26.266 1 86.88 43 LEU B O 1
ATOM 5888 N N . ILE B 1 44 ? -1.867 -35.719 -26.953 1 89.38 44 ILE B N 1
ATOM 5889 C CA . ILE B 1 44 ? -2.254 -35.75 -28.359 1 89.38 44 ILE B CA 1
ATOM 5890 C C . ILE B 1 44 ? -3.209 -36.938 -28.578 1 89.38 44 ILE B C 1
ATOM 5892 O O . ILE B 1 44 ? -4.188 -36.812 -29.328 1 89.38 44 ILE B O 1
ATOM 5896 N N . GLN B 1 45 ? -2.969 -38 -27.891 1 86.31 45 GLN B N 1
ATOM 5897 C CA . GLN B 1 45 ? -3.85 -39.156 -28 1 86.31 45 GLN B CA 1
ATOM 5898 C C . GLN B 1 45 ? -5.227 -38.844 -27.406 1 86.31 45 GLN B C 1
ATOM 5900 O O . GLN B 1 45 ? -6.246 -39.25 -27.969 1 86.31 45 GLN B O 1
ATOM 5905 N N . ASP B 1 46 ? -5.199 -38.156 -26.328 1 85.19 46 ASP B N 1
ATOM 5906 C CA . ASP B 1 46 ? -6.465 -37.781 -25.703 1 85.19 46 ASP B CA 1
ATOM 5907 C C . ASP B 1 46 ? -7.277 -36.875 -26.625 1 85.19 46 ASP B C 1
ATOM 5909 O O . ASP B 1 46 ? -8.508 -36.969 -26.688 1 85.19 46 ASP B O 1
ATOM 5913 N N . LEU B 1 47 ? -6.57 -36 -27.266 1 89.56 47 LEU B N 1
ATOM 5914 C CA . LEU B 1 47 ? -7.238 -35.062 -28.188 1 89.56 47 LEU B CA 1
ATOM 5915 C C . LEU B 1 47 ? -7.871 -35.844 -29.344 1 89.56 47 LEU B C 1
ATOM 5917 O O . LEU B 1 47 ? -8.945 -35.469 -29.812 1 89.56 47 LEU B O 1
ATOM 5921 N N . GLN B 1 48 ? -7.238 -36.875 -29.75 1 87.25 48 GLN B N 1
ATOM 5922 C CA . GLN B 1 48 ? -7.719 -37.656 -30.891 1 87.25 48 GLN B CA 1
ATOM 5923 C C . GLN B 1 48 ? -8.922 -38.531 -30.5 1 87.25 48 GLN B C 1
ATOM 5925 O O . GLN B 1 48 ? -9.766 -38.844 -31.359 1 87.25 48 GLN B O 1
ATOM 5930 N N . GLN B 1 49 ? -9.055 -38.781 -29.25 1 85.38 49 GLN B N 1
ATOM 5931 C CA . GLN B 1 49 ? -10.133 -39.625 -28.781 1 85.38 49 GLN B CA 1
ATOM 5932 C C . GLN B 1 49 ? -11.398 -38.812 -28.469 1 85.38 49 GLN B C 1
ATOM 5934 O O . GLN B 1 49 ? -12.492 -39.375 -28.406 1 85.38 49 GLN B O 1
ATOM 5939 N N . GLU B 1 50 ? -11.172 -37.562 -28.344 1 86.62 50 GLU B N 1
ATOM 5940 C CA . GLU B 1 50 ? -12.312 -36.719 -28.031 1 86.62 50 GLU B CA 1
ATOM 5941 C C . GLU B 1 50 ? -13.172 -36.469 -29.281 1 86.62 50 GLU B C 1
ATOM 5943 O O . GLU B 1 50 ? -12.656 -36.438 -30.391 1 86.62 50 GLU B O 1
ATOM 5948 N N . LYS B 1 51 ? -14.586 -36.375 -29.078 1 87.19 51 LYS B N 1
ATOM 5949 C CA . LYS B 1 51 ? -15.5 -36.062 -30.172 1 87.19 51 LYS B CA 1
ATOM 5950 C C . LYS B 1 51 ? -15.609 -34.562 -30.391 1 87.19 51 LYS B C 1
ATOM 5952 O O . LYS B 1 51 ? -16.125 -33.844 -29.516 1 87.19 51 LYS B O 1
ATOM 5957 N N . TRP B 1 52 ? -15.07 -34.156 -31.516 1 92.56 52 TRP B N 1
ATOM 5958 C CA . TRP B 1 52 ? -15.055 -32.75 -31.812 1 92.56 52 TRP B CA 1
ATOM 5959 C C . TRP B 1 52 ? -16.109 -32.375 -32.875 1 92.56 52 TRP B C 1
ATOM 5961 O O . TRP B 1 52 ? -16.391 -33.188 -33.781 1 92.56 52 TRP B O 1
ATOM 5971 N N . GLU B 1 53 ? -16.719 -31.25 -32.688 1 93.06 53 GLU B N 1
ATOM 5972 C CA . GLU B 1 53 ? -17.609 -30.719 -33.719 1 93.06 53 GLU B CA 1
ATOM 5973 C C . GLU B 1 53 ? -16.812 -30.062 -34.875 1 93.06 53 GLU B C 1
ATOM 5975 O O . GLU B 1 53 ? -15.625 -29.766 -34.688 1 93.06 53 GLU B O 1
ATOM 5980 N N . GLN B 1 54 ? -17.5 -29.906 -35.969 1 91.44 54 GLN B N 1
ATOM 5981 C CA . GLN B 1 54 ? -16.844 -29.359 -37.156 1 91.44 54 GLN B CA 1
ATOM 5982 C C . GLN B 1 54 ? -16.281 -27.969 -36.875 1 91.44 54 GLN B C 1
ATOM 5984 O O . GLN B 1 54 ? -15.211 -27.609 -37.375 1 91.44 54 GLN B O 1
ATOM 5989 N N . GLU B 1 55 ? -16.984 -27.25 -36.062 1 91.75 55 GLU B N 1
ATOM 5990 C CA . GLU B 1 55 ? -16.578 -25.891 -35.75 1 91.75 55 GLU B CA 1
ATOM 5991 C C . GLU B 1 55 ? -15.328 -25.875 -34.875 1 91.75 55 GLU B C 1
ATOM 5993 O O . GLU B 1 55 ? -14.602 -24.875 -34.844 1 91.75 55 GLU B O 1
ATOM 5998 N N . ASP B 1 56 ? -14.969 -27 -34.281 1 93.88 56 ASP B N 1
ATOM 5999 C CA . ASP B 1 56 ? -13.859 -27.078 -33.344 1 93.88 56 ASP B CA 1
ATOM 6000 C C . ASP B 1 56 ? -12.586 -27.562 -34.031 1 93.88 56 ASP B C 1
ATOM 6002 O O . ASP B 1 56 ? -11.5 -27.484 -33.438 1 93.88 56 ASP B O 1
ATOM 6006 N N . VAL B 1 57 ? -12.664 -28.016 -35.25 1 93.12 57 VAL B N 1
ATOM 6007 C CA . VAL B 1 57 ? -11.578 -28.703 -35.906 1 93.12 57 VAL B CA 1
ATOM 6008 C C . VAL B 1 57 ? -10.383 -27.766 -36.062 1 93.12 57 VAL B C 1
ATOM 6010 O O . VAL B 1 57 ? -9.242 -28.141 -35.812 1 93.12 57 VAL B O 1
ATOM 6013 N N . PRO B 1 58 ? -10.664 -26.5 -36.5 1 94.88 58 PRO B N 1
ATOM 6014 C CA . PRO B 1 58 ? -9.508 -25.609 -36.594 1 94.88 58 PRO B CA 1
ATOM 6015 C C . PRO B 1 58 ? -8.781 -25.422 -35.25 1 94.88 58 PRO B C 1
ATOM 6017 O O . PRO B 1 58 ? -7.555 -25.328 -35.25 1 94.88 58 PRO B O 1
ATOM 6020 N N . CYS B 1 59 ? -9.484 -25.344 -34.219 1 96.06 59 CYS B N 1
ATOM 6021 C CA . CYS B 1 59 ? -8.891 -25.203 -32.906 1 96.06 59 CYS B CA 1
ATOM 6022 C C . CYS B 1 59 ? -8.062 -26.438 -32.531 1 96.06 59 CYS B C 1
ATOM 6024 O O . CYS B 1 59 ? -6.926 -26.297 -32.094 1 96.06 59 CYS B O 1
ATOM 6026 N N . VAL B 1 60 ? -8.594 -27.641 -32.781 1 95.31 60 VAL B N 1
ATOM 6027 C CA . VAL B 1 60 ? -7.918 -28.891 -32.438 1 95.31 60 VAL B CA 1
ATOM 6028 C C . VAL B 1 60 ? -6.621 -29 -33.25 1 95.31 60 VAL B C 1
ATOM 6030 O O . VAL B 1 60 ? -5.594 -29.422 -32.719 1 95.31 60 VAL B O 1
ATOM 6033 N N . GLN B 1 61 ? -6.703 -28.594 -34.469 1 95.25 61 GLN B N 1
ATOM 6034 C CA . GLN B 1 61 ? -5.5 -28.641 -35.312 1 95.25 61 GLN B CA 1
ATOM 6035 C C . GLN B 1 61 ? -4.445 -27.672 -34.781 1 95.25 61 GLN B C 1
ATOM 6037 O O . GLN B 1 61 ? -3.258 -28 -34.75 1 95.25 61 GLN B O 1
ATOM 6042 N N . ALA B 1 62 ? -4.879 -26.5 -34.5 1 96.5 62 ALA B N 1
ATOM 6043 C CA . ALA B 1 62 ? -3.951 -25.5 -33.969 1 96.5 62 ALA B CA 1
ATOM 6044 C C . ALA B 1 62 ? -3.295 -25.984 -32.688 1 96.5 62 ALA B C 1
ATOM 6046 O O . ALA B 1 62 ? -2.105 -25.75 -32.469 1 96.5 62 ALA B O 1
ATOM 6047 N N . VAL B 1 63 ? -4.074 -26.594 -31.844 1 96.81 63 VAL B N 1
ATOM 6048 C CA . VAL B 1 63 ? -3.559 -27.109 -30.578 1 96.81 63 VAL B CA 1
ATOM 6049 C C . VAL B 1 63 ? -2.592 -28.266 -30.844 1 96.81 63 VAL B C 1
ATOM 6051 O O . VAL B 1 63 ? -1.557 -28.375 -30.188 1 96.81 63 VAL B O 1
ATOM 6054 N N . LYS B 1 64 ? -2.932 -29.094 -31.781 1 95.19 64 LYS B N 1
ATOM 6055 C CA . LYS B 1 64 ? -2.021 -30.172 -32.156 1 95.19 64 LYS B CA 1
ATOM 6056 C C . LYS B 1 64 ? -0.694 -29.625 -32.656 1 95.19 64 LYS B C 1
ATOM 6058 O O . LYS B 1 64 ? 0.373 -30.125 -32.312 1 95.19 64 LYS B O 1
ATOM 6063 N N . ASP B 1 65 ? -0.814 -28.625 -33.469 1 95.75 65 ASP B N 1
ATOM 6064 C CA . ASP B 1 65 ? 0.396 -27.969 -33.938 1 95.75 65 ASP B CA 1
ATOM 6065 C C . ASP B 1 65 ? 1.225 -27.406 -32.812 1 95.75 65 ASP B C 1
ATOM 6067 O O . ASP B 1 65 ? 2.455 -27.469 -32.812 1 95.75 65 ASP B O 1
ATOM 6071 N N . MET B 1 66 ? 0.545 -26.812 -31.922 1 95.88 66 MET B N 1
ATOM 6072 C CA . MET B 1 66 ? 1.224 -26.266 -30.75 1 95.88 66 MET B CA 1
ATOM 6073 C C . MET B 1 66 ? 1.938 -27.375 -29.984 1 95.88 66 MET B C 1
ATOM 6075 O O . MET B 1 66 ? 3.096 -27.203 -29.594 1 95.88 66 MET B O 1
ATOM 6079 N N . LEU B 1 67 ? 1.259 -28.5 -29.766 1 94.56 67 LEU B N 1
ATOM 6080 C CA . LEU B 1 67 ? 1.83 -29.609 -29 1 94.56 67 LEU B CA 1
ATOM 6081 C C . LEU B 1 67 ? 3.041 -30.203 -29.719 1 94.56 67 LEU B C 1
ATOM 6083 O O . LEU B 1 67 ? 4.047 -30.516 -29.078 1 94.56 67 LEU B O 1
ATOM 6087 N N . TYR B 1 68 ? 2.945 -30.266 -31.016 1 94 68 TYR B N 1
ATOM 6088 C CA . TYR B 1 68 ? 4.098 -30.719 -31.781 1 94 68 TYR B CA 1
ATOM 6089 C C . TYR B 1 68 ? 5.242 -29.719 -31.703 1 94 68 TYR B C 1
ATOM 6091 O O . TYR B 1 68 ? 6.41 -30.109 -31.656 1 94 68 TYR B O 1
ATOM 6099 N N . GLY B 1 69 ? 4.844 -28.5 -31.719 1 94.5 69 GLY B N 1
ATOM 6100 C CA . GLY B 1 69 ? 5.848 -27.469 -31.547 1 94.5 69 GLY B CA 1
ATOM 6101 C C . GLY B 1 69 ? 6.559 -27.531 -30.203 1 94.5 69 GLY B C 1
ATOM 6102 O O . GLY B 1 69 ? 7.762 -27.281 -30.125 1 94.5 69 GLY B O 1
ATOM 6103 N N . VAL B 1 70 ? 5.844 -27.875 -29.172 1 94 70 VAL B N 1
ATOM 6104 C CA . VAL B 1 70 ? 6.438 -28.016 -27.844 1 94 70 VAL B CA 1
ATOM 6105 C C . VAL B 1 70 ? 7.418 -29.188 -27.844 1 94 70 VAL B C 1
ATOM 6107 O O . VAL B 1 70 ? 8.516 -29.094 -27.281 1 94 70 VAL B O 1
ATOM 6110 N N . LYS B 1 71 ? 7.043 -30.266 -28.453 1 90.12 71 LYS B N 1
ATOM 6111 C CA . LYS B 1 71 ? 7.902 -31.438 -28.531 1 90.12 71 LYS B CA 1
ATOM 6112 C C . LYS B 1 71 ? 9.211 -31.125 -29.25 1 90.12 71 LYS B C 1
ATOM 6114 O O . LYS B 1 71 ? 10.266 -31.641 -28.875 1 90.12 71 LYS B O 1
ATOM 6119 N N . ASN B 1 72 ? 9.094 -30.203 -30.234 1 91.12 72 ASN B N 1
ATOM 6120 C CA . ASN B 1 72 ? 10.266 -29.828 -31.031 1 91.12 72 ASN B CA 1
ATOM 6121 C C . ASN B 1 72 ? 10.984 -28.625 -30.438 1 91.12 72 ASN B C 1
ATOM 6123 O O . ASN B 1 72 ? 11.914 -28.094 -31.047 1 91.12 72 ASN B O 1
ATOM 6127 N N . SER B 1 73 ? 10.539 -28.141 -29.375 1 92.75 73 SER B N 1
ATOM 6128 C CA . SER B 1 73 ? 11.117 -27 -28.688 1 92.75 73 SER B CA 1
ATOM 6129 C C . SER B 1 73 ? 11.07 -25.75 -29.547 1 92.75 73 SER B C 1
ATOM 6131 O O . SER B 1 73 ? 12.047 -24.984 -29.609 1 92.75 73 SER B O 1
ATOM 6133 N N . THR B 1 74 ? 10 -25.641 -30.312 1 95.75 74 THR B N 1
ATOM 6134 C CA . THR B 1 74 ? 9.789 -24.422 -31.094 1 95.75 74 THR B CA 1
ATOM 6135 C C . THR B 1 74 ? 9.336 -23.281 -30.188 1 95.75 74 THR B C 1
ATOM 6137 O O . THR B 1 74 ? 8.492 -23.469 -29.312 1 95.75 74 THR B O 1
ATOM 6140 N N . LEU B 1 75 ? 9.781 -22.156 -30.359 1 96.25 75 LEU B N 1
ATOM 6141 C CA . LEU B 1 75 ? 9.656 -21.047 -29.406 1 96.25 75 LEU B CA 1
ATOM 6142 C C . LEU B 1 75 ? 8.188 -20.656 -29.234 1 96.25 75 LEU B C 1
ATOM 6144 O O . LEU B 1 75 ? 7.711 -20.516 -28.109 1 96.25 75 LEU B O 1
ATOM 6148 N N . TRP B 1 76 ? 7.457 -20.375 -30.328 1 97.31 76 TRP B N 1
ATOM 6149 C CA . TRP B 1 76 ? 6.082 -19.906 -30.203 1 97.31 76 TRP B CA 1
ATOM 6150 C C . TRP B 1 76 ? 5.238 -20.906 -29.422 1 97.31 76 TRP B C 1
ATOM 6152 O O . TRP B 1 76 ? 4.391 -20.516 -28.609 1 97.31 76 TRP B O 1
ATOM 6162 N N . ALA B 1 77 ? 5.41 -22.203 -29.672 1 96.81 77 ALA B N 1
ATOM 6163 C CA . ALA B 1 77 ? 4.648 -23.25 -29 1 96.81 77 ALA B CA 1
ATOM 6164 C C . ALA B 1 77 ? 5.047 -23.375 -27.531 1 96.81 77 ALA B C 1
ATOM 6166 O O . ALA B 1 77 ? 4.188 -23.484 -26.656 1 96.81 77 ALA B O 1
ATOM 6167 N N . THR B 1 78 ? 6.328 -23.312 -27.312 1 96.06 78 THR B N 1
ATOM 6168 C CA . THR B 1 78 ? 6.82 -23.375 -25.938 1 96.06 78 THR B CA 1
ATOM 6169 C C . THR B 1 78 ? 6.383 -22.141 -25.156 1 96.06 78 THR B C 1
ATOM 6171 O O . THR B 1 78 ? 6.133 -22.219 -23.938 1 96.06 78 THR B O 1
ATOM 6174 N N . TRP B 1 79 ? 6.316 -21.016 -25.844 1 96.62 79 TRP B N 1
ATOM 6175 C CA . TRP B 1 79 ? 5.855 -19.766 -25.266 1 96.62 79 TRP B CA 1
ATOM 6176 C C . TRP B 1 79 ? 4.445 -19.922 -24.703 1 96.62 79 TRP B C 1
ATOM 6178 O O . TRP B 1 79 ? 4.176 -19.516 -23.562 1 96.62 79 TRP B O 1
ATOM 6188 N N . ILE B 1 80 ? 3.613 -20.516 -25.453 1 96.88 80 ILE B N 1
ATOM 6189 C CA . ILE B 1 80 ? 2.223 -20.703 -25.047 1 96.88 80 ILE B CA 1
ATOM 6190 C C . ILE B 1 80 ? 2.148 -21.688 -23.891 1 96.88 80 ILE B C 1
ATOM 6192 O O . ILE B 1 80 ? 1.479 -21.438 -22.891 1 96.88 80 ILE B O 1
ATOM 6196 N N . TRP B 1 81 ? 2.857 -22.781 -24.031 1 94.88 81 TRP B N 1
ATOM 6197 C CA . TRP B 1 81 ? 2.859 -23.812 -23 1 94.88 81 TRP B CA 1
ATOM 6198 C C . TRP B 1 81 ? 3.406 -23.281 -21.688 1 94.88 81 TRP B C 1
ATOM 6200 O O . TRP B 1 81 ? 2.893 -23.609 -20.609 1 94.88 81 TRP B O 1
ATOM 6210 N N . ASP B 1 82 ? 4.402 -22.438 -21.766 1 95.44 82 ASP B N 1
ATOM 6211 C CA . ASP B 1 82 ? 5.082 -21.859 -20.609 1 95.44 82 ASP B CA 1
ATOM 6212 C C . ASP B 1 82 ? 4.18 -20.859 -19.891 1 95.44 82 ASP B C 1
ATOM 6214 O O . ASP B 1 82 ? 4.422 -20.531 -18.719 1 95.44 82 ASP B O 1
ATOM 6218 N N . SER B 1 83 ? 3.133 -20.422 -20.484 1 95.69 83 SER B N 1
ATOM 6219 C CA . SER B 1 83 ? 2.246 -19.422 -19.891 1 95.69 83 SER B CA 1
ATOM 6220 C C . SER B 1 83 ? 1.167 -20.094 -19.031 1 95.69 83 SER B C 1
ATOM 6222 O O . SER B 1 83 ? 0.486 -19.422 -18.25 1 95.69 83 SER B O 1
ATOM 6224 N N . MET B 1 84 ? 1.014 -21.344 -19.125 1 94.25 84 MET B N 1
ATOM 6225 C CA . MET B 1 84 ? -0.035 -22.047 -18.391 1 94.25 84 MET B CA 1
ATOM 6226 C C . MET B 1 84 ? 0.513 -22.656 -17.109 1 94.25 84 MET B C 1
ATOM 6228 O O . MET B 1 84 ? 1.643 -23.141 -17.078 1 94.25 84 MET B O 1
ATOM 6232 N N . GLN B 1 85 ? -0.27 -22.531 -16.078 1 90.75 85 GLN B N 1
ATOM 6233 C CA . GLN B 1 85 ? 0.125 -23.016 -14.766 1 90.75 85 GLN B CA 1
ATOM 6234 C C . GLN B 1 85 ? -0.77 -24.172 -14.312 1 90.75 85 GLN B C 1
ATOM 6236 O O . GLN B 1 85 ? -1.991 -24.109 -14.469 1 90.75 85 GLN B O 1
ATOM 6241 N N . ARG B 1 86 ? -0.129 -25.203 -13.82 1 89.88 86 ARG B N 1
ATOM 6242 C CA . ARG B 1 86 ? -0.878 -26.266 -13.18 1 89.88 86 ARG B CA 1
ATOM 6243 C C . ARG B 1 86 ? -1.283 -25.891 -11.766 1 89.88 86 ARG B C 1
ATOM 6245 O O . ARG B 1 86 ? -0.603 -25.094 -11.109 1 89.88 86 ARG B O 1
ATOM 6252 N N . PRO B 1 87 ? -2.369 -26.469 -11.32 1 91 87 PRO B N 1
ATOM 6253 C CA . PRO B 1 87 ? -2.828 -26.125 -9.977 1 91 87 PRO B CA 1
ATOM 6254 C C . PRO B 1 87 ? -1.773 -26.406 -8.906 1 91 87 PRO B C 1
ATOM 6256 O O . PRO B 1 87 ? -1.146 -27.469 -8.914 1 91 87 PRO B O 1
ATOM 6259 N N . THR B 1 88 ? -1.531 -25.453 -8.102 1 91.56 88 THR B N 1
ATOM 6260 C CA . THR B 1 88 ? -0.607 -25.516 -6.973 1 91.56 88 THR B CA 1
ATOM 6261 C C . THR B 1 88 ? -1.264 -24.953 -5.707 1 91.56 88 THR B C 1
ATOM 6263 O O . THR B 1 88 ? -1.856 -23.875 -5.73 1 91.56 88 THR B O 1
ATOM 6266 N N . GLY B 1 89 ? -1.236 -25.734 -4.648 1 92.62 89 GLY B N 1
ATOM 6267 C CA . GLY B 1 89 ? -1.736 -25.266 -3.367 1 92.62 89 GLY B CA 1
ATOM 6268 C C . GLY B 1 89 ? -3.246 -25.359 -3.244 1 92.62 89 GLY B C 1
ATOM 6269 O O . GLY B 1 89 ? -3.857 -24.641 -2.455 1 92.62 89 GLY B O 1
ATOM 6270 N N . ALA B 1 90 ? -3.854 -26.219 -4.055 1 91.69 90 ALA B N 1
ATOM 6271 C CA . ALA B 1 90 ? -5.305 -26.359 -4.031 1 91.69 90 ALA B CA 1
ATOM 6272 C C . ALA B 1 90 ? -5.781 -26.859 -2.67 1 91.69 90 ALA B C 1
ATOM 6274 O O . ALA B 1 90 ? -6.824 -26.438 -2.172 1 91.69 90 ALA B O 1
ATOM 6275 N N . LEU B 1 91 ? -4.977 -27.719 -2.061 1 93.69 91 LEU B N 1
ATOM 6276 C CA . LEU B 1 91 ? -5.352 -28.297 -0.778 1 93.69 91 LEU B CA 1
ATOM 6277 C C . LEU B 1 91 ? -5.188 -27.297 0.351 1 93.69 91 LEU B C 1
ATOM 6279 O O . LEU B 1 91 ? -5.699 -27.5 1.454 1 93.69 91 LEU B O 1
ATOM 6283 N N . TYR B 1 92 ? -4.477 -26.25 0.037 1 92.69 92 TYR B N 1
ATOM 6284 C CA . TYR B 1 92 ? -4.254 -25.219 1.042 1 92.69 92 TYR B CA 1
ATOM 6285 C C . TYR B 1 92 ? -5.137 -24 0.777 1 92.69 92 TYR B C 1
ATOM 6287 O O . TYR B 1 92 ? -4.883 -22.922 1.308 1 92.69 92 TYR B O 1
ATOM 6295 N N . GLY B 1 93 ? -6.051 -24.141 -0.114 1 88.56 93 GLY B N 1
ATOM 6296 C CA . GLY B 1 93 ? -7.098 -23.141 -0.305 1 88.56 93 GLY B CA 1
ATOM 6297 C C . GLY B 1 93 ? -6.859 -22.25 -1.506 1 88.56 93 GLY B C 1
ATOM 6298 O O . GLY B 1 93 ? -7.562 -21.25 -1.696 1 88.56 93 GLY B O 1
ATOM 6299 N N . SER B 1 94 ? -5.852 -22.562 -2.33 1 89.62 94 SER B N 1
ATOM 6300 C CA . SER B 1 94 ? -5.641 -21.797 -3.557 1 89.62 94 SER B CA 1
ATOM 6301 C C . SER B 1 94 ? -6.641 -22.203 -4.637 1 89.62 94 SER B C 1
ATOM 6303 O O . SER B 1 94 ? -6.543 -23.281 -5.211 1 89.62 94 SER B O 1
ATOM 6305 N N . ARG B 1 95 ? -7.492 -21.344 -4.957 1 88.31 95 ARG B N 1
ATOM 6306 C CA . ARG B 1 95 ? -8.562 -21.672 -5.898 1 88.31 95 ARG B CA 1
ATOM 6307 C C . ARG B 1 95 ? -8.203 -21.219 -7.309 1 88.31 95 ARG B C 1
ATOM 6309 O O . ARG B 1 95 ? -8.617 -21.844 -8.289 1 88.31 95 ARG B O 1
ATOM 6316 N N . TYR B 1 96 ? -7.402 -20.219 -7.43 1 89.5 96 TYR B N 1
ATOM 6317 C CA . TYR B 1 96 ? -7.141 -19.594 -8.727 1 89.5 96 TYR B CA 1
ATOM 6318 C C . TYR B 1 96 ? -5.742 -19.938 -9.219 1 89.5 96 TYR B C 1
ATOM 6320 O O . TYR B 1 96 ? -4.758 -19.734 -8.508 1 89.5 96 TYR B O 1
ATOM 6328 N N . HIS B 1 97 ? -5.664 -20.484 -10.281 1 91.94 97 HIS B N 1
ATOM 6329 C CA . HIS B 1 97 ? -4.438 -20.766 -11.023 1 91.94 97 HIS B CA 1
ATOM 6330 C C . HIS B 1 97 ? -4.457 -20.109 -12.398 1 91.94 97 HIS B C 1
ATOM 6332 O O . HIS B 1 97 ? -4.852 -20.734 -13.383 1 91.94 97 HIS B O 1
ATOM 6338 N N . LEU B 1 98 ? -3.982 -18.938 -12.453 1 91.81 98 LEU B N 1
ATOM 6339 C CA . LEU B 1 98 ? -4.289 -18.016 -13.547 1 91.81 98 LEU B CA 1
ATOM 6340 C C . LEU B 1 98 ? -3.236 -18.109 -14.648 1 91.81 98 LEU B C 1
ATOM 6342 O O . LEU B 1 98 ? -3.428 -17.578 -15.742 1 91.81 98 LEU B O 1
ATOM 6346 N N . GLY B 1 99 ? -2.139 -18.875 -14.43 1 92.62 99 GLY B N 1
ATOM 6347 C CA . GLY B 1 99 ? -1.06 -18.844 -15.398 1 92.62 99 GLY B CA 1
ATOM 6348 C C . GLY B 1 99 ? -0.458 -17.453 -15.578 1 92.62 99 GLY B C 1
ATOM 6349 O O . GLY B 1 99 ? -0.524 -16.625 -14.672 1 92.62 99 GLY B O 1
ATOM 6350 N N . ASN B 1 100 ? 0.27 -17.281 -16.656 1 94.56 100 ASN B N 1
ATOM 6351 C CA . ASN B 1 100 ? 0.847 -15.984 -16.953 1 94.56 100 ASN B CA 1
ATOM 6352 C C . ASN B 1 100 ? 0.046 -15.25 -18.031 1 94.56 100 ASN B C 1
ATOM 6354 O O . ASN B 1 100 ? 0.324 -15.398 -19.234 1 94.56 100 ASN B O 1
ATOM 6358 N N . PHE B 1 101 ? -0.889 -14.461 -17.641 1 95.12 101 PHE B N 1
ATOM 6359 C CA . PHE B 1 101 ? -1.849 -13.742 -18.469 1 95.12 101 PHE B CA 1
ATOM 6360 C C . PHE B 1 101 ? -1.134 -12.859 -19.484 1 95.12 101 PHE B C 1
ATOM 6362 O O . PHE B 1 101 ? -1.479 -12.859 -20.672 1 95.12 101 PHE B O 1
ATOM 6369 N N . ASP B 1 102 ? -0.146 -12.102 -19.047 1 94.5 102 ASP B N 1
ATOM 6370 C CA . ASP B 1 102 ? 0.566 -11.156 -19.906 1 94.5 102 ASP B CA 1
ATOM 6371 C C . ASP B 1 102 ? 1.4 -11.883 -20.953 1 94.5 102 ASP B C 1
ATOM 6373 O O . ASP B 1 102 ? 1.499 -11.438 -22.094 1 94.5 102 ASP B O 1
ATOM 6377 N N . GLN B 1 103 ? 2 -12.977 -20.578 1 95.12 103 GLN B N 1
ATOM 6378 C CA . GLN B 1 103 ? 2.768 -13.781 -21.516 1 95.12 103 GLN B CA 1
ATOM 6379 C C . GLN B 1 103 ? 1.87 -14.344 -22.625 1 95.12 103 GLN B C 1
ATOM 6381 O O . GLN B 1 103 ? 2.258 -14.375 -23.781 1 95.12 103 GLN B O 1
ATOM 6386 N N . CYS B 1 104 ? 0.742 -14.766 -22.219 1 96.62 104 CYS B N 1
ATOM 6387 C CA . CYS B 1 104 ? -0.208 -15.367 -23.141 1 96.62 104 CYS B CA 1
ATOM 6388 C C . CYS B 1 104 ? -0.675 -14.344 -24.188 1 96.62 104 CYS B C 1
ATOM 6390 O O . CYS B 1 104 ? -0.783 -14.664 -25.359 1 96.62 104 CYS B O 1
ATOM 6392 N N . LEU B 1 105 ? -0.863 -13.133 -23.781 1 95.56 105 LEU B N 1
ATOM 6393 C CA . LEU B 1 105 ? -1.549 -12.188 -24.656 1 95.56 105 LEU B CA 1
ATOM 6394 C C . LEU B 1 105 ? -0.55 -11.266 -25.359 1 95.56 105 LEU B C 1
ATOM 6396 O O . LEU B 1 105 ? -0.896 -10.594 -26.328 1 95.56 105 LEU B O 1
ATOM 6400 N N . ASN B 1 106 ? 0.692 -11.242 -24.844 1 92.19 106 ASN B N 1
ATOM 6401 C CA . ASN B 1 106 ? 1.645 -10.289 -25.406 1 92.19 106 ASN B CA 1
ATOM 6402 C C . ASN B 1 106 ? 2.926 -10.984 -25.859 1 92.19 106 ASN B C 1
ATOM 6404 O O . ASN B 1 106 ? 4.023 -10.609 -25.438 1 92.19 106 ASN B O 1
ATOM 6408 N N . PRO B 1 107 ? 2.809 -11.875 -26.812 1 93.44 107 PRO B N 1
ATOM 6409 C CA . PRO B 1 107 ? 4.047 -12.414 -27.375 1 93.44 107 PRO B CA 1
ATOM 6410 C C . PRO B 1 107 ? 4.793 -11.398 -28.234 1 93.44 107 PRO B C 1
ATOM 6412 O O . PRO B 1 107 ? 4.172 -10.492 -28.797 1 93.44 107 PRO B O 1
ATOM 6415 N N . PRO B 1 108 ? 6.074 -11.531 -28.344 1 90.06 108 PRO B N 1
ATOM 6416 C CA . PRO B 1 108 ? 6.848 -10.57 -29.141 1 90.06 108 PRO B CA 1
ATOM 6417 C C . PRO B 1 108 ? 6.453 -10.562 -30.609 1 90.06 108 PRO B C 1
ATOM 6419 O O . PRO B 1 108 ? 6.707 -9.586 -31.312 1 90.06 108 PRO B O 1
ATOM 6422 N N . TRP B 1 109 ? 5.809 -11.547 -31.156 1 92.38 109 TRP B N 1
ATOM 6423 C CA . TRP B 1 109 ? 5.453 -11.664 -32.562 1 92.38 109 TRP B CA 1
ATOM 6424 C C . TRP B 1 109 ? 3.973 -11.375 -32.781 1 92.38 109 TRP B C 1
ATOM 6426 O O . TRP B 1 109 ? 3.404 -11.742 -33.812 1 92.38 109 TRP B O 1
ATOM 6436 N N . GLN B 1 110 ? 3.336 -10.789 -31.859 1 88.25 110 GLN B N 1
ATOM 6437 C CA . GLN B 1 110 ? 1.902 -10.516 -31.906 1 88.25 110 GLN B CA 1
ATOM 6438 C C . GLN B 1 110 ? 1.538 -9.703 -33.156 1 88.25 110 GLN B C 1
ATOM 6440 O O . GLN B 1 110 ? 0.49 -9.93 -33.75 1 88.25 110 GLN B O 1
ATOM 6445 N N . GLY B 1 111 ? 2.305 -8.734 -33.562 1 86.06 111 GLY B N 1
ATOM 6446 C CA . GLY B 1 111 ? 2.018 -7.859 -34.688 1 86.06 111 GLY B CA 1
ATOM 6447 C C . GLY B 1 111 ? 2.424 -8.461 -36.031 1 86.06 111 GLY B C 1
ATOM 6448 O O . GLY B 1 111 ? 1.862 -8.109 -37.062 1 86.06 111 GLY B O 1
ATOM 6449 N N . THR B 1 112 ? 3.334 -9.391 -36.031 1 89.19 112 THR B N 1
ATOM 6450 C CA . THR B 1 112 ? 3.916 -9.883 -37.281 1 89.19 112 THR B CA 1
ATOM 6451 C C . THR B 1 112 ? 3.305 -11.219 -37.688 1 89.19 112 THR B C 1
ATOM 6453 O O . THR B 1 112 ? 3.23 -11.547 -38.875 1 89.19 112 THR B O 1
ATOM 6456 N N . HIS B 1 113 ? 2.914 -11.992 -36.688 1 93.38 113 HIS B N 1
ATOM 6457 C CA . HIS B 1 113 ? 2.365 -13.32 -36.938 1 93.38 113 HIS B CA 1
ATOM 6458 C C . HIS B 1 113 ? 0.96 -13.453 -36.375 1 93.38 113 HIS B C 1
ATOM 6460 O O . HIS B 1 113 ? 0.774 -14.062 -35.312 1 93.38 113 HIS B O 1
ATOM 6466 N N . GLN B 1 114 ? 0.022 -13.109 -37.125 1 90.31 114 GLN B N 1
ATOM 6467 C CA . GLN B 1 114 ? -1.36 -13.047 -36.656 1 90.31 114 GLN B CA 1
ATOM 6468 C C . GLN B 1 114 ? -1.929 -14.445 -36.438 1 90.31 114 GLN B C 1
ATOM 6470 O O . GLN B 1 114 ? -2.797 -14.641 -35.594 1 90.31 114 GLN B O 1
ATOM 6475 N N . HIS B 1 115 ? -1.434 -15.438 -37.156 1 91.62 115 HIS B N 1
ATOM 6476 C CA . HIS B 1 115 ? -1.958 -16.797 -37.062 1 91.62 115 HIS B CA 1
ATOM 6477 C C . HIS B 1 115 ? -1.532 -17.469 -35.781 1 91.62 115 HIS B C 1
ATOM 6479 O O . HIS B 1 115 ? -2.102 -18.484 -35.375 1 91.62 115 HIS B O 1
ATOM 6485 N N . LEU B 1 116 ? -0.578 -16.844 -35.031 1 94.88 116 LEU B N 1
ATOM 6486 C CA . LEU B 1 116 ? -0.086 -17.406 -33.781 1 94.88 116 LEU B CA 1
ATOM 6487 C C . LEU B 1 116 ? -0.72 -16.703 -32.594 1 94.88 116 LEU B C 1
ATOM 6489 O O . LEU B 1 116 ? -0.306 -16.922 -31.453 1 94.88 116 LEU B O 1
ATOM 6493 N N . ARG B 1 117 ? -1.709 -15.906 -32.812 1 94.75 117 ARG B N 1
ATOM 6494 C CA . ARG B 1 117 ? -2.346 -15.172 -31.734 1 94.75 117 ARG B CA 1
ATOM 6495 C C . ARG B 1 117 ? -3.094 -16.109 -30.797 1 94.75 117 ARG B C 1
ATOM 6497 O O . ARG B 1 117 ? -3.623 -17.141 -31.234 1 94.75 117 ARG B O 1
ATOM 6504 N N . THR B 1 118 ? -3.094 -15.719 -29.516 1 97.38 118 THR B N 1
ATOM 6505 C CA . THR B 1 118 ? -3.688 -16.562 -28.484 1 97.38 118 THR B CA 1
ATOM 6506 C C . THR B 1 118 ? -4.75 -15.805 -27.703 1 97.38 118 THR B C 1
ATOM 6508 O O . THR B 1 118 ? -4.922 -14.594 -27.891 1 97.38 118 THR B O 1
ATOM 6511 N N . GLN B 1 119 ? -5.5 -16.547 -26.969 1 97.06 119 GLN B N 1
ATOM 6512 C CA . GLN B 1 119 ? -6.465 -16.016 -26.016 1 97.06 119 GLN B CA 1
ATOM 6513 C C . GLN B 1 119 ? -6.277 -16.625 -24.641 1 97.06 119 GLN B C 1
ATOM 6515 O O . GLN B 1 119 ? -5.828 -17.766 -24.516 1 97.06 119 GLN B O 1
ATOM 6520 N N . HIS B 1 120 ? -6.441 -15.828 -23.656 1 97.25 120 HIS B N 1
ATOM 6521 C CA . HIS B 1 120 ? -6.434 -16.297 -22.281 1 97.25 120 HIS B CA 1
ATOM 6522 C C . HIS B 1 120 ? -7.852 -16.484 -21.75 1 97.25 120 HIS B C 1
ATOM 6524 O O . HIS B 1 120 ? -8.648 -15.547 -21.766 1 97.25 120 HIS B O 1
ATOM 6530 N N . CYS B 1 121 ? -8.203 -17.703 -21.328 1 97.56 121 CYS B N 1
ATOM 6531 C CA . CYS B 1 121 ? -9.555 -18 -20.859 1 97.56 121 CYS B CA 1
ATOM 6532 C C . CYS B 1 121 ? -9.531 -18.5 -19.422 1 97.56 121 CYS B C 1
ATOM 6534 O O . CYS B 1 121 ? -8.586 -19.172 -19 1 97.56 121 CYS B O 1
ATOM 6536 N N . LEU B 1 122 ? -10.516 -18.125 -18.672 1 95.38 122 LEU B N 1
ATOM 6537 C CA . LEU B 1 122 ? -10.734 -18.625 -17.328 1 95.38 122 LEU B CA 1
ATOM 6538 C C . LEU B 1 122 ? -11.836 -19.688 -17.297 1 95.38 122 LEU B C 1
ATOM 6540 O O . LEU B 1 122 ? -12.953 -19.422 -17.766 1 95.38 122 LEU B O 1
ATOM 6544 N N . VAL B 1 123 ? -11.492 -20.844 -16.797 1 96.31 123 VAL B N 1
ATOM 6545 C CA . VAL B 1 123 ? -12.43 -21.953 -16.766 1 96.31 123 VAL B CA 1
ATOM 6546 C C . VAL B 1 123 ? -12.586 -22.453 -15.336 1 96.31 123 VAL B C 1
ATOM 6548 O O . VAL B 1 123 ? -11.594 -22.797 -14.68 1 96.31 123 VAL B O 1
ATOM 6551 N N . GLU B 1 124 ? -13.766 -22.484 -14.812 1 94.38 124 GLU B N 1
ATOM 6552 C CA . GLU B 1 124 ? -14.055 -23.031 -13.492 1 94.38 124 GLU B CA 1
ATOM 6553 C C . GLU B 1 124 ? -14.367 -24.531 -13.578 1 94.38 124 GLU B C 1
ATOM 6555 O O . GLU B 1 124 ? -15.102 -24.969 -14.461 1 94.38 124 GLU B O 1
ATOM 6560 N N . VAL B 1 125 ? -13.742 -25.312 -12.695 1 93.88 125 VAL B N 1
ATOM 6561 C CA . VAL B 1 125 ? -13.945 -26.75 -12.695 1 93.88 125 VAL B CA 1
ATOM 6562 C C . VAL B 1 125 ? -14.25 -27.234 -11.273 1 93.88 125 VAL B C 1
ATOM 6564 O O . VAL B 1 125 ? -13.914 -26.562 -10.297 1 93.88 125 VAL B O 1
ATOM 6567 N N . SER B 1 126 ? -14.938 -28.297 -11.164 1 92.88 126 SER B N 1
ATOM 6568 C CA . SER B 1 126 ? -15.18 -28.984 -9.891 1 92.88 126 SER B CA 1
ATOM 6569 C C . SER B 1 126 ? -14.297 -30.219 -9.758 1 92.88 126 SER B C 1
ATOM 6571 O O . SER B 1 126 ? -14.102 -30.969 -10.719 1 92.88 126 SER B O 1
ATOM 6573 N N . LEU B 1 127 ? -13.75 -30.375 -8.602 1 90.56 127 LEU B N 1
ATOM 6574 C CA . LEU B 1 127 ? -12.844 -31.5 -8.375 1 90.56 127 LEU B CA 1
ATOM 6575 C C . LEU B 1 127 ? -13.602 -32.688 -7.777 1 90.56 127 LEU B C 1
ATOM 6577 O O . LEU B 1 127 ? -13.094 -33.812 -7.785 1 90.56 127 LEU B O 1
ATOM 6581 N N . THR B 1 128 ? -14.742 -32.375 -7.23 1 88.31 128 THR B N 1
ATOM 6582 C CA . THR B 1 128 ? -15.57 -33.438 -6.691 1 88.31 128 THR B CA 1
ATOM 6583 C C . THR B 1 128 ? -17.031 -33.219 -7.059 1 88.31 128 THR B C 1
ATOM 6585 O O . THR B 1 128 ? -17.422 -32.156 -7.52 1 88.31 128 THR B O 1
ATOM 6588 N N . ASP B 1 129 ? -17.812 -34.312 -6.914 1 81.56 129 ASP B N 1
ATOM 6589 C CA . ASP B 1 129 ? -19.219 -34.25 -7.262 1 81.56 129 ASP B CA 1
ATOM 6590 C C . ASP B 1 129 ? -20.094 -34.094 -6.016 1 81.56 129 ASP B C 1
ATOM 6592 O O . ASP B 1 129 ? -21.297 -33.844 -6.117 1 81.56 129 ASP B O 1
ATOM 6596 N N . THR B 1 130 ? -19.422 -34.125 -4.934 1 79.44 130 THR B N 1
ATOM 6597 C CA . THR B 1 130 ? -20.219 -34.156 -3.703 1 79.44 130 THR B CA 1
ATOM 6598 C C . THR B 1 130 ? -20.188 -32.781 -3.035 1 79.44 130 THR B C 1
ATOM 6600 O O . THR B 1 130 ? -19.234 -32 -3.213 1 79.44 130 THR B O 1
ATOM 6603 N N . GLU B 1 131 ? -21.266 -32.5 -2.385 1 82.25 131 GLU B N 1
ATOM 6604 C CA . GLU B 1 131 ? -21.297 -31.297 -1.567 1 82.25 131 GLU B CA 1
ATOM 6605 C C . GLU B 1 131 ? -20.391 -31.438 -0.344 1 82.25 131 GLU B C 1
ATOM 6607 O O . GLU B 1 131 ? -20.516 -32.406 0.417 1 82.25 131 GLU B O 1
ATOM 6612 N N . PRO B 1 132 ? -19.5 -30.531 -0.221 1 85 132 PRO B N 1
ATOM 6613 C CA . PRO B 1 132 ? -18.531 -30.641 0.877 1 85 132 PRO B CA 1
ATOM 6614 C C . PRO B 1 132 ? -19.188 -30.547 2.252 1 85 132 PRO B C 1
ATOM 6616 O O . PRO B 1 132 ? -20.156 -29.797 2.432 1 85 132 PRO B O 1
ATOM 6619 N N . LYS B 1 133 ? -18.703 -31.328 3.188 1 82.94 133 LYS B N 1
ATOM 6620 C CA . LYS B 1 133 ? -19.141 -31.312 4.582 1 82.94 133 LYS B CA 1
ATOM 6621 C C . LYS B 1 133 ? -18.125 -30.594 5.469 1 82.94 133 LYS B C 1
ATOM 6623 O O . LYS B 1 133 ? -16.922 -30.641 5.211 1 82.94 133 LYS B O 1
ATOM 6628 N N . ARG B 1 134 ? -18.609 -29.984 6.539 1 76.62 134 ARG B N 1
ATOM 6629 C CA . ARG B 1 134 ? -17.75 -29.219 7.438 1 76.62 134 ARG B CA 1
ATOM 6630 C C . ARG B 1 134 ? -16.781 -30.125 8.18 1 76.62 134 ARG B C 1
ATOM 6632 O O . ARG B 1 134 ? -17.156 -31.234 8.594 1 76.62 134 ARG B O 1
ATOM 6639 N N . TRP B 1 135 ? -15.578 -29.547 8.359 1 72.31 135 TRP B N 1
ATOM 6640 C CA . TRP B 1 135 ? -14.539 -30.25 9.109 1 72.31 135 TRP B CA 1
ATOM 6641 C C . TRP B 1 135 ? -14.992 -30.516 10.539 1 72.31 135 TRP B C 1
ATOM 6643 O O . TRP B 1 135 ? -15.461 -29.609 11.234 1 72.31 135 TRP B O 1
ATOM 6653 N N . THR B 1 136 ? -15.195 -31.703 10.969 1 64.06 136 THR B N 1
ATOM 6654 C CA . THR B 1 136 ? -15.477 -31.969 12.375 1 64.06 136 THR B CA 1
ATOM 6655 C C . THR B 1 136 ? -14.188 -32.312 13.133 1 64.06 136 THR B C 1
ATOM 6657 O O . THR B 1 136 ? -14.086 -32.062 14.336 1 64.06 136 THR B O 1
ATOM 6660 N N . LYS B 1 137 ? -13.258 -32.844 12.508 1 70.69 137 LYS B N 1
ATOM 6661 C CA . LYS B 1 137 ? -12.008 -33.281 13.117 1 70.69 137 LYS B CA 1
ATOM 6662 C C . LYS B 1 137 ? -10.812 -32.938 12.234 1 70.69 137 LYS B C 1
ATOM 6664 O O . LYS B 1 137 ? -10.984 -32.594 11.055 1 70.69 137 LYS B O 1
ATOM 6669 N N . HIS B 1 138 ? -9.625 -32.906 12.852 1 79.56 138 HIS B N 1
ATOM 6670 C CA . HIS B 1 138 ? -8.398 -32.719 12.078 1 79.56 138 HIS B CA 1
ATOM 6671 C C . HIS B 1 138 ? -8.258 -33.812 11.008 1 79.56 138 HIS B C 1
ATOM 6673 O O . HIS B 1 138 ? -8.594 -34.969 11.234 1 79.56 138 HIS B O 1
ATOM 6679 N N . PRO B 1 139 ? -7.922 -33.344 9.875 1 88.12 139 PRO B N 1
ATOM 6680 C CA . PRO B 1 139 ? -7.781 -34.312 8.797 1 88.12 139 PRO B CA 1
ATOM 6681 C C . PRO B 1 139 ? -6.711 -35.344 9.086 1 88.12 139 PRO B C 1
ATOM 6683 O O . PRO B 1 139 ? -5.66 -35.031 9.641 1 88.12 139 PRO B O 1
ATOM 6686 N N . ASP B 1 140 ? -7.027 -36.594 8.82 1 91.56 140 ASP B N 1
ATOM 6687 C CA . ASP B 1 140 ? -6.07 -37.688 8.922 1 91.56 140 ASP B CA 1
ATOM 6688 C C . ASP B 1 140 ? -5.141 -37.719 7.707 1 91.56 140 ASP B C 1
ATOM 6690 O O . ASP B 1 140 ? -5.598 -37.812 6.57 1 91.56 140 ASP B O 1
ATOM 6694 N N . PRO B 1 141 ? -3.85 -37.688 7.969 1 95.75 141 PRO B N 1
ATOM 6695 C CA . PRO B 1 141 ? -2.906 -37.656 6.848 1 95.75 141 PRO B CA 1
ATOM 6696 C C . PRO B 1 141 ? -2.953 -38.906 5.988 1 95.75 141 PRO B C 1
ATOM 6698 O O . PRO B 1 141 ? -2.518 -38.875 4.836 1 95.75 141 PRO B O 1
ATOM 6701 N N . TYR B 1 142 ? -3.502 -40 6.496 1 95.75 142 TYR B N 1
ATOM 6702 C CA . TYR B 1 142 ? -3.494 -41.25 5.762 1 95.75 142 TYR B CA 1
ATOM 6703 C C . TYR B 1 142 ? -4.84 -41.5 5.09 1 95.75 142 TYR B C 1
ATOM 6705 O O . TYR B 1 142 ? -5.043 -42.531 4.457 1 95.75 142 TYR B O 1
ATOM 6713 N N . ASP B 1 143 ? -5.688 -40.5 5.141 1 93.88 143 ASP B N 1
ATOM 6714 C CA . ASP B 1 143 ? -6.965 -40.562 4.441 1 93.88 143 ASP B CA 1
ATOM 6715 C C . ASP B 1 143 ? -6.797 -40.281 2.949 1 93.88 143 ASP B C 1
ATOM 6717 O O . ASP B 1 143 ? -5.723 -39.875 2.512 1 93.88 143 ASP B O 1
ATOM 6721 N N . ASN B 1 144 ? -7.855 -40.625 2.209 1 93.06 144 ASN B N 1
ATOM 6722 C CA . ASN B 1 144 ? -7.863 -40.312 0.783 1 93.06 144 ASN B CA 1
ATOM 6723 C C . ASN B 1 144 ? -8.023 -38.812 0.537 1 93.06 144 ASN B C 1
ATOM 6725 O O . ASN B 1 144 ? -8.797 -38.156 1.221 1 93.06 144 ASN B O 1
ATOM 6729 N N . THR B 1 145 ? -7.301 -38.344 -0.444 1 93.19 145 THR B N 1
ATOM 6730 C CA . THR B 1 145 ? -7.305 -36.906 -0.768 1 93.19 145 THR B CA 1
ATOM 6731 C C . THR B 1 145 ? -8.711 -36.438 -1.144 1 93.19 145 THR B C 1
ATOM 6733 O O . THR B 1 145 ? -9.102 -35.312 -0.833 1 93.19 145 THR B O 1
ATOM 6736 N N . GLU B 1 146 ? -9.453 -37.25 -1.803 1 90.81 146 GLU B N 1
ATOM 6737 C CA . GLU B 1 146 ? -10.805 -36.906 -2.221 1 90.81 146 GLU B CA 1
ATOM 6738 C C . GLU B 1 146 ? -11.695 -36.594 -1.016 1 90.81 146 GLU B C 1
ATOM 6740 O O . GLU B 1 146 ? -12.578 -35.75 -1.08 1 90.81 146 GLU B O 1
ATOM 6745 N N . ASN B 1 147 ? -11.453 -37.281 0.057 1 90.19 147 ASN B N 1
ATOM 6746 C CA . ASN B 1 147 ? -12.211 -37.062 1.277 1 90.19 147 ASN B CA 1
ATOM 6747 C C . ASN B 1 147 ? -11.93 -35.656 1.841 1 90.19 147 ASN B C 1
ATOM 6749 O O . ASN B 1 147 ? -12.836 -35 2.35 1 90.19 147 ASN B O 1
ATOM 6753 N N . TYR B 1 148 ? -10.734 -35.344 1.717 1 92.31 148 TYR B N 1
ATOM 6754 C CA . TYR B 1 148 ? -10.359 -34 2.17 1 92.31 148 TYR B CA 1
ATOM 6755 C C . TYR B 1 148 ? -11.016 -32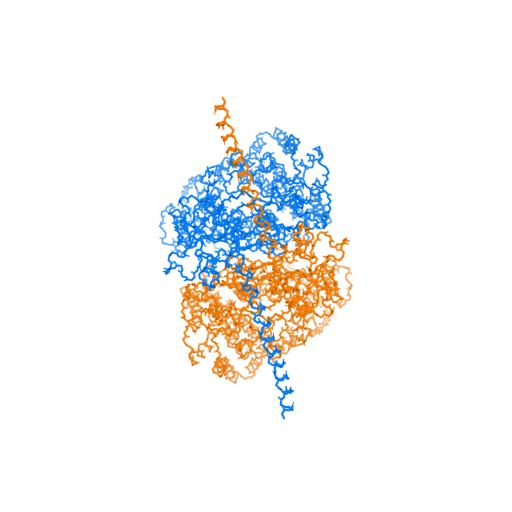.938 1.312 1 92.31 148 TYR B C 1
ATOM 6757 O O . TYR B 1 148 ? -11.516 -31.922 1.832 1 92.31 148 TYR B O 1
ATOM 6765 N N . LEU B 1 149 ? -11.023 -33.156 0.025 1 92.06 149 LEU B N 1
ATOM 6766 C CA . LEU B 1 149 ? -11.602 -32.188 -0.91 1 92.06 149 LEU B CA 1
ATOM 6767 C C . LEU B 1 149 ? -13.109 -32.062 -0.71 1 92.06 149 LEU B C 1
ATOM 6769 O O . LEU B 1 149 ? -13.711 -31.062 -1.078 1 92.06 149 LEU B O 1
ATOM 6773 N N . ASN B 1 150 ? -13.664 -33.094 -0.101 1 90.62 150 ASN B N 1
ATOM 6774 C CA . ASN B 1 150 ? -15.102 -33.094 0.15 1 90.62 150 ASN B CA 1
ATOM 6775 C C . ASN B 1 150 ? -15.43 -32.5 1.523 1 90.62 150 ASN B C 1
ATOM 6777 O O . ASN B 1 150 ? -16.516 -32.75 2.059 1 90.62 150 ASN B O 1
ATOM 6781 N N . THR B 1 151 ? -14.508 -31.797 2.066 1 89.06 151 THR B N 1
ATOM 6782 C CA . THR B 1 151 ? -14.742 -31.125 3.342 1 89.06 151 THR B CA 1
ATOM 6783 C C . THR B 1 151 ? -14.516 -29.609 3.209 1 89.06 151 THR B C 1
ATOM 6785 O O . THR B 1 151 ? -14 -29.156 2.195 1 89.06 151 THR B O 1
ATOM 6788 N N . THR B 1 152 ? -15.109 -28.875 4.188 1 87.88 152 THR B N 1
ATOM 6789 C CA . THR B 1 152 ? -14.828 -27.453 4.277 1 87.88 152 THR B CA 1
ATOM 6790 C C . THR B 1 152 ? -13.953 -27.141 5.492 1 87.88 152 THR B C 1
ATOM 6792 O O . THR B 1 152 ? -13.875 -27.953 6.422 1 87.88 152 THR B O 1
ATOM 6795 N N . SER B 1 153 ? -13.289 -26.062 5.445 1 85.75 153 SER B N 1
ATOM 6796 C CA . SER B 1 153 ? -12.508 -25.641 6.598 1 85.75 153 SER B CA 1
ATOM 6797 C C . SER B 1 153 ? -13.406 -25.25 7.766 1 85.75 153 SER B C 1
ATOM 6799 O O . SER B 1 153 ? -14.633 -25.312 7.66 1 85.75 153 SER B O 1
ATOM 6801 N N . ILE B 1 154 ? -12.805 -24.797 8.836 1 79 154 ILE B N 1
ATOM 6802 C CA . ILE B 1 154 ? -13.531 -24.375 10.039 1 79 154 ILE B CA 1
ATOM 6803 C C . ILE B 1 154 ? -14.367 -23.141 9.734 1 79 154 ILE B C 1
ATOM 6805 O O . ILE B 1 154 ? -15.43 -22.938 10.328 1 79 154 ILE B O 1
ATOM 6809 N N . TYR B 1 155 ? -13.977 -22.406 8.703 1 81.44 155 TYR B N 1
ATOM 6810 C CA . TYR B 1 155 ? -14.711 -21.203 8.336 1 81.44 155 TYR B CA 1
ATOM 6811 C C . TYR B 1 155 ? -15.414 -21.391 6.992 1 81.44 155 TYR B C 1
ATOM 6813 O O . TYR B 1 155 ? -15.547 -20.438 6.219 1 81.44 155 TYR B O 1
ATOM 6821 N N . TRP B 1 156 ? -15.656 -22.641 6.648 1 81 156 TRP B N 1
ATOM 6822 C CA . TRP B 1 156 ? -16.547 -23.047 5.559 1 81 156 TRP B CA 1
ATOM 6823 C C . TRP B 1 156 ? -15.93 -22.719 4.203 1 81 156 TRP B C 1
ATOM 6825 O O . TRP B 1 156 ? -16.641 -22.312 3.279 1 81 156 TRP B O 1
ATOM 6835 N N . ARG B 1 157 ? -14.672 -22.812 4.09 1 84.81 157 ARG B N 1
ATOM 6836 C CA . ARG B 1 157 ? -14.023 -22.672 2.791 1 84.81 157 ARG B CA 1
ATOM 6837 C C . ARG B 1 157 ? -14.102 -23.984 2.012 1 84.81 157 ARG B C 1
ATOM 6839 O O . ARG B 1 157 ? -13.805 -25.062 2.555 1 84.81 157 ARG B O 1
ATOM 6846 N N . ASN B 1 158 ? -14.43 -23.828 0.774 1 84.94 158 ASN B N 1
ATOM 6847 C CA . ASN B 1 158 ? -14.461 -25 -0.103 1 84.94 158 ASN B CA 1
ATOM 6848 C C . ASN B 1 158 ? -13.109 -25.219 -0.783 1 84.94 158 ASN B C 1
ATOM 6850 O O . ASN B 1 158 ? -12.438 -24.266 -1.156 1 84.94 158 ASN B O 1
ATOM 6854 N N . PHE B 1 159 ? -12.797 -26.531 -0.962 1 88.88 159 PHE B N 1
ATOM 6855 C CA . PHE B 1 159 ? -11.539 -26.875 -1.623 1 88.88 159 PHE B CA 1
ATOM 6856 C C . PHE B 1 159 ? -11.812 -27.594 -2.943 1 88.88 159 PHE B C 1
ATOM 6858 O O . PHE B 1 159 ? -10.875 -27.906 -3.688 1 88.88 159 PHE B O 1
ATOM 6865 N N . ASN B 1 160 ? -13.055 -27.766 -3.289 1 90.5 160 ASN B N 1
ATOM 6866 C CA . ASN B 1 160 ? -13.383 -28.672 -4.395 1 90.5 160 ASN B CA 1
ATOM 6867 C C . ASN B 1 160 ? -13.609 -27.906 -5.691 1 90.5 160 ASN B C 1
ATOM 6869 O O . ASN B 1 160 ? -14.109 -28.453 -6.672 1 90.5 160 ASN B O 1
ATOM 6873 N N . LYS B 1 161 ? -13.281 -26.656 -5.723 1 89.25 161 LYS B N 1
ATOM 6874 C CA . LYS B 1 161 ? -13.414 -25.875 -6.941 1 89.25 161 LYS B CA 1
ATOM 6875 C C . LYS B 1 161 ? -12.086 -25.203 -7.305 1 89.25 161 LYS B C 1
ATOM 6877 O O . LYS B 1 161 ? -11.312 -24.828 -6.422 1 89.25 161 LYS B O 1
ATOM 6882 N N . ALA B 1 162 ? -11.812 -25.141 -8.562 1 90.94 162 ALA B N 1
ATOM 6883 C CA . ALA B 1 162 ? -10.617 -24.484 -9.062 1 90.94 162 ALA B CA 1
ATOM 6884 C C . ALA B 1 162 ? -10.93 -23.656 -10.305 1 90.94 162 ALA B C 1
ATOM 6886 O O . ALA B 1 162 ? -11.82 -24 -11.086 1 90.94 162 ALA B O 1
ATOM 6887 N N . THR B 1 163 ? -10.391 -22.531 -10.398 1 92.06 163 THR B N 1
ATOM 6888 C CA . THR B 1 163 ? -10.445 -21.703 -11.602 1 92.06 163 THR B CA 1
ATOM 6889 C C . THR B 1 163 ? -9.109 -21.734 -12.336 1 92.06 163 THR B C 1
ATOM 6891 O O . THR B 1 163 ? -8.086 -21.328 -11.789 1 92.06 163 THR B O 1
ATOM 6894 N N . LEU B 1 164 ? -9.164 -22.172 -13.555 1 94.31 164 LEU B N 1
ATOM 6895 C CA . LEU B 1 164 ? -7.949 -22.391 -14.336 1 94.31 164 LEU B CA 1
ATOM 6896 C C . LEU B 1 164 ? -7.809 -21.344 -15.43 1 94.31 164 LEU B C 1
ATOM 6898 O O . LEU B 1 164 ? -8.766 -21.062 -16.156 1 94.31 164 LEU B O 1
ATOM 6902 N N . GLY B 1 165 ? -6.672 -20.688 -15.445 1 94.5 165 GLY B N 1
ATOM 6903 C CA . GLY B 1 165 ? -6.312 -19.859 -16.578 1 94.5 165 GLY B CA 1
ATOM 6904 C C . GLY B 1 165 ? -5.547 -20.609 -17.656 1 94.5 165 GLY B C 1
ATOM 6905 O O . GLY B 1 165 ? -4.508 -21.219 -17.375 1 94.5 165 GLY B O 1
ATOM 6906 N N . VAL B 1 166 ? -6.07 -20.609 -18.938 1 96.62 166 VAL B N 1
ATOM 6907 C CA . VAL B 1 166 ? -5.426 -21.344 -20.016 1 96.62 166 VAL B CA 1
ATOM 6908 C C . VAL B 1 166 ? -5.133 -20.391 -21.188 1 96.62 166 VAL B C 1
ATOM 6910 O O . VAL B 1 166 ? -5.832 -19.406 -21.375 1 96.62 166 VAL B O 1
ATOM 6913 N N . CYS B 1 167 ? -4.082 -20.656 -21.812 1 97.5 167 CYS B N 1
ATOM 6914 C CA . CYS B 1 167 ? -3.672 -19.938 -23 1 97.5 167 CYS B CA 1
ATOM 6915 C C . CYS B 1 167 ? -3.842 -20.797 -24.25 1 97.5 167 CYS B C 1
ATOM 6917 O O . CYS B 1 167 ? -3.174 -21.828 -24.391 1 97.5 167 CYS B O 1
ATOM 6919 N N . LEU B 1 168 ? -4.75 -20.469 -25.141 1 97.56 168 LEU B N 1
ATOM 6920 C CA . LEU B 1 168 ? -5.082 -21.234 -26.328 1 97.56 168 LEU B CA 1
ATOM 6921 C C . LEU B 1 168 ? -5.125 -20.344 -27.562 1 97.56 168 LEU B C 1
ATOM 6923 O O . LEU B 1 168 ? -5.191 -19.125 -27.453 1 97.56 168 LEU B O 1
ATOM 6927 N N . PRO B 1 169 ? -5.016 -21 -28.719 1 96.56 169 PRO B N 1
ATOM 6928 C CA . PRO B 1 169 ? -5.141 -20.203 -29.938 1 96.56 169 PRO B CA 1
ATOM 6929 C C . PRO B 1 169 ? -6.449 -19.406 -30 1 96.56 169 PRO B C 1
ATOM 6931 O O . PRO B 1 169 ? -7.492 -19.906 -29.562 1 96.56 169 PRO B O 1
ATOM 6934 N N . GLU B 1 170 ? -6.355 -18.266 -30.578 1 95.38 170 GLU B N 1
ATOM 6935 C CA . GLU B 1 170 ? -7.484 -17.344 -30.641 1 95.38 170 GLU B CA 1
ATOM 6936 C C . GLU B 1 170 ? -8.664 -17.953 -31.391 1 95.38 170 GLU B C 1
ATOM 6938 O O . GLU B 1 170 ? -9.812 -17.594 -31.156 1 95.38 170 GLU B O 1
ATOM 6943 N N . VAL B 1 171 ? -8.469 -18.953 -32.219 1 95.06 171 VAL B N 1
ATOM 6944 C CA . VAL B 1 171 ? -9.484 -19.547 -33.094 1 95.06 171 VAL B CA 1
ATOM 6945 C C . VAL B 1 171 ? -10.375 -20.484 -32.281 1 95.06 171 VAL B C 1
ATOM 6947 O O . VAL B 1 171 ? -11.461 -20.859 -32.719 1 95.06 171 VAL B O 1
ATOM 6950 N N . CYS B 1 172 ? -10 -20.781 -31.078 1 96.31 172 CYS B N 1
ATOM 6951 C CA . CYS B 1 172 ? -10.734 -21.766 -30.281 1 96.31 172 CYS B CA 1
ATOM 6952 C C . CYS B 1 172 ? -12.031 -21.156 -29.75 1 96.31 172 CYS B C 1
ATOM 6954 O O . CYS B 1 172 ? -12.023 -20.078 -29.172 1 96.31 172 CYS B O 1
ATOM 6956 N N . SER B 1 173 ? -13.078 -21.891 -29.891 1 95.12 173 SER B N 1
ATOM 6957 C CA . SER B 1 173 ? -14.375 -21.484 -29.375 1 95.12 173 SER B CA 1
ATOM 6958 C C . SER B 1 173 ? -14.492 -21.797 -27.891 1 95.12 173 SER B C 1
ATOM 6960 O O . SER B 1 173 ? -13.672 -22.531 -27.328 1 95.12 173 SER B O 1
ATOM 6962 N N . HIS B 1 174 ? -15.555 -21.312 -27.266 1 94.69 174 HIS B N 1
ATOM 6963 C CA . HIS B 1 174 ? -15.789 -21.547 -25.844 1 94.69 174 HIS B CA 1
ATOM 6964 C C . HIS B 1 174 ? -16 -23.031 -25.562 1 94.69 174 HIS B C 1
ATOM 6966 O O . HIS B 1 174 ? -15.57 -23.531 -24.531 1 94.69 174 HIS B O 1
ATOM 6972 N N . ARG B 1 175 ? -16.672 -23.641 -26.453 1 94.06 175 ARG B N 1
ATOM 6973 C CA . ARG B 1 175 ? -16.906 -25.078 -26.281 1 94.06 175 ARG B CA 1
ATOM 6974 C C . ARG B 1 175 ? -15.609 -25.859 -26.297 1 94.06 175 ARG B C 1
ATOM 6976 O O . ARG B 1 175 ? -15.375 -26.719 -25.453 1 94.06 175 ARG B O 1
ATOM 6983 N N . ALA B 1 176 ? -14.797 -25.562 -27.266 1 95.69 176 ALA B N 1
ATOM 6984 C CA . ALA B 1 176 ? -13.5 -26.219 -27.344 1 95.69 176 ALA B CA 1
ATOM 6985 C C . ALA B 1 176 ? -12.648 -25.938 -26.109 1 95.69 176 ALA B C 1
ATOM 6987 O O . ALA B 1 176 ? -11.969 -26.828 -25.609 1 95.69 176 ALA B O 1
ATOM 6988 N N . VAL B 1 177 ? -12.727 -24.703 -25.656 1 96.62 177 VAL B N 1
ATOM 6989 C CA . VAL B 1 177 ? -11.953 -24.297 -24.5 1 96.62 177 VAL B CA 1
ATOM 6990 C C . VAL B 1 177 ? -12.391 -25.109 -23.281 1 96.62 177 VAL B C 1
ATOM 6992 O O . VAL B 1 177 ? -11.562 -25.531 -22.469 1 96.62 177 VAL B O 1
ATOM 6995 N N . ALA B 1 178 ? -13.672 -25.312 -23.094 1 95.19 178 ALA B N 1
ATOM 6996 C CA . ALA B 1 178 ? -14.211 -26.047 -21.953 1 95.19 178 ALA B CA 1
ATOM 6997 C C . ALA B 1 178 ? -13.664 -27.484 -21.922 1 95.19 178 ALA B C 1
ATOM 6999 O O . ALA B 1 178 ? -13.43 -28.047 -20.844 1 95.19 178 ALA B O 1
ATOM 7000 N N . ILE B 1 179 ? -13.414 -28.031 -23.078 1 92.88 179 ILE B N 1
ATOM 7001 C CA . ILE B 1 179 ? -12.922 -29.406 -23.188 1 92.88 179 ILE B CA 1
ATOM 7002 C C . ILE B 1 179 ? -11.406 -29.422 -23.016 1 92.88 179 ILE B C 1
ATOM 7004 O O . ILE B 1 179 ? -10.859 -30.281 -22.328 1 92.88 179 ILE B O 1
ATOM 7008 N N . LEU B 1 180 ? -10.766 -28.453 -23.547 1 94.06 180 LEU B N 1
ATOM 7009 C CA . LEU B 1 180 ? -9.305 -28.438 -23.609 1 94.06 180 LEU B CA 1
ATOM 7010 C C . LEU B 1 180 ? -8.703 -28.016 -22.281 1 94.06 180 LEU B C 1
ATOM 7012 O O . LEU B 1 180 ? -7.641 -28.516 -21.891 1 94.06 180 LEU B O 1
ATOM 7016 N N . ALA B 1 181 ? -9.336 -27.141 -21.547 1 93.44 181 ALA B N 1
ATOM 7017 C CA . ALA B 1 181 ? -8.773 -26.547 -20.344 1 93.44 181 ALA B CA 1
ATOM 7018 C C . ALA B 1 181 ? -8.43 -27.625 -19.312 1 93.44 181 ALA B C 1
ATOM 7020 O O . ALA B 1 181 ? -7.281 -27.719 -18.859 1 93.44 181 ALA B O 1
ATOM 7021 N N . PRO B 1 182 ? -9.375 -28.469 -18.953 1 89.38 182 PRO B N 1
ATOM 7022 C CA . PRO B 1 182 ? -9.023 -29.5 -17.969 1 89.38 182 PRO B CA 1
ATOM 7023 C C . PRO B 1 182 ? -7.977 -30.484 -18.484 1 89.38 182 PRO B C 1
ATOM 7025 O O . PRO B 1 182 ? -7.188 -31.016 -17.703 1 89.38 182 PRO B O 1
ATOM 7028 N N . LEU B 1 183 ? -7.863 -30.672 -19.781 1 86.88 183 LEU B N 1
ATOM 7029 C CA . LEU B 1 183 ? -6.895 -31.594 -20.359 1 86.88 183 LEU B CA 1
ATOM 7030 C C . LEU B 1 183 ? -5.488 -31 -20.328 1 86.88 183 LEU B C 1
ATOM 7032 O O . LEU B 1 183 ? -4.52 -31.719 -20.047 1 86.88 183 LEU B O 1
ATOM 7036 N N . MET B 1 184 ? -5.414 -29.75 -20.516 1 86.38 184 MET B N 1
ATOM 7037 C CA . MET B 1 184 ? -4.117 -29.094 -20.672 1 86.38 184 MET B CA 1
ATOM 7038 C C . MET B 1 184 ? -3.473 -28.844 -19.312 1 86.38 184 MET B C 1
ATOM 7040 O O . MET B 1 184 ? -2.25 -28.922 -19.172 1 86.38 184 MET B O 1
ATOM 7044 N N . VAL B 1 185 ? -4.289 -28.453 -18.344 1 82 185 VAL B N 1
ATOM 7045 C CA . VAL B 1 185 ? -3.699 -28.031 -17.078 1 82 185 VAL B CA 1
ATOM 7046 C C . VAL B 1 185 ? -4.129 -28.984 -15.969 1 82 185 VAL B C 1
ATOM 7048 O O . VAL B 1 185 ? -4.242 -28.578 -14.805 1 82 185 VAL B O 1
ATOM 7051 N N . GLN B 1 186 ? -4.273 -30.156 -16.219 1 77.88 186 GLN B N 1
ATOM 7052 C CA . GLN B 1 186 ? -4.648 -31.125 -15.203 1 77.88 186 GLN B CA 1
ATOM 7053 C C . GLN B 1 186 ? -3.465 -31.469 -14.312 1 77.88 186 GLN B C 1
ATOM 7055 O O . GLN B 1 186 ? -2.344 -31.641 -14.789 1 77.88 186 GLN B O 1
ATOM 7060 N N . ALA B 1 187 ? -3.76 -31.406 -13.008 1 75.38 187 ALA B N 1
ATOM 7061 C CA . ALA B 1 187 ? -2.766 -31.859 -12.039 1 75.38 187 ALA B CA 1
ATOM 7062 C C . ALA B 1 187 ? -2.928 -33.344 -11.758 1 75.38 187 ALA B C 1
ATOM 7064 O O . ALA B 1 187 ? -4.031 -33.812 -11.469 1 75.38 187 ALA B O 1
ATOM 7065 N N . ASN B 1 188 ? -1.861 -34.062 -11.844 1 72.69 188 ASN B N 1
ATOM 7066 C CA . ASN B 1 188 ? -1.896 -35.5 -11.719 1 72.69 188 ASN B CA 1
ATOM 7067 C C . ASN B 1 188 ? -2.271 -35.938 -10.312 1 72.69 188 ASN B C 1
ATOM 7069 O O . ASN B 1 188 ? -2.707 -37.094 -10.102 1 72.69 188 ASN B O 1
ATOM 7073 N N . HIS B 1 189 ? -2.166 -35.031 -9.398 1 80.75 189 HIS B N 1
ATOM 7074 C CA . HIS B 1 189 ? -2.387 -35.438 -8.008 1 80.75 189 HIS B CA 1
ATOM 7075 C C . HIS B 1 189 ? -3.793 -35.062 -7.551 1 80.75 189 HIS B C 1
ATOM 7077 O O . HIS B 1 189 ? -4.203 -35.406 -6.441 1 80.75 189 HIS B O 1
ATOM 7083 N N . LEU B 1 190 ? -4.488 -34.406 -8.375 1 87.06 190 LEU B N 1
ATOM 7084 C CA . LEU B 1 190 ? -5.859 -34.031 -8.07 1 87.06 190 LEU B CA 1
ATOM 7085 C C . LEU B 1 190 ? -6.852 -34.812 -8.898 1 87.06 190 LEU B C 1
ATOM 7087 O O . LEU B 1 190 ? -6.496 -35.375 -9.945 1 87.06 190 LEU B O 1
ATOM 7091 N N . PRO B 1 191 ? -8.055 -34.875 -8.352 1 86.88 191 PRO B N 1
ATOM 7092 C CA . PRO B 1 191 ? -9.07 -35.562 -9.156 1 86.88 191 PRO B CA 1
ATOM 7093 C C . PRO B 1 191 ? -9.328 -34.875 -10.5 1 86.88 191 PRO B C 1
ATOM 7095 O O . PRO B 1 191 ? -9.039 -33.688 -10.648 1 86.88 191 PRO B O 1
ATOM 7098 N N . GLU B 1 192 ? -9.797 -35.625 -11.414 1 84 192 GLU B N 1
ATOM 7099 C CA . GLU B 1 192 ? -10.102 -35.094 -12.727 1 84 192 GLU B CA 1
ATOM 7100 C C . GLU B 1 192 ? -11.164 -34 -12.633 1 84 192 GLU B C 1
ATOM 7102 O O . GLU B 1 192 ? -12.211 -34.188 -12.008 1 84 192 GLU B O 1
ATOM 7107 N N . PRO B 1 193 ? -10.766 -32.938 -13.25 1 87.94 193 PRO B N 1
ATOM 7108 C CA . PRO B 1 193 ? -11.734 -31.828 -13.227 1 87.94 193 PRO B CA 1
ATOM 7109 C C . PRO B 1 193 ? -13.039 -32.188 -13.953 1 87.94 193 PRO B C 1
ATOM 7111 O O . PRO B 1 193 ? -13.008 -32.812 -15 1 87.94 193 PRO B O 1
ATOM 7114 N N . ARG B 1 194 ? -14.125 -31.75 -13.312 1 87.44 194 ARG B N 1
ATOM 7115 C CA . ARG B 1 194 ? -15.453 -32 -13.859 1 87.44 194 ARG B CA 1
ATOM 7116 C C . ARG B 1 194 ? -16.219 -30.719 -14.062 1 87.44 194 ARG B C 1
ATOM 7118 O O . ARG B 1 194 ? -15.867 -29.672 -13.508 1 87.44 194 ARG B O 1
ATOM 7125 N N . ALA B 1 195 ? -17.188 -30.766 -15.016 1 89.88 195 ALA B N 1
ATOM 7126 C CA . ALA B 1 195 ? -18.156 -29.688 -15.25 1 89.88 195 ALA B CA 1
ATOM 7127 C C . ALA B 1 195 ? -17.438 -28.375 -15.531 1 89.88 195 ALA B C 1
ATOM 7129 O O . ALA B 1 195 ? -17.688 -27.375 -14.859 1 89.88 195 ALA B O 1
ATOM 7130 N N . PRO B 1 196 ? -16.641 -28.375 -16.531 1 93.88 196 PRO B N 1
ATOM 7131 C CA . PRO B 1 196 ? -15.953 -27.125 -16.859 1 93.88 196 PRO B CA 1
ATOM 7132 C C . PRO B 1 196 ? -16.906 -26.047 -17.344 1 93.88 196 PRO B C 1
ATOM 7134 O O . PRO B 1 196 ? -17.812 -26.312 -18.141 1 93.88 196 PRO B O 1
ATOM 7137 N N . ARG B 1 197 ? -16.781 -24.844 -16.797 1 95.31 197 ARG B N 1
ATOM 7138 C CA . ARG B 1 197 ? -17.547 -23.672 -17.188 1 95.31 197 ARG B CA 1
ATOM 7139 C C . ARG B 1 197 ? -16.625 -22.516 -17.562 1 95.31 197 ARG B C 1
ATOM 7141 O O . ARG B 1 197 ? -15.82 -22.062 -16.734 1 95.31 197 ARG B O 1
ATOM 7148 N N . VAL B 1 198 ? -16.703 -22.047 -18.828 1 97.06 198 VAL B N 1
ATOM 7149 C CA . VAL B 1 198 ? -15.875 -20.938 -19.281 1 97.06 198 VAL B CA 1
ATOM 7150 C C . VAL B 1 198 ? -16.422 -19.625 -18.75 1 97.06 198 VAL B C 1
ATOM 7152 O O . VAL B 1 198 ? -17.578 -19.266 -19 1 97.06 198 VAL B O 1
ATOM 7155 N N . LEU B 1 199 ? -15.594 -18.906 -18.047 1 94.62 199 LEU B N 1
ATOM 7156 C CA . LEU B 1 199 ? -16.016 -17.656 -17.422 1 94.62 199 LEU B CA 1
ATOM 7157 C C . LEU B 1 199 ? -15.719 -16.469 -18.328 1 94.62 199 LEU B C 1
ATOM 7159 O O . LEU B 1 199 ? -16.547 -15.555 -18.453 1 94.62 199 LEU B O 1
ATOM 7163 N N . SER B 1 200 ? -14.578 -16.453 -18.875 1 94.56 200 SER B N 1
ATOM 7164 C CA . SER B 1 200 ? -14.172 -15.344 -19.734 1 94.56 200 SER B CA 1
ATOM 7165 C C . SER B 1 200 ? -12.992 -15.727 -20.609 1 94.56 200 SER B C 1
ATOM 7167 O O . SER B 1 200 ? -12.203 -16.609 -20.25 1 94.56 200 SER B O 1
ATOM 7169 N N . CYS B 1 201 ? -12.914 -15.188 -21.797 1 96.31 201 CYS B N 1
ATOM 7170 C CA . CYS B 1 201 ? -11.781 -15.289 -22.703 1 96.31 201 CYS B CA 1
ATOM 7171 C C . CYS B 1 201 ? -11.375 -13.914 -23.219 1 96.31 201 CYS B C 1
ATOM 7173 O O . CYS B 1 201 ? -12.219 -13.148 -23.688 1 96.31 201 CYS B O 1
ATOM 7175 N N . GLN B 1 202 ? -10.125 -13.617 -23.062 1 95.5 202 GLN B N 1
ATOM 7176 C CA . GLN B 1 202 ? -9.586 -12.336 -23.5 1 95.5 202 GLN B CA 1
ATOM 7177 C C . GLN B 1 202 ? -8.523 -12.516 -24.578 1 95.5 202 GLN B C 1
ATOM 7179 O O . GLN B 1 202 ? -7.719 -13.445 -24.5 1 95.5 202 GLN B O 1
ATOM 7184 N N . THR B 1 203 ? -8.531 -11.633 -25.531 1 94.12 203 THR B N 1
ATOM 7185 C CA . THR B 1 203 ? -7.535 -11.656 -26.594 1 94.12 203 THR B CA 1
ATOM 7186 C C . THR B 1 203 ? -6.582 -10.469 -26.469 1 94.12 203 THR B C 1
ATOM 7188 O O . THR B 1 203 ? -6.828 -9.555 -25.672 1 94.12 203 THR B O 1
ATOM 7191 N N . GLY B 1 204 ? -5.449 -10.562 -27.141 1 87.5 204 GLY B N 1
ATOM 7192 C CA . GLY B 1 204 ? -4.461 -9.492 -27.109 1 87.5 204 GLY B CA 1
ATOM 7193 C C . GLY B 1 204 ? -4.773 -8.359 -28.078 1 87.5 204 GLY B C 1
ATOM 7194 O O . GLY B 1 204 ? -3.914 -7.52 -28.344 1 87.5 204 GLY B O 1
ATOM 7195 N N . ALA B 1 205 ? -5.98 -8.273 -28.531 1 80.56 205 ALA B N 1
ATOM 7196 C CA . ALA B 1 205 ? -6.363 -7.215 -29.469 1 80.56 205 ALA B CA 1
ATOM 7197 C C . ALA B 1 205 ? -6.367 -5.855 -28.781 1 80.56 205 ALA B C 1
ATOM 7199 O O . ALA B 1 205 ? -6.43 -5.773 -27.547 1 80.56 205 ALA B O 1
ATOM 7200 N N . THR B 1 206 ? -6.125 -4.898 -29.609 1 79.88 206 THR B N 1
ATOM 7201 C CA . THR B 1 206 ? -6.066 -3.539 -29.078 1 79.88 206 THR B CA 1
ATOM 7202 C C . THR B 1 206 ? -7.391 -3.15 -28.438 1 79.88 206 THR B C 1
ATOM 7204 O O . THR B 1 206 ? -8.461 -3.428 -28.984 1 79.88 206 THR B O 1
ATOM 7207 N N . HIS B 1 207 ? -7.254 -2.664 -27.281 1 83.94 207 HIS B N 1
ATOM 7208 C CA . HIS B 1 207 ? -8.422 -2.244 -26.516 1 83.94 207 HIS B CA 1
ATOM 7209 C C . HIS B 1 207 ? -9.102 -1.038 -27.156 1 83.94 207 HIS B C 1
ATOM 7211 O O . HIS B 1 207 ? -8.438 -0.058 -27.5 1 83.94 207 HIS B O 1
ATOM 7217 N N . GLN B 1 208 ? -10.398 -1.143 -27.422 1 89.69 208 GLN B N 1
ATOM 7218 C CA . GLN B 1 208 ? -11.172 -0.023 -27.953 1 89.69 208 GLN B CA 1
ATOM 7219 C C . GLN B 1 208 ? -11.953 0.678 -26.844 1 89.69 208 GLN B C 1
ATOM 7221 O O . GLN B 1 208 ? -12.695 0.036 -26.094 1 89.69 208 GLN B O 1
ATOM 7226 N N . TYR B 1 209 ? -11.773 1.921 -26.766 1 94.06 209 TYR B N 1
ATOM 7227 C CA . TYR B 1 209 ? -12.477 2.719 -25.766 1 94.06 209 TYR B CA 1
ATOM 7228 C C . TYR B 1 209 ? -13.852 3.135 -26.266 1 94.06 209 TYR B C 1
ATOM 7230 O O . TYR B 1 209 ? -14.031 3.408 -27.453 1 94.06 209 TYR B O 1
ATOM 7238 N N . SER B 1 210 ? -14.852 3.223 -25.438 1 94.31 210 SER B N 1
ATOM 7239 C CA . SER B 1 210 ? -16.219 3.592 -25.797 1 94.31 210 SER B CA 1
ATOM 7240 C C . SER B 1 210 ? -16.375 5.105 -25.875 1 94.31 210 SER B C 1
ATOM 7242 O O . SER B 1 210 ? -15.531 5.852 -25.391 1 94.31 210 SER B O 1
ATOM 7244 N N . THR B 1 211 ? -17.438 5.52 -26.516 1 96.69 211 THR B N 1
ATOM 7245 C CA . THR B 1 211 ? -17.766 6.938 -26.609 1 96.69 211 THR B CA 1
ATOM 7246 C C . THR B 1 211 ? -18.031 7.516 -25.219 1 96.69 211 THR B C 1
ATOM 7248 O O . THR B 1 211 ? -17.641 8.648 -24.922 1 96.69 211 THR B O 1
ATOM 7251 N N . GLN B 1 212 ? -18.594 6.672 -24.422 1 96.94 212 GLN B N 1
ATOM 7252 C CA . GLN B 1 212 ? -18.922 7.098 -23.062 1 96.94 212 GLN B CA 1
ATOM 7253 C C . GLN B 1 212 ? -17.656 7.348 -22.234 1 96.94 212 GLN B C 1
ATOM 7255 O O . GLN B 1 212 ? -17.641 8.234 -21.391 1 96.94 212 GLN B O 1
ATOM 7260 N N . PHE B 1 213 ? -16.672 6.59 -22.562 1 96.94 213 PHE B N 1
ATOM 7261 C CA . PHE B 1 213 ? -15.383 6.809 -21.906 1 96.94 213 PHE B CA 1
ATOM 7262 C C . PHE B 1 213 ? -14.836 8.195 -22.234 1 96.94 213 PHE B C 1
ATOM 7264 O O . PHE B 1 213 ? -14.422 8.93 -21.328 1 96.94 213 PHE B O 1
ATOM 7271 N N . TYR B 1 214 ? -14.906 8.617 -23.469 1 97.12 214 TYR B N 1
ATOM 7272 C CA . TYR B 1 214 ? -14.391 9.914 -23.906 1 97.12 214 TYR B CA 1
ATOM 7273 C C . TYR B 1 214 ? -15.242 11.055 -23.359 1 97.12 214 TYR B C 1
ATOM 7275 O O . TYR B 1 214 ? -14.734 12.133 -23.062 1 97.12 214 TYR B O 1
ATOM 7283 N N . ILE B 1 215 ? -16.484 10.797 -23.234 1 97.69 215 ILE B N 1
ATOM 7284 C CA . ILE B 1 215 ? -17.375 11.805 -22.656 1 97.69 215 ILE B CA 1
ATOM 7285 C C . ILE B 1 215 ? -16.969 12.07 -21.203 1 97.69 215 ILE B C 1
ATOM 7287 O O . ILE B 1 215 ? -16.969 13.219 -20.766 1 97.69 215 ILE B O 1
ATOM 7291 N N . TYR B 1 216 ? -16.656 11 -20.562 1 97.25 216 TYR B N 1
ATOM 7292 C CA . TYR B 1 216 ? -16.219 11.141 -19.172 1 97.25 216 TYR B CA 1
ATOM 7293 C C . TYR B 1 216 ? -14.953 11.984 -19.094 1 97.25 216 TYR B C 1
ATOM 7295 O O . TYR B 1 216 ? -14.883 12.922 -18.297 1 97.25 216 TYR B O 1
ATOM 7303 N N . ILE B 1 217 ? -13.977 11.711 -19.891 1 96.88 217 ILE B N 1
ATOM 7304 C CA . ILE B 1 217 ? -12.703 12.422 -19.891 1 96.88 217 ILE B CA 1
ATOM 7305 C C . ILE B 1 217 ? -12.922 13.875 -20.297 1 96.88 217 ILE B C 1
ATOM 7307 O O . ILE B 1 217 ? -12.359 14.789 -19.672 1 96.88 217 ILE B O 1
ATOM 7311 N N . LEU B 1 218 ? -13.758 14.086 -21.25 1 97.12 218 LEU B N 1
ATOM 7312 C CA . LEU B 1 218 ? -14.031 15.438 -21.734 1 97.12 218 LEU B CA 1
ATOM 7313 C C . LEU B 1 218 ? -14.766 16.25 -20.672 1 97.12 218 LEU B C 1
ATOM 7315 O O . LEU B 1 218 ? -14.484 17.438 -20.5 1 97.12 218 LEU B O 1
ATOM 7319 N N . THR B 1 219 ? -15.695 15.594 -20.031 1 96.81 219 THR B N 1
ATOM 7320 C CA . THR B 1 219 ? -16.453 16.281 -18.984 1 96.81 219 THR B CA 1
ATOM 7321 C C . THR B 1 219 ? -15.523 16.766 -17.875 1 96.81 219 THR B C 1
ATOM 7323 O O . THR B 1 219 ? -15.609 17.922 -17.453 1 96.81 219 THR B O 1
ATOM 7326 N N . PHE B 1 220 ? -14.602 16 -17.453 1 96.19 220 PHE B N 1
ATOM 7327 C CA . PHE B 1 220 ? -13.695 16.391 -16.375 1 96.19 220 PHE B CA 1
ATOM 7328 C C . PHE B 1 220 ? -12.664 17.391 -16.875 1 96.19 220 PHE B C 1
ATOM 7330 O O . PHE B 1 220 ? -12.242 18.281 -16.141 1 96.19 220 PHE B O 1
ATOM 7337 N N . ALA B 1 221 ? -12.281 17.266 -18.141 1 96.94 221 ALA B N 1
ATOM 7338 C CA . ALA B 1 221 ? -11.383 18.25 -18.719 1 96.94 221 ALA B CA 1
ATOM 7339 C C . ALA B 1 221 ? -12.039 19.641 -18.734 1 96.94 221 ALA B C 1
ATOM 7341 O O . ALA B 1 221 ? -11.391 20.641 -18.422 1 96.94 221 ALA B O 1
ATOM 7342 N N . ILE B 1 222 ? -13.258 19.625 -19.031 1 96.31 222 ILE B N 1
ATOM 7343 C CA . ILE B 1 222 ? -14.008 20.891 -19.078 1 96.31 222 ILE B CA 1
ATOM 7344 C C . ILE B 1 222 ? -14.172 21.422 -17.656 1 96.31 222 ILE B C 1
ATOM 7346 O O . ILE B 1 222 ? -13.93 22.609 -17.406 1 96.31 222 ILE B O 1
ATOM 7350 N N . LEU B 1 223 ? -14.555 20.594 -16.75 1 96.19 223 LEU B N 1
ATOM 7351 C CA . LEU B 1 223 ? -14.773 21.031 -15.367 1 96.19 223 LEU B CA 1
ATOM 7352 C C . LEU B 1 223 ? -13.484 21.562 -14.766 1 96.19 223 LEU B C 1
ATOM 7354 O O . LEU B 1 223 ? -13.492 22.609 -14.102 1 96.19 223 LEU B O 1
ATOM 7358 N N . TYR B 1 224 ? -12.359 20.906 -15.031 1 95.38 224 TYR B N 1
ATOM 7359 C CA . TYR B 1 224 ? -11.078 21.375 -14.516 1 95.38 224 TYR B CA 1
ATOM 7360 C C . TYR B 1 224 ? -10.656 22.672 -15.195 1 95.38 224 TYR B C 1
ATOM 7362 O O . TYR B 1 224 ? -10.117 23.578 -14.547 1 95.38 224 TYR B O 1
ATOM 7370 N N . SER B 1 225 ? -10.945 22.797 -16.453 1 94.62 225 SER B N 1
ATOM 7371 C CA . SER B 1 225 ? -10.602 24.016 -17.172 1 94.62 225 SER B CA 1
ATOM 7372 C C . SER B 1 225 ? -11.391 25.219 -16.656 1 94.62 225 SER B C 1
ATOM 7374 O O . SER B 1 225 ? -10.828 26.297 -16.469 1 94.62 225 SER B O 1
ATOM 7376 N N . VAL B 1 226 ? -12.633 25 -16.406 1 93.5 226 VAL B N 1
ATOM 7377 C CA . VAL B 1 226 ? -13.492 26.047 -15.898 1 93.5 226 VAL B CA 1
ATOM 7378 C C . VAL B 1 226 ? -13.023 26.469 -14.5 1 93.5 226 VAL B C 1
ATOM 7380 O O . VAL B 1 226 ? -12.938 27.656 -14.188 1 93.5 226 VAL B O 1
ATOM 7383 N N . ALA B 1 227 ? -12.734 25.5 -13.68 1 94.06 227 ALA B N 1
ATOM 7384 C CA . ALA B 1 227 ? -12.305 25.766 -12.305 1 94.06 227 ALA B CA 1
ATOM 7385 C C . ALA B 1 227 ? -10.961 26.5 -12.289 1 94.06 227 ALA B C 1
ATOM 7387 O O . ALA B 1 227 ? -10.789 27.469 -11.555 1 94.06 227 ALA B O 1
ATOM 7388 N N . ILE B 1 228 ? -10.039 26.062 -13.148 1 89.56 228 ILE B N 1
ATOM 7389 C CA . ILE B 1 228 ? -8.703 26.641 -13.18 1 89.56 228 ILE B CA 1
ATOM 7390 C C . ILE B 1 228 ? -8.758 28.047 -13.781 1 89.56 228 ILE B C 1
ATOM 7392 O O . ILE B 1 228 ? -8.188 28.984 -13.227 1 89.56 228 ILE B O 1
ATOM 7396 N N . PHE B 1 229 ? -9.5 28.219 -14.836 1 89.12 229 PHE B N 1
ATOM 7397 C CA . PHE B 1 229 ? -9.602 29.516 -15.516 1 89.12 229 PHE B CA 1
ATOM 7398 C C . PHE B 1 229 ? -10.336 30.531 -14.641 1 89.12 229 PHE B C 1
ATOM 7400 O O . PHE B 1 229 ? -9.922 31.688 -14.555 1 89.12 229 PHE B O 1
ATOM 7407 N N . GLY B 1 230 ? -11.398 30.078 -14.078 1 89.5 230 GLY B N 1
ATOM 7408 C CA . GLY B 1 230 ? -12.141 30.969 -13.203 1 89.5 230 GLY B CA 1
ATOM 7409 C C . GLY B 1 230 ? -11.352 31.406 -11.984 1 89.5 230 GLY B C 1
ATOM 7410 O O . GLY B 1 230 ? -11.539 32.5 -11.469 1 89.5 230 GLY B O 1
ATOM 7411 N N . THR B 1 231 ? -10.453 30.578 -11.523 1 88.75 231 THR B N 1
ATOM 7412 C CA . THR B 1 231 ? -9.656 30.859 -10.336 1 88.75 231 THR B CA 1
ATOM 7413 C C . THR B 1 231 ? -8.469 31.75 -10.688 1 88.75 231 THR B C 1
ATOM 7415 O O . THR B 1 231 ? -8.164 32.719 -9.969 1 88.75 231 THR B O 1
ATOM 7418 N N . LEU B 1 232 ? -7.801 31.516 -11.812 1 82 232 LEU B N 1
ATOM 7419 C CA . LEU B 1 232 ? -6.559 32.188 -12.156 1 82 232 LEU B CA 1
ATOM 7420 C C . LEU B 1 232 ? -6.84 33.469 -12.922 1 82 232 LEU B C 1
ATOM 7422 O O . LEU B 1 232 ? -6.066 34.438 -12.844 1 82 232 LEU B O 1
ATOM 7426 N N . PHE B 1 233 ? -8 33.531 -13.719 1 85 233 PHE B N 1
ATOM 7427 C CA . PHE B 1 233 ? -8.281 34.656 -14.57 1 85 233 PHE B CA 1
ATOM 7428 C C . PHE B 1 233 ? -9.703 35.188 -14.336 1 85 233 PHE B C 1
ATOM 7430 O O . PHE B 1 233 ? -10.5 35.25 -15.273 1 85 233 PHE B O 1
ATOM 7437 N N . PRO B 1 234 ? -9.945 35.594 -13.148 1 87.44 234 PRO B N 1
ATOM 7438 C CA . PRO B 1 234 ? -11.297 36.062 -12.867 1 87.44 234 PRO B CA 1
ATOM 7439 C C . PRO B 1 234 ? -11.68 37.312 -13.695 1 87.44 234 PRO B C 1
ATOM 7441 O O . PRO B 1 234 ? -12.859 37.531 -13.953 1 87.44 234 PRO B O 1
ATOM 7444 N N . GLU B 1 235 ? -10.711 38.094 -14.109 1 86.69 235 GLU B N 1
ATOM 7445 C CA . GLU B 1 235 ? -10.938 39.344 -14.836 1 86.69 235 GLU B CA 1
ATOM 7446 C C . GLU B 1 235 ? -11.492 39.062 -16.234 1 86.69 235 GLU B C 1
ATOM 7448 O O . GLU B 1 235 ? -12.156 39.938 -16.828 1 86.69 235 GLU B O 1
ATOM 7453 N N . TYR B 1 236 ? -11.25 37.938 -16.75 1 87.69 236 TYR B N 1
ATOM 7454 C CA . TYR B 1 236 ? -11.656 37.625 -18.125 1 87.69 236 TYR B CA 1
ATOM 7455 C C . TYR B 1 236 ? -13.047 37 -18.141 1 87.69 236 TYR B C 1
ATOM 7457 O O . TYR B 1 236 ? -13.602 36.75 -19.219 1 87.69 236 TYR B O 1
ATOM 7465 N N . VAL B 1 237 ? -13.617 36.719 -17 1 87.75 237 VAL B N 1
ATOM 7466 C CA . VAL B 1 237 ? -14.953 36.156 -16.938 1 87.75 237 VAL B CA 1
ATOM 7467 C C . VAL B 1 237 ? -16 37.25 -17.062 1 87.75 237 VAL B C 1
ATOM 7469 O O . VAL B 1 237 ? -15.867 38.312 -16.453 1 87.75 237 VAL B O 1
ATOM 7472 N N . PRO B 1 238 ? -16.969 37.062 -17.906 1 86.94 238 PRO B N 1
ATOM 7473 C CA . PRO B 1 238 ? -17.984 38.094 -18.125 1 86.94 238 PRO B CA 1
ATOM 7474 C C . PRO B 1 238 ? -18.625 38.594 -16.828 1 86.94 238 PRO B C 1
ATOM 7476 O O . PRO B 1 238 ? -18.719 37.812 -15.852 1 86.94 238 PRO B O 1
ATOM 7479 N N . THR B 1 239 ? -19.141 39.75 -16.875 1 86 239 THR B N 1
ATOM 7480 C CA . THR B 1 239 ? -19.672 40.375 -15.68 1 86 239 THR B CA 1
ATOM 7481 C C . THR B 1 239 ? -21.156 40.062 -15.516 1 86 239 THR B C 1
ATOM 7483 O O . THR B 1 239 ? -21.797 40.531 -14.57 1 86 239 THR B O 1
ATOM 7486 N N . SER B 1 240 ? -21.641 39.188 -16.406 1 89.19 240 SER B N 1
ATOM 7487 C CA . SER B 1 240 ? -23.031 38.812 -16.219 1 89.19 240 SER B CA 1
ATOM 7488 C C . SER B 1 240 ? -23.234 38.125 -14.875 1 89.19 240 SER B C 1
ATOM 7490 O O . SER B 1 240 ? -22.312 37.5 -14.344 1 89.19 240 SER B O 1
ATOM 7492 N N . TYR B 1 241 ? -24.453 38.25 -14.375 1 85.44 241 TYR B N 1
ATOM 7493 C CA . TYR B 1 241 ? -24.781 37.75 -13.047 1 85.44 241 TYR B CA 1
ATOM 7494 C C . TYR B 1 241 ? -24.5 36.25 -12.953 1 85.44 241 TYR B C 1
ATOM 7496 O O . TYR B 1 241 ? -23.797 35.781 -12.055 1 85.44 241 TYR B O 1
ATOM 7504 N N . TRP B 1 242 ? -24.984 35.531 -13.906 1 86.75 242 TRP B N 1
ATOM 7505 C CA . TRP B 1 242 ? -24.859 34.094 -13.859 1 86.75 242 TRP B CA 1
ATOM 7506 C C . TRP B 1 242 ? -23.406 33.656 -14.062 1 86.75 242 TRP B C 1
ATOM 7508 O O . TRP B 1 242 ? -22.938 32.719 -13.445 1 86.75 242 TRP B O 1
ATOM 7518 N N . ALA B 1 243 ? -22.719 34.344 -14.898 1 89.62 243 ALA B N 1
ATOM 7519 C CA . ALA B 1 243 ? -21.312 34 -15.133 1 89.62 243 ALA B CA 1
ATOM 7520 C C . ALA B 1 243 ? -20.484 34.25 -13.883 1 89.62 243 ALA B C 1
ATOM 7522 O O . ALA B 1 243 ? -19.562 33.5 -13.586 1 89.62 243 ALA B O 1
ATOM 7523 N N . SER B 1 244 ? -20.938 35.219 -13.203 1 89.31 244 SER B N 1
ATOM 7524 C CA . SER B 1 244 ? -20.219 35.531 -11.984 1 89.31 244 SER B CA 1
ATOM 7525 C C . SER B 1 244 ? -20.484 34.531 -10.883 1 89.31 244 SER B C 1
ATOM 7527 O O . SER B 1 244 ? -19.578 34.125 -10.148 1 89.31 244 SER B O 1
ATOM 7529 N N . GLU B 1 245 ? -21.719 34.094 -10.875 1 89.94 245 GLU B N 1
ATOM 7530 C CA . GLU B 1 245 ? -22.062 33.125 -9.844 1 89.94 245 GLU B CA 1
ATOM 7531 C C . GLU B 1 245 ? -21.438 31.766 -10.133 1 89.94 245 GLU B C 1
ATOM 7533 O O . GLU B 1 245 ? -21.016 31.062 -9.211 1 89.94 245 GLU B O 1
ATOM 7538 N N . VAL B 1 246 ? -21.391 31.453 -11.32 1 91.5 246 VAL B N 1
ATOM 7539 C CA . VAL B 1 246 ? -20.766 30.188 -11.703 1 91.5 246 VAL B CA 1
ATOM 7540 C C . VAL B 1 246 ? -19.266 30.266 -11.422 1 91.5 246 VAL B C 1
ATOM 7542 O O . VAL B 1 246 ? -18.672 29.297 -10.922 1 91.5 246 VAL B O 1
ATOM 7545 N N . ARG B 1 247 ? -18.703 31.297 -11.742 1 93.06 247 ARG B N 1
ATOM 7546 C CA . ARG B 1 247 ? -17.281 31.469 -11.469 1 93.06 247 ARG B CA 1
ATOM 7547 C C . ARG B 1 247 ? -16.984 31.344 -9.977 1 93.06 247 ARG B C 1
ATOM 7549 O O . ARG B 1 247 ? -16.031 30.672 -9.578 1 93.06 247 ARG B O 1
ATOM 7556 N N . LYS B 1 248 ? -17.844 31.969 -9.188 1 92.25 248 LYS B N 1
ATOM 7557 C CA . LYS B 1 248 ? -17.656 31.906 -7.738 1 92.25 248 LYS B CA 1
ATOM 7558 C C . LYS B 1 248 ? -17.828 30.484 -7.219 1 92.25 248 LYS B C 1
ATOM 7560 O O . LYS B 1 248 ? -17.125 30.047 -6.309 1 92.25 248 LYS B O 1
ATOM 7565 N N . ALA B 1 249 ? -18.734 29.875 -7.84 1 94.81 249 ALA B N 1
ATOM 7566 C CA . ALA B 1 249 ? -19.016 28.5 -7.414 1 94.81 249 ALA B CA 1
ATOM 7567 C C . ALA B 1 249 ? -17.844 27.578 -7.711 1 94.81 249 ALA B C 1
ATOM 7569 O O . ALA B 1 249 ? -17.562 26.656 -6.938 1 94.81 249 ALA B O 1
ATOM 7570 N N . PHE B 1 250 ? -17.094 27.828 -8.828 1 95.44 250 PHE B N 1
ATOM 7571 C CA . PHE B 1 250 ? -16.016 26.938 -9.273 1 95.44 250 PHE B CA 1
ATOM 7572 C C . PHE B 1 250 ? -14.664 27.484 -8.828 1 95.44 250 PHE B C 1
ATOM 7574 O O . PHE B 1 250 ? -13.617 26.938 -9.219 1 95.44 250 PHE B O 1
ATOM 7581 N N . ASP B 1 251 ? -14.688 28.531 -8 1 94.5 251 ASP B N 1
ATOM 7582 C CA . ASP B 1 251 ? -13.43 29.094 -7.535 1 94.5 251 ASP B CA 1
ATOM 7583 C C . ASP B 1 251 ? -12.68 28.125 -6.637 1 94.5 251 ASP B C 1
ATOM 7585 O O . ASP B 1 251 ? -13.062 27.906 -5.48 1 94.5 251 ASP B O 1
ATOM 7589 N N . MET B 1 252 ? -11.594 27.625 -7.109 1 91.62 252 MET B N 1
ATOM 7590 C CA . MET B 1 252 ? -10.859 26.562 -6.434 1 91.62 252 MET B CA 1
ATOM 7591 C C . MET B 1 252 ? -10.203 27.078 -5.156 1 91.62 252 MET B C 1
ATOM 7593 O O . MET B 1 252 ? -10.094 26.359 -4.172 1 91.62 252 MET B O 1
ATOM 7597 N N . LYS B 1 253 ? -9.758 28.266 -5.152 1 88.06 253 LYS B N 1
ATOM 7598 C CA . LYS B 1 253 ? -9.133 28.844 -3.969 1 88.06 253 LYS B CA 1
ATOM 7599 C C . LYS B 1 253 ? -10.133 28.969 -2.824 1 88.06 253 LYS B C 1
ATOM 7601 O O . LYS B 1 253 ? -9.844 28.578 -1.692 1 88.06 253 LYS B O 1
ATOM 7606 N N . ARG B 1 254 ? -11.242 29.5 -3.186 1 91.25 254 ARG B N 1
ATOM 7607 C CA . ARG B 1 254 ? -12.289 29.672 -2.18 1 91.25 254 ARG B CA 1
ATOM 7608 C C . ARG B 1 254 ? -12.758 28.328 -1.639 1 91.25 254 ARG B C 1
ATOM 7610 O O . ARG B 1 254 ? -12.914 28.156 -0.427 1 91.25 254 ARG B O 1
ATOM 7617 N N . ASN B 1 255 ? -12.992 27.391 -2.562 1 93.88 255 ASN B N 1
ATOM 7618 C CA . ASN B 1 255 ? -13.469 26.062 -2.164 1 93.88 255 ASN B CA 1
ATOM 7619 C C . ASN B 1 255 ? -12.414 25.312 -1.354 1 93.88 255 ASN B C 1
ATOM 7621 O O . ASN B 1 255 ? -12.75 24.578 -0.43 1 93.88 255 ASN B O 1
ATOM 7625 N N . TRP B 1 256 ? -11.211 25.469 -1.7 1 89.62 256 TRP B N 1
ATOM 7626 C CA . TRP B 1 256 ? -10.102 24.859 -0.965 1 89.62 256 TRP B CA 1
ATOM 7627 C C . TRP B 1 256 ? -10.016 25.422 0.45 1 89.62 256 TRP B C 1
ATOM 7629 O O . TRP B 1 256 ? -9.859 24.672 1.414 1 89.62 256 TRP B O 1
ATOM 7639 N N . MET B 1 257 ? -10.188 26.719 0.638 1 88.69 257 MET B N 1
ATOM 7640 C CA . MET B 1 257 ? -10.078 27.375 1.939 1 88.69 257 MET B CA 1
ATOM 7641 C C . MET B 1 257 ? -11.234 26.984 2.848 1 88.69 257 MET B C 1
ATOM 7643 O O . MET B 1 257 ? -11.078 26.891 4.066 1 88.69 257 MET B O 1
ATOM 7647 N N . LYS B 1 258 ? -12.281 26.688 2.207 1 92.06 258 LYS B N 1
ATOM 7648 C CA . LYS B 1 258 ? -13.453 26.281 2.973 1 92.06 258 LYS B CA 1
ATOM 7649 C C . LYS B 1 258 ? -13.203 24.953 3.699 1 92.06 258 LYS B C 1
ATOM 7651 O O . LYS B 1 258 ? -13.82 24.688 4.734 1 92.06 258 LYS B O 1
ATOM 7656 N N . LEU B 1 259 ? -12.32 24.188 3.221 1 91.62 259 LEU B N 1
ATOM 7657 C CA . LEU B 1 259 ? -12.016 22.891 3.818 1 91.62 259 LEU B CA 1
ATOM 7658 C C . LEU B 1 259 ? -11.336 23.062 5.168 1 91.62 259 LEU B C 1
ATOM 7660 O O . LEU B 1 259 ? -11.359 22.156 6.004 1 91.62 259 LEU B O 1
ATOM 7664 N N . PHE B 1 260 ? -10.781 24.219 5.418 1 88.81 260 PHE B N 1
ATOM 7665 C CA . PHE B 1 260 ? -9.977 24.406 6.617 1 88.81 260 PHE B CA 1
ATOM 7666 C C . PHE B 1 260 ? -10.711 25.25 7.645 1 88.81 260 PHE B C 1
ATOM 7668 O O . PHE B 1 260 ? -10.234 25.453 8.766 1 88.81 260 PHE B O 1
ATOM 7675 N N . VAL B 1 261 ? -11.82 25.703 7.293 1 88.94 261 VAL B N 1
ATOM 7676 C CA . VAL B 1 261 ? -12.562 26.594 8.18 1 88.94 261 VAL B CA 1
ATOM 7677 C C . VAL B 1 261 ? -13.219 25.781 9.297 1 88.94 261 VAL B C 1
ATOM 7679 O O . VAL B 1 261 ? -13.867 24.766 9.031 1 88.94 261 VAL B O 1
ATOM 7682 N N . VAL B 1 262 ? -12.961 26.219 10.469 1 88.69 262 VAL B N 1
ATOM 7683 C CA . VAL B 1 262 ? -13.555 25.562 11.625 1 88.69 262 VAL B CA 1
ATOM 7684 C C . VAL B 1 262 ? -14.43 26.562 12.391 1 88.69 262 VAL B C 1
ATOM 7686 O O . VAL B 1 262 ? -13.969 27.656 12.75 1 88.69 262 VAL B O 1
ATOM 7689 N N . SER B 1 263 ? -15.641 26.172 12.523 1 83.5 263 SER B N 1
ATOM 7690 C CA . SER B 1 263 ? -16.531 27.016 13.297 1 83.5 263 SER B CA 1
ATOM 7691 C C . SER B 1 263 ? -16.406 26.734 14.789 1 83.5 263 SER B C 1
ATOM 7693 O O . SER B 1 263 ? -16.031 25.641 15.188 1 83.5 263 SER B O 1
ATOM 7695 N N . SER B 1 264 ? -16.672 27.766 15.625 1 79.81 264 SER B N 1
ATOM 7696 C CA . SER B 1 264 ? -16.594 27.641 17.078 1 79.81 264 SER B CA 1
ATOM 7697 C C . SER B 1 264 ? -17.625 26.656 17.609 1 79.81 264 SER B C 1
ATOM 7699 O O . SER B 1 264 ? -17.469 26.078 18.688 1 79.81 264 SER B O 1
ATOM 7701 N N . ARG B 1 265 ? -18.656 26.406 16.875 1 80.62 265 ARG B N 1
ATOM 7702 C CA . ARG B 1 265 ? -19.75 25.547 17.328 1 80.62 265 ARG B CA 1
ATOM 7703 C C . ARG B 1 265 ? -19.531 24.109 16.891 1 80.62 265 ARG B C 1
ATOM 7705 O O . ARG B 1 265 ? -20.25 23.203 17.312 1 80.62 265 ARG B O 1
ATOM 7712 N N . GLU B 1 266 ? -18.547 23.875 16.125 1 88.25 266 GLU B N 1
ATOM 7713 C CA . GLU B 1 266 ? -18.297 22.531 15.578 1 88.25 266 GLU B CA 1
ATOM 7714 C C . GLU B 1 266 ? -17.609 21.641 16.609 1 88.25 266 GLU B C 1
ATOM 7716 O O . GLU B 1 266 ? -16.797 22.109 17.406 1 88.25 266 GLU B O 1
ATOM 7721 N N . LEU B 1 267 ? -18.062 20.438 16.641 1 91.38 267 LEU B N 1
ATOM 7722 C CA . LEU B 1 267 ? -17.422 19.422 17.453 1 91.38 267 LEU B CA 1
ATOM 7723 C C . LEU B 1 267 ? -16.109 18.953 16.812 1 91.38 267 LEU B C 1
ATOM 7725 O O . LEU B 1 267 ? -16.125 18.062 15.953 1 91.38 267 LEU B O 1
ATOM 7729 N N . LYS B 1 268 ? -15.047 19.359 17.266 1 91.5 268 LYS B N 1
ATOM 7730 C CA . LYS B 1 268 ? -13.758 19.156 16.625 1 91.5 268 LYS B CA 1
ATOM 7731 C C . LYS B 1 268 ? -13.328 17.688 16.703 1 91.5 268 LYS B C 1
ATOM 7733 O O . LYS B 1 268 ? -12.656 17.188 15.797 1 91.5 268 LYS B O 1
ATOM 7738 N N . SER B 1 269 ? -13.711 17.031 17.781 1 93.44 269 SER B N 1
ATOM 7739 C CA . SER B 1 269 ? -13.305 15.641 17.953 1 93.44 269 SER B CA 1
ATOM 7740 C C . SER B 1 269 ? -13.938 14.742 16.891 1 93.44 269 SER B C 1
ATOM 7742 O O . SER B 1 269 ? -13.406 13.68 16.578 1 93.44 269 SER B O 1
ATOM 7744 N N . VAL B 1 270 ? -15.016 15.156 16.297 1 95.5 270 VAL B N 1
ATOM 7745 C CA . VAL B 1 270 ? -15.727 14.391 15.289 1 95.5 270 VAL B CA 1
ATOM 7746 C C . VAL B 1 270 ? -14.844 14.242 14.047 1 95.5 270 VAL B C 1
ATOM 7748 O O . VAL B 1 270 ? -14.875 13.203 13.375 1 95.5 270 VAL B O 1
ATOM 7751 N N . HIS B 1 271 ? -14.008 15.258 13.781 1 95.25 271 HIS B N 1
ATOM 7752 C CA . HIS B 1 271 ? -13.148 15.203 12.602 1 95.25 271 HIS B CA 1
ATOM 7753 C C . HIS B 1 271 ? -12.109 14.102 12.727 1 95.25 271 HIS B C 1
ATOM 7755 O O . HIS B 1 271 ? -11.867 13.352 11.781 1 95.25 271 HIS B O 1
ATOM 7761 N N . GLY B 1 272 ? -11.539 13.992 13.867 1 94.75 272 GLY B N 1
ATOM 7762 C CA . GLY B 1 272 ? -10.578 12.922 14.094 1 94.75 272 GLY B CA 1
ATOM 7763 C C . GLY B 1 272 ? -11.203 11.539 14.023 1 94.75 272 GLY B C 1
ATOM 7764 O O . GLY B 1 272 ? -10.656 10.633 13.383 1 94.75 272 GLY B O 1
ATOM 7765 N N . ILE B 1 273 ? -12.336 11.367 14.578 1 96 273 ILE B N 1
ATOM 7766 C CA . ILE B 1 273 ? -13.031 10.086 14.617 1 96 273 ILE B CA 1
ATOM 7767 C C . ILE B 1 273 ? -13.438 9.672 13.203 1 96 273 ILE B C 1
ATOM 7769 O O . ILE B 1 273 ? -13.289 8.508 12.828 1 96 273 ILE B O 1
ATOM 7773 N N . ARG B 1 274 ? -13.875 10.602 12.453 1 96.19 274 ARG B N 1
ATOM 7774 C CA . ARG B 1 274 ? -14.266 10.328 11.07 1 96.19 274 ARG B CA 1
ATOM 7775 C C . ARG B 1 274 ? -13.07 9.867 10.242 1 96.19 274 ARG B C 1
ATOM 7777 O O . ARG B 1 274 ? -13.188 8.938 9.445 1 96.19 274 ARG B O 1
ATOM 7784 N N . CYS B 1 275 ? -11.984 10.539 10.438 1 95.56 275 CYS B N 1
ATOM 7785 C CA . CYS B 1 275 ? -10.781 10.219 9.68 1 95.56 275 CYS B CA 1
ATOM 7786 C C . CYS B 1 275 ? -10.289 8.812 10.016 1 95.56 275 CYS B C 1
ATOM 7788 O O . CYS B 1 275 ? -10.039 8.008 9.117 1 95.56 275 CYS B O 1
ATOM 7790 N N . PHE B 1 276 ? -10.25 8.492 11.234 1 94.62 276 PHE B N 1
ATOM 7791 C CA . PHE B 1 276 ? -9.75 7.191 11.664 1 94.62 276 PHE B CA 1
ATOM 7792 C C . PHE B 1 276 ? -10.711 6.082 11.25 1 94.62 276 PHE B C 1
ATOM 7794 O O . PHE B 1 276 ? -10.289 5.016 10.805 1 94.62 276 PHE B O 1
ATOM 7801 N N . SER B 1 277 ? -11.953 6.355 11.406 1 96.69 277 SER B N 1
ATOM 7802 C CA . SER B 1 277 ? -12.953 5.359 11.039 1 96.69 277 SER B CA 1
ATOM 7803 C C . SER B 1 277 ? -12.93 5.086 9.539 1 96.69 277 SER B C 1
ATOM 7805 O O . SER B 1 277 ? -13.055 3.938 9.109 1 96.69 277 SER B O 1
ATOM 7807 N N . SER B 1 278 ? -12.719 6.152 8.758 1 97.25 278 SER B N 1
ATOM 7808 C CA . SER B 1 278 ? -12.656 5.965 7.312 1 97.25 278 SER B CA 1
ATOM 7809 C C . SER B 1 278 ? -11.438 5.148 6.91 1 97.25 278 SER B C 1
ATOM 7811 O O . SER B 1 278 ? -11.516 4.293 6.023 1 97.25 278 SER B O 1
ATOM 7813 N N . ALA B 1 279 ? -10.336 5.371 7.543 1 96.38 279 ALA B N 1
ATOM 7814 C CA . ALA B 1 279 ? -9.117 4.617 7.254 1 96.38 279 ALA B CA 1
ATOM 7815 C C . ALA B 1 279 ? -9.305 3.133 7.566 1 96.38 279 ALA B C 1
ATOM 7817 O O . ALA B 1 279 ? -8.898 2.271 6.781 1 96.38 279 ALA B O 1
ATOM 7818 N N . ILE B 1 280 ? -9.953 2.895 8.672 1 95.38 280 ILE B N 1
ATOM 7819 C CA . ILE B 1 280 ? -10.164 1.513 9.094 1 95.38 280 ILE B CA 1
ATOM 7820 C C . ILE B 1 280 ? -11.117 0.82 8.117 1 95.38 280 ILE B C 1
ATOM 7822 O O . ILE B 1 280 ? -10.898 -0.333 7.742 1 95.38 280 ILE B O 1
ATOM 7826 N N . ILE B 1 281 ? -12.102 1.512 7.703 1 96.44 281 ILE B N 1
ATOM 7827 C CA . ILE B 1 281 ? -13.086 0.938 6.785 1 96.44 281 ILE B CA 1
ATOM 7828 C C . ILE B 1 281 ? -12.414 0.609 5.453 1 96.44 281 ILE B C 1
ATOM 7830 O O . ILE B 1 281 ? -12.609 -0.478 4.906 1 96.44 281 ILE B O 1
ATOM 7834 N N . ILE B 1 282 ? -11.602 1.472 4.945 1 96.88 282 ILE B N 1
ATOM 7835 C CA . ILE B 1 282 ? -10.953 1.265 3.656 1 96.88 282 ILE B CA 1
ATOM 7836 C C . ILE B 1 282 ? -9.961 0.109 3.756 1 96.88 282 ILE B C 1
ATOM 7838 O O . ILE B 1 282 ? -9.914 -0.753 2.875 1 96.88 282 ILE B O 1
ATOM 7842 N N . CYS B 1 283 ? -9.234 0.024 4.836 1 94.44 283 CYS B N 1
ATOM 7843 C CA . CYS B 1 283 ? -8.336 -1.103 5.059 1 94.44 283 CYS B CA 1
ATOM 7844 C C . CYS B 1 283 ? -9.109 -2.414 5.117 1 94.44 283 CYS B C 1
ATOM 7846 O O . CYS B 1 283 ? -8.688 -3.414 4.531 1 94.44 283 CYS B O 1
ATOM 7848 N N . SER B 1 284 ? -10.219 -2.32 5.781 1 93 284 SER B N 1
ATOM 7849 C CA . SER B 1 284 ? -11.031 -3.521 5.91 1 93 284 SER B CA 1
ATOM 7850 C C . SER B 1 284 ? -11.586 -3.967 4.562 1 93 284 SER B C 1
ATOM 7852 O O . SER B 1 284 ? -11.641 -5.164 4.27 1 93 284 SER B O 1
ATOM 7854 N N . HIS B 1 285 ? -12.016 -3.029 3.736 1 94.06 285 HIS B N 1
ATOM 7855 C CA . HIS B 1 285 ? -12.508 -3.367 2.404 1 94.06 285 HIS B CA 1
ATOM 7856 C C . HIS B 1 285 ? -11.414 -4.016 1.564 1 94.06 285 HIS B C 1
ATOM 7858 O O . HIS B 1 285 ? -11.664 -5 0.863 1 94.06 285 HIS B O 1
ATOM 7864 N N . TYR B 1 286 ? -10.25 -3.543 1.665 1 93.94 286 TYR B N 1
ATOM 7865 C CA . TYR B 1 286 ? -9.148 -4.129 0.913 1 93.94 286 TYR B CA 1
ATOM 7866 C C . TYR B 1 286 ? -8.852 -5.543 1.393 1 93.94 286 TYR B C 1
ATOM 7868 O O . TYR B 1 286 ? -8.656 -6.453 0.582 1 93.94 286 TYR B O 1
ATOM 7876 N N . ILE B 1 287 ? -8.844 -5.691 2.709 1 88.75 287 ILE B N 1
ATOM 7877 C CA . ILE B 1 287 ? -8.539 -6.992 3.297 1 88.75 287 ILE B CA 1
ATOM 7878 C C . ILE B 1 287 ? -9.633 -7.996 2.932 1 88.75 287 ILE B C 1
ATOM 7880 O O . ILE B 1 287 ? -9.336 -9.125 2.523 1 88.75 287 ILE B O 1
ATOM 7884 N N . TYR B 1 288 ? -10.844 -7.566 2.965 1 87.06 288 TYR B N 1
ATOM 7885 C CA . TYR B 1 288 ? -11.969 -8.453 2.678 1 87.06 288 TYR B CA 1
ATOM 7886 C C . TYR B 1 288 ? -11.984 -8.852 1.207 1 87.06 288 TYR B C 1
ATOM 7888 O O . TYR B 1 288 ? -12.125 -10.031 0.878 1 87.06 288 TYR B O 1
ATOM 7896 N N . TYR B 1 289 ? -11.75 -7.906 0.373 1 87.62 289 TYR B N 1
ATOM 7897 C CA . TYR B 1 289 ? -11.828 -8.203 -1.054 1 87.62 289 TYR B CA 1
ATOM 7898 C C . TYR B 1 289 ? -10.602 -8.977 -1.521 1 87.62 289 TYR B C 1
ATOM 7900 O O . TYR B 1 289 ? -10.68 -9.766 -2.469 1 87.62 289 TYR B O 1
ATOM 7908 N N . SER B 1 290 ? -9.539 -8.773 -0.842 1 83.44 290 SER B N 1
ATOM 7909 C CA . SER B 1 290 ? -8.352 -9.555 -1.167 1 83.44 290 SER B CA 1
ATOM 7910 C C . SER B 1 290 ? -8.555 -11.031 -0.857 1 83.44 290 SER B C 1
ATOM 7912 O O . SER B 1 290 ? -7.977 -11.898 -1.52 1 83.44 290 SER B O 1
ATOM 7914 N N . ASN B 1 291 ? -9.43 -11.305 0.051 1 74.94 291 ASN B N 1
ATOM 7915 C CA . ASN B 1 291 ? -9.664 -12.688 0.445 1 74.94 291 ASN B CA 1
ATOM 7916 C C . ASN B 1 291 ? -10.727 -13.352 -0.432 1 74.94 291 ASN B C 1
ATOM 7918 O O . ASN B 1 291 ? -10.883 -14.57 -0.417 1 74.94 291 ASN B O 1
ATOM 7922 N N . LEU B 1 292 ? -11.445 -12.492 -1.256 1 70.81 292 LEU B N 1
ATOM 7923 C CA . LEU B 1 292 ? -12.422 -13 -2.203 1 70.81 292 LEU B CA 1
ATOM 7924 C C . LEU B 1 292 ? -11.758 -13.383 -3.523 1 70.81 292 LEU B C 1
ATOM 7926 O O . LEU B 1 292 ? -12.336 -14.125 -4.324 1 70.81 292 LEU B O 1
ATOM 7930 N N . THR B 1 293 ? -10.508 -12.859 -3.607 1 66.81 293 THR B N 1
ATOM 7931 C CA . THR B 1 293 ? -9.766 -13.055 -4.848 1 66.81 293 THR B CA 1
ATOM 7932 C C . THR B 1 293 ? -8.703 -14.133 -4.68 1 66.81 293 THR B C 1
ATOM 7934 O O . THR B 1 293 ? -8.625 -14.773 -3.627 1 66.81 293 THR B O 1
ATOM 7937 N N . PRO B 1 294 ? -7.953 -14.312 -5.695 1 70.81 294 PRO B N 1
ATOM 7938 C CA . PRO B 1 294 ? -6.973 -15.406 -5.703 1 70.81 294 PRO B CA 1
ATOM 7939 C C . PRO B 1 294 ? -5.945 -15.281 -4.578 1 70.81 294 PRO B C 1
ATOM 7941 O O . PRO B 1 294 ? -5.09 -14.391 -4.613 1 70.81 294 PRO B O 1
ATOM 7944 N N . ILE B 1 295 ? -6.312 -15.922 -3.438 1 81.12 295 ILE B N 1
ATOM 7945 C CA . ILE B 1 295 ? -5.367 -16.031 -2.334 1 81.12 295 ILE B CA 1
ATOM 7946 C C . ILE B 1 295 ? -4.668 -17.375 -2.379 1 81.12 295 ILE B C 1
ATOM 7948 O O . ILE B 1 295 ? -5.293 -18.406 -2.684 1 81.12 295 ILE B O 1
ATOM 7952 N N . SER B 1 296 ? -3.367 -17.344 -2.146 1 84.31 296 SER B N 1
ATOM 7953 C CA . SER B 1 296 ? -2.586 -18.578 -2.291 1 84.31 296 SER B CA 1
ATOM 7954 C C . SER B 1 296 ? -2.463 -19.312 -0.961 1 84.31 296 SER B C 1
ATOM 7956 O O . SER B 1 296 ? -2.201 -20.516 -0.936 1 84.31 296 SER B O 1
ATOM 7958 N N . ASN B 1 297 ? -2.668 -18.672 0.17 1 87.75 297 ASN B N 1
ATOM 7959 C CA . ASN B 1 297 ? -2.498 -19.266 1.49 1 87.75 297 ASN B CA 1
ATOM 7960 C C . ASN B 1 297 ? -3.719 -19.031 2.373 1 87.75 297 ASN B C 1
ATOM 7962 O O . ASN B 1 297 ? -3.59 -18.547 3.502 1 87.75 297 ASN B O 1
ATOM 7966 N N . ALA B 1 298 ? -4.777 -19.531 1.941 1 87.06 298 ALA B N 1
ATOM 7967 C CA . ALA B 1 298 ? -6.074 -19.281 2.566 1 87.06 298 ALA B CA 1
ATOM 7968 C C . ALA B 1 298 ? -6.117 -19.859 3.98 1 87.06 298 ALA B C 1
ATOM 7970 O O . ALA B 1 298 ? -6.676 -19.234 4.891 1 87.06 298 ALA B O 1
ATOM 7971 N N . LEU B 1 299 ? -5.543 -21 4.207 1 88.31 299 LEU B N 1
ATOM 7972 C CA . LEU B 1 299 ? -5.605 -21.625 5.52 1 88.31 299 LEU B CA 1
ATOM 7973 C C . LEU B 1 299 ? -4.758 -20.859 6.531 1 88.31 299 LEU B C 1
ATOM 7975 O O . LEU B 1 299 ? -5.066 -20.844 7.727 1 88.31 299 LEU B O 1
ATOM 7979 N N . HIS B 1 300 ? -3.736 -20.266 5.965 1 86.69 300 HIS B N 1
ATOM 7980 C CA . HIS B 1 300 ? -2.957 -19.406 6.84 1 86.69 300 HIS B CA 1
ATOM 7981 C C . HIS B 1 300 ? -3.777 -18.203 7.301 1 86.69 300 HIS B C 1
ATOM 7983 O O . HIS B 1 300 ? -3.701 -17.797 8.461 1 86.69 300 HIS B O 1
ATOM 7989 N N . MET B 1 301 ? -4.52 -17.672 6.441 1 86.5 301 MET B N 1
ATOM 7990 C CA . MET B 1 301 ? -5.41 -16.562 6.766 1 86.5 301 MET B CA 1
ATOM 7991 C C . MET B 1 301 ? -6.43 -16.969 7.824 1 86.5 301 MET B C 1
ATOM 7993 O O . MET B 1 301 ? -6.73 -16.203 8.734 1 86.5 301 MET B O 1
ATOM 7997 N N . GLU B 1 302 ? -6.965 -18.156 7.719 1 85.12 302 GLU B N 1
ATOM 7998 C CA . GLU B 1 302 ? -7.953 -18.641 8.68 1 85.12 302 GLU B CA 1
ATOM 7999 C C . GLU B 1 302 ? -7.332 -18.859 10.055 1 85.12 302 GLU B C 1
ATOM 8001 O O . GLU B 1 302 ? -7.988 -18.656 11.078 1 85.12 302 GLU B O 1
ATOM 8006 N N . LYS B 1 303 ? -6.109 -19.297 10.008 1 84.62 303 LYS B N 1
ATOM 8007 C CA . LYS B 1 303 ? -5.398 -19.406 11.281 1 84.62 303 LYS B CA 1
ATOM 8008 C C . LYS B 1 303 ? -5.262 -18.062 11.969 1 84.62 303 LYS B C 1
ATOM 8010 O O . LYS B 1 303 ? -5.383 -17.953 13.188 1 84.62 303 LYS B O 1
ATOM 8015 N N . ASP B 1 304 ? -5.086 -17.094 11.18 1 83.5 304 ASP B N 1
ATOM 8016 C CA . ASP B 1 304 ? -4.938 -15.75 11.711 1 83.5 304 ASP B CA 1
ATOM 8017 C C . ASP B 1 304 ? -6.262 -15.242 12.281 1 83.5 304 ASP B C 1
ATOM 8019 O O . ASP B 1 304 ? -6.27 -14.406 13.195 1 83.5 304 ASP B O 1
ATOM 8023 N N . LEU B 1 305 ? -7.324 -15.734 11.758 1 82.38 305 LEU B N 1
ATOM 8024 C CA . LEU B 1 305 ? -8.633 -15.328 12.25 1 82.38 305 LEU B CA 1
ATOM 8025 C C . LEU B 1 305 ? -8.844 -15.789 13.688 1 82.38 305 LEU B C 1
ATOM 8027 O O . LEU B 1 305 ? -9.641 -15.211 14.422 1 82.38 305 LEU B O 1
ATOM 8031 N N . ASN B 1 306 ? -8.07 -16.797 14.055 1 80.56 306 ASN B N 1
ATOM 8032 C CA . ASN B 1 306 ? -8.195 -17.328 15.406 1 80.56 306 ASN B CA 1
ATOM 8033 C C . ASN B 1 306 ? -7.27 -16.594 16.375 1 80.56 306 ASN B C 1
ATOM 8035 O O . ASN B 1 306 ? -7.309 -16.844 17.578 1 80.56 306 ASN B O 1
ATOM 8039 N N . SER B 1 307 ? -6.574 -15.727 15.836 1 80.19 307 SER B N 1
ATOM 8040 C CA . SER B 1 307 ? -5.688 -14.945 16.688 1 80.19 307 SER B CA 1
ATOM 8041 C C . SER B 1 307 ? -6.438 -13.805 17.375 1 80.19 307 SER B C 1
ATOM 8043 O O . SER B 1 307 ? -7.621 -13.586 17.109 1 80.19 307 SER B O 1
ATOM 8045 N N . PHE B 1 308 ? -5.758 -13.117 18.266 1 77.44 308 PHE B N 1
ATOM 8046 C CA . PHE B 1 308 ? -6.336 -11.992 18.984 1 77.44 308 PHE B CA 1
ATOM 8047 C C . PHE B 1 308 ? -6.766 -10.891 18.031 1 77.44 308 PHE B C 1
ATOM 8049 O O . PHE B 1 308 ? -7.863 -10.344 18.156 1 77.44 308 PHE B O 1
ATOM 8056 N N . VAL B 1 309 ? -6.023 -10.656 17.016 1 75.19 309 VAL B N 1
ATOM 8057 C CA . VAL B 1 309 ? -6.34 -9.609 16.047 1 75.19 309 VAL B CA 1
ATOM 8058 C C . VAL B 1 309 ? -7.488 -10.062 15.141 1 75.19 309 VAL B C 1
ATOM 8060 O O . VAL B 1 309 ? -8.336 -9.258 14.758 1 75.19 309 VAL B O 1
ATOM 8063 N N . GLY B 1 310 ? -7.469 -11.352 14.883 1 76.25 310 GLY B N 1
ATOM 8064 C CA . GLY B 1 310 ? -8.523 -11.914 14.055 1 76.25 310 GLY B CA 1
ATOM 8065 C C . GLY B 1 310 ? -9.906 -11.766 14.664 1 76.25 310 GLY B C 1
ATOM 8066 O O . GLY B 1 310 ? -10.891 -11.602 13.938 1 76.25 310 GLY B O 1
ATOM 8067 N N . MET B 1 311 ? -9.914 -11.648 15.992 1 74.81 311 MET B N 1
ATOM 8068 C CA . MET B 1 311 ? -11.195 -11.523 16.688 1 74.81 311 MET B CA 1
ATOM 8069 C C . MET B 1 311 ? -11.836 -10.164 16.391 1 74.81 311 MET B C 1
ATOM 8071 O O . MET B 1 311 ? -13.062 -10.031 16.438 1 74.81 311 MET B O 1
ATOM 8075 N N . PHE B 1 312 ? -11 -9.25 15.977 1 76.81 312 PHE B N 1
ATOM 8076 C CA . PHE B 1 312 ? -11.516 -7.914 15.711 1 76.81 312 PHE B CA 1
ATOM 8077 C C . PHE B 1 312 ? -11.961 -7.785 14.266 1 76.81 312 PHE B C 1
ATOM 8079 O O . PHE B 1 312 ? -12.711 -6.871 13.914 1 76.81 312 PHE B O 1
ATOM 8086 N N . VAL B 1 313 ? -11.703 -8.836 13.539 1 78.31 313 VAL B N 1
ATOM 8087 C CA . VAL B 1 313 ? -12.008 -8.758 12.117 1 78.31 313 VAL B CA 1
ATOM 8088 C C . VAL B 1 313 ? -13.438 -9.227 11.859 1 78.31 313 VAL B C 1
ATOM 8090 O O . VAL B 1 313 ? -14.094 -8.758 10.922 1 78.31 313 VAL B O 1
ATOM 8093 N N . PHE B 1 314 ? -13.961 -10.047 12.773 1 81.25 314 PHE B N 1
ATOM 8094 C CA . PHE B 1 314 ? -15.273 -10.641 12.547 1 81.25 314 PHE B CA 1
ATOM 8095 C C . PHE B 1 314 ? -16.375 -9.594 12.648 1 81.25 314 PHE B C 1
ATOM 8097 O O . PHE B 1 314 ? -17.344 -9.625 11.891 1 81.25 314 PHE B O 1
ATOM 8104 N N . HIS B 1 315 ? -16.172 -8.68 13.523 1 88.44 315 HIS B N 1
ATOM 8105 C CA . HIS B 1 315 ? -17.219 -7.699 13.766 1 88.44 315 HIS B CA 1
ATOM 8106 C C . HIS B 1 315 ? -16.75 -6.289 13.406 1 88.44 315 HIS B C 1
ATOM 8108 O O . HIS B 1 315 ? -17.156 -5.316 14.039 1 88.44 315 HIS B O 1
ATOM 8114 N N . ILE B 1 316 ? -15.883 -6.207 12.43 1 87.88 316 ILE B N 1
ATOM 8115 C CA . ILE B 1 316 ? -15.281 -4.93 12.062 1 87.88 316 ILE B CA 1
ATOM 8116 C C . ILE B 1 316 ? -16.328 -4.039 11.398 1 87.88 316 ILE B C 1
ATOM 8118 O O . ILE B 1 316 ? -16.156 -2.822 11.312 1 87.88 316 ILE B O 1
ATOM 8122 N N . ASP B 1 317 ? -17.469 -4.562 11.008 1 91.88 317 ASP B N 1
ATOM 8123 C CA . ASP B 1 317 ? -18.516 -3.805 10.336 1 91.88 317 ASP B CA 1
ATOM 8124 C C . ASP B 1 317 ? -19.172 -2.803 11.281 1 91.88 317 ASP B C 1
ATOM 8126 O O . ASP B 1 317 ? -19.859 -1.884 10.852 1 91.88 317 ASP B O 1
ATOM 8130 N N . LEU B 1 318 ? -18.844 -2.891 12.586 1 94.62 318 LEU B N 1
ATOM 8131 C CA . LEU B 1 318 ? -19.375 -1.958 13.578 1 94.62 318 LEU B CA 1
ATOM 8132 C C . LEU B 1 318 ? -18.875 -0.541 13.305 1 94.62 318 LEU B C 1
ATOM 8134 O O . LEU B 1 318 ? -19.516 0.432 13.703 1 94.62 318 LEU B O 1
ATOM 8138 N N . ILE B 1 319 ? -17.797 -0.447 12.656 1 96 319 ILE B N 1
ATOM 8139 C CA . ILE B 1 319 ? -17.203 0.864 12.406 1 96 319 ILE B CA 1
ATOM 8140 C C . ILE B 1 319 ? -18.125 1.68 11.508 1 96 319 ILE B C 1
ATOM 8142 O O . ILE B 1 319 ? -18.156 2.91 11.586 1 96 319 ILE B O 1
ATOM 8146 N N . VAL B 1 320 ? -18.891 1.027 10.703 1 96.75 320 VAL B N 1
ATOM 8147 C CA . VAL B 1 320 ? -19.844 1.703 9.836 1 96.75 320 VAL B CA 1
ATOM 8148 C C . VAL B 1 320 ? -20.891 2.42 10.688 1 96.75 320 VAL B C 1
ATOM 8150 O O . VAL B 1 320 ? -21.359 3.508 10.336 1 96.75 320 VAL B O 1
ATOM 8153 N N . ASP B 1 321 ? -21.219 1.874 11.828 1 97.94 321 ASP B N 1
ATOM 8154 C CA . ASP B 1 321 ? -22.219 2.445 12.711 1 97.94 321 ASP B CA 1
ATOM 8155 C C . ASP B 1 321 ? -21.719 3.723 13.383 1 97.94 321 ASP B C 1
ATOM 8157 O O . ASP B 1 321 ? -22.5 4.535 13.859 1 97.94 321 ASP B O 1
ATOM 8161 N N . THR B 1 322 ? -20.422 3.848 13.406 1 98.06 322 THR B N 1
ATOM 8162 C CA . THR B 1 322 ? -19.875 5.133 13.82 1 98.06 322 THR B CA 1
ATOM 8163 C C . THR B 1 322 ? -20.391 6.254 12.914 1 98.06 322 THR B C 1
ATOM 8165 O O . THR B 1 322 ? -20.766 7.324 13.398 1 98.06 322 THR B O 1
ATOM 8168 N N . PHE B 1 323 ? -20.469 5.992 11.68 1 97.94 323 PHE B N 1
ATOM 8169 C CA . PHE B 1 323 ? -20.906 7.008 10.727 1 97.94 323 PHE B CA 1
ATOM 8170 C C . PHE B 1 323 ? -22.406 7.254 10.828 1 97.94 323 PHE B C 1
ATOM 8172 O O . PHE B 1 323 ? -22.859 8.383 10.633 1 97.94 323 PHE B O 1
ATOM 8179 N N . PHE B 1 324 ? -23.172 6.238 11.148 1 98.5 324 PHE B N 1
ATOM 8180 C CA . PHE B 1 324 ? -24.594 6.438 11.383 1 98.5 324 PHE B CA 1
ATOM 8181 C C . PHE B 1 324 ? -24.828 7.316 12.609 1 98.5 324 PHE B C 1
ATOM 8183 O O . PHE B 1 324 ? -25.656 8.227 12.578 1 98.5 324 PHE B O 1
ATOM 8190 N N . ALA B 1 325 ? -24.078 7.016 13.617 1 98.5 325 ALA B N 1
ATOM 8191 C CA . ALA B 1 325 ? -24.188 7.805 14.844 1 98.5 325 ALA B CA 1
ATOM 8192 C C . ALA B 1 325 ? -23.812 9.258 14.594 1 98.5 325 ALA B C 1
ATOM 8194 O O . ALA B 1 325 ? -24.484 10.18 15.062 1 98.5 325 ALA B O 1
ATOM 8195 N N . LEU B 1 326 ? -22.766 9.453 13.859 1 97.81 326 LEU B N 1
ATOM 8196 C CA . LEU B 1 326 ? -22.297 10.812 13.562 1 97.81 326 LEU B CA 1
ATOM 8197 C C . LEU B 1 326 ? -23.328 11.555 12.711 1 97.81 326 LEU B C 1
ATOM 8199 O O . LEU B 1 326 ? -23.562 12.75 12.93 1 97.81 326 LEU B O 1
ATOM 8203 N N . SER B 1 327 ? -23.891 10.875 11.766 1 97.31 327 SER B N 1
ATOM 8204 C CA . SER B 1 327 ? -24.891 11.492 10.898 1 97.31 327 SER B CA 1
ATOM 8205 C C . SER B 1 327 ? -26.125 11.938 11.695 1 97.31 327 SER B C 1
ATOM 8207 O O . SER B 1 327 ? -26.594 13.055 11.523 1 97.31 327 SER B O 1
ATOM 8209 N N . GLY B 1 328 ? -26.609 11.086 12.562 1 97.38 328 GLY B N 1
ATOM 8210 C CA . GLY B 1 328 ? -27.719 11.461 13.422 1 97.38 328 GLY B CA 1
ATOM 8211 C C . GLY B 1 328 ? -27.391 12.617 14.344 1 97.38 328 GLY B C 1
ATOM 8212 O O . GLY B 1 328 ? -28.219 13.523 14.531 1 97.38 328 GLY B O 1
ATOM 8213 N N . MET B 1 329 ? -26.234 12.594 14.844 1 97 329 MET B N 1
ATOM 8214 C CA . MET B 1 329 ? -25.781 13.625 15.781 1 97 329 MET B CA 1
ATOM 8215 C C . MET B 1 329 ? -25.719 14.984 15.094 1 97 329 MET B C 1
ATOM 8217 O O . MET B 1 329 ? -26.234 15.977 15.617 1 97 329 MET B O 1
ATOM 8221 N N . LEU B 1 330 ? -25.156 15.039 13.93 1 93.06 330 LEU B N 1
ATOM 8222 C CA . LEU B 1 330 ? -24.969 16.297 13.203 1 93.06 330 LEU B CA 1
ATOM 8223 C C . LEU B 1 330 ? -26.281 16.828 12.672 1 93.06 330 LEU B C 1
ATOM 8225 O O . LEU B 1 330 ? -26.5 18.031 12.609 1 93.06 330 LEU B O 1
ATOM 8229 N N . LEU B 1 331 ? -27.156 15.922 12.297 1 93.5 331 LEU B N 1
ATOM 8230 C CA . LEU B 1 331 ? -28.469 16.328 11.82 1 93.5 331 LEU B CA 1
ATOM 8231 C C . LEU B 1 331 ? -29.234 17.062 12.906 1 93.5 331 LEU B C 1
ATOM 8233 O O . LEU B 1 331 ? -29.734 18.172 12.688 1 93.5 331 LEU B O 1
ATOM 8237 N N . ILE B 1 332 ? -29.266 16.531 14.078 1 93.06 332 ILE B N 1
ATOM 8238 C CA . ILE B 1 332 ? -30.062 17.094 15.164 1 93.06 332 ILE B CA 1
ATOM 8239 C C . ILE B 1 332 ? -29.359 18.344 15.719 1 93.06 332 ILE B C 1
ATOM 8241 O O . ILE B 1 332 ? -30.016 19.344 16.016 1 93.06 332 ILE B O 1
ATOM 8245 N N . ASN B 1 333 ? -28.078 18.234 15.82 1 90 333 ASN B N 1
ATOM 8246 C CA . ASN B 1 333 ? -27.344 19.391 16.281 1 90 333 ASN B CA 1
ATOM 8247 C C . ASN B 1 333 ? -27.547 20.594 15.359 1 90 333 ASN B C 1
ATOM 8249 O O . ASN B 1 333 ? -27.688 21.719 15.828 1 90 333 ASN B O 1
ATOM 8253 N N . GLY B 1 334 ? -27.609 20.375 14.094 1 87 334 GLY B N 1
ATOM 8254 C CA . GLY B 1 334 ? -27.828 21.422 13.125 1 87 334 GLY B CA 1
ATOM 8255 C C . GLY B 1 334 ? -29.25 21.969 13.141 1 87 334 GLY B C 1
ATOM 8256 O O . GLY B 1 334 ? -29.453 23.172 13.055 1 87 334 GLY B O 1
ATOM 8257 N N . LEU B 1 335 ? -30.203 21.141 13.32 1 87.56 335 LEU B N 1
ATOM 8258 C CA . LEU B 1 335 ? -31.609 21.516 13.281 1 87.56 335 LEU B CA 1
ATOM 8259 C C . LEU B 1 335 ? -32 22.25 14.555 1 87.56 335 LEU B C 1
ATOM 8261 O O . LEU B 1 335 ? -32.844 23.172 14.523 1 87.56 335 LEU B O 1
ATOM 8265 N N . MET B 1 336 ? -31.359 21.875 15.594 1 84.25 336 MET B N 1
ATOM 8266 C CA . MET B 1 336 ? -31.734 22.469 16.875 1 84.25 336 MET B CA 1
ATOM 8267 C C . MET B 1 336 ? -31.016 23.781 17.109 1 84.25 336 MET B C 1
ATOM 8269 O O . MET B 1 336 ? -31.5 24.641 17.844 1 84.25 336 MET B O 1
ATOM 8273 N N . SER B 1 337 ? -29.797 23.891 16.609 1 74.69 337 SER B N 1
ATOM 8274 C CA . SER B 1 337 ? -29.031 25.109 16.781 1 74.69 337 SER B CA 1
ATOM 8275 C C . SER B 1 337 ? -29.484 26.203 15.836 1 74.69 337 SER B C 1
ATOM 8277 O O . SER B 1 337 ? -29.25 27.391 16.078 1 74.69 337 SER B O 1
ATOM 8279 N N . GLY B 1 338 ? -29.922 25.891 14.727 1 64.81 338 GLY B N 1
ATOM 8280 C CA . GLY B 1 338 ? -30.234 26.875 13.695 1 64.81 338 GLY B CA 1
ATOM 8281 C C . GLY B 1 338 ? -31.672 27.375 13.766 1 64.81 338 GLY B C 1
ATOM 8282 O O . GLY B 1 338 ? -32.5 26.75 14.422 1 64.81 338 GLY B O 1
ATOM 8283 N N . LYS B 1 339 ? -31.844 28.734 13.531 1 57.91 339 LYS B N 1
ATOM 8284 C CA . LYS B 1 339 ? -33.156 29.344 13.406 1 57.91 339 LYS B CA 1
ATOM 8285 C C . LYS B 1 339 ? -34.031 28.547 12.445 1 57.91 339 LYS B C 1
ATOM 8287 O O . LYS B 1 339 ? -33.531 27.734 11.664 1 57.91 339 LYS B O 1
ATOM 8292 N N . ARG B 1 340 ? -35.469 28.953 12.25 1 55.38 340 ARG B N 1
ATOM 8293 C CA . ARG B 1 340 ? -36.656 28.422 11.57 1 55.38 340 ARG B CA 1
ATOM 8294 C C . ARG B 1 340 ? -36.312 28.016 10.141 1 55.38 340 ARG B C 1
ATOM 8296 O O . ARG B 1 340 ? -36.375 28.844 9.227 1 55.38 340 ARG B O 1
ATOM 8303 N N . THR B 1 341 ? -35.344 26.922 9.891 1 61.91 341 THR B N 1
ATOM 8304 C CA . THR B 1 341 ? -35.031 26.609 8.508 1 61.91 341 THR B CA 1
ATOM 8305 C C . THR B 1 341 ? -36.062 25.688 7.895 1 61.91 341 THR B C 1
ATOM 8307 O O . THR B 1 341 ? -36.688 24.906 8.609 1 61.91 341 THR B O 1
ATOM 8310 N N . ASN B 1 342 ? -36.594 26.031 6.703 1 80.44 342 ASN B N 1
ATOM 8311 C CA . ASN B 1 342 ? -37.406 25.156 5.855 1 80.44 342 ASN B CA 1
ATOM 8312 C C . ASN B 1 342 ? -36.781 23.766 5.758 1 80.44 342 ASN B C 1
ATOM 8314 O O . ASN B 1 342 ? -35.75 23.578 5.125 1 80.44 342 ASN B O 1
ATOM 8318 N N . LEU B 1 343 ? -37.344 22.812 6.59 1 86.88 343 LEU B N 1
ATOM 8319 C CA . LEU B 1 343 ? -36.875 21.453 6.699 1 86.88 343 LEU B CA 1
ATOM 8320 C C . LEU B 1 343 ? -36.812 20.781 5.328 1 86.88 343 LEU B C 1
ATOM 8322 O O . LEU B 1 343 ? -35.906 20.031 5.031 1 86.88 343 LEU B O 1
ATOM 8326 N N . VAL B 1 344 ? -37.75 21.125 4.496 1 87.31 344 VAL B N 1
ATOM 8327 C CA . VAL B 1 344 ? -37.812 20.516 3.166 1 87.31 344 VAL B CA 1
ATOM 8328 C C . VAL B 1 344 ? -36.656 21.047 2.307 1 87.31 344 VAL B C 1
ATOM 8330 O O . VAL B 1 344 ? -36.031 20.281 1.57 1 87.31 344 VAL B O 1
ATOM 8333 N N . GLU B 1 345 ? -36.406 22.266 2.434 1 88.5 345 GLU B N 1
ATOM 8334 C CA . GLU B 1 345 ? -35.312 22.844 1.701 1 88.5 345 GLU B CA 1
ATOM 8335 C C . GLU B 1 345 ? -33.969 22.219 2.117 1 88.5 345 GLU B C 1
ATOM 8337 O O . GLU B 1 345 ? -33.125 21.969 1.274 1 88.5 345 GLU B O 1
ATOM 8342 N N . GLY B 1 346 ? -33.906 21.969 3.393 1 89 346 GLY B N 1
ATOM 8343 C CA . GLY B 1 346 ? -32.688 21.328 3.887 1 89 346 GLY B CA 1
ATOM 8344 C C . GLY B 1 346 ? -32.469 19.938 3.328 1 89 346 GLY B C 1
ATOM 8345 O O . GLY B 1 346 ? -31.359 19.562 2.975 1 89 346 GLY B O 1
ATOM 8346 N N . LEU B 1 347 ? -33.5 19.219 3.219 1 92.44 347 LEU B N 1
ATOM 8347 C CA . LEU B 1 347 ? -33.438 17.859 2.709 1 92.44 347 LEU B CA 1
ATOM 8348 C C . LEU B 1 347 ? -33.125 17.844 1.215 1 92.44 347 LEU B C 1
ATOM 8350 O O . LEU B 1 347 ? -32.406 16.984 0.73 1 92.44 347 LEU B O 1
ATOM 8354 N N . VAL B 1 348 ? -33.688 18.781 0.51 1 93.19 348 VAL B N 1
ATOM 8355 C CA . VAL B 1 348 ? -33.438 18.875 -0.929 1 93.19 348 VAL B CA 1
ATOM 8356 C C . VAL B 1 348 ? -32 19.266 -1.205 1 93.19 348 VAL B C 1
ATOM 8358 O O . VAL B 1 348 ? -31.344 18.688 -2.084 1 93.19 348 VAL B O 1
ATOM 8361 N N . LYS B 1 349 ? -31.516 20.203 -0.477 1 91.75 349 LYS B N 1
ATOM 8362 C CA . LYS B 1 349 ? -30.125 20.625 -0.624 1 91.75 349 LYS B CA 1
ATOM 8363 C C . LYS B 1 349 ? -29.172 19.469 -0.309 1 91.75 349 LYS B C 1
ATOM 8365 O O . LYS B 1 349 ? -28.156 19.297 -0.983 1 91.75 349 LYS B O 1
ATOM 8370 N N . ARG B 1 350 ? -29.547 18.75 0.691 1 93 350 ARG B N 1
ATOM 8371 C CA . ARG B 1 350 ? -28.75 17.578 1.044 1 93 350 ARG B CA 1
ATOM 8372 C C . ARG B 1 350 ? -28.734 16.562 -0.089 1 93 350 ARG B C 1
ATOM 8374 O O . ARG B 1 350 ? -27.688 16 -0.42 1 93 350 ARG B O 1
ATOM 8381 N N . TYR B 1 351 ? -29.875 16.344 -0.638 1 95.94 351 TYR B N 1
ATOM 8382 C CA . TYR B 1 351 ? -29.984 15.398 -1.746 1 95.94 351 TYR B CA 1
ATOM 8383 C C . TYR B 1 351 ? -29.109 15.828 -2.918 1 95.94 351 TYR B C 1
ATOM 8385 O O . TYR B 1 351 ? -28.391 15.016 -3.492 1 95.94 351 TYR B O 1
ATOM 8393 N N . ILE B 1 352 ? -29.141 17.062 -3.234 1 95.62 352 ILE B N 1
ATOM 8394 C CA . ILE B 1 352 ? -28.375 17.594 -4.363 1 95.62 352 ILE B CA 1
ATOM 8395 C C . ILE B 1 352 ? -26.875 17.438 -4.09 1 95.62 352 ILE B C 1
ATOM 8397 O O . ILE B 1 352 ? -26.109 17.047 -4.969 1 95.62 352 ILE B O 1
ATOM 8401 N N . ARG B 1 353 ? -26.5 17.688 -2.92 1 93.69 353 ARG B N 1
ATOM 8402 C CA . ARG B 1 353 ? -25.094 17.609 -2.529 1 93.69 353 ARG B CA 1
ATOM 8403 C C . ARG B 1 353 ? -24.594 16.172 -2.598 1 93.69 353 ARG B C 1
ATOM 8405 O O . ARG B 1 353 ? -23.438 15.922 -2.965 1 93.69 353 ARG B O 1
ATOM 8412 N N . ILE B 1 354 ? -25.453 15.227 -2.359 1 96.19 354 ILE B N 1
ATOM 8413 C CA . ILE B 1 354 ? -25.062 13.82 -2.32 1 96.19 354 ILE B CA 1
ATOM 8414 C C . ILE B 1 354 ? -25.094 13.242 -3.732 1 96.19 354 ILE B C 1
ATOM 8416 O O . ILE B 1 354 ? -24.172 12.523 -4.133 1 96.19 354 ILE B O 1
ATOM 8420 N N . VAL B 1 355 ? -26.062 13.586 -4.504 1 97.38 355 VAL B N 1
ATOM 8421 C CA . VAL B 1 355 ? -26.328 12.891 -5.758 1 97.38 355 VAL B CA 1
ATOM 8422 C C . VAL B 1 355 ? -25.297 13.305 -6.809 1 97.38 355 VAL B C 1
ATOM 8424 O O . VAL B 1 355 ? -24.922 12.5 -7.668 1 97.38 355 VAL B O 1
ATOM 8427 N N . ALA B 1 356 ? -24.812 14.469 -6.762 1 96.69 356 ALA B N 1
ATOM 8428 C CA . ALA B 1 356 ? -23.922 14.969 -7.805 1 96.69 356 ALA B CA 1
ATOM 8429 C C . ALA B 1 356 ? -22.656 14.133 -7.879 1 96.69 356 ALA B C 1
ATOM 8431 O O . ALA B 1 356 ? -22.359 13.516 -8.906 1 96.69 356 ALA B O 1
ATOM 8432 N N . PRO B 1 357 ? -21.844 14.023 -6.785 1 97.75 357 PRO B N 1
ATOM 8433 C CA . PRO B 1 357 ? -20.672 13.148 -6.859 1 97.75 357 PRO B CA 1
ATOM 8434 C C . PRO B 1 357 ? -21.047 11.68 -7.051 1 97.75 357 PRO B C 1
ATOM 8436 O O . PRO B 1 357 ? -20.312 10.93 -7.699 1 97.75 357 PRO B O 1
ATOM 8439 N N . LEU B 1 358 ? -22.188 11.281 -6.531 1 98.38 358 LEU B N 1
ATOM 8440 C CA . LEU B 1 358 ? -22.656 9.906 -6.691 1 98.38 358 LEU B CA 1
ATOM 8441 C C . LEU B 1 358 ? -22.922 9.586 -8.156 1 98.38 358 LEU B C 1
ATOM 8443 O O . LEU B 1 358 ? -22.609 8.492 -8.625 1 98.38 358 LEU B O 1
ATOM 8447 N N . ALA B 1 359 ? -23.469 10.531 -8.836 1 98.06 359 ALA B N 1
ATOM 8448 C CA . ALA B 1 359 ? -23.75 10.359 -10.258 1 98.06 359 ALA B CA 1
ATOM 8449 C C . ALA B 1 359 ? -22.469 10.172 -11.047 1 98.06 359 ALA B C 1
ATOM 8451 O O . ALA B 1 359 ? -22.438 9.422 -12.031 1 98.06 359 ALA B O 1
ATOM 8452 N N . VAL B 1 360 ? -21.438 10.828 -10.641 1 97.81 360 VAL B N 1
ATOM 8453 C CA . VAL B 1 360 ? -20.141 10.664 -11.281 1 97.81 360 VAL B CA 1
ATOM 8454 C C . VAL B 1 360 ? -19.656 9.227 -11.117 1 97.81 360 VAL B C 1
ATOM 8456 O O . VAL B 1 360 ? -19.156 8.617 -12.062 1 97.81 360 VAL B O 1
ATOM 8459 N N . MET B 1 361 ? -19.828 8.648 -9.953 1 98 361 MET B N 1
ATOM 8460 C CA . MET B 1 361 ? -19.359 7.293 -9.688 1 98 361 MET B CA 1
ATOM 8461 C C . MET B 1 361 ? -20.234 6.27 -10.414 1 98 361 MET B C 1
ATOM 8463 O O . MET B 1 361 ? -19.734 5.246 -10.883 1 98 361 MET B O 1
ATOM 8467 N N . VAL B 1 362 ? -21.516 6.562 -10.438 1 98.25 362 VAL B N 1
ATOM 8468 C CA . VAL B 1 362 ? -22.406 5.688 -11.18 1 98.25 362 VAL B CA 1
ATOM 8469 C C . VAL B 1 362 ? -22 5.652 -12.648 1 98.25 362 VAL B C 1
ATOM 8471 O O . VAL B 1 362 ? -21.938 4.582 -13.258 1 98.25 362 VAL B O 1
ATOM 8474 N N . TYR B 1 363 ? -21.703 6.812 -13.211 1 98.19 363 TYR B N 1
ATOM 8475 C CA . TYR B 1 363 ? -21.234 6.879 -14.594 1 98.19 363 TYR B CA 1
ATOM 8476 C C . TYR B 1 363 ? -19.906 6.148 -14.75 1 98.19 363 TYR B C 1
ATOM 8478 O O . TYR B 1 363 ? -19.703 5.414 -15.719 1 98.19 363 TYR B O 1
ATOM 8486 N N . TYR B 1 364 ? -19.062 6.34 -13.852 1 97.94 364 TYR B N 1
ATOM 8487 C CA . TYR B 1 364 ? -17.75 5.727 -13.891 1 97.94 364 TYR B CA 1
ATOM 8488 C C . TYR B 1 364 ? -17.844 4.207 -13.938 1 97.94 364 TYR B C 1
ATOM 8490 O O . TYR B 1 364 ? -17.219 3.564 -14.789 1 97.94 364 TYR B O 1
ATOM 8498 N N . PHE B 1 365 ? -18.672 3.6 -13.078 1 98 365 PHE B N 1
ATOM 8499 C CA . PHE B 1 365 ? -18.766 2.146 -13.008 1 98 365 PHE B CA 1
ATOM 8500 C C . PHE B 1 365 ? -19.609 1.611 -14.164 1 98 365 PHE B C 1
ATOM 8502 O O . PHE B 1 365 ? -19.5 0.438 -14.531 1 98 365 PHE B O 1
ATOM 8509 N N . SER B 1 366 ? -20.359 2.486 -14.789 1 97.62 366 SER B N 1
ATOM 8510 C CA . SER B 1 366 ? -21.188 2.07 -15.914 1 97.62 366 SER B CA 1
ATOM 8511 C C . SER B 1 366 ? -20.375 2.002 -17.203 1 97.62 366 SER B C 1
ATOM 8513 O O . SER B 1 366 ? -20.609 1.128 -18.047 1 97.62 366 SER B O 1
ATOM 8515 N N . TRP B 1 367 ? -19.375 2.947 -17.312 1 97.06 367 TRP B N 1
ATOM 8516 C CA . TRP B 1 367 ? -18.828 3.049 -18.672 1 97.06 367 TRP B CA 1
ATOM 8517 C C . TRP B 1 367 ? -17.312 3.227 -18.641 1 97.06 367 TRP B C 1
ATOM 8519 O O . TRP B 1 367 ? -16.641 3.049 -19.656 1 97.06 367 TRP B O 1
ATOM 8529 N N . VAL B 1 368 ? -16.688 3.486 -17.516 1 97.62 368 VAL B N 1
ATOM 8530 C CA . VAL B 1 368 ? -15.297 3.902 -17.516 1 97.62 368 VAL B CA 1
ATOM 8531 C C . VAL B 1 368 ? -14.43 2.822 -16.875 1 97.62 368 VAL B C 1
ATOM 8533 O O . VAL B 1 368 ? -13.352 2.496 -17.359 1 97.62 368 VAL B O 1
ATOM 8536 N N . HIS B 1 369 ? -14.898 2.225 -15.789 1 97.12 369 HIS B N 1
ATOM 8537 C CA . HIS B 1 369 ? -14.125 1.315 -14.953 1 97.12 369 HIS B CA 1
ATOM 8538 C C . HIS B 1 369 ? -13.539 0.173 -15.773 1 97.12 369 HIS B C 1
ATOM 8540 O O . HIS B 1 369 ? -12.398 -0.235 -15.562 1 97.12 369 HIS B O 1
ATOM 8546 N N . GLU B 1 370 ? -14.242 -0.358 -16.734 1 95.5 370 GLU B N 1
ATOM 8547 C CA . GLU B 1 370 ? -13.828 -1.524 -17.5 1 95.5 370 GLU B CA 1
ATOM 8548 C C . GLU B 1 370 ? -12.594 -1.216 -18.359 1 95.5 370 GLU B C 1
ATOM 8550 O O . GLU B 1 370 ? -11.844 -2.123 -18.719 1 95.5 370 GLU B O 1
ATOM 8555 N N . HIS B 1 371 ? -12.297 0.101 -18.578 1 95.38 371 HIS B N 1
ATOM 8556 C CA . HIS B 1 371 ? -11.227 0.493 -19.5 1 95.38 371 HIS B CA 1
ATOM 8557 C C . HIS B 1 371 ? -9.953 0.858 -18.734 1 95.38 371 HIS B C 1
ATOM 8559 O O . HIS B 1 371 ? -8.914 1.111 -19.344 1 95.38 371 HIS B O 1
ATOM 8565 N N . ILE B 1 372 ? -9.984 0.856 -17.469 1 93.62 372 ILE B N 1
ATOM 8566 C CA . ILE B 1 372 ? -8.898 1.442 -16.703 1 93.62 372 ILE B CA 1
ATOM 8567 C C . ILE B 1 372 ? -7.883 0.361 -16.328 1 93.62 372 ILE B C 1
ATOM 8569 O O . ILE B 1 372 ? -6.699 0.651 -16.141 1 93.62 372 ILE B O 1
ATOM 8573 N N . GLY B 1 373 ? -8.336 -0.893 -16.312 1 91.94 373 GLY B N 1
ATOM 8574 C CA . GLY B 1 373 ? -7.449 -1.954 -15.852 1 91.94 373 GLY B CA 1
ATOM 8575 C C . GLY B 1 373 ? -7.379 -3.127 -16.812 1 91.94 373 GLY B C 1
ATOM 8576 O O . GLY B 1 373 ? -7.926 -3.068 -17.922 1 91.94 373 GLY B O 1
ATOM 8577 N N . SER B 1 374 ? -6.574 -4.082 -16.391 1 91.81 374 SER B N 1
ATOM 8578 C CA . SER B 1 374 ? -6.395 -5.34 -17.109 1 91.81 374 SER B CA 1
ATOM 8579 C C . SER B 1 374 ? -6 -6.465 -16.172 1 91.81 374 SER B C 1
ATOM 8581 O O . SER B 1 374 ? -5.59 -6.211 -15.031 1 91.81 374 SER B O 1
ATOM 8583 N N . GLY B 1 375 ? -6.211 -7.684 -16.641 1 91.69 375 GLY B N 1
ATOM 8584 C CA . GLY B 1 375 ? -5.902 -8.867 -15.852 1 91.69 375 GLY B CA 1
ATOM 8585 C C . GLY B 1 375 ? -6.848 -10.023 -16.125 1 91.69 375 GLY B C 1
ATOM 8586 O O . GLY B 1 375 ? -7.887 -9.852 -16.766 1 91.69 375 GLY B O 1
ATOM 8587 N N . PRO B 1 376 ? -6.457 -11.156 -15.625 1 92.38 376 PRO B N 1
ATOM 8588 C CA . PRO B 1 376 ? -7.266 -12.344 -15.898 1 92.38 376 PRO B CA 1
ATOM 8589 C C . PRO B 1 376 ? -8.68 -12.242 -15.336 1 92.38 376 PRO B C 1
ATOM 8591 O O . PRO B 1 376 ? -9.641 -12.672 -15.984 1 92.38 376 PRO B O 1
ATOM 8594 N N . VAL B 1 377 ? -8.82 -11.648 -14.18 1 92 377 VAL B N 1
ATOM 8595 C CA . VAL B 1 377 ? -10.125 -11.586 -13.539 1 92 377 VAL B CA 1
ATOM 8596 C C . VAL B 1 377 ? -10.758 -10.219 -13.781 1 92 377 VAL B C 1
ATOM 8598 O O . VAL B 1 377 ? -11.945 -10.016 -13.492 1 92 377 VAL B O 1
ATOM 8601 N N . TRP B 1 378 ? -10.062 -9.281 -14.352 1 93.12 378 TRP B N 1
ATOM 8602 C CA . TRP B 1 378 ? -10.508 -7.895 -14.5 1 93.12 378 TRP B CA 1
ATOM 8603 C C . TRP B 1 378 ? -11.75 -7.812 -15.375 1 93.12 378 TRP B C 1
ATOM 8605 O O . TRP B 1 378 ? -12.734 -7.16 -15.008 1 93.12 378 TRP B O 1
ATOM 8615 N N . GLU B 1 379 ? -11.672 -8.539 -16.484 1 93.06 379 GLU B N 1
ATOM 8616 C CA . GLU B 1 379 ? -12.773 -8.453 -17.438 1 93.06 379 GLU B CA 1
ATOM 8617 C C . GLU B 1 379 ? -14.07 -8.992 -16.828 1 93.06 379 GLU B C 1
ATOM 8619 O O . GLU B 1 379 ? -15.133 -8.391 -16.984 1 93.06 379 GLU B O 1
ATOM 8624 N N . LEU B 1 380 ? -13.914 -10.117 -16.188 1 92.25 380 LEU B N 1
ATOM 8625 C CA . LEU B 1 380 ? -15.078 -10.734 -15.562 1 92.25 380 LEU B CA 1
ATOM 8626 C C . LEU B 1 380 ? -15.68 -9.805 -14.508 1 92.25 380 LEU B C 1
ATOM 8628 O O . LEU B 1 380 ? -16.891 -9.57 -14.5 1 92.25 380 LEU B O 1
ATOM 8632 N N . ALA B 1 381 ? -14.867 -9.266 -13.688 1 92.25 381 ALA B N 1
ATOM 8633 C CA . ALA B 1 381 ? -15.312 -8.438 -12.57 1 92.25 381 ALA B CA 1
ATOM 8634 C C . ALA B 1 381 ? -15.852 -7.102 -13.062 1 92.25 381 ALA B C 1
ATOM 8636 O O . ALA B 1 381 ? -16.875 -6.621 -12.57 1 92.25 381 ALA B O 1
ATOM 8637 N N . SER B 1 382 ? -15.172 -6.449 -14.008 1 94.5 382 SER B N 1
ATOM 8638 C CA . SER B 1 382 ? -15.586 -5.141 -14.5 1 94.5 382 SER B CA 1
ATOM 8639 C C . SER B 1 382 ? -16.875 -5.238 -15.312 1 94.5 382 SER B C 1
ATOM 8641 O O . SER B 1 382 ? -17.703 -4.332 -15.281 1 94.5 382 SER B O 1
ATOM 8643 N N . ARG B 1 383 ? -17.031 -6.328 -16.031 1 94 383 ARG B N 1
ATOM 8644 C CA . ARG B 1 383 ? -18.266 -6.551 -16.781 1 94 383 ARG B CA 1
ATOM 8645 C C . ARG B 1 383 ? -19.453 -6.691 -15.844 1 94 383 ARG B C 1
ATOM 8647 O O . ARG B 1 383 ? -20.531 -6.168 -16.125 1 94 383 ARG B O 1
ATOM 8654 N N . GLU B 1 384 ? -19.25 -7.395 -14.844 1 93.31 384 GLU B N 1
ATOM 8655 C CA . GLU B 1 384 ? -20.328 -7.547 -13.867 1 93.31 384 GLU B CA 1
ATOM 8656 C C . GLU B 1 384 ? -20.734 -6.199 -13.281 1 93.31 384 GLU B C 1
ATOM 8658 O O . GLU B 1 384 ? -21.922 -5.906 -13.156 1 93.31 384 GLU B O 1
ATOM 8663 N N . GLN B 1 385 ? -19.812 -5.395 -12.914 1 94.44 385 GLN B N 1
ATOM 8664 C CA . GLN B 1 385 ? -20.094 -4.074 -12.367 1 94.44 385 GLN B CA 1
ATOM 8665 C C . GLN B 1 385 ? -20.828 -3.203 -13.383 1 94.44 385 GLN B C 1
ATOM 8667 O O . GLN B 1 385 ? -21.781 -2.506 -13.039 1 94.44 385 GLN B O 1
ATOM 8672 N N . ARG B 1 386 ? -20.375 -3.264 -14.602 1 96.31 386 ARG B N 1
ATOM 8673 C CA . ARG B 1 386 ? -20.984 -2.496 -15.68 1 96.31 386 ARG B CA 1
ATOM 8674 C C . ARG B 1 386 ? -22.438 -2.908 -15.883 1 96.31 386 ARG B C 1
ATOM 8676 O O . ARG B 1 386 ? -23.344 -2.059 -15.914 1 96.31 386 ARG B O 1
ATOM 8683 N N . ASP B 1 387 ? -22.703 -4.207 -15.938 1 97 387 ASP B N 1
ATOM 8684 C CA . ASP B 1 387 ? -24.047 -4.711 -16.188 1 97 387 ASP B CA 1
ATOM 8685 C C . ASP B 1 387 ? -24.984 -4.352 -15.039 1 97 387 ASP B C 1
ATOM 8687 O O . ASP B 1 387 ? -26.125 -3.947 -15.266 1 97 387 ASP B O 1
ATOM 8691 N N . VAL B 1 388 ? -24.531 -4.445 -13.883 1 97.12 388 VAL B N 1
ATOM 8692 C CA . VAL B 1 388 ? -25.328 -4.117 -12.711 1 97.12 388 VAL B CA 1
ATOM 8693 C C . VAL B 1 388 ? -25.672 -2.631 -12.719 1 97.12 388 VAL B C 1
ATOM 8695 O O . VAL B 1 388 ? -26.828 -2.252 -12.461 1 97.12 388 VAL B O 1
ATOM 8698 N N . CYS B 1 389 ? -24.719 -1.813 -13.016 1 97.75 389 CYS B N 1
ATOM 8699 C CA . CYS B 1 389 ? -24.953 -0.374 -13 1 97.75 389 CYS B CA 1
ATOM 8700 C C . CYS B 1 389 ? -25.812 0.051 -14.18 1 97.75 389 CYS B C 1
ATOM 8702 O O . CYS B 1 389 ? -26.594 0.997 -14.078 1 97.75 389 CYS B O 1
ATOM 8704 N N . HIS B 1 390 ? -25.734 -0.642 -15.305 1 97.5 390 HIS B N 1
ATOM 8705 C CA . HIS B 1 390 ? -26.609 -0.357 -16.438 1 97.5 390 HIS B CA 1
ATOM 8706 C C . HIS B 1 390 ? -28.078 -0.651 -16.094 1 97.5 390 HIS B C 1
ATOM 8708 O O . HIS B 1 390 ? -28.969 0.085 -16.5 1 97.5 390 HIS B O 1
ATOM 8714 N N . GLU B 1 391 ? -28.25 -1.612 -15.273 1 97.5 391 GLU B N 1
ATOM 8715 C CA . GLU B 1 391 ? -29.594 -2.062 -14.945 1 97.5 391 GLU B CA 1
ATOM 8716 C C . GLU B 1 391 ? -30.188 -1.256 -13.789 1 97.5 391 GLU B C 1
ATOM 8718 O O . GLU B 1 391 ? -31.391 -0.988 -13.758 1 97.5 391 GLU B O 1
ATOM 8723 N N . ASN B 1 392 ? -29.297 -0.828 -12.836 1 97.88 392 ASN B N 1
ATOM 8724 C CA . ASN B 1 392 ? -29.859 -0.349 -11.57 1 97.88 392 ASN B CA 1
ATOM 8725 C C . ASN B 1 392 ? -29.297 1.021 -11.195 1 97.88 392 ASN B C 1
ATOM 8727 O O . ASN B 1 392 ? -29.297 1.396 -10.023 1 97.88 392 ASN B O 1
ATOM 8731 N N . TRP B 1 393 ? -28.75 1.794 -12.148 1 97.81 393 TRP B N 1
ATOM 8732 C CA . TRP B 1 393 ? -28.219 3.121 -11.867 1 97.81 393 TRP B CA 1
ATOM 8733 C C . TRP B 1 393 ? -29.281 4.016 -11.242 1 97.81 393 TRP B C 1
ATOM 8735 O O . TRP B 1 393 ? -28.984 4.801 -10.336 1 97.81 393 TRP B O 1
ATOM 8745 N N . TRP B 1 394 ? -30.547 3.898 -11.625 1 97.75 394 TRP B N 1
ATOM 8746 C CA . TRP B 1 394 ? -31.641 4.766 -11.195 1 97.75 394 TRP B CA 1
ATOM 8747 C C . TRP B 1 394 ? -31.969 4.535 -9.727 1 97.75 394 TRP B C 1
ATOM 8749 O O . TRP B 1 394 ? -32.25 5.484 -8.992 1 97.75 394 TRP B O 1
ATOM 8759 N N . ALA B 1 395 ? -31.953 3.277 -9.281 1 98.25 395 ALA B N 1
ATOM 8760 C CA . ALA B 1 395 ? -32.25 2.973 -7.879 1 98.25 395 ALA B CA 1
ATOM 8761 C C . ALA B 1 395 ? -31.203 3.592 -6.953 1 98.25 395 ALA B C 1
ATOM 8763 O O . ALA B 1 395 ? -31.531 4.02 -5.84 1 98.25 395 ALA B O 1
ATOM 8764 N N . THR B 1 396 ? -29.984 3.641 -7.41 1 98.19 396 THR B N 1
ATOM 8765 C CA . THR B 1 396 ? -28.891 4.227 -6.629 1 98.19 396 THR B CA 1
ATOM 8766 C C . THR B 1 396 ? -29.031 5.742 -6.551 1 98.19 396 THR B C 1
ATOM 8768 O O . THR B 1 396 ? -28.891 6.328 -5.477 1 98.19 396 THR B O 1
ATOM 8771 N N . LEU B 1 397 ? -29.375 6.375 -7.621 1 98.12 397 LEU B N 1
ATOM 8772 C CA . LEU B 1 397 ? -29.5 7.828 -7.645 1 98.12 397 LEU B CA 1
ATOM 8773 C C . LEU B 1 397 ? -30.75 8.281 -6.898 1 98.12 397 LEU B C 1
ATOM 8775 O O . LEU B 1 397 ? -30.766 9.375 -6.328 1 98.12 397 LEU B O 1
ATOM 8779 N N . LEU B 1 398 ? -31.719 7.395 -6.789 1 97.75 398 LEU B N 1
ATOM 8780 C CA . LEU B 1 398 ? -32.938 7.723 -6.066 1 97.75 398 LEU B CA 1
ATOM 8781 C C . LEU B 1 398 ? -32.844 7.324 -4.598 1 97.75 398 LEU B C 1
ATOM 8783 O O . LEU B 1 398 ? -33.75 7.562 -3.812 1 97.75 398 LEU B O 1
ATOM 8787 N N . MET B 1 399 ? -31.812 6.77 -4.215 1 97.25 399 MET B N 1
ATOM 8788 C CA . MET B 1 399 ? -31.531 6.387 -2.834 1 97.25 399 MET B CA 1
ATOM 8789 C C . MET B 1 399 ? -32.531 5.367 -2.334 1 97.25 399 MET B C 1
ATOM 8791 O O . MET B 1 399 ? -33.125 5.531 -1.255 1 97.25 399 MET B O 1
ATOM 8795 N N . VAL B 1 400 ? -32.781 4.281 -3.182 1 98 400 VAL B N 1
ATOM 8796 C CA . VAL B 1 400 ? -33.719 3.234 -2.773 1 98 400 VAL B CA 1
ATOM 8797 C C . VAL B 1 400 ? -33.094 1.863 -3.055 1 98 400 VAL B C 1
ATOM 8799 O O . VAL B 1 400 ? -33.781 0.84 -2.947 1 98 400 VAL B O 1
ATOM 8802 N N . ASN B 1 401 ? -31.828 1.807 -3.346 1 97.56 401 ASN B N 1
ATOM 8803 C CA . ASN B 1 401 ? -31.172 0.578 -3.777 1 97.56 401 ASN B CA 1
ATOM 8804 C C . ASN B 1 401 ? -31.031 -0.423 -2.633 1 97.56 401 ASN B C 1
ATOM 8806 O O . ASN B 1 401 ? -30.766 -1.604 -2.861 1 97.56 401 ASN B O 1
ATOM 8810 N N . ASN B 1 402 ? -31.25 -0.012 -1.354 1 97.62 402 ASN B N 1
ATOM 8811 C CA . ASN B 1 402 ? -31.219 -0.934 -0.224 1 97.62 402 ASN B CA 1
ATOM 8812 C C . ASN B 1 402 ? -32.5 -1.726 -0.094 1 97.62 402 ASN B C 1
ATOM 8814 O O . ASN B 1 402 ? -32.562 -2.697 0.662 1 97.62 402 ASN B O 1
ATOM 8818 N N . TYR B 1 403 ? -33.562 -1.323 -0.912 1 97.69 403 TYR B N 1
ATOM 8819 C CA . TYR B 1 403 ? -34.812 -2.035 -0.89 1 97.69 403 TYR B CA 1
ATOM 8820 C C . TYR B 1 403 ? -35.188 -2.525 -2.283 1 97.69 403 TYR B C 1
ATOM 8822 O O . TYR B 1 403 ? -36.062 -3.396 -2.432 1 97.69 403 TYR B O 1
ATOM 8830 N N . VAL B 1 404 ? -34.562 -1.965 -3.293 1 97.19 404 VAL B N 1
ATOM 8831 C CA . VAL B 1 404 ? -34.875 -2.303 -4.676 1 97.19 404 VAL B CA 1
ATOM 8832 C C . VAL B 1 404 ? -33.688 -3.006 -5.324 1 97.19 404 VAL B C 1
ATOM 8834 O O . VAL B 1 404 ? -32.562 -2.451 -5.379 1 97.19 404 VAL B O 1
ATOM 8837 N N . ASN B 1 405 ? -33.938 -4.199 -5.922 1 95.56 405 ASN B N 1
ATOM 8838 C CA . ASN B 1 405 ? -32.875 -4.988 -6.543 1 95.56 405 ASN B CA 1
ATOM 8839 C C . ASN B 1 405 ? -31.641 -5.074 -5.648 1 95.56 405 ASN B C 1
ATOM 8841 O O . ASN B 1 405 ? -30.531 -4.754 -6.086 1 95.56 405 ASN B O 1
ATOM 8845 N N . GLU B 1 406 ? -31.875 -5.523 -4.492 1 94.25 406 GLU B N 1
ATOM 8846 C CA . GLU B 1 406 ? -30.906 -5.414 -3.412 1 94.25 406 GLU B CA 1
ATOM 8847 C C . GLU B 1 406 ? -29.719 -6.348 -3.641 1 94.25 406 GLU B C 1
ATOM 8849 O O . GLU B 1 406 ? -28.656 -6.168 -3.049 1 94.25 406 GLU B O 1
ATOM 8854 N N . ASP B 1 407 ? -29.859 -7.336 -4.496 1 93.5 407 ASP B N 1
ATOM 8855 C CA . ASP B 1 407 ? -28.766 -8.25 -4.785 1 93.5 407 ASP B CA 1
ATOM 8856 C C . ASP B 1 407 ? -27.906 -7.742 -5.945 1 93.5 407 ASP B C 1
ATOM 8858 O O . ASP B 1 407 ? -26.859 -8.32 -6.258 1 93.5 407 ASP B O 1
ATOM 8862 N N . ARG B 1 408 ? -28.344 -6.609 -6.574 1 95.56 408 ARG B N 1
ATOM 8863 C CA . ARG B 1 408 ? -27.641 -6.031 -7.715 1 95.56 408 ARG B CA 1
ATOM 8864 C C . ARG B 1 408 ? -27.531 -4.516 -7.582 1 95.56 408 ARG B C 1
ATOM 8866 O O . ARG B 1 408 ? -27.984 -3.775 -8.461 1 95.56 408 ARG B O 1
ATOM 8873 N N . ILE B 1 409 ? -26.875 -4.137 -6.594 1 96.94 409 ILE B N 1
ATOM 8874 C CA . ILE B 1 409 ? -26.734 -2.715 -6.289 1 96.94 409 ILE B CA 1
ATOM 8875 C C . ILE B 1 409 ? -25.594 -2.117 -7.105 1 96.94 409 ILE B C 1
ATOM 8877 O O . ILE B 1 409 ? -24.484 -2.641 -7.102 1 96.94 409 ILE B O 1
ATOM 8881 N N . CYS B 1 410 ? -25.922 -1.051 -7.844 1 97.44 410 CYS B N 1
ATOM 8882 C CA . CYS B 1 410 ? -24.859 -0.303 -8.516 1 97.44 410 CYS B CA 1
ATOM 8883 C C . CYS B 1 410 ? -23.969 0.409 -7.5 1 97.44 410 CYS B C 1
ATOM 8885 O O . CYS B 1 410 ? -24.453 1.198 -6.688 1 97.44 410 CYS B O 1
ATOM 8887 N N . HIS B 1 411 ? -22.656 0.16 -7.648 1 96.12 411 HIS B N 1
ATOM 8888 C CA . HIS B 1 411 ? -21.734 0.673 -6.629 1 96.12 411 HIS B CA 1
ATOM 8889 C C . HIS B 1 411 ? -22.141 0.197 -5.238 1 96.12 411 HIS B C 1
ATOM 8891 O O . HIS B 1 411 ? -22.641 0.985 -4.426 1 96.12 411 HIS B O 1
ATOM 8897 N N . THR B 1 412 ? -21.828 -0.931 -4.922 1 93.44 412 THR B N 1
ATOM 8898 C CA . THR B 1 412 ? -22.359 -1.729 -3.822 1 93.44 412 THR B CA 1
ATOM 8899 C C . THR B 1 412 ? -22.297 -0.946 -2.512 1 93.44 412 THR B C 1
ATOM 8901 O O . THR B 1 412 ? -23.219 -1.034 -1.694 1 93.44 412 THR B O 1
ATOM 8904 N N . VAL B 1 413 ? -21.328 -0.135 -2.273 1 95.25 413 VAL B N 1
ATOM 8905 C CA . VAL B 1 413 ? -21.188 0.559 -0.999 1 95.25 413 VAL B CA 1
ATOM 8906 C C . VAL B 1 413 ? -22.25 1.647 -0.874 1 95.25 413 VAL B C 1
ATOM 8908 O O . VAL B 1 413 ? -22.5 2.154 0.222 1 95.25 413 VAL B O 1
ATOM 8911 N N . SER B 1 414 ? -22.984 1.92 -1.958 1 97.56 414 SER B N 1
ATOM 8912 C CA . SER B 1 414 ? -23.953 3.014 -1.974 1 97.56 414 SER B CA 1
ATOM 8913 C C . SER B 1 414 ? -25.188 2.67 -1.146 1 97.56 414 SER B C 1
ATOM 8915 O O . SER B 1 414 ? -26.016 3.543 -0.86 1 97.56 414 SER B O 1
ATOM 8917 N N . TRP B 1 415 ? -25.328 1.438 -0.679 1 97.44 415 TRP B N 1
ATOM 8918 C CA . TRP B 1 415 ? -26.438 1.105 0.215 1 97.44 415 TRP B CA 1
ATOM 8919 C C . TRP B 1 415 ? -26.438 2.018 1.438 1 97.44 415 TRP B C 1
ATOM 8921 O O . TRP B 1 415 ? -27.5 2.402 1.93 1 97.44 415 TRP B O 1
ATOM 8931 N N . TYR B 1 416 ? -25.281 2.322 1.937 1 97.75 416 TYR B N 1
ATOM 8932 C CA . TYR B 1 416 ? -25.141 3.166 3.119 1 97.75 416 TYR B CA 1
ATOM 8933 C C . TYR B 1 416 ? -25.766 4.539 2.885 1 97.75 416 TYR B C 1
ATOM 8935 O O . TYR B 1 416 ? -26.406 5.09 3.773 1 97.75 416 TYR B O 1
ATOM 8943 N N . LEU B 1 417 ? -25.547 5.109 1.695 1 97.88 417 LEU B N 1
ATOM 8944 C CA . LEU B 1 417 ? -26.094 6.43 1.377 1 97.88 417 LEU B CA 1
ATOM 8945 C C . LEU B 1 417 ? -27.609 6.414 1.39 1 97.88 417 LEU B C 1
ATOM 8947 O O . LEU B 1 417 ? -28.25 7.359 1.868 1 97.88 417 LEU B O 1
ATOM 8951 N N . SER B 1 418 ? -28.125 5.367 0.833 1 98.06 418 SER B N 1
ATOM 8952 C CA . SER B 1 418 ? -29.578 5.227 0.846 1 98.06 418 SER B CA 1
ATOM 8953 C C . SER B 1 418 ? -30.109 5.141 2.271 1 98.06 418 SER B C 1
ATOM 8955 O O . SER B 1 418 ? -31.094 5.816 2.617 1 98.06 418 SER B O 1
ATOM 8957 N N . CYS B 1 419 ? -29.469 4.406 3.088 1 98.06 419 CYS B N 1
ATOM 8958 C CA . CYS B 1 419 ? -29.859 4.277 4.488 1 98.06 419 CYS B CA 1
ATOM 8959 C C . CYS B 1 419 ? -29.75 5.613 5.207 1 98.06 419 CYS B C 1
ATOM 8961 O O . CYS B 1 419 ? -30.672 6.02 5.91 1 98.06 419 CYS B O 1
ATOM 8963 N N . ASP B 1 420 ? -28.656 6.227 5.031 1 97.69 420 ASP B N 1
ATOM 8964 C CA . ASP B 1 420 ? -28.406 7.496 5.703 1 97.69 420 ASP B CA 1
ATOM 8965 C C . ASP B 1 420 ? -29.438 8.547 5.301 1 97.69 420 ASP B C 1
ATOM 8967 O O . ASP B 1 420 ? -29.938 9.289 6.148 1 97.69 420 ASP B O 1
ATOM 8971 N N . PHE B 1 421 ? -29.719 8.633 4.008 1 97.75 421 PHE B N 1
ATOM 8972 C CA . PHE B 1 421 ? -30.672 9.617 3.51 1 97.75 421 PHE B CA 1
ATOM 8973 C C . PHE B 1 421 ? -32.062 9.328 4.039 1 97.75 421 PHE B C 1
ATOM 8975 O O . PHE B 1 421 ? -32.781 10.242 4.445 1 97.75 421 PHE B O 1
ATOM 8982 N N . GLN B 1 422 ? -32.5 8.102 4.051 1 98.06 422 GLN B N 1
ATOM 8983 C CA . GLN B 1 422 ? -33.781 7.707 4.551 1 98.06 422 GLN B CA 1
ATOM 8984 C C . GLN B 1 422 ? -33.938 7.992 6.047 1 98.06 422 GLN B C 1
ATOM 8986 O O . GLN B 1 422 ? -34.969 8.461 6.508 1 98.06 422 GLN B O 1
ATOM 8991 N N . LEU B 1 423 ? -32.906 7.742 6.766 1 98.12 423 LEU B N 1
ATOM 8992 C CA . LEU B 1 423 ? -32.906 8.023 8.195 1 98.12 423 LEU B CA 1
ATOM 8993 C C . LEU B 1 423 ? -32.875 9.523 8.453 1 98.12 423 LEU B C 1
ATOM 8995 O O . LEU B 1 423 ? -33.438 10.008 9.445 1 98.12 423 LEU B O 1
ATOM 8999 N N . ALA B 1 424 ? -32.25 10.242 7.566 1 97.06 424 ALA B N 1
ATOM 9000 C CA . ALA B 1 424 ? -32.281 11.695 7.676 1 97.06 424 ALA B CA 1
ATOM 9001 C C . ALA B 1 424 ? -33.688 12.234 7.496 1 97.06 424 ALA B C 1
ATOM 9003 O O . ALA B 1 424 ? -34.094 13.188 8.172 1 97.06 424 ALA B O 1
ATOM 9004 N N . ILE B 1 425 ? -34.344 11.656 6.555 1 96.88 425 ILE B N 1
ATOM 9005 C CA . ILE B 1 425 ? -35.75 12.031 6.359 1 96.88 425 ILE B CA 1
ATOM 9006 C C . ILE B 1 425 ? -36.531 11.727 7.625 1 96.88 425 ILE B C 1
ATOM 9008 O O . ILE B 1 425 ? -37.281 12.57 8.109 1 96.88 425 ILE B O 1
ATOM 9012 N N . LEU B 1 426 ? -36.312 10.562 8.156 1 96.31 426 LEU B N 1
ATOM 9013 C CA . LEU B 1 426 ? -37 10.172 9.383 1 96.31 426 LEU B CA 1
ATOM 9014 C C . LEU B 1 426 ? -36.656 11.109 10.531 1 96.31 426 LEU B C 1
ATOM 9016 O O . LEU B 1 426 ? -37.531 11.555 11.273 1 96.31 426 LEU B O 1
ATOM 9020 N N . GLY B 1 427 ? -35.375 11.328 10.695 1 95.5 427 GLY B N 1
ATOM 9021 C CA . GLY B 1 427 ? -34.938 12.234 11.742 1 95.5 427 GLY B CA 1
ATOM 9022 C C . GLY B 1 427 ? -35.531 13.625 11.633 1 95.5 427 GLY B C 1
ATOM 9023 O O . GLY B 1 427 ? -35.969 14.203 12.625 1 95.5 427 GLY B O 1
ATOM 9024 N N . THR B 1 428 ? -35.594 14.141 10.414 1 94.25 428 THR B N 1
ATOM 9025 C CA . THR B 1 428 ? -36.188 15.453 10.172 1 94.25 428 THR B CA 1
ATOM 9026 C C . THR B 1 428 ? -37.688 15.461 10.516 1 94.25 428 THR B C 1
ATOM 9028 O O . THR B 1 428 ? -38.188 16.422 11.102 1 94.25 428 THR B O 1
ATOM 9031 N N . LEU B 1 429 ? -38.344 14.414 10.188 1 94.5 429 LEU B N 1
ATOM 9032 C CA . LEU B 1 429 ? -39.781 14.297 10.492 1 94.5 429 LEU B CA 1
ATOM 9033 C C . LEU B 1 429 ? -40 14.242 12 1 94.5 429 LEU B C 1
ATOM 9035 O O . LEU B 1 429 ? -40.938 14.859 12.516 1 94.5 429 LEU B O 1
ATOM 9039 N N . LEU B 1 430 ? -39.219 13.547 12.695 1 94.88 430 LEU B N 1
ATOM 9040 C CA . LEU B 1 430 ? -39.344 13.43 14.141 1 94.88 430 LEU B CA 1
ATOM 9041 C C . LEU B 1 430 ? -39.094 14.773 14.82 1 94.88 430 LEU B C 1
ATOM 9043 O O . LEU B 1 430 ? -39.812 15.117 15.773 1 94.88 430 LEU B O 1
ATOM 9047 N N . VAL B 1 431 ? -38.188 15.469 14.367 1 90.69 431 VAL B N 1
ATOM 9048 C CA . VAL B 1 431 ? -37.906 16.781 14.93 1 90.69 431 VAL B CA 1
ATOM 9049 C C . VAL B 1 431 ? -39.062 17.734 14.641 1 90.69 431 VAL B C 1
ATOM 9051 O O . VAL B 1 431 ? -39.406 18.562 15.477 1 90.69 431 VAL B O 1
ATOM 9054 N N . TYR B 1 432 ? -39.594 17.578 13.422 1 90.81 432 TYR B N 1
ATOM 9055 C CA . TYR B 1 432 ? -40.75 18.375 13.07 1 90.81 432 TYR B CA 1
ATOM 9056 C C . TYR B 1 432 ? -41.875 18.141 14.055 1 90.81 432 TYR B C 1
ATOM 9058 O O . TYR B 1 432 ? -42.5 19.109 14.531 1 90.81 432 TYR B O 1
ATOM 9066 N N . ILE B 1 433 ? -42.125 16.953 14.383 1 93.88 433 ILE B N 1
ATOM 9067 C CA . ILE B 1 433 ? -43.188 16.609 15.32 1 93.88 433 ILE B CA 1
ATOM 9068 C C . ILE B 1 433 ? -42.875 17.156 16.703 1 93.88 433 ILE B C 1
ATOM 9070 O O . ILE B 1 433 ? -43.719 17.672 17.406 1 93.88 433 ILE B O 1
ATOM 9074 N N . TYR B 1 434 ? -41.688 17.078 17.078 1 92.19 434 TYR B N 1
ATOM 9075 C CA . TYR B 1 434 ? -41.25 17.562 18.391 1 92.19 434 TYR B CA 1
ATOM 9076 C C . TYR B 1 434 ? -41.375 19.078 18.469 1 92.19 434 TYR B C 1
ATOM 9078 O O . TYR B 1 434 ? -41.781 19.609 19.516 1 92.19 434 TYR B O 1
ATOM 9086 N N . GLN B 1 435 ? -41.062 19.766 17.406 1 87.62 435 GLN B N 1
ATOM 9087 C CA . GLN B 1 435 ? -41.125 21.219 17.391 1 87.62 435 GLN B CA 1
ATOM 9088 C C . GLN B 1 435 ? -42.594 21.688 17.438 1 87.62 435 GLN B C 1
ATOM 9090 O O . GLN B 1 435 ? -42.875 22.75 17.984 1 87.62 435 GLN B O 1
ATOM 9095 N N . ARG B 1 436 ? -43.5 20.906 16.953 1 91.75 436 ARG B N 1
ATOM 9096 C CA . ARG B 1 436 ? -44.938 21.266 16.953 1 91.75 436 ARG B CA 1
ATOM 9097 C C . ARG B 1 436 ? -45.562 21.016 18.312 1 91.75 436 ARG B C 1
ATOM 9099 O O . ARG B 1 436 ? -46.344 21.828 18.797 1 91.75 436 ARG B O 1
ATOM 9106 N N . ASP B 1 437 ? -45.312 19.781 18.781 1 95.12 437 ASP B N 1
ATOM 9107 C CA . ASP B 1 437 ? -45.812 19.375 20.094 1 95.12 437 ASP B CA 1
ATOM 9108 C C . ASP B 1 437 ? -44.781 18.562 20.859 1 95.12 437 ASP B C 1
ATOM 9110 O O . ASP B 1 437 ? -44.656 17.359 20.656 1 95.12 437 ASP B O 1
ATOM 9114 N N . PRO B 1 438 ? -44.094 19.156 21.766 1 93.5 438 PRO B N 1
ATOM 9115 C CA . PRO B 1 438 ? -42.969 18.5 22.453 1 93.5 438 PRO B CA 1
ATOM 9116 C C . PRO B 1 438 ? -43.406 17.234 23.203 1 93.5 438 PRO B C 1
ATOM 9118 O O . PRO B 1 438 ? -42.656 16.266 23.281 1 93.5 438 PRO B O 1
ATOM 9121 N N . LYS B 1 439 ? -44.562 17.234 23.828 1 96 439 LYS B N 1
ATOM 9122 C CA . LYS B 1 439 ? -45.031 16.062 24.547 1 96 439 LYS B CA 1
ATOM 9123 C C . LYS B 1 439 ? -45.219 14.875 23.609 1 96 439 LYS B C 1
ATOM 9125 O O . LYS B 1 439 ? -44.719 13.781 23.859 1 96 439 LYS B O 1
ATOM 9130 N N . THR B 1 440 ? -45.906 15.109 22.531 1 95.38 440 THR B N 1
ATOM 9131 C CA . THR B 1 440 ? -46.094 14.086 21.516 1 95.38 440 THR B CA 1
ATOM 9132 C C . THR B 1 440 ? -44.75 13.688 20.891 1 95.38 440 THR B C 1
ATOM 9134 O O . THR B 1 440 ? -44.531 12.516 20.594 1 95.38 440 THR B O 1
ATOM 9137 N N . GLY B 1 441 ? -44 14.672 20.688 1 94.38 441 GLY B N 1
ATOM 9138 C CA . GLY B 1 441 ? -42.688 14.422 20.109 1 94.38 441 GLY B CA 1
ATOM 9139 C C . GLY B 1 441 ? -41.844 13.484 20.938 1 94.38 441 GLY B C 1
ATOM 9140 O O . GLY B 1 441 ? -41.188 12.578 20.406 1 94.38 441 GLY B O 1
ATOM 9141 N N . LYS B 1 442 ? -41.812 13.672 22.156 1 95.12 442 LYS B N 1
ATOM 9142 C CA . LYS B 1 442 ? -41.031 12.828 23.062 1 95.12 442 LYS B CA 1
ATOM 9143 C C . LYS B 1 442 ? -41.531 11.383 23.016 1 95.12 442 LYS B C 1
ATOM 9145 O O . LYS B 1 442 ? -40.719 10.445 23.031 1 95.12 442 LYS B O 1
ATOM 9150 N N . ILE B 1 443 ? -42.75 11.195 22.953 1 96.62 443 ILE B N 1
ATOM 9151 C CA . ILE B 1 443 ? -43.344 9.867 22.922 1 96.62 443 ILE B CA 1
ATOM 9152 C C . ILE B 1 443 ? -43.031 9.18 21.594 1 96.62 443 ILE B C 1
ATOM 9154 O O . ILE B 1 443 ? -42.625 8.016 21.578 1 96.62 443 ILE B O 1
ATOM 9158 N N . VAL B 1 444 ? -43.125 9.922 20.562 1 96.5 444 VAL B N 1
ATOM 9159 C CA . VAL B 1 444 ? -42.875 9.359 19.234 1 96.5 444 VAL B CA 1
ATOM 9160 C C . VAL B 1 444 ? -41.406 9.039 19.062 1 96.5 444 VAL B C 1
ATOM 9162 O O . VAL B 1 444 ? -41.031 7.984 18.531 1 96.5 444 VAL B O 1
ATOM 9165 N N . ILE B 1 445 ? -40.594 9.906 19.5 1 96.56 445 ILE B N 1
ATOM 9166 C CA . ILE B 1 445 ? -39.156 9.695 19.406 1 96.56 445 ILE B CA 1
ATOM 9167 C C . ILE B 1 445 ? -38.75 8.516 20.297 1 96.56 445 ILE B C 1
ATOM 9169 O O . ILE B 1 445 ? -37.938 7.688 19.891 1 96.56 445 ILE B O 1
ATOM 9173 N N . GLY B 1 446 ? -39.281 8.5 21.469 1 96.31 446 GLY B N 1
ATOM 9174 C CA . GLY B 1 446 ? -39.031 7.359 22.344 1 96.31 446 GLY B CA 1
ATOM 9175 C C . GLY B 1 446 ? -39.5 6.043 21.75 1 96.31 446 GLY B C 1
ATOM 9176 O O . GLY B 1 446 ? -38.781 5.039 21.828 1 96.31 446 GLY B O 1
ATOM 9177 N N . GLY B 1 447 ? -40.656 6.008 21.25 1 96.62 447 GLY B N 1
ATOM 9178 C CA . GLY B 1 447 ? -41.188 4.828 20.562 1 96.62 447 GLY B CA 1
ATOM 9179 C C . GLY B 1 447 ? -40.344 4.41 19.375 1 96.62 447 GLY B C 1
ATOM 9180 O O . GLY B 1 447 ? -40.094 3.217 19.172 1 96.62 447 GLY B O 1
ATOM 9181 N N . ALA B 1 448 ? -39.906 5.371 18.641 1 97.19 448 ALA B N 1
ATOM 9182 C CA . ALA B 1 448 ? -39.031 5.102 17.484 1 97.19 448 ALA B CA 1
ATOM 9183 C C . ALA B 1 448 ? -37.719 4.5 17.938 1 97.19 448 ALA B C 1
ATOM 9185 O O . ALA B 1 448 ? -37.156 3.625 17.25 1 97.19 448 ALA B O 1
ATOM 9186 N N . ALA B 1 449 ? -37.188 4.973 19 1 97.06 449 ALA B N 1
ATOM 9187 C CA . ALA B 1 449 ? -35.906 4.461 19.531 1 97.06 449 ALA B CA 1
ATOM 9188 C C . ALA B 1 449 ? -36.062 3.002 19.953 1 97.06 449 ALA B C 1
ATOM 9190 O O . ALA B 1 449 ? -35.188 2.18 19.672 1 97.06 449 ALA B O 1
ATOM 9191 N N . VAL B 1 450 ? -37.094 2.736 20.594 1 97.06 450 VAL B N 1
ATOM 9192 C CA . VAL B 1 450 ? -37.344 1.369 21.031 1 97.06 450 VAL B CA 1
ATOM 9193 C C . VAL B 1 450 ? -37.531 0.464 19.828 1 97.06 450 VAL B C 1
ATOM 9195 O O . VAL B 1 450 ? -37 -0.646 19.766 1 97.06 450 VAL B O 1
ATOM 9198 N N . ALA B 1 451 ? -38.281 0.926 18.875 1 97.56 451 ALA B N 1
ATOM 9199 C CA . ALA B 1 451 ? -38.5 0.162 17.656 1 97.56 451 ALA B CA 1
ATOM 9200 C C . ALA B 1 451 ? -37.156 -0.075 16.922 1 97.56 451 ALA B C 1
ATOM 9202 O O . ALA B 1 451 ? -36.938 -1.154 16.375 1 97.56 451 ALA B O 1
ATOM 9203 N N . ALA B 1 452 ? -36.344 0.902 16.891 1 97.88 452 ALA B N 1
ATOM 9204 C CA . ALA B 1 452 ? -35.062 0.802 16.219 1 97.88 452 ALA B CA 1
ATOM 9205 C C . ALA B 1 452 ? -34.188 -0.297 16.828 1 97.88 452 ALA B C 1
ATOM 9207 O O . ALA B 1 452 ? -33.438 -0.98 16.125 1 97.88 452 ALA B O 1
ATOM 9208 N N . ILE B 1 453 ? -34.281 -0.487 18.078 1 97.31 453 ILE B N 1
ATOM 9209 C CA . ILE B 1 453 ? -33.5 -1.484 18.797 1 97.31 453 ILE B CA 1
ATOM 9210 C C . ILE B 1 453 ? -34.094 -2.867 18.609 1 97.31 453 ILE B C 1
ATOM 9212 O O . ILE B 1 453 ? -33.375 -3.857 18.453 1 97.31 453 ILE B O 1
ATOM 9216 N N . LEU B 1 454 ? -35.406 -2.955 18.484 1 97.38 454 LEU B N 1
ATOM 9217 C CA . LEU B 1 454 ? -36.094 -4.234 18.5 1 97.38 454 LEU B CA 1
ATOM 9218 C C . LEU B 1 454 ? -36.219 -4.797 17.094 1 97.38 454 LEU B C 1
ATOM 9220 O O . LEU B 1 454 ? -36.25 -6.016 16.906 1 97.38 454 LEU B O 1
ATOM 9224 N N . VAL B 1 455 ? -36.281 -4.02 16.094 1 97.75 455 VAL B N 1
ATOM 9225 C CA . VAL B 1 455 ? -36.562 -4.465 14.734 1 97.75 455 VAL B CA 1
ATOM 9226 C C . VAL B 1 455 ? -35.469 -5.418 14.266 1 97.75 455 VAL B C 1
ATOM 9228 O O . VAL B 1 455 ? -35.781 -6.516 13.789 1 97.75 455 VAL B O 1
ATOM 9231 N N . PRO B 1 456 ? -34.219 -5.07 14.406 1 97.69 456 PRO B N 1
ATOM 9232 C CA . PRO B 1 456 ? -33.188 -6.02 13.969 1 97.69 456 PRO B CA 1
ATOM 9233 C C . PRO B 1 456 ? -33.25 -7.348 14.727 1 97.69 456 PRO B C 1
ATOM 9235 O O . PRO B 1 456 ? -32.938 -8.398 14.164 1 97.69 456 PRO B O 1
ATOM 9238 N N . SER B 1 457 ? -33.625 -7.215 15.961 1 97.38 457 SER B N 1
ATOM 9239 C CA . SER B 1 457 ? -33.781 -8.414 16.781 1 97.38 457 SER B CA 1
ATOM 9240 C C . SER B 1 457 ? -34.906 -9.312 16.25 1 97.38 457 SER B C 1
ATOM 9242 O O . SER B 1 457 ? -34.719 -10.523 16.109 1 97.38 457 SER B O 1
ATOM 9244 N N . VAL B 1 458 ? -35.969 -8.766 15.938 1 97.69 458 VAL B N 1
ATOM 9245 C CA . VAL B 1 458 ? -37.125 -9.516 15.445 1 97.69 458 VAL B CA 1
ATOM 9246 C C . VAL B 1 458 ? -36.812 -10.109 14.078 1 97.69 458 VAL B C 1
ATOM 9248 O O . VAL B 1 458 ? -37.125 -11.266 13.805 1 97.69 458 VAL B O 1
ATOM 9251 N N . VAL B 1 459 ? -36.125 -9.367 13.234 1 97.5 459 VAL B N 1
ATOM 9252 C CA . VAL B 1 459 ? -35.75 -9.836 11.906 1 97.5 459 VAL B CA 1
ATOM 9253 C C . VAL B 1 459 ? -34.781 -11.016 12.023 1 97.5 459 VAL B C 1
ATOM 9255 O O . VAL B 1 459 ? -34.938 -12.016 11.32 1 97.5 459 VAL B O 1
ATOM 9258 N N . THR B 1 460 ? -33.875 -10.93 12.891 1 97.19 460 THR B N 1
ATOM 9259 C CA . THR B 1 460 ? -32.875 -11.984 13.094 1 97.19 460 THR B CA 1
ATOM 9260 C C . THR B 1 460 ? -33.531 -13.25 13.625 1 97.19 460 THR B C 1
ATOM 9262 O O . THR B 1 460 ? -33.219 -14.352 13.18 1 97.19 460 THR B O 1
ATOM 9265 N N . TYR B 1 461 ? -34.469 -13.039 14.57 1 96.75 461 TYR B N 1
ATOM 9266 C CA . TYR B 1 461 ? -35.156 -14.172 15.156 1 96.75 461 TYR B CA 1
ATOM 9267 C C . TYR B 1 461 ? -36.062 -14.852 14.133 1 96.75 461 TYR B C 1
ATOM 9269 O O . TYR B 1 461 ? -36.094 -16.078 14.031 1 96.75 461 TYR B O 1
ATOM 9277 N N . TYR B 1 462 ? -36.75 -14.109 13.375 1 96.38 462 TYR B N 1
ATOM 9278 C CA . TYR B 1 462 ? -37.719 -14.625 12.422 1 96.38 462 TYR B CA 1
ATOM 9279 C C . TYR B 1 462 ? -37.031 -15.375 11.281 1 96.38 462 TYR B C 1
ATOM 9281 O O . TYR B 1 462 ? -37.469 -16.453 10.883 1 96.38 462 TYR B O 1
ATOM 9289 N N . TYR B 1 463 ? -35.906 -14.875 10.773 1 95.94 463 TYR B N 1
ATOM 9290 C CA . TYR B 1 463 ? -35.25 -15.469 9.625 1 95.94 463 TYR B CA 1
ATOM 9291 C C . TYR B 1 463 ? -34.094 -16.359 10.078 1 95.94 463 TYR B C 1
ATOM 9293 O O . TYR B 1 463 ? -33.344 -16.906 9.242 1 95.94 463 TYR B O 1
ATOM 9301 N N . LYS B 1 464 ? -33.844 -16.453 11.32 1 95.38 464 LYS B N 1
ATOM 9302 C CA . LYS B 1 464 ? -32.75 -17.281 11.875 1 95.38 464 LYS B CA 1
ATOM 9303 C C . LYS B 1 464 ? -31.406 -16.875 11.281 1 95.38 464 LYS B C 1
ATOM 9305 O O . LYS B 1 464 ? -30.688 -17.734 10.766 1 95.38 464 LYS B O 1
ATOM 9310 N N . LEU B 1 465 ? -31.203 -15.625 11.344 1 95.5 465 LEU B N 1
ATOM 9311 C CA . LEU B 1 465 ? -29.984 -15.086 10.75 1 95.5 465 LEU B CA 1
ATOM 9312 C C . LEU B 1 465 ? -28.797 -15.242 11.695 1 95.5 465 LEU B C 1
ATOM 9314 O O . LEU B 1 465 ? -28.984 -15.336 12.914 1 95.5 465 LEU B O 1
ATOM 9318 N N . SER B 1 466 ? -27.594 -15.328 11.094 1 93.31 466 SER B N 1
ATOM 9319 C CA . SER B 1 466 ? -26.359 -15.328 11.883 1 93.31 466 SER B CA 1
ATOM 9320 C C . SER B 1 466 ? -26.188 -14.016 12.641 1 93.31 466 SER B C 1
ATOM 9322 O O . SER B 1 466 ? -26.719 -12.977 12.227 1 93.31 466 SER B O 1
ATOM 9324 N N . PRO B 1 467 ? -25.516 -14.055 13.711 1 92.62 467 PRO B N 1
ATOM 9325 C CA . PRO B 1 467 ? -25.328 -12.836 14.508 1 92.62 467 PRO B CA 1
ATOM 9326 C C . PRO B 1 467 ? -24.453 -11.805 13.797 1 92.62 467 PRO B C 1
ATOM 9328 O O . PRO B 1 467 ? -24.594 -10.602 14.047 1 92.62 467 PRO B O 1
ATOM 9331 N N . LEU B 1 468 ? -23.578 -12.328 12.969 1 92 468 LEU B N 1
ATOM 9332 C CA . LEU B 1 468 ? -22.625 -11.422 12.344 1 92 468 LEU B CA 1
ATOM 9333 C C . LEU B 1 468 ? -22.766 -11.461 10.828 1 92 468 LEU B C 1
ATOM 9335 O O . LEU B 1 468 ? -23.25 -12.445 10.258 1 92 468 LEU B O 1
ATOM 9339 N N . PHE B 1 469 ? -22.359 -10.305 10.281 1 88.44 469 PHE B N 1
ATOM 9340 C CA . PHE B 1 469 ? -22.312 -10.234 8.828 1 88.44 469 PHE B CA 1
ATOM 9341 C C . PHE B 1 469 ? -21.266 -11.203 8.273 1 88.44 469 PHE B C 1
ATOM 9343 O O . PHE B 1 469 ? -21.547 -11.953 7.336 1 88.44 469 PHE B O 1
ATOM 9350 N N . PHE B 1 470 ? -20.109 -11.195 8.859 1 84.62 470 PHE B N 1
ATOM 9351 C CA . PHE B 1 470 ? -19.078 -12.164 8.516 1 84.62 470 PHE B CA 1
ATOM 9352 C C . PHE B 1 470 ? -19.234 -13.438 9.328 1 84.62 470 PHE B C 1
ATOM 9354 O O . PHE B 1 470 ? -18.812 -13.5 10.484 1 84.62 470 PHE B O 1
ATOM 9361 N N . HIS B 1 471 ? -19.812 -14.453 8.766 1 82.38 471 HIS B N 1
ATOM 9362 C CA . HIS B 1 471 ? -20.016 -15.703 9.5 1 82.38 471 HIS B CA 1
ATOM 9363 C C . HIS B 1 471 ? -19.453 -16.891 8.734 1 82.38 471 HIS B C 1
ATOM 9365 O O . HIS B 1 471 ? -20.031 -17.969 8.75 1 82.38 471 HIS B O 1
ATOM 9371 N N . GLY B 1 472 ? -18.438 -16.594 7.977 1 78 472 GLY B N 1
ATOM 9372 C CA . GLY B 1 472 ? -17.766 -17.625 7.207 1 78 472 GLY B CA 1
ATOM 9373 C C . GLY B 1 472 ? -17.281 -17.141 5.859 1 78 472 GLY B C 1
ATOM 9374 O O . GLY B 1 472 ? -17.688 -16.094 5.383 1 78 472 GLY B O 1
ATOM 9375 N N . MET B 1 473 ? -16.469 -17.922 5.289 1 78.62 473 MET B N 1
ATOM 9376 C CA . MET B 1 473 ? -15.844 -17.516 4.039 1 78.62 473 MET B CA 1
ATOM 9377 C C . MET B 1 473 ? -16.859 -17.469 2.904 1 78.62 473 MET B C 1
ATOM 9379 O O . MET B 1 473 ? -16.781 -16.609 2.023 1 78.62 473 MET B O 1
ATOM 9383 N N . GLN B 1 474 ? -17.844 -18.312 2.973 1 76.31 474 GLN B N 1
ATOM 9384 C CA . GLN B 1 474 ? -18.859 -18.328 1.926 1 76.31 474 GLN B CA 1
ATOM 9385 C C . GLN B 1 474 ? -19.719 -17.062 1.976 1 76.31 474 GLN B C 1
ATOM 9387 O O . GLN B 1 474 ? -20.172 -16.578 0.94 1 76.31 474 GLN B O 1
ATOM 9392 N N . SER B 1 475 ? -19.891 -16.562 3.217 1 79.56 475 SER B N 1
ATOM 9393 C CA . SER B 1 475 ? -20.672 -15.344 3.371 1 79.56 475 SER B CA 1
ATOM 9394 C C . SER B 1 475 ? -19.938 -14.148 2.771 1 79.56 475 SER B C 1
ATOM 9396 O O . SER B 1 475 ? -20.547 -13.164 2.361 1 79.56 475 SER B O 1
ATOM 9398 N N . LEU B 1 476 ? -18.656 -14.305 2.648 1 77.5 476 LEU B N 1
ATOM 9399 C CA . LEU B 1 476 ? -17.859 -13.227 2.076 1 77.5 476 LEU B CA 1
ATOM 9400 C C . LEU B 1 476 ? -17.797 -13.336 0.556 1 77.5 476 LEU B C 1
ATOM 9402 O O . LEU B 1 476 ? -17.906 -12.328 -0.147 1 77.5 476 LEU B O 1
ATOM 9406 N N . VAL B 1 477 ? -17.688 -14.531 0.139 1 76.5 477 VAL B N 1
ATOM 9407 C CA . VAL B 1 477 ? -17.578 -14.773 -1.297 1 76.5 477 VAL B CA 1
ATOM 9408 C C . VAL B 1 477 ? -18.922 -14.453 -1.968 1 76.5 477 VAL B C 1
ATOM 9410 O O . VAL B 1 477 ? -18.953 -13.828 -3.029 1 76.5 477 VAL B O 1
ATOM 9413 N N . ASN B 1 478 ? -20.016 -14.758 -1.312 1 79.31 478 ASN B N 1
ATOM 9414 C CA . ASN B 1 478 ? -21.359 -14.547 -1.847 1 79.31 478 ASN B CA 1
ATOM 9415 C C . ASN B 1 478 ? -22.141 -13.539 -1.007 1 79.31 478 ASN B C 1
ATOM 9417 O O . ASN B 1 478 ? -23.312 -13.766 -0.692 1 79.31 478 ASN B O 1
ATOM 9421 N N . PHE B 1 479 ? -21.438 -12.477 -0.698 1 83.12 479 PHE B N 1
ATOM 9422 C CA . PHE B 1 479 ? -22.062 -11.586 0.271 1 83.12 479 PHE B CA 1
ATOM 9423 C C . PHE B 1 479 ? -23.297 -10.906 -0.331 1 83.12 479 PHE B C 1
ATOM 9425 O O . PHE B 1 479 ? -24.25 -10.586 0.382 1 83.12 479 PHE B O 1
ATOM 9432 N N . LYS B 1 480 ? -23.375 -10.789 -1.657 1 85.5 480 LYS B N 1
ATOM 9433 C CA . LYS B 1 480 ? -24.469 -10.086 -2.314 1 85.5 480 LYS B CA 1
ATOM 9434 C C . LYS B 1 480 ? -25.766 -10.883 -2.229 1 85.5 480 LYS B C 1
ATOM 9436 O O . LYS B 1 480 ? -26.859 -10.328 -2.387 1 85.5 480 LYS B O 1
ATOM 9441 N N . THR B 1 481 ? -25.609 -12.172 -1.965 1 89.12 481 THR B N 1
ATOM 9442 C CA . THR B 1 481 ? -26.812 -13.016 -1.878 1 89.12 481 THR B CA 1
ATOM 9443 C C . THR B 1 481 ? -26.969 -13.562 -0.465 1 89.12 481 THR B C 1
ATOM 9445 O O . THR B 1 481 ? -27.875 -14.375 -0.214 1 89.12 481 THR B O 1
ATOM 9448 N N . ASP B 1 482 ? -26.141 -13.102 0.397 1 92.25 482 ASP B N 1
ATOM 9449 C CA . ASP B 1 482 ? -26.203 -13.562 1.781 1 92.25 482 ASP B CA 1
ATOM 9450 C C . ASP B 1 482 ? -27.438 -13.016 2.486 1 92.25 482 ASP B C 1
ATOM 9452 O O . ASP B 1 482 ? -27.734 -11.82 2.395 1 92.25 482 ASP B O 1
ATOM 9456 N N . PRO B 1 483 ? -28.125 -13.844 3.186 1 93.81 483 PRO B N 1
ATOM 9457 C CA . PRO B 1 483 ? -29.359 -13.398 3.84 1 93.81 483 PRO B CA 1
ATOM 9458 C C . PRO B 1 483 ? -29.125 -12.32 4.895 1 93.81 483 PRO B C 1
ATOM 9460 O O . PRO B 1 483 ? -29.953 -11.438 5.082 1 93.81 483 PRO B O 1
ATOM 9463 N N . VAL B 1 484 ? -28.078 -12.406 5.586 1 94.94 484 VAL B N 1
ATOM 9464 C CA . VAL B 1 484 ? -27.781 -11.398 6.594 1 94.94 484 VAL B CA 1
ATOM 9465 C C . VAL B 1 484 ? -27.594 -10.039 5.922 1 94.94 484 VAL B C 1
ATOM 9467 O O . VAL B 1 484 ? -28.062 -9.016 6.426 1 94.94 484 VAL B O 1
ATOM 9470 N N . PHE B 1 485 ? -26.984 -10.055 4.762 1 94.81 485 PHE B N 1
ATOM 9471 C CA . PHE B 1 485 ? -26.75 -8.828 4.012 1 94.81 485 PHE B CA 1
ATOM 9472 C C . PHE B 1 485 ? -28.047 -8.266 3.473 1 94.81 485 PHE B C 1
ATOM 9474 O O . PHE B 1 485 ? -28.328 -7.074 3.631 1 94.81 485 PHE B O 1
ATOM 9481 N N . LEU B 1 486 ? -28.891 -9.078 2.988 1 95.5 486 LEU B N 1
ATOM 9482 C CA . LEU B 1 486 ? -30.078 -8.664 2.256 1 95.5 486 LEU B CA 1
ATOM 9483 C C . LEU B 1 486 ? -31.219 -8.312 3.217 1 95.5 486 LEU B C 1
ATOM 9485 O O . LEU B 1 486 ? -31.969 -7.359 2.986 1 95.5 486 LEU B O 1
ATOM 9489 N N . LYS B 1 487 ? -31.25 -8.953 4.336 1 96.25 487 LYS B N 1
ATOM 9490 C CA . LYS B 1 487 ? -32.438 -8.812 5.172 1 96.25 487 LYS B CA 1
ATOM 9491 C C . LYS B 1 487 ? -32.156 -7.914 6.371 1 96.25 487 LYS B C 1
ATOM 9493 O O . LYS B 1 487 ? -33.094 -7.348 6.957 1 96.25 487 LYS B O 1
ATOM 9498 N N . ARG B 1 488 ? -30.938 -7.746 6.652 1 96.44 488 ARG B N 1
ATOM 9499 C CA . ARG B 1 488 ? -30.672 -7.004 7.879 1 96.44 488 ARG B CA 1
ATOM 9500 C C . ARG B 1 488 ? -29.609 -5.93 7.648 1 96.44 488 ARG B C 1
ATOM 9502 O O . ARG B 1 488 ? -29.844 -4.754 7.934 1 96.44 488 ARG B O 1
ATOM 9509 N N . TYR B 1 489 ? -28.531 -6.215 7.035 1 96.12 489 TYR B N 1
ATOM 9510 C CA . TYR B 1 489 ? -27.344 -5.367 7.035 1 96.12 489 TYR B CA 1
ATOM 9511 C C . TYR B 1 489 ? -27.594 -4.086 6.246 1 96.12 489 TYR B C 1
ATOM 9513 O O . TYR B 1 489 ? -27.156 -3.008 6.652 1 96.12 489 TYR B O 1
ATOM 9521 N N . ILE B 1 490 ? -28.281 -4.133 5.129 1 97.25 490 ILE B N 1
ATOM 9522 C CA . ILE B 1 490 ? -28.375 -2.969 4.258 1 97.25 490 ILE B CA 1
ATOM 9523 C C . ILE B 1 490 ? -29.719 -2.289 4.43 1 97.25 490 ILE B C 1
ATOM 9525 O O . ILE B 1 490 ? -30.031 -1.324 3.729 1 97.25 490 ILE B O 1
ATOM 9529 N N . LYS B 1 491 ? -30.516 -2.707 5.398 1 97.81 491 LYS B N 1
ATOM 9530 C CA . LYS B 1 491 ? -31.859 -2.16 5.586 1 97.81 491 LYS B CA 1
ATOM 9531 C C . LYS B 1 491 ? -31.844 -1.002 6.578 1 97.81 491 LYS B C 1
ATOM 9533 O O . LYS B 1 491 ? -31.344 -1.143 7.699 1 97.81 491 LYS B O 1
ATOM 9538 N N . ALA B 1 492 ? -32.438 0.066 6.195 1 98 492 ALA B N 1
ATOM 9539 C CA . ALA B 1 492 ? -32.469 1.273 7.016 1 98 492 ALA B CA 1
ATOM 9540 C C . ALA B 1 492 ? -33.125 1.018 8.359 1 98 492 ALA B C 1
ATOM 9542 O O . ALA B 1 492 ? -32.656 1.501 9.398 1 98 492 ALA B O 1
ATOM 9543 N N . HIS B 1 493 ? -34.219 0.24 8.336 1 96.69 493 HIS B N 1
ATOM 9544 C CA . HIS B 1 493 ? -34.969 0 9.555 1 96.69 493 HIS B CA 1
ATOM 9545 C C . HIS B 1 493 ? -34.188 -0.873 10.531 1 96.69 493 HIS B C 1
ATOM 9547 O O . HIS B 1 493 ? -34.531 -0.947 11.711 1 96.69 493 HIS B O 1
ATOM 9553 N N . CYS B 1 494 ? -33.062 -1.501 10.039 1 97.19 494 CYS B N 1
ATOM 9554 C CA . CYS B 1 494 ? -32.25 -2.32 10.906 1 97.19 494 CYS B CA 1
ATOM 9555 C C . CYS B 1 494 ? -30.984 -1.565 11.328 1 97.19 494 CYS B C 1
ATOM 9557 O O . CYS B 1 494 ? -30.234 -2.035 12.18 1 97.19 494 CYS B O 1
ATOM 9559 N N . ARG B 1 495 ? -30.766 -0.41 10.727 1 97.31 495 ARG B N 1
ATOM 9560 C CA . ARG B 1 495 ? -29.578 0.375 11.055 1 97.31 495 ARG B CA 1
ATOM 9561 C C . ARG B 1 495 ? -29.953 1.619 11.852 1 97.31 495 ARG B C 1
ATOM 9563 O O . ARG B 1 495 ? -29.078 2.398 12.234 1 97.31 495 ARG B O 1
ATOM 9570 N N . ALA B 1 496 ? -31.203 1.776 12.195 1 98.25 496 ALA B N 1
ATOM 9571 C CA . ALA B 1 496 ? -31.734 3.002 12.781 1 98.25 496 ALA B CA 1
ATOM 9572 C C . ALA B 1 496 ? -31.266 3.18 14.219 1 98.25 496 ALA B C 1
ATOM 9574 O O . ALA B 1 496 ? -31.188 4.305 14.719 1 98.25 496 ALA B O 1
ATOM 9575 N N . ALA B 1 497 ? -30.906 2.125 14.883 1 98.06 497 ALA B N 1
ATOM 9576 C CA . ALA B 1 497 ? -30.547 2.199 16.297 1 98.06 497 ALA B CA 1
ATOM 9577 C C . ALA B 1 497 ? -29.328 3.098 16.5 1 98.06 497 ALA B C 1
ATOM 9579 O O . ALA B 1 497 ? -29.344 3.98 17.359 1 98.06 497 ALA B O 1
ATOM 9580 N N . ALA B 1 498 ? -28.312 2.863 15.758 1 98.25 498 ALA B N 1
ATOM 9581 C CA . ALA B 1 498 ? -27.109 3.682 15.867 1 98.25 498 ALA B CA 1
ATOM 9582 C C . ALA B 1 498 ? -27.391 5.137 15.516 1 98.25 498 ALA B C 1
ATOM 9584 O O . ALA B 1 498 ? -26.875 6.055 16.156 1 98.25 498 ALA B O 1
ATOM 9585 N N . TYR B 1 499 ? -28.219 5.359 14.555 1 98.38 499 TYR B N 1
ATOM 9586 C CA . TYR B 1 499 ? -28.609 6.699 14.125 1 98.38 499 TYR B CA 1
ATOM 9587 C C . TYR B 1 499 ? -29.359 7.43 15.227 1 98.38 499 TYR B C 1
ATOM 9589 O O . TYR B 1 499 ? -29.109 8.609 15.484 1 98.38 499 TYR B O 1
ATOM 9597 N N . MET B 1 500 ? -30.234 6.727 15.898 1 97.81 500 MET B N 1
ATOM 9598 C CA . MET B 1 500 ? -31.031 7.312 16.969 1 97.81 500 MET B CA 1
ATOM 9599 C C . MET B 1 500 ? -30.156 7.684 18.156 1 97.81 500 MET B C 1
ATOM 9601 O O . MET B 1 500 ? -30.359 8.727 18.781 1 97.81 500 MET B O 1
ATOM 9605 N N . VAL B 1 501 ? -29.25 6.836 18.422 1 98.12 501 VAL B N 1
ATOM 9606 C CA . VAL B 1 501 ? -28.312 7.168 19.5 1 98.12 501 VAL B CA 1
ATOM 9607 C C . VAL B 1 501 ? -27.562 8.453 19.156 1 98.12 501 VAL B C 1
ATOM 9609 O O . VAL B 1 501 ? -27.391 9.32 20.016 1 98.12 501 VAL B O 1
ATOM 9612 N N . GLY B 1 502 ? -27.188 8.586 17.938 1 98.31 502 GLY B N 1
ATOM 9613 C CA . GLY B 1 502 ? -26.562 9.812 17.469 1 98.31 502 GLY B CA 1
ATOM 9614 C C . GLY B 1 502 ? -27.469 11.023 17.594 1 98.31 502 GLY B C 1
ATOM 9615 O O . GLY B 1 502 ? -27.031 12.102 18.016 1 98.31 502 GLY B O 1
ATOM 9616 N N . MET B 1 503 ? -28.719 10.828 17.328 1 97.25 503 MET B N 1
ATOM 9617 C CA . MET B 1 503 ? -29.688 11.922 17.438 1 97.25 503 MET B CA 1
ATOM 9618 C C . MET B 1 503 ? -29.797 12.406 18.875 1 97.25 503 MET B C 1
ATOM 9620 O O . MET B 1 503 ? -29.812 13.609 19.125 1 97.25 503 MET B O 1
ATOM 9624 N N . TYR B 1 504 ? -29.812 11.484 19.75 1 96.88 504 TYR B N 1
ATOM 9625 C CA . TYR B 1 504 ? -29.875 11.852 21.156 1 96.88 504 TYR B CA 1
ATOM 9626 C C . TYR B 1 504 ? -28.625 12.625 21.578 1 96.88 504 TYR B C 1
ATOM 9628 O O . TYR B 1 504 ? -28.719 13.617 22.297 1 96.88 504 TYR B O 1
ATOM 9636 N N . ALA B 1 505 ? -27.547 12.18 21.141 1 97.31 505 ALA B N 1
ATOM 9637 C CA . ALA B 1 505 ? -26.312 12.891 21.453 1 97.31 505 ALA B CA 1
ATOM 9638 C C . ALA B 1 505 ? -26.312 14.289 20.844 1 97.31 505 ALA B C 1
ATOM 9640 O O . ALA B 1 505 ? -25.875 15.25 21.484 1 97.31 505 ALA B O 1
ATOM 9641 N N . GLY B 1 506 ? -26.797 14.367 19.625 1 95.94 506 GLY B N 1
ATOM 9642 C CA . GLY B 1 506 ? -26.906 15.672 18.984 1 95.94 506 GLY B CA 1
ATOM 9643 C C . GLY B 1 506 ? -27.781 16.641 19.75 1 95.94 506 GLY B C 1
ATOM 9644 O O . GLY B 1 506 ? -27.469 17.828 19.828 1 95.94 506 GLY B O 1
ATOM 9645 N N . TYR B 1 507 ? -28.812 16.125 20.297 1 94.31 507 TYR B N 1
ATOM 9646 C CA . TYR B 1 507 ? -29.688 16.938 21.125 1 94.31 507 TYR B CA 1
ATOM 9647 C C . TYR B 1 507 ? -28.969 17.422 22.375 1 94.31 507 TYR B C 1
ATOM 9649 O O . TYR B 1 507 ? -29.047 18.594 22.734 1 94.31 507 TYR B O 1
ATOM 9657 N N . ILE B 1 508 ? -28.281 16.578 22.969 1 94.38 508 ILE B N 1
ATOM 9658 C CA . ILE B 1 508 ? -27.547 16.906 24.172 1 94.38 508 ILE B CA 1
ATOM 9659 C C . ILE B 1 508 ? -26.5 17.984 23.875 1 94.38 508 ILE B C 1
ATOM 9661 O O . ILE B 1 508 ? -26.375 18.953 24.625 1 94.38 508 ILE B O 1
ATOM 9665 N N . PHE B 1 509 ? -25.812 17.922 22.797 1 94.12 509 PHE B N 1
ATOM 9666 C CA . PHE B 1 509 ? -24.781 18.891 22.422 1 94.12 509 PHE B CA 1
ATOM 9667 C C . PHE B 1 509 ? -25.406 20.234 22.031 1 94.12 509 PHE B C 1
ATOM 9669 O O . PHE B 1 509 ? -24.75 21.266 22.141 1 94.12 509 PHE B O 1
ATOM 9676 N N . SER B 1 510 ? -26.688 20.172 21.609 1 91.5 510 SER B N 1
ATOM 9677 C CA . SER B 1 510 ? -27.359 21.406 21.266 1 91.5 510 SER B CA 1
ATOM 9678 C C . SER B 1 510 ? -27.812 22.156 22.516 1 91.5 510 SER B C 1
ATOM 9680 O O . SER B 1 510 ? -27.859 23.391 22.531 1 91.5 510 SER B O 1
ATOM 9682 N N . VAL B 1 511 ? -28.156 21.406 23.516 1 91.06 511 VAL B N 1
ATOM 9683 C CA . VAL B 1 511 ? -28.594 22 24.766 1 91.06 511 VAL B CA 1
ATOM 9684 C C . VAL B 1 511 ? -27.391 22.422 25.609 1 91.06 511 VAL B C 1
ATOM 9686 O O . VAL B 1 511 ? -27.344 23.547 26.109 1 91.06 511 VAL B O 1
ATOM 9689 N N . TYR B 1 512 ? -26.484 21.484 25.656 1 92.38 512 TYR B N 1
ATOM 9690 C CA . TYR B 1 512 ? -25.25 21.75 26.391 1 92.38 512 TYR B CA 1
ATOM 9691 C C . TYR B 1 512 ? -24.094 21.984 25.422 1 92.38 512 TYR B C 1
ATOM 9693 O O . TYR B 1 512 ? -23.266 21.109 25.219 1 92.38 512 TYR B O 1
ATOM 9701 N N . ARG B 1 513 ? -23.984 23.141 25.031 1 91 513 ARG B N 1
ATOM 9702 C CA . ARG B 1 513 ? -22.984 23.5 24.016 1 91 513 ARG B CA 1
ATOM 9703 C C . ARG B 1 513 ? -21.578 23.359 24.578 1 91 513 ARG B C 1
ATOM 9705 O O . ARG B 1 513 ? -21.281 23.844 25.672 1 91 513 ARG B O 1
ATOM 9712 N N . PRO B 1 514 ? -20.719 22.672 23.844 1 88.88 514 PRO B N 1
ATOM 9713 C CA . PRO B 1 514 ? -19.359 22.438 24.328 1 88.88 514 PRO B CA 1
ATOM 9714 C C . PRO B 1 514 ? -18.594 23.734 24.578 1 88.88 514 PRO B C 1
ATOM 9716 O O . PRO B 1 514 ? -17.766 23.797 25.484 1 88.88 514 PRO B O 1
ATOM 9719 N N . GLU B 1 515 ? -18.828 24.797 23.859 1 86.38 515 GLU B N 1
ATOM 9720 C CA . GLU B 1 515 ? -18.125 26.062 24.016 1 86.38 515 GLU B CA 1
ATOM 9721 C C . GLU B 1 515 ? -18.375 26.656 25.406 1 86.38 515 GLU B C 1
ATOM 9723 O O . GLU B 1 515 ? -17.5 27.328 25.953 1 86.38 515 GLU B O 1
ATOM 9728 N N . GLU B 1 516 ? -19.5 26.328 25.938 1 88 516 GLU B N 1
ATOM 9729 C CA . GLU B 1 516 ? -19.891 26.875 27.234 1 88 516 GLU B CA 1
ATOM 9730 C C . GLU B 1 516 ? -19.594 25.891 28.359 1 88 516 GLU B C 1
ATOM 9732 O O . GLU B 1 516 ? -19.562 26.266 29.531 1 88 516 GLU B O 1
ATOM 9737 N N . ASN B 1 517 ? -19.344 24.734 28 1 89.88 517 ASN B N 1
ATOM 9738 C CA . ASN B 1 517 ? -19.203 23.688 29.016 1 89.88 517 ASN B CA 1
ATOM 9739 C C . ASN B 1 517 ? -17.891 22.938 28.859 1 89.88 517 ASN B C 1
ATOM 9741 O O . ASN B 1 517 ? -17.828 21.719 29.094 1 89.88 517 ASN B O 1
ATOM 9745 N N . ARG B 1 518 ? -16.891 23.578 28.516 1 85.31 518 ARG B N 1
ATOM 9746 C CA . ARG B 1 518 ? -15.594 22.938 28.359 1 85.31 518 ARG B CA 1
ATOM 9747 C C . ARG B 1 518 ? -14.977 22.609 29.719 1 85.31 518 ARG B C 1
ATOM 9749 O O . ARG B 1 518 ? -15.094 23.391 30.656 1 85.31 518 ARG B O 1
ATOM 9756 N N . ASN B 1 519 ? -14.406 21.484 29.938 1 83.38 519 ASN B N 1
ATOM 9757 C CA . ASN B 1 519 ? -13.68 21.016 31.109 1 83.38 519 ASN B CA 1
ATOM 9758 C C . ASN B 1 519 ? -14.602 20.891 32.312 1 83.38 519 ASN B C 1
ATOM 9760 O O . ASN B 1 519 ? -14.188 21.156 33.469 1 83.38 519 ASN B O 1
ATOM 9764 N N . LYS B 1 520 ? -15.805 20.625 32.031 1 89.62 520 LYS B N 1
ATOM 9765 C CA . LYS B 1 520 ? -16.75 20.406 33.125 1 89.62 520 LYS B CA 1
ATOM 9766 C C . LYS B 1 520 ? -16.547 19.047 33.781 1 89.62 520 LYS B C 1
ATOM 9768 O O . LYS B 1 520 ? -16.891 18.844 34.938 1 89.62 520 LYS B O 1
ATOM 9773 N N . LEU B 1 521 ? -16.109 18.141 33 1 91.75 521 LEU B N 1
ATOM 9774 C CA . LEU B 1 521 ? -15.789 16.828 33.531 1 91.75 521 LEU B CA 1
ATOM 9775 C C . LEU B 1 521 ? -14.359 16.797 34.062 1 91.75 521 LEU B C 1
ATOM 9777 O O . LEU B 1 521 ? -13.43 17.234 33.375 1 91.75 521 LEU B O 1
ATOM 9781 N N . SER B 1 522 ? -14.211 16.312 35.25 1 90.44 522 SER B N 1
ATOM 9782 C CA . SER B 1 522 ? -12.891 16.234 35.875 1 90.44 522 SER B CA 1
ATOM 9783 C C . SER B 1 522 ? -11.969 15.305 35.094 1 90.44 522 SER B C 1
ATOM 9785 O O . SER B 1 522 ? -12.43 14.461 34.312 1 90.44 522 SER B O 1
ATOM 9787 N N . LYS B 1 523 ? -10.766 15.453 35.281 1 86.38 523 LYS B N 1
ATOM 9788 C CA . LYS B 1 523 ? -9.766 14.633 34.625 1 86.38 523 LYS B CA 1
ATOM 9789 C C . LYS B 1 523 ? -9.961 13.156 34.938 1 86.38 523 LYS B C 1
ATOM 9791 O O . LYS B 1 523 ? -9.883 12.305 34.031 1 86.38 523 LYS B O 1
ATOM 9796 N N . ARG B 1 524 ? -10.203 12.859 36.188 1 88.06 524 ARG B N 1
ATOM 9797 C CA . ARG B 1 524 ? -10.398 11.477 36.625 1 88.06 524 ARG B CA 1
ATOM 9798 C C . ARG B 1 524 ? -11.617 10.859 35.938 1 88.06 524 ARG B C 1
ATOM 9800 O O . ARG B 1 524 ? -11.562 9.734 35.438 1 88.06 524 ARG B O 1
ATOM 9807 N N . LEU B 1 525 ? -12.633 11.648 35.875 1 92.5 525 LEU B N 1
ATOM 9808 C CA . LEU B 1 525 ? -13.859 11.156 35.281 1 92.5 525 LEU B CA 1
ATOM 9809 C C . LEU B 1 525 ? -13.68 11 33.75 1 92.5 525 LEU B C 1
ATOM 9811 O O . LEU B 1 525 ? -14.258 10.094 33.156 1 92.5 525 LEU B O 1
ATOM 9815 N N . SER B 1 526 ? -12.93 11.922 33.281 1 93.38 526 SER B N 1
ATOM 9816 C CA . SER B 1 526 ? -12.672 11.859 31.844 1 93.38 526 SER B CA 1
ATOM 9817 C C . SER B 1 526 ? -11.867 10.617 31.469 1 93.38 526 SER B C 1
ATOM 9819 O O . SER B 1 526 ? -12.164 9.953 30.484 1 93.38 526 SER B O 1
ATOM 9821 N N . ILE B 1 527 ? -10.898 10.297 32.25 1 89.44 527 ILE B N 1
ATOM 9822 C CA . ILE B 1 527 ? -10.062 9.133 31.969 1 89.44 527 ILE B CA 1
ATOM 9823 C C . ILE B 1 527 ? -10.883 7.855 32.188 1 89.44 527 ILE B C 1
ATOM 9825 O O . ILE B 1 527 ? -10.828 6.934 31.375 1 89.44 527 ILE B O 1
ATOM 9829 N N . LEU B 1 528 ? -11.609 7.824 33.188 1 94.12 528 LEU B N 1
ATOM 9830 C CA . LEU B 1 528 ? -12.43 6.652 33.469 1 94.12 528 LEU B CA 1
ATOM 9831 C C . LEU B 1 528 ? -13.5 6.465 32.406 1 94.12 528 LEU B C 1
ATOM 9833 O O . LEU B 1 528 ? -13.789 5.336 32 1 94.12 528 LEU B O 1
ATOM 9837 N N . GLY B 1 529 ? -14.078 7.602 32.062 1 94.75 529 GLY B N 1
ATOM 9838 C CA . GLY B 1 529 ? -15.062 7.539 30.984 1 94.75 529 GLY B CA 1
ATOM 9839 C C . GLY B 1 529 ? -14.484 7.051 29.672 1 94.75 529 GLY B C 1
ATOM 9840 O O . GLY B 1 529 ? -15.109 6.262 28.969 1 94.75 529 GLY B O 1
ATOM 9841 N N . PHE B 1 530 ? -13.359 7.531 29.453 1 94.25 530 PHE B N 1
ATOM 9842 C CA . PHE B 1 530 ? -12.672 7.113 28.234 1 94.25 530 PHE B CA 1
ATOM 9843 C C . PHE B 1 530 ? -12.383 5.617 28.266 1 94.25 530 PHE B C 1
ATOM 9845 O O . PHE B 1 530 ? -12.656 4.906 27.297 1 94.25 530 PHE B O 1
ATOM 9852 N N . LEU B 1 531 ? -11.844 5.098 29.297 1 94.75 531 LEU B N 1
ATOM 9853 C CA . LEU B 1 531 ? -11.523 3.682 29.453 1 94.75 531 LEU B CA 1
ATOM 9854 C C . LEU B 1 531 ? -12.789 2.83 29.422 1 94.75 531 LEU B C 1
ATOM 9856 O O . LEU B 1 531 ? -12.789 1.731 28.859 1 94.75 531 LEU B O 1
ATOM 9860 N N . ALA B 1 532 ? -13.789 3.359 29.953 1 97 532 ALA B N 1
ATOM 9861 C CA . ALA B 1 532 ? -15.062 2.645 29.938 1 97 532 ALA B CA 1
ATOM 9862 C C . ALA B 1 532 ? -15.617 2.537 28.516 1 97 532 ALA B C 1
ATOM 9864 O O . ALA B 1 532 ? -16.141 1.495 28.125 1 97 532 ALA B O 1
ATOM 9865 N N . ALA B 1 533 ? -15.531 3.633 27.828 1 96.81 533 ALA B N 1
ATOM 9866 C CA . ALA B 1 533 ? -15.984 3.617 26.438 1 96.81 533 ALA B CA 1
ATOM 9867 C C . ALA B 1 533 ? -15.172 2.629 25.609 1 96.81 533 ALA B C 1
ATOM 9869 O O . ALA B 1 533 ? -15.734 1.851 24.828 1 96.81 533 ALA B O 1
ATOM 9870 N N . LEU B 1 534 ? -13.898 2.641 25.797 1 95 534 LEU B N 1
ATOM 9871 C CA . LEU B 1 534 ? -13.031 1.721 25.078 1 95 534 LEU B CA 1
ATOM 9872 C C . LEU B 1 534 ? -13.32 0.275 25.469 1 95 534 LEU B C 1
ATOM 9874 O O . LEU B 1 534 ? -13.312 -0.614 24.609 1 95 534 LEU B O 1
ATOM 9878 N N . PHE B 1 535 ? -13.5 0.104 26.734 1 96.25 535 PHE B N 1
ATOM 9879 C CA . PHE B 1 535 ? -13.812 -1.231 27.219 1 96.25 535 PHE B CA 1
ATOM 9880 C C . PHE B 1 535 ? -15.117 -1.738 26.609 1 96.25 535 PHE B C 1
ATOM 9882 O O . PHE B 1 535 ? -15.203 -2.895 26.188 1 96.25 535 PHE B O 1
ATOM 9889 N N . THR B 1 536 ? -16.047 -0.873 26.547 1 96.62 536 THR B N 1
ATOM 9890 C CA . THR B 1 536 ? -17.328 -1.23 25.938 1 96.62 536 THR B CA 1
ATOM 9891 C C . THR B 1 536 ? -17.156 -1.594 24.469 1 96.62 536 THR B C 1
ATOM 9893 O O . THR B 1 536 ? -17.734 -2.57 24 1 96.62 536 THR B O 1
ATOM 9896 N N . MET B 1 537 ? -16.406 -0.897 23.766 1 94.69 537 MET B N 1
ATOM 9897 C CA . MET B 1 537 ? -16.156 -1.159 22.359 1 94.69 537 MET B CA 1
ATOM 9898 C C . MET B 1 537 ? -15.484 -2.514 22.156 1 94.69 537 MET B C 1
ATOM 9900 O O . MET B 1 537 ? -15.891 -3.297 21.297 1 94.69 537 MET B O 1
ATOM 9904 N N . VAL B 1 538 ? -14.516 -2.836 23 1 92.81 538 VAL B N 1
ATOM 9905 C CA . VAL B 1 538 ? -13.789 -4.098 22.906 1 92.81 538 VAL B CA 1
ATOM 9906 C C . VAL B 1 538 ? -14.727 -5.254 23.266 1 92.81 538 VAL B C 1
ATOM 9908 O O . VAL B 1 538 ? -14.664 -6.32 22.641 1 92.81 538 VAL B O 1
ATOM 9911 N N . MET B 1 539 ? -15.578 -5 24.188 1 92.69 539 MET B N 1
ATOM 9912 C CA . MET B 1 539 ? -16.484 -6.055 24.625 1 92.69 539 MET B CA 1
ATOM 9913 C C . MET B 1 539 ? -17.5 -6.375 23.531 1 92.69 539 MET B C 1
ATOM 9915 O O . MET B 1 539 ? -17.859 -7.539 23.344 1 92.69 539 MET B O 1
ATOM 9919 N N . VAL B 1 540 ? -17.938 -5.363 22.859 1 93.25 540 VAL B N 1
ATOM 9920 C CA . VAL B 1 540 ? -18.875 -5.602 21.766 1 93.25 540 VAL B CA 1
ATOM 9921 C C . VAL B 1 540 ? -18.188 -6.367 20.641 1 93.25 540 VAL B C 1
ATOM 9923 O O . VAL B 1 540 ? -18.766 -7.289 20.062 1 93.25 540 VAL B O 1
ATOM 9926 N N . TYR B 1 541 ? -16.969 -6.047 20.391 1 89.88 541 TYR B N 1
ATOM 9927 C CA . TYR B 1 541 ? -16.203 -6.754 19.375 1 89.88 541 TYR B CA 1
ATOM 9928 C C . TYR B 1 541 ? -16.016 -8.219 19.75 1 89.88 541 TYR B C 1
ATOM 9930 O O . TYR B 1 541 ? -16.25 -9.109 18.938 1 89.88 541 TYR B O 1
ATOM 9938 N N . ARG B 1 542 ? -15.617 -8.391 20.953 1 86.62 542 ARG B N 1
ATOM 9939 C CA . ARG B 1 542 ? -15.375 -9.75 21.453 1 86.62 542 ARG B CA 1
ATOM 9940 C C . ARG B 1 542 ? -16.672 -10.539 21.516 1 86.62 542 ARG B C 1
ATOM 9942 O O . ARG B 1 542 ? -16.688 -11.75 21.266 1 86.62 542 ARG B O 1
ATOM 9949 N N . GLY B 1 543 ? -17.703 -9.852 21.828 1 87.75 543 GLY B N 1
ATOM 9950 C CA . GLY B 1 543 ? -19 -10.516 21.891 1 87.75 543 GLY B CA 1
ATOM 9951 C C . GLY B 1 543 ? -19.438 -11.086 20.562 1 87.75 543 GLY B C 1
ATOM 9952 O O . GLY B 1 543 ? -20.031 -12.164 20.5 1 87.75 543 GLY B O 1
ATOM 9953 N N . GLY B 1 544 ? -19.141 -10.406 19.516 1 87.75 544 GLY B N 1
ATOM 9954 C CA . GLY B 1 544 ? -19.453 -10.914 18.188 1 87.75 544 GLY B CA 1
ATOM 9955 C C . GLY B 1 544 ? -18.75 -12.211 17.859 1 87.75 544 GLY B C 1
ATOM 9956 O O . GLY B 1 544 ? -19.375 -13.172 17.406 1 87.75 544 GLY B O 1
ATOM 9957 N N . GLY B 1 545 ? -17.484 -12.258 18.125 1 82.62 545 GLY B N 1
ATOM 9958 C CA . GLY B 1 545 ? -16.719 -13.469 17.875 1 82.62 545 GLY B CA 1
ATOM 9959 C C . GLY B 1 545 ? -17.188 -14.648 18.703 1 82.62 545 GLY B C 1
ATOM 9960 O O . GLY B 1 545 ? -17.234 -15.773 18.203 1 82.62 545 GLY B O 1
ATOM 9961 N N . LEU B 1 546 ? -17.562 -14.352 19.906 1 83.38 546 LEU B N 1
ATOM 9962 C CA . LEU B 1 546 ? -18.031 -15.406 20.812 1 83.38 546 LEU B CA 1
ATOM 9963 C C . LEU B 1 546 ? -19.359 -15.969 20.344 1 83.38 546 LEU B C 1
ATOM 9965 O O . LEU B 1 546 ? -19.609 -17.172 20.438 1 83.38 546 LEU B O 1
ATOM 9969 N N . MET B 1 547 ? -20.188 -15.125 19.828 1 86.25 547 MET B N 1
ATOM 9970 C CA . MET B 1 547 ? -21.5 -15.562 19.375 1 86.25 547 MET B CA 1
ATOM 9971 C C . MET B 1 547 ? -21.375 -16.453 18.141 1 86.25 547 MET B C 1
ATOM 9973 O O . MET B 1 547 ? -22.188 -17.359 17.938 1 86.25 547 MET B O 1
ATOM 9977 N N . LEU B 1 548 ? -20.375 -16.203 17.375 1 81.62 548 LEU B N 1
ATOM 9978 C CA . LEU B 1 548 ? -20.172 -16.969 16.141 1 81.62 548 LEU B CA 1
ATOM 9979 C C . LEU B 1 548 ? -19.656 -18.375 16.453 1 81.62 548 LEU B C 1
ATOM 9981 O O . LEU B 1 548 ? -20.016 -19.328 15.766 1 81.62 548 LEU B O 1
ATOM 9985 N N . HIS B 1 549 ? -18.844 -18.562 17.469 1 78.5 549 HIS B N 1
ATOM 9986 C CA . HIS B 1 549 ? -18.203 -19.828 17.766 1 78.5 549 HIS B CA 1
ATOM 9987 C C . HIS B 1 549 ? -19.047 -20.688 18.688 1 78.5 549 HIS B C 1
ATOM 9989 O O . HIS B 1 549 ? -18.828 -21.906 18.797 1 78.5 549 HIS B O 1
ATOM 9995 N N . ARG B 1 550 ? -20.078 -20.094 19.203 1 83.62 550 ARG B N 1
ATOM 9996 C CA . ARG B 1 550 ? -20.984 -20.844 20.062 1 83.62 550 ARG B CA 1
ATOM 9997 C C . ARG B 1 550 ? -22.109 -21.484 19.266 1 83.62 550 ARG B C 1
ATOM 9999 O O . ARG B 1 550 ? -22.344 -21.125 18.109 1 83.62 550 ARG B O 1
ATOM 10006 N N . GLU B 1 551 ? -22.719 -22.438 19.922 1 88.44 551 GLU B N 1
ATOM 10007 C CA . GLU B 1 551 ? -23.891 -23.047 19.297 1 88.44 551 GLU B CA 1
ATOM 10008 C C . GLU B 1 551 ? -25 -22.016 19.094 1 88.44 551 GLU B C 1
ATOM 10010 O O . GLU B 1 551 ? -25.219 -21.156 19.953 1 88.44 551 GLU B O 1
ATOM 10015 N N . TYR B 1 552 ? -25.594 -22.109 17.984 1 90.25 552 TYR B N 1
ATOM 10016 C CA . TYR B 1 552 ? -26.609 -21.125 17.594 1 90.25 552 TYR B CA 1
ATOM 10017 C C . TYR B 1 552 ? -27.828 -21.219 18.5 1 90.25 552 TYR B C 1
ATOM 10019 O O . TYR B 1 552 ? -28.453 -22.281 18.609 1 90.25 552 TYR B O 1
ATOM 10027 N N . ASN B 1 553 ? -28.047 -20.188 19.219 1 93.81 553 ASN B N 1
ATOM 10028 C CA . ASN B 1 553 ? -29.266 -19.969 20 1 93.81 553 ASN B CA 1
ATOM 10029 C C . ASN B 1 553 ? -30 -18.703 19.531 1 93.81 553 ASN B C 1
ATOM 10031 O O . ASN B 1 553 ? -29.5 -17.594 19.75 1 93.81 553 ASN B O 1
ATOM 10035 N N . ALA B 1 554 ? -31.203 -18.875 19.031 1 93.94 554 ALA B N 1
ATOM 10036 C CA . ALA B 1 554 ? -31.922 -17.812 18.359 1 93.94 554 ALA B CA 1
ATOM 10037 C C . ALA B 1 554 ? -32.188 -16.641 19.297 1 93.94 554 ALA B C 1
ATOM 10039 O O . ALA B 1 554 ? -32.062 -15.477 18.906 1 93.94 554 ALA B O 1
ATOM 10040 N N . LEU B 1 555 ? -32.562 -16.906 20.5 1 94.44 555 LEU B N 1
ATOM 10041 C CA . LEU B 1 555 ? -32.875 -15.859 21.453 1 94.44 555 LEU B CA 1
ATOM 10042 C C . LEU B 1 555 ? -31.641 -15.094 21.875 1 94.44 555 LEU B C 1
ATOM 10044 O O . LEU B 1 555 ? -31.672 -13.867 22.031 1 94.44 555 LEU B O 1
ATOM 10048 N N . GLU B 1 556 ? -30.594 -15.836 22.078 1 94.5 556 GLU B N 1
ATOM 10049 C CA . GLU B 1 556 ? -29.344 -15.188 22.453 1 94.5 556 GLU B CA 1
ATOM 10050 C C . GLU B 1 556 ? -28.797 -14.312 21.328 1 94.5 556 GLU B C 1
ATOM 10052 O O . GLU B 1 556 ? -28.312 -13.203 21.562 1 94.5 556 GLU B O 1
ATOM 10057 N N . VAL B 1 557 ? -28.891 -14.844 20.188 1 95.56 557 VAL B N 1
ATOM 10058 C CA . VAL B 1 557 ? -28.422 -14.117 19.016 1 95.56 557 VAL B CA 1
ATOM 10059 C C . VAL B 1 557 ? -29.281 -12.875 18.797 1 95.56 557 VAL B C 1
ATOM 10061 O O . VAL B 1 557 ? -28.766 -11.781 18.547 1 95.56 557 VAL B O 1
ATOM 10064 N N . ALA B 1 558 ? -30.547 -13.039 18.938 1 96.56 558 ALA B N 1
ATOM 10065 C CA . ALA B 1 558 ? -31.469 -11.914 18.75 1 96.56 558 ALA B CA 1
ATOM 10066 C C . ALA B 1 558 ? -31.203 -10.828 19.797 1 96.56 558 ALA B C 1
ATOM 10068 O O . ALA B 1 558 ? -31.266 -9.633 19.469 1 96.56 558 ALA B O 1
ATOM 10069 N N . ALA B 1 559 ? -30.953 -11.188 20.969 1 95.56 559 ALA B N 1
ATOM 10070 C CA . ALA B 1 559 ? -30.656 -10.234 22.031 1 95.56 559 ALA B CA 1
ATOM 10071 C C . ALA B 1 559 ? -29.359 -9.484 21.75 1 95.56 559 ALA B C 1
ATOM 10073 O O . ALA B 1 559 ? -29.266 -8.273 21.969 1 95.56 559 ALA B O 1
ATOM 10074 N N . PHE B 1 560 ? -28.391 -10.25 21.312 1 95.62 560 PHE B N 1
ATOM 10075 C CA . PHE B 1 560 ? -27.109 -9.641 20.984 1 95.62 560 PHE B CA 1
ATOM 10076 C C . PHE B 1 560 ? -27.266 -8.625 19.859 1 95.62 560 PHE B C 1
ATOM 10078 O O . PHE B 1 560 ? -26.719 -7.52 19.938 1 95.62 560 PHE B O 1
ATOM 10085 N N . VAL B 1 561 ? -28.016 -8.961 18.859 1 96.5 561 VAL B N 1
ATOM 10086 C CA . VAL B 1 561 ? -28.188 -8.133 17.672 1 96.5 561 VAL B CA 1
ATOM 10087 C C . VAL B 1 561 ? -28.984 -6.879 18.031 1 96.5 561 VAL B C 1
ATOM 10089 O O . VAL B 1 561 ? -28.781 -5.812 17.438 1 96.5 561 VAL B O 1
ATOM 10092 N N . ALA B 1 562 ? -29.797 -6.965 19 1 96.5 562 ALA B N 1
ATOM 10093 C CA . ALA B 1 562 ? -30.594 -5.824 19.438 1 96.5 562 ALA B CA 1
ATOM 10094 C C . ALA B 1 562 ? -29.719 -4.699 19.969 1 96.5 562 ALA B C 1
ATOM 10096 O O . ALA B 1 562 ? -30 -3.52 19.75 1 96.5 562 ALA B O 1
ATOM 10097 N N . PHE B 1 563 ? -28.609 -5.094 20.562 1 96.31 563 PHE B N 1
ATOM 10098 C CA . PHE B 1 563 ? -27.953 -4.066 21.359 1 96.31 563 PHE B CA 1
ATOM 10099 C C . PHE B 1 563 ? -26.547 -3.809 20.828 1 96.31 563 PHE B C 1
ATOM 10101 O O . PHE B 1 563 ? -25.922 -2.799 21.172 1 96.31 563 PHE B O 1
ATOM 10108 N N . ASN B 1 564 ? -25.953 -4.664 20.078 1 95.94 564 ASN B N 1
ATOM 10109 C CA . ASN B 1 564 ? -24.547 -4.551 19.719 1 95.94 564 ASN B CA 1
ATOM 10110 C C . ASN B 1 564 ? -24.25 -3.232 19.016 1 95.94 564 ASN B C 1
ATOM 10112 O O . ASN B 1 564 ? -23.328 -2.504 19.406 1 95.94 564 ASN B O 1
ATOM 10116 N N . ARG B 1 565 ? -25.078 -2.838 18.031 1 97.19 565 ARG B N 1
ATOM 10117 C CA . ARG B 1 565 ? -24.812 -1.631 17.25 1 97.19 565 ARG B CA 1
ATOM 10118 C C . ARG B 1 565 ? -25.156 -0.378 18.062 1 97.19 565 ARG B C 1
ATOM 10120 O O . ARG B 1 565 ? -24.453 0.634 17.969 1 97.19 565 ARG B O 1
ATOM 10127 N N . ALA B 1 566 ? -26.234 -0.429 18.844 1 97.81 566 ALA B N 1
ATOM 10128 C CA . ALA B 1 566 ? -26.609 0.686 19.703 1 97.81 566 ALA B CA 1
ATOM 10129 C C . ALA B 1 566 ? -25.531 0.943 20.766 1 97.81 566 ALA B C 1
ATOM 10131 O O . ALA B 1 566 ? -25.203 2.096 21.047 1 97.81 566 ALA B O 1
ATOM 10132 N N . THR B 1 567 ? -25.047 -0.138 21.297 1 97.94 567 THR B N 1
ATOM 10133 C CA . THR B 1 567 ? -24.016 -0.019 22.312 1 97.94 567 THR B CA 1
ATOM 10134 C C . THR B 1 567 ? -22.734 0.564 21.734 1 97.94 567 THR B C 1
ATOM 10136 O O . THR B 1 567 ? -22.078 1.402 22.359 1 97.94 567 THR B O 1
ATOM 10139 N N . TRP B 1 568 ? -22.375 0.134 20.562 1 97.62 568 TRP B N 1
ATOM 10140 C CA . TRP B 1 568 ? -21.219 0.7 19.875 1 97.62 568 TRP B CA 1
ATOM 10141 C C . TRP B 1 568 ? -21.391 2.197 19.656 1 97.62 568 TRP B C 1
ATOM 10143 O O . TRP B 1 568 ? -20.5 2.99 19.969 1 97.62 568 TRP B O 1
ATOM 10153 N N . ALA B 1 569 ? -22.531 2.537 19.094 1 98.44 569 ALA B N 1
ATOM 10154 C CA . ALA B 1 569 ? -22.828 3.943 18.828 1 98.44 569 ALA B CA 1
ATOM 10155 C C . ALA B 1 569 ? -22.781 4.766 20.125 1 98.44 569 ALA B C 1
ATOM 10157 O O . ALA B 1 569 ? -22.297 5.895 20.125 1 98.44 569 ALA B O 1
ATOM 10158 N N . PHE B 1 570 ? -23.297 4.191 21.172 1 98.25 570 PHE B N 1
ATOM 10159 C CA . PHE B 1 570 ? -23.297 4.852 22.469 1 98.25 570 PHE B CA 1
ATOM 10160 C C . PHE B 1 570 ? -21.859 5.109 22.938 1 98.25 570 PHE B C 1
ATOM 10162 O O . PHE B 1 570 ? -21.547 6.207 23.406 1 98.25 570 PHE B O 1
ATOM 10169 N N . ALA B 1 571 ? -21.078 4.152 22.797 1 98.31 571 ALA B N 1
ATOM 10170 C CA . ALA B 1 571 ? -19.672 4.293 23.203 1 98.31 571 ALA B CA 1
ATOM 10171 C C . ALA B 1 571 ? -18.984 5.383 22.391 1 98.31 571 ALA B C 1
ATOM 10173 O O . ALA B 1 571 ? -18.188 6.164 22.922 1 98.31 571 ALA B O 1
ATOM 10174 N N . VAL B 1 572 ? -19.234 5.469 21.141 1 97.88 572 VAL B N 1
ATOM 10175 C CA . VAL B 1 572 ? -18.641 6.484 20.266 1 97.88 572 VAL B CA 1
ATOM 10176 C C . VAL B 1 572 ? -19.109 7.871 20.719 1 97.88 572 VAL B C 1
ATOM 10178 O O . VAL B 1 572 ? -18.297 8.797 20.828 1 97.88 572 VAL B O 1
ATOM 10181 N N . CYS B 1 573 ? -20.406 7.988 20.969 1 97.94 573 CYS B N 1
ATOM 10182 C CA . CYS B 1 573 ? -20.938 9.273 21.391 1 97.94 573 CYS B CA 1
ATOM 10183 C C . CYS B 1 573 ? -20.359 9.68 22.75 1 97.94 573 CYS B C 1
ATOM 10185 O O . CYS B 1 573 ? -20.109 10.859 22.984 1 97.94 573 CYS B O 1
ATOM 10187 N N . CYS B 1 574 ? -20.156 8.695 23.578 1 97 574 CYS B N 1
ATOM 10188 C CA . CYS B 1 574 ? -19.516 8.969 24.859 1 97 574 CYS B CA 1
ATOM 10189 C C . CYS B 1 574 ? -18.094 9.461 24.672 1 97 574 CYS B C 1
ATOM 10191 O O . CYS B 1 574 ? -17.656 10.391 25.359 1 97 574 CYS B O 1
ATOM 10193 N N . LEU B 1 575 ? -17.438 8.875 23.781 1 95.88 575 LEU B N 1
ATOM 10194 C CA . LEU B 1 575 ? -16.062 9.305 23.484 1 95.88 575 LEU B CA 1
ATOM 10195 C C . LEU B 1 575 ? -16.047 10.758 23 1 95.88 575 LEU B C 1
ATOM 10197 O O . LEU B 1 575 ? -15.195 11.539 23.422 1 95.88 575 LEU B O 1
ATOM 10201 N N . ILE B 1 576 ? -16.953 11.117 22.203 1 96.06 576 ILE B N 1
ATOM 10202 C CA . ILE B 1 576 ? -17.047 12.484 21.688 1 96.06 576 ILE B CA 1
ATOM 10203 C C . ILE B 1 576 ? -17.375 13.438 22.844 1 96.06 576 ILE B C 1
ATOM 10205 O O . ILE B 1 576 ? -16.766 14.508 22.953 1 96.06 576 ILE B O 1
ATOM 10209 N N . ALA B 1 577 ? -18.281 13.008 23.688 1 95.5 577 ALA B N 1
ATOM 10210 C CA . ALA B 1 577 ? -18.672 13.836 24.812 1 95.5 577 ALA B CA 1
ATOM 10211 C C . ALA B 1 577 ? -17.5 14.07 25.766 1 95.5 577 ALA B C 1
ATOM 10213 O O . ALA B 1 577 ? -17.297 15.188 26.25 1 95.5 577 ALA B O 1
ATOM 10214 N N . ILE B 1 578 ? -16.797 13.055 25.984 1 94.75 578 ILE B N 1
ATOM 10215 C CA . ILE B 1 578 ? -15.648 13.156 26.891 1 94.75 578 ILE B CA 1
ATOM 10216 C C . ILE B 1 578 ? -14.594 14.078 26.281 1 94.75 578 ILE B C 1
ATOM 10218 O O . ILE B 1 578 ? -13.961 14.859 27 1 94.75 578 ILE B O 1
ATOM 10222 N N . CYS B 1 579 ? -14.391 14.008 25.031 1 93.19 579 CYS B N 1
ATOM 10223 C CA . CYS B 1 579 ? -13.414 14.859 24.359 1 93.19 579 CYS B CA 1
ATOM 10224 C C . CYS B 1 579 ? -13.867 16.312 24.359 1 93.19 579 CYS B C 1
ATOM 10226 O O . CYS B 1 579 ? -13.039 17.219 24.438 1 93.19 579 CYS B O 1
ATOM 10228 N N . GLU B 1 580 ? -15.188 16.531 24.297 1 92.75 580 GLU B N 1
ATOM 10229 C CA . GLU B 1 580 ? -15.703 17.891 24.156 1 92.75 580 GLU B CA 1
ATOM 10230 C C . GLU B 1 580 ? -15.914 18.531 25.516 1 92.75 580 GLU B C 1
ATOM 10232 O O . GLU B 1 580 ? -15.68 19.734 25.688 1 92.75 580 GLU B O 1
ATOM 10237 N N . TYR B 1 581 ? -16.297 17.719 26.5 1 93.44 581 TYR B N 1
ATOM 10238 C CA . TYR B 1 581 ? -16.641 18.281 27.812 1 93.44 581 TYR B CA 1
ATOM 10239 C C . TYR B 1 581 ? -15.531 18.047 28.812 1 93.44 581 TYR B C 1
ATOM 10241 O O . TYR B 1 581 ? -15.492 18.703 29.875 1 93.44 581 TYR B O 1
ATOM 10249 N N . GLY B 1 582 ? -14.742 17.078 28.516 1 90.75 582 GLY B N 1
ATOM 10250 C CA . GLY B 1 582 ? -13.797 16.672 29.547 1 90.75 582 GLY B CA 1
ATOM 10251 C C . GLY B 1 582 ? -12.383 17.141 29.281 1 90.75 582 GLY B C 1
ATOM 10252 O O . GLY B 1 582 ? -12.164 18.031 28.453 1 90.75 582 GLY B O 1
ATOM 10253 N N . THR B 1 583 ? -11.484 16.656 30.234 1 82.94 583 THR B N 1
ATOM 10254 C CA . THR B 1 583 ? -10.055 16.922 30.141 1 82.94 583 THR B CA 1
ATOM 10255 C C . THR B 1 583 ? -9.266 15.641 29.922 1 82.94 583 THR B C 1
ATOM 10257 O O . THR B 1 583 ? -8.906 14.953 30.891 1 82.94 583 THR B O 1
ATOM 10260 N N . LEU B 1 584 ? -9.164 15.234 28.797 1 82.94 584 LEU B N 1
ATOM 10261 C CA . LEU B 1 584 ? -8.375 14.07 28.422 1 82.94 584 LEU B CA 1
ATOM 10262 C C . LEU B 1 584 ? -7.094 14.492 27.703 1 82.94 584 LEU B C 1
ATOM 10264 O O . LEU B 1 584 ? -7.086 14.633 26.484 1 82.94 584 LEU B O 1
ATOM 10268 N N . PRO B 1 585 ? -6.07 14.625 28.578 1 76 585 PRO B N 1
ATOM 10269 C CA . PRO B 1 585 ? -4.844 15.141 27.969 1 76 585 PRO B CA 1
ATOM 10270 C C . PRO B 1 585 ? -4.352 14.273 26.812 1 76 585 PRO B C 1
ATOM 10272 O O . PRO B 1 585 ? -4.512 13.047 26.844 1 76 585 PRO B O 1
ATOM 10275 N N . LEU B 1 586 ? -3.809 14.68 25.766 1 75.88 586 LEU B N 1
ATOM 10276 C CA . LEU B 1 586 ? -3.145 14.055 24.641 1 75.88 586 LEU B CA 1
ATOM 10277 C C . LEU B 1 586 ? -4.168 13.531 23.625 1 75.88 586 LEU B C 1
ATOM 10279 O O . LEU B 1 586 ? -4.141 13.906 22.453 1 75.88 586 LEU B O 1
ATOM 10283 N N . ILE B 1 587 ? -5.16 12.734 24.156 1 80.88 587 ILE B N 1
ATOM 10284 C CA . ILE B 1 587 ? -6.094 12.102 23.234 1 80.88 587 ILE B CA 1
ATOM 10285 C C . ILE B 1 587 ? -7.043 13.148 22.656 1 80.88 587 ILE B C 1
ATOM 10287 O O . ILE B 1 587 ? -7.289 13.18 21.453 1 80.88 587 ILE B O 1
ATOM 10291 N N . SER B 1 588 ? -7.555 13.953 23.531 1 84.94 588 SER B N 1
ATOM 10292 C CA . SER B 1 588 ? -8.484 14.984 23.078 1 84.94 588 SER B CA 1
ATOM 10293 C C . SER B 1 588 ? -7.801 15.977 22.156 1 84.94 588 SER B C 1
ATOM 10295 O O . SER B 1 588 ? -8.375 16.391 21.141 1 84.94 588 SER B O 1
ATOM 10297 N N . THR B 1 589 ? -6.594 16.281 22.516 1 80 589 THR B N 1
ATOM 10298 C CA . THR B 1 589 ? -5.84 17.203 21.688 1 80 589 THR B CA 1
ATOM 10299 C C . THR B 1 589 ? -5.551 16.594 20.312 1 80 589 THR B C 1
ATOM 10301 O O . THR B 1 589 ? -5.609 17.281 19.297 1 80 589 THR B O 1
ATOM 10304 N N . TYR B 1 590 ? -5.324 15.367 20.344 1 83.12 590 TYR B N 1
ATOM 10305 C CA . TYR B 1 590 ? -5.016 14.664 19.109 1 83.12 590 TYR B CA 1
ATOM 10306 C C . TYR B 1 590 ? -6.254 14.562 18.219 1 83.12 590 TYR B C 1
ATOM 10308 O O . TYR B 1 590 ? -6.195 14.852 17.016 1 83.12 590 TYR B O 1
ATOM 10316 N N . LEU B 1 591 ? -7.344 14.211 18.75 1 87.38 591 LEU B N 1
ATOM 10317 C CA . LEU B 1 591 ? -8.562 14.016 17.969 1 87.38 591 LEU B CA 1
ATOM 10318 C C . LEU B 1 591 ? -9.141 15.344 17.5 1 87.38 591 LEU B C 1
ATOM 10320 O O . LEU B 1 591 ? -9.859 15.398 16.516 1 87.38 591 LEU B O 1
ATOM 10324 N N . LYS B 1 592 ? -8.797 16.422 18.188 1 88.62 592 LYS B N 1
ATOM 10325 C CA . LYS B 1 592 ? -9.312 17.75 17.859 1 88.62 592 LYS B CA 1
ATOM 10326 C C . LYS B 1 592 ? -8.336 18.516 16.969 1 88.62 592 LYS B C 1
ATOM 10328 O O . LYS B 1 592 ? -8.539 19.703 16.703 1 88.62 592 LYS B O 1
ATOM 10333 N N . TRP B 1 593 ? -7.352 17.812 16.531 1 86.12 593 TRP B N 1
ATOM 10334 C CA . TRP B 1 593 ? -6.32 18.453 15.727 1 86.12 593 TRP B CA 1
ATOM 10335 C C . TRP B 1 593 ? -6.902 18.953 14.414 1 86.12 593 TRP B C 1
ATOM 10337 O O . TRP B 1 593 ? -7.594 18.219 13.703 1 86.12 593 TRP B O 1
ATOM 10347 N N . ASP B 1 594 ? -6.578 20.188 14.031 1 87.69 594 ASP B N 1
ATOM 10348 C CA . ASP B 1 594 ? -7.117 20.812 12.828 1 87.69 594 ASP B CA 1
ATOM 10349 C C . ASP B 1 594 ? -6.641 20.094 11.57 1 87.69 594 ASP B C 1
ATOM 10351 O O . ASP B 1 594 ? -7.219 20.266 10.492 1 87.69 594 ASP B O 1
ATOM 10355 N N . PHE B 1 595 ? -5.746 19.312 11.766 1 84.06 595 PHE B N 1
ATOM 10356 C CA . PHE B 1 595 ? -5.219 18.531 10.656 1 84.06 595 PHE B CA 1
ATOM 10357 C C . PHE B 1 595 ? -6.297 17.625 10.078 1 84.06 595 PHE B C 1
ATOM 10359 O O . PHE B 1 595 ? -6.305 17.359 8.875 1 84.06 595 PHE B O 1
ATOM 10366 N N . PHE B 1 596 ? -7.199 17.203 10.867 1 92.69 596 PHE B N 1
ATOM 10367 C CA . PHE B 1 596 ? -8.188 16.203 10.453 1 92.69 596 PHE B CA 1
ATOM 10368 C C . PHE B 1 596 ? -9.383 16.875 9.781 1 92.69 596 PHE B C 1
ATOM 10370 O O . PHE B 1 596 ? -10.195 16.219 9.141 1 92.69 596 PHE B O 1
ATOM 10377 N N . VAL B 1 597 ? -9.484 18.219 9.812 1 93.88 597 VAL B N 1
ATOM 10378 C CA . VAL B 1 597 ? -10.68 18.922 9.367 1 93.88 597 VAL B CA 1
ATOM 10379 C C . VAL B 1 597 ? -10.852 18.75 7.863 1 93.88 597 VAL B C 1
ATOM 10381 O O . VAL B 1 597 ? -11.898 18.281 7.402 1 93.88 597 VAL B O 1
ATOM 10384 N N . PRO B 1 598 ? -9.773 19.062 7.098 1 93.06 598 PRO B N 1
ATOM 10385 C CA . PRO B 1 598 ? -9.969 18.875 5.656 1 93.06 598 PRO B CA 1
ATOM 10386 C C . PRO B 1 598 ? -10.18 17.422 5.27 1 93.06 598 PRO B C 1
ATOM 10388 O O . PRO B 1 598 ? -10.953 17.125 4.355 1 93.06 598 PRO B O 1
ATOM 10391 N N . LEU B 1 599 ? -9.562 16.484 5.91 1 94.5 599 LEU B N 1
ATOM 10392 C CA . LEU B 1 599 ? -9.711 15.07 5.613 1 94.5 599 LEU B CA 1
ATOM 10393 C C . LEU B 1 599 ? -11.125 14.594 5.938 1 94.5 599 LEU B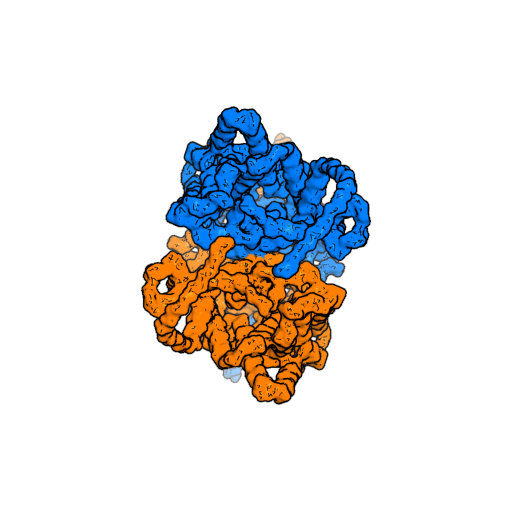 C 1
ATOM 10395 O O . LEU B 1 599 ? -11.695 13.781 5.207 1 94.5 599 LEU B O 1
ATOM 10399 N N . SER B 1 600 ? -11.602 15.117 6.996 1 95.25 600 SER B N 1
ATOM 10400 C CA . SER B 1 600 ? -12.961 14.781 7.398 1 95.25 600 SER B CA 1
ATOM 10401 C C . SER B 1 600 ? -13.984 15.305 6.395 1 95.25 600 SER B C 1
ATOM 10403 O O . SER B 1 600 ? -14.945 14.617 6.059 1 95.25 600 SER B O 1
ATOM 10405 N N . ARG B 1 601 ? -13.75 16.453 5.887 1 95.12 601 ARG B N 1
ATOM 10406 C CA . ARG B 1 601 ? -14.688 17.062 4.949 1 95.12 601 ARG B CA 1
ATOM 10407 C C . ARG B 1 601 ? -14.617 16.391 3.584 1 95.12 601 ARG B C 1
ATOM 10409 O O . ARG B 1 601 ? -15.57 16.453 2.807 1 95.12 601 ARG B O 1
ATOM 10416 N N . LEU B 1 602 ? -13.523 15.688 3.361 1 96.56 602 LEU B N 1
ATOM 10417 C CA . LEU B 1 602 ? -13.367 14.953 2.109 1 96.56 602 LEU B CA 1
ATOM 10418 C C . LEU B 1 602 ? -13.875 13.523 2.25 1 96.56 602 LEU B C 1
ATOM 10420 O O . LEU B 1 602 ? -13.859 12.758 1.283 1 96.56 602 LEU B O 1
ATOM 10424 N N . SER B 1 603 ? -14.391 13.195 3.381 1 96.19 603 SER B N 1
ATOM 10425 C CA . SER B 1 603 ? -14.719 11.812 3.691 1 96.19 603 SER B CA 1
ATOM 10426 C C . SER B 1 603 ? -15.812 11.281 2.771 1 96.19 603 SER B C 1
ATOM 10428 O O . SER B 1 603 ? -15.836 10.094 2.445 1 96.19 603 SER B O 1
ATOM 10430 N N . TYR B 1 604 ? -16.766 12.172 2.34 1 96.62 604 TYR B N 1
ATOM 10431 C CA . TYR B 1 604 ? -17.828 11.711 1.456 1 96.62 604 TYR B CA 1
ATOM 10432 C C . TYR B 1 604 ? -17.266 11.289 0.1 1 96.62 604 TYR B C 1
ATOM 10434 O O . TYR B 1 604 ? -17.562 10.203 -0.394 1 96.62 604 TYR B O 1
ATOM 10442 N N . CYS B 1 605 ? -16.438 12.148 -0.479 1 98 605 CYS B N 1
ATOM 10443 C CA . CYS B 1 605 ? -15.812 11.797 -1.753 1 98 605 CYS B CA 1
ATOM 10444 C C . CYS B 1 605 ? -14.875 10.602 -1.596 1 98 605 CYS B C 1
ATOM 10446 O O . CYS B 1 605 ? -14.773 9.766 -2.496 1 98 605 CYS B O 1
ATOM 10448 N N . LEU B 1 606 ? -14.195 10.555 -0.491 1 98.12 606 LEU B N 1
ATOM 10449 C CA . LEU B 1 606 ? -13.352 9.406 -0.174 1 98.12 606 LEU B CA 1
ATOM 10450 C C . LEU B 1 606 ? -14.18 8.125 -0.153 1 98.12 606 LEU B C 1
ATOM 10452 O O . LEU B 1 606 ? -13.766 7.109 -0.724 1 98.12 606 LEU B O 1
ATOM 10456 N N . TYR B 1 607 ? -15.328 8.211 0.47 1 97.5 607 TYR B N 1
ATOM 10457 C CA . TYR B 1 607 ? -16.25 7.086 0.56 1 97.5 607 TYR B CA 1
ATOM 10458 C C . TYR B 1 607 ? -16.688 6.625 -0.827 1 97.5 607 TYR B C 1
ATOM 10460 O O . TYR B 1 607 ? -16.719 5.422 -1.101 1 97.5 607 TYR B O 1
ATOM 10468 N N . LEU B 1 608 ? -16.875 7.512 -1.677 1 98.06 608 LEU B N 1
ATOM 10469 C CA . LEU B 1 608 ? -17.375 7.195 -3.012 1 98.06 608 LEU B CA 1
ATOM 10470 C C . LEU B 1 608 ? -16.266 6.609 -3.881 1 98.06 608 LEU B C 1
ATOM 10472 O O . LEU B 1 608 ? -16.516 5.664 -4.641 1 98.06 608 LEU B O 1
ATOM 10476 N N . LEU B 1 609 ? -15.078 7.043 -3.709 1 98.12 609 LEU B N 1
ATOM 10477 C CA . LEU B 1 609 ? -14.016 6.758 -4.668 1 98.12 609 LEU B CA 1
ATOM 10478 C C . LEU B 1 609 ? -13.219 5.531 -4.246 1 98.12 609 LEU B C 1
ATOM 10480 O O . LEU B 1 609 ? -12.57 4.887 -5.078 1 98.12 609 LEU B O 1
ATOM 10484 N N . HIS B 1 610 ? -13.203 5.16 -3.023 1 98.12 610 HIS B N 1
ATOM 10485 C CA . HIS B 1 610 ? -12.203 4.234 -2.51 1 98.12 610 HIS B CA 1
ATOM 10486 C C . HIS B 1 610 ? -12.352 2.854 -3.141 1 98.12 610 HIS B C 1
ATOM 10488 O O . HIS B 1 610 ? -11.359 2.174 -3.404 1 98.12 610 HIS B O 1
ATOM 10494 N N . MET B 1 611 ? -13.578 2.494 -3.467 1 97.12 611 MET B N 1
ATOM 10495 C CA . MET B 1 611 ? -13.781 1.153 -4.008 1 97.12 611 MET B CA 1
ATOM 10496 C C . MET B 1 611 ? -13.188 1.033 -5.406 1 97.12 611 MET B C 1
ATOM 10498 O O . MET B 1 611 ? -12.773 -0.052 -5.82 1 97.12 611 MET B O 1
ATOM 10502 N N . ALA B 1 612 ? -13.156 2.113 -6.156 1 96.94 612 ALA B N 1
ATOM 10503 C CA . ALA B 1 612 ? -12.547 2.078 -7.48 1 96.94 612 ALA B CA 1
ATOM 10504 C C . ALA B 1 612 ? -11.086 1.646 -7.402 1 96.94 612 ALA B C 1
ATOM 10506 O O . ALA B 1 612 ? -10.625 0.823 -8.203 1 96.94 612 ALA B O 1
ATOM 10507 N N . LEU B 1 613 ? -10.406 2.152 -6.418 1 96.62 613 LEU B N 1
ATOM 10508 C CA . LEU B 1 613 ? -9 1.812 -6.277 1 96.62 613 LEU B CA 1
ATOM 10509 C C . LEU B 1 613 ? -8.828 0.428 -5.66 1 96.62 613 LEU B C 1
ATOM 10511 O O . LEU B 1 613 ? -7.887 -0.295 -5.988 1 96.62 613 LEU B O 1
ATOM 10515 N N . VAL B 1 614 ? -9.734 0.044 -4.762 1 96.12 614 VAL B N 1
ATOM 10516 C CA . VAL B 1 614 ? -9.703 -1.298 -4.188 1 96.12 614 VAL B CA 1
ATOM 10517 C C . VAL B 1 614 ? -9.898 -2.336 -5.289 1 96.12 614 VAL B C 1
ATOM 10519 O O . VAL B 1 614 ? -9.125 -3.287 -5.398 1 96.12 614 VAL B O 1
ATOM 10522 N N . TYR B 1 615 ? -10.875 -2.096 -6.164 1 95.06 615 TYR B N 1
ATOM 10523 C CA . TYR B 1 615 ? -11.133 -3.008 -7.27 1 95.06 615 TYR B CA 1
ATOM 10524 C C . TYR B 1 615 ? -9.938 -3.061 -8.219 1 95.06 615 TYR B C 1
ATOM 10526 O O . TYR B 1 615 ? -9.594 -4.129 -8.727 1 95.06 615 TYR B O 1
ATOM 10534 N N . TYR B 1 616 ? -9.383 -1.934 -8.43 1 95.19 616 TYR B N 1
ATOM 10535 C CA . TYR B 1 616 ? -8.234 -1.883 -9.32 1 95.19 616 TYR B CA 1
ATOM 10536 C C . TYR B 1 616 ? -7.105 -2.768 -8.797 1 95.19 616 TYR B C 1
ATOM 10538 O O . TYR B 1 616 ? -6.52 -3.545 -9.555 1 95.19 616 TYR B O 1
ATOM 10546 N N . SER B 1 617 ? -6.816 -2.643 -7.523 1 92.25 617 SER B N 1
ATOM 10547 C CA . SER B 1 617 ? -5.715 -3.387 -6.918 1 92.25 617 SER B CA 1
ATOM 10548 C C . SER B 1 617 ? -6.012 -4.883 -6.883 1 92.25 617 SER B C 1
ATOM 10550 O O . SER B 1 617 ? -5.125 -5.699 -7.141 1 92.25 617 SER B O 1
ATOM 10552 N N . ILE B 1 618 ? -7.223 -5.246 -6.695 1 91.12 618 ILE B N 1
ATOM 10553 C CA . ILE B 1 618 ? -7.555 -6.645 -6.457 1 91.12 618 ILE B CA 1
ATOM 10554 C C . ILE B 1 618 ? -7.809 -7.348 -7.789 1 91.12 618 ILE B C 1
ATOM 10556 O O . ILE B 1 618 ? -7.289 -8.438 -8.031 1 91.12 618 ILE B O 1
ATOM 10560 N N . HIS B 1 619 ? -8.578 -6.734 -8.633 1 91.56 619 HIS B N 1
ATOM 10561 C CA . HIS B 1 619 ? -8.977 -7.402 -9.867 1 91.56 619 HIS B CA 1
ATOM 10562 C C . HIS B 1 619 ? -7.875 -7.32 -10.914 1 91.56 619 HIS B C 1
ATOM 10564 O O . HIS B 1 619 ? -7.895 -8.062 -11.898 1 91.56 619 HIS B O 1
ATOM 10570 N N . GLY B 1 620 ? -6.93 -6.492 -10.703 1 90.5 620 GLY B N 1
ATOM 10571 C CA . GLY B 1 620 ? -5.789 -6.426 -11.602 1 90.5 620 GLY B CA 1
ATOM 10572 C C . GLY B 1 620 ? -4.715 -7.453 -11.281 1 90.5 620 GLY B C 1
ATOM 10573 O O . GLY B 1 620 ? -3.688 -7.512 -11.953 1 90.5 620 GLY B O 1
ATOM 10574 N N . THR B 1 621 ? -4.934 -8.344 -10.414 1 87.25 621 THR B N 1
ATOM 10575 C CA . THR B 1 621 ? -3.943 -9.312 -9.969 1 87.25 621 THR B CA 1
ATOM 10576 C C . THR B 1 621 ? -3.631 -10.32 -11.07 1 87.25 621 THR B C 1
ATOM 10578 O O . THR B 1 621 ? -4.48 -10.594 -11.922 1 87.25 621 THR B O 1
ATOM 10581 N N . ARG B 1 622 ? -2.398 -10.805 -11.125 1 87.81 622 ARG B N 1
ATOM 10582 C CA . ARG B 1 622 ? -1.943 -11.773 -12.109 1 87.81 622 ARG B CA 1
ATOM 10583 C C . ARG B 1 622 ? -1.615 -13.109 -11.453 1 87.81 622 ARG B C 1
ATOM 10585 O O . ARG B 1 622 ? -1.399 -14.109 -12.141 1 87.81 622 ARG B O 1
ATOM 10592 N N . ALA B 1 623 ? -1.523 -13.125 -10.188 1 78.75 623 ALA B N 1
ATOM 10593 C CA . ALA B 1 623 ? -1.2 -14.359 -9.469 1 78.75 623 ALA B CA 1
ATOM 10594 C C . ALA B 1 623 ? -1.933 -14.422 -8.133 1 78.75 623 ALA B C 1
ATOM 10596 O O . ALA B 1 623 ? -2.588 -13.453 -7.727 1 78.75 623 ALA B O 1
ATOM 10597 N N . GLY B 1 624 ? -1.877 -15.633 -7.613 1 76.81 624 GLY B N 1
ATOM 10598 C CA . GLY B 1 624 ? -2.477 -15.758 -6.297 1 76.81 624 GLY B CA 1
ATOM 10599 C C . GLY B 1 624 ? -1.858 -14.836 -5.266 1 76.81 624 GLY B C 1
ATOM 10600 O O . GLY B 1 624 ? -0.636 -14.797 -5.113 1 76.81 624 GLY B O 1
ATOM 10601 N N . ALA B 1 625 ? -2.686 -13.992 -4.73 1 75.31 625 ALA B N 1
ATOM 10602 C CA . ALA B 1 625 ? -2.209 -13.008 -3.766 1 75.31 625 ALA B CA 1
ATOM 10603 C C . ALA B 1 625 ? -1.863 -13.664 -2.432 1 75.31 625 ALA B C 1
ATOM 10605 O O . ALA B 1 625 ? -2.508 -14.633 -2.027 1 75.31 625 ALA B O 1
ATOM 10606 N N . ARG B 1 626 ? -0.809 -13.234 -1.81 1 79.56 626 ARG B N 1
ATOM 10607 C CA . ARG B 1 626 ? -0.416 -13.641 -0.465 1 79.56 626 ARG B CA 1
ATOM 10608 C C . ARG B 1 626 ? -1.237 -12.906 0.592 1 79.56 626 ARG B C 1
ATOM 10610 O O . ARG B 1 626 ? -1.409 -11.688 0.519 1 79.56 626 ARG B O 1
ATOM 10617 N N . TYR B 1 627 ? -1.682 -13.742 1.543 1 85.56 627 TYR B N 1
ATOM 10618 C CA . TYR B 1 627 ? -2.262 -13.094 2.715 1 85.56 627 TYR B CA 1
ATOM 10619 C C . TYR B 1 627 ? -1.183 -12.734 3.729 1 85.56 627 TYR B C 1
ATOM 10621 O O . TYR B 1 627 ? -0.416 -13.594 4.164 1 85.56 627 TYR B O 1
ATOM 10629 N N . ASP B 1 628 ? -1.099 -11.531 3.98 1 89.19 628 ASP B N 1
ATOM 10630 C CA . ASP B 1 628 ? -0.305 -10.977 5.074 1 89.19 628 ASP B CA 1
ATOM 10631 C C . ASP B 1 628 ? -0.972 -9.742 5.664 1 89.19 628 ASP B C 1
ATOM 10633 O O . ASP B 1 628 ? -1.081 -8.711 4.996 1 89.19 628 ASP B O 1
ATOM 10637 N N . PHE B 1 629 ? -1.354 -9.906 6.871 1 89.5 629 PHE B N 1
ATOM 10638 C CA . PHE B 1 629 ? -2.168 -8.875 7.5 1 89.5 629 PHE B CA 1
ATOM 10639 C C . PHE B 1 629 ? -1.438 -7.539 7.5 1 89.5 629 PHE B C 1
ATOM 10641 O O . PHE B 1 629 ? -2.016 -6.512 7.141 1 89.5 629 PHE B O 1
ATOM 10648 N N . VAL B 1 630 ? -0.196 -7.473 7.887 1 90.94 630 VAL B N 1
ATOM 10649 C CA . VAL B 1 630 ? 0.568 -6.234 8 1 90.94 630 VAL B CA 1
ATOM 10650 C C . VAL B 1 630 ? 0.726 -5.594 6.625 1 90.94 630 VAL B C 1
ATOM 10652 O O . VAL B 1 630 ? 0.505 -4.391 6.465 1 90.94 630 VAL B O 1
ATOM 10655 N N . ASP B 1 631 ? 1.044 -6.363 5.691 1 91.69 631 ASP B N 1
ATOM 10656 C CA . ASP B 1 631 ? 1.245 -5.855 4.34 1 91.69 631 ASP B CA 1
ATOM 10657 C C . ASP B 1 631 ? -0.063 -5.328 3.752 1 91.69 631 ASP B C 1
ATOM 10659 O O . ASP B 1 631 ? -0.065 -4.344 3.01 1 91.69 631 ASP B O 1
ATOM 10663 N N . MET B 1 632 ? -1.143 -6.023 4.055 1 92.25 632 MET B N 1
ATOM 10664 C CA . MET B 1 632 ? -2.445 -5.59 3.559 1 92.25 632 MET B CA 1
ATOM 10665 C C . MET B 1 632 ? -2.865 -4.277 4.211 1 92.25 632 MET B C 1
ATOM 10667 O O . MET B 1 632 ? -3.508 -3.439 3.576 1 92.25 632 MET B O 1
ATOM 10671 N N . VAL B 1 633 ? -2.52 -4.105 5.461 1 93.94 633 VAL B N 1
ATOM 10672 C CA . VAL B 1 633 ? -2.805 -2.848 6.145 1 93.94 633 VAL B CA 1
ATOM 10673 C C . VAL B 1 633 ? -1.991 -1.721 5.512 1 93.94 633 VAL B C 1
ATOM 10675 O O . VAL B 1 633 ? -2.506 -0.623 5.293 1 93.94 633 VAL B O 1
ATOM 10678 N N . VAL B 1 634 ? -0.768 -2.01 5.176 1 96.12 634 VAL B N 1
ATOM 10679 C CA . VAL B 1 634 ? 0.089 -1.03 4.516 1 96.12 634 VAL B CA 1
ATOM 10680 C C . VAL B 1 634 ? -0.529 -0.619 3.184 1 96.12 634 VAL B C 1
ATOM 10682 O O . VAL B 1 634 ? -0.635 0.572 2.881 1 96.12 634 VAL B O 1
ATOM 10685 N N . HIS B 1 635 ? -0.968 -1.575 2.449 1 95.12 635 HIS B N 1
ATOM 10686 C CA . HIS B 1 635 ? -1.595 -1.293 1.162 1 95.12 635 HIS B CA 1
ATOM 10687 C C . HIS B 1 635 ? -2.896 -0.518 1.341 1 95.12 635 HIS B C 1
ATOM 10689 O O . HIS B 1 635 ? -3.195 0.389 0.561 1 95.12 635 HIS B O 1
ATOM 10695 N N . GLY B 1 636 ? -3.65 -0.927 2.377 1 97 636 GLY B N 1
ATOM 10696 C CA . GLY B 1 636 ? -4.895 -0.232 2.674 1 97 636 GLY B CA 1
ATOM 10697 C C . GLY B 1 636 ? -4.695 1.239 2.988 1 97 636 GLY B C 1
ATOM 10698 O O . GLY B 1 636 ? -5.457 2.088 2.521 1 97 636 GLY B O 1
ATOM 10699 N N . PHE B 1 637 ? -3.646 1.513 3.646 1 97.25 637 PHE B N 1
ATOM 10700 C CA . PHE B 1 637 ? -3.35 2.902 3.969 1 97.25 637 PHE B CA 1
ATOM 10701 C C . PHE B 1 637 ? -2.879 3.656 2.73 1 97.25 637 PHE B C 1
ATOM 10703 O O . PHE B 1 637 ? -3.121 4.859 2.6 1 97.25 637 PHE B O 1
ATOM 10710 N N . GLY B 1 638 ? -2.188 2.951 1.834 1 98 638 GLY B N 1
ATOM 10711 C CA . GLY B 1 638 ? -1.874 3.557 0.55 1 98 638 GLY B CA 1
ATOM 10712 C C . GLY B 1 638 ? -3.107 3.955 -0.239 1 98 638 GLY B C 1
ATOM 10713 O O . GLY B 1 638 ? -3.166 5.055 -0.797 1 98 638 GLY B O 1
ATOM 10714 N N . ILE B 1 639 ? -4.105 3.09 -0.188 1 98.12 639 ILE B N 1
ATOM 10715 C CA . ILE B 1 639 ? -5.363 3.371 -0.871 1 98.12 639 ILE B CA 1
ATOM 10716 C C . ILE B 1 639 ? -6.047 4.57 -0.217 1 98.12 639 ILE B C 1
ATOM 10718 O O . ILE B 1 639 ? -6.551 5.461 -0.908 1 98.12 639 ILE B O 1
ATOM 10722 N N . TRP B 1 640 ? -6.043 4.57 1.076 1 97.94 640 TRP B N 1
ATOM 10723 C CA . TRP B 1 640 ? -6.66 5.664 1.815 1 97.94 640 TRP B CA 1
ATOM 10724 C C . TRP B 1 640 ? -6.02 7 1.45 1 97.94 640 TRP B C 1
ATOM 10726 O O . TRP B 1 640 ? -6.719 7.977 1.183 1 97.94 640 TRP B O 1
ATOM 10736 N N . LEU B 1 641 ? -4.719 7.047 1.345 1 96.44 641 LEU B N 1
ATOM 10737 C CA . LEU B 1 641 ? -3.998 8.281 1.071 1 96.44 641 LEU B CA 1
ATOM 10738 C C . LEU B 1 641 ? -4.242 8.75 -0.36 1 96.44 641 LEU B C 1
ATOM 10740 O O . LEU B 1 641 ? -4.59 9.914 -0.588 1 96.44 641 LEU B O 1
ATOM 10744 N N . ILE B 1 642 ? -4.133 7.871 -1.292 1 96.94 642 ILE B N 1
ATOM 10745 C CA . ILE B 1 642 ? -4.262 8.242 -2.697 1 96.94 642 ILE B CA 1
ATOM 10746 C C . ILE B 1 642 ? -5.711 8.625 -2.998 1 96.94 642 ILE B C 1
ATOM 10748 O O . ILE B 1 642 ? -5.965 9.562 -3.752 1 96.94 642 ILE B O 1
ATOM 10752 N N . THR B 1 643 ? -6.621 7.934 -2.406 1 97.81 643 THR B N 1
ATOM 10753 C CA . THR B 1 643 ? -8.023 8.258 -2.635 1 97.81 643 THR B CA 1
ATOM 10754 C C . THR B 1 643 ? -8.375 9.609 -2.029 1 97.81 643 THR B C 1
ATOM 10756 O O . THR B 1 643 ? -9.227 10.336 -2.559 1 97.81 643 THR B O 1
ATOM 10759 N N . ASN B 1 644 ? -7.734 9.977 -0.938 1 96.69 644 ASN B N 1
ATOM 10760 C CA . ASN B 1 644 ? -7.938 11.32 -0.398 1 96.69 644 ASN B CA 1
ATOM 10761 C C . ASN B 1 644 ? -7.504 12.391 -1.391 1 96.69 644 ASN B C 1
ATOM 10763 O O . ASN B 1 644 ? -8.172 13.414 -1.535 1 96.69 644 ASN B O 1
ATOM 10767 N N . TRP B 1 645 ? -6.434 12.109 -2.076 1 93.94 645 TRP B N 1
ATOM 10768 C CA . TRP B 1 645 ? -5.973 13.055 -3.094 1 93.94 645 TRP B CA 1
ATOM 10769 C C . TRP B 1 645 ? -6.965 13.133 -4.25 1 93.94 645 TRP B C 1
ATOM 10771 O O . TRP B 1 645 ? -7.273 14.227 -4.738 1 93.94 645 TRP B O 1
ATOM 10781 N N . LEU B 1 646 ? -7.477 12.047 -4.641 1 96.25 646 LEU B N 1
ATOM 10782 C CA . LEU B 1 646 ? -8.461 12.008 -5.715 1 96.25 646 LEU B CA 1
ATOM 10783 C C . LEU B 1 646 ? -9.773 12.656 -5.27 1 96.25 646 LEU B C 1
ATOM 10785 O O . LEU B 1 646 ? -10.461 13.297 -6.07 1 96.25 646 LEU B O 1
ATOM 10789 N N . SER B 1 647 ? -10.055 12.469 -4.027 1 97.81 647 SER B N 1
ATOM 10790 C CA . SER B 1 647 ? -11.266 13.047 -3.461 1 97.81 647 SER B CA 1
ATOM 10791 C C . SER B 1 647 ? -11.219 14.57 -3.5 1 97.81 647 SER B C 1
ATOM 10793 O O . SER B 1 647 ? -12.25 15.227 -3.66 1 97.81 647 SER B O 1
ATOM 10795 N N . LEU B 1 648 ? -10.055 15.141 -3.334 1 95.44 648 LEU B N 1
ATOM 10796 C CA . LEU B 1 648 ? -9.898 16.594 -3.434 1 95.44 648 LEU B CA 1
ATOM 10797 C C . LEU B 1 648 ? -10.273 17.078 -4.828 1 95.44 648 LEU B C 1
ATOM 10799 O O . LEU B 1 648 ? -10.945 18.109 -4.965 1 95.44 648 LEU B O 1
ATOM 10803 N N . GLY B 1 649 ? -9.875 16.344 -5.836 1 95.25 649 GLY B N 1
ATOM 10804 C CA . GLY B 1 649 ? -10.258 16.703 -7.191 1 95.25 649 GLY B CA 1
ATOM 10805 C C . GLY B 1 649 ? -11.758 16.672 -7.41 1 95.25 649 GLY B C 1
ATOM 10806 O O . GLY B 1 649 ? -12.328 17.594 -8 1 95.25 649 GLY B O 1
ATOM 10807 N N . LEU B 1 650 ? -12.383 15.648 -6.906 1 97.38 650 LEU B N 1
ATOM 10808 C CA . LEU B 1 650 ? -13.828 15.5 -7.051 1 97.38 650 LEU B CA 1
ATOM 10809 C C . LEU B 1 650 ? -14.562 16.562 -6.238 1 97.38 650 LEU B C 1
ATOM 10811 O O . LEU B 1 650 ? -15.586 17.094 -6.684 1 97.38 650 LEU B O 1
ATOM 10815 N N . TYR B 1 651 ? -14.07 16.922 -5.113 1 97.38 651 TYR B N 1
ATOM 10816 C CA . TYR B 1 651 ? -14.656 17.938 -4.254 1 97.38 651 TYR B CA 1
ATOM 10817 C C . TYR B 1 651 ? -14.586 19.312 -4.918 1 97.38 651 TYR B C 1
ATOM 10819 O O . TYR B 1 651 ? -15.586 20.047 -4.949 1 97.38 651 TYR B O 1
ATOM 10827 N N . LEU B 1 652 ? -13.484 19.656 -5.535 1 95.88 652 LEU B N 1
ATOM 10828 C CA . LEU B 1 652 ? -13.258 21 -6.07 1 95.88 652 LEU B CA 1
ATOM 10829 C C . LEU B 1 652 ? -13.992 21.188 -7.391 1 95.88 652 LEU B C 1
ATOM 10831 O O . LEU B 1 652 ? -14.312 22.312 -7.766 1 95.88 652 LEU B O 1
ATOM 10835 N N . THR B 1 653 ? -14.312 20.109 -8.031 1 96.62 653 THR B N 1
ATOM 10836 C CA . THR B 1 653 ? -14.859 20.266 -9.375 1 96.62 653 THR B CA 1
ATOM 10837 C C . THR B 1 653 ? -16.344 19.906 -9.398 1 96.62 653 THR B C 1
ATOM 10839 O O . THR B 1 653 ? -17.078 20.328 -10.297 1 96.62 653 THR B O 1
ATOM 10842 N N . VAL B 1 654 ? -16.812 19.125 -8.422 1 97.5 654 VAL B N 1
ATOM 10843 C CA . VAL B 1 654 ? -18.203 18.672 -8.508 1 97.5 654 VAL B CA 1
ATOM 10844 C C . VAL B 1 654 ? -18.938 19 -7.215 1 97.5 654 VAL B C 1
ATOM 10846 O O . VAL B 1 654 ? -19.844 19.828 -7.207 1 97.5 654 VAL B O 1
ATOM 10849 N N . GLU B 1 655 ? -18.484 18.531 -6.148 1 97.44 655 GLU B N 1
ATOM 10850 C CA . GLU B 1 655 ? -19.234 18.625 -4.902 1 97.44 655 GLU B CA 1
ATOM 10851 C C . GLU B 1 655 ? -19.391 20.078 -4.469 1 97.44 655 GLU B C 1
ATOM 10853 O O . GLU B 1 655 ? -20.516 20.547 -4.254 1 97.44 655 GLU B O 1
ATOM 10858 N N . ALA B 1 656 ? -18.297 20.781 -4.355 1 96.69 656 ALA B N 1
ATOM 10859 C CA . ALA B 1 656 ? -18.344 22.156 -3.85 1 96.69 656 ALA B CA 1
ATOM 10860 C C . ALA B 1 656 ? -19.078 23.062 -4.82 1 96.69 656 ALA B C 1
ATOM 10862 O O . ALA B 1 656 ? -19.969 23.812 -4.422 1 96.69 656 ALA B O 1
ATOM 10863 N N . PRO B 1 657 ? -18.75 23.047 -6.082 1 96.25 657 PRO B N 1
ATOM 10864 C CA . PRO B 1 657 ? -19.438 23.938 -7.012 1 96.25 657 PRO B CA 1
ATOM 10865 C C . PRO B 1 657 ? -20.953 23.703 -7.039 1 96.25 657 PRO B C 1
ATOM 10867 O O . PRO B 1 657 ? -21.734 24.672 -7.047 1 96.25 657 PRO B O 1
ATOM 10870 N N . ILE B 1 658 ? -21.375 22.453 -7.027 1 96.06 658 ILE B N 1
ATOM 10871 C CA . ILE B 1 658 ? -22.797 22.156 -7.09 1 96.06 658 ILE B CA 1
ATOM 10872 C C . ILE B 1 658 ? -23.484 22.578 -5.789 1 96.06 658 ILE B C 1
ATOM 10874 O O . ILE B 1 658 ? -24.594 23.094 -5.809 1 96.06 658 ILE B O 1
ATOM 10878 N N . ALA B 1 659 ? -22.844 22.328 -4.75 1 94.06 659 ALA B N 1
ATOM 10879 C CA . ALA B 1 659 ? -23.375 22.781 -3.467 1 94.06 659 ALA B CA 1
ATOM 10880 C C . ALA B 1 659 ? -23.516 24.297 -3.438 1 94.06 659 ALA B C 1
ATOM 10882 O O . ALA B 1 659 ? -24.516 24.828 -2.938 1 94.06 659 ALA B O 1
ATOM 10883 N N . ASN B 1 660 ? -22.547 24.969 -3.957 1 93.81 660 ASN B N 1
ATOM 10884 C CA . ASN B 1 660 ? -22.578 26.438 -4.012 1 93.81 660 ASN B CA 1
ATOM 10885 C C . ASN B 1 660 ? -23.703 26.938 -4.922 1 93.81 660 ASN B C 1
ATOM 10887 O O . ASN B 1 660 ? -24.406 27.875 -4.578 1 93.81 660 ASN B O 1
ATOM 10891 N N . LEU B 1 661 ? -23.844 26.344 -5.977 1 92.75 661 LEU B N 1
ATOM 10892 C CA . LEU B 1 661 ? -24.875 26.734 -6.926 1 92.75 661 LEU B CA 1
ATOM 10893 C C . LEU B 1 661 ? -26.266 26.469 -6.359 1 92.75 661 LEU B C 1
ATOM 10895 O O . LEU B 1 661 ? -27.188 27.266 -6.566 1 92.75 661 LEU B O 1
ATOM 10899 N N . SER B 1 662 ? -26.375 25.375 -5.676 1 90.69 662 SER B N 1
ATOM 10900 C CA . SER B 1 662 ? -27.656 25.031 -5.055 1 90.69 662 SER B CA 1
ATOM 10901 C C . SER B 1 662 ? -28.047 26.047 -3.986 1 90.69 662 SER B C 1
ATOM 10903 O O . SER B 1 662 ? -29.219 26.406 -3.861 1 90.69 662 SER B O 1
ATOM 10905 N N . THR B 1 663 ? -27.125 26.453 -3.246 1 86.25 663 THR B N 1
ATOM 10906 C CA . THR B 1 663 ? -27.375 27.453 -2.217 1 86.25 663 THR B CA 1
ATOM 10907 C C . THR B 1 663 ? -27.797 28.781 -2.842 1 86.25 663 THR B C 1
ATOM 10909 O O . THR B 1 663 ? -28.641 29.484 -2.301 1 86.25 663 THR B O 1
ATOM 10912 N N . HIS B 1 664 ? -27.234 29.062 -3.916 1 84.94 664 HIS B N 1
ATOM 10913 C CA . HIS B 1 664 ? -27.562 30.297 -4.609 1 84.94 664 HIS B CA 1
ATOM 10914 C C . HIS B 1 664 ? -28.969 30.234 -5.215 1 84.94 664 HIS B C 1
ATOM 10916 O O . HIS B 1 664 ? -29.672 31.234 -5.273 1 84.94 664 HIS B O 1
ATOM 10922 N N . LEU B 1 665 ? -29.297 29.125 -5.691 1 83.75 665 LEU B N 1
ATOM 10923 C CA . LEU B 1 665 ? -30.594 28.953 -6.328 1 83.75 665 LEU B CA 1
ATOM 10924 C C . LEU B 1 665 ? -31.734 29.109 -5.312 1 83.75 665 LEU B C 1
ATOM 10926 O O . LEU B 1 665 ? -32.812 29.578 -5.656 1 83.75 665 LEU B O 1
ATOM 10930 N N . PHE B 1 666 ? -31.531 28.797 -4.094 1 80 666 PHE B N 1
ATOM 10931 C CA . PHE B 1 666 ? -32.562 28.859 -3.074 1 80 666 PHE B CA 1
ATOM 10932 C C . PHE B 1 666 ? -32.5 30.172 -2.303 1 80 666 PHE B C 1
ATOM 10934 O O . PHE B 1 666 ? -33.312 30.453 -1.44 1 80 666 PHE B O 1
ATOM 10941 N N . LYS B 1 667 ? -31.469 30.969 -2.51 1 71.62 667 LYS B N 1
ATOM 10942 C CA . LYS B 1 667 ? -31.406 32.281 -1.891 1 71.62 667 LYS B CA 1
ATOM 10943 C C . LYS B 1 667 ? -32.438 33.25 -2.518 1 71.62 667 LYS B C 1
ATOM 10945 O O . LYS B 1 667 ? -32.562 33.312 -3.742 1 71.62 667 LYS B O 1
ATOM 10950 N N . SER B 1 668 ? -33.562 33.438 -1.731 1 59.19 668 SER B N 1
ATOM 10951 C CA . SER B 1 668 ? -34.531 34.438 -2.139 1 59.19 668 SER B CA 1
ATOM 10952 C C . SER B 1 668 ? -33.875 35.75 -2.506 1 59.19 668 SER B C 1
ATOM 10954 O O . SER B 1 668 ? -32.906 36.156 -1.886 1 59.19 668 SER B O 1
ATOM 10956 N N . PRO B 1 669 ? -34.062 36.188 -3.67 1 51.25 669 PRO B N 1
ATOM 10957 C CA . PRO B 1 669 ? -33.562 37.5 -4.047 1 51.25 669 PRO B CA 1
ATOM 10958 C C . PRO B 1 669 ? -33.781 38.562 -2.969 1 51.25 669 PRO B C 1
ATOM 10960 O O . PRO B 1 669 ? -34.906 38.844 -2.586 1 51.25 669 PRO B O 1
ATOM 10963 N N . THR B 1 670 ? -33.188 38.438 -1.835 1 45.97 670 THR B N 1
ATOM 10964 C CA . THR B 1 670 ? -33.406 39.562 -0.926 1 45.97 670 THR B CA 1
ATOM 10965 C C . THR B 1 670 ? -33.312 40.875 -1.676 1 45.97 670 THR B C 1
ATOM 10967 O O . THR B 1 670 ? -32.406 41.094 -2.475 1 45.97 670 THR B O 1
ATOM 10970 N N . ALA B 1 671 ? -34.5 41.688 -1.645 1 43.66 671 ALA B N 1
ATOM 10971 C CA . ALA B 1 671 ? -34.656 43.062 -2.1 1 43.66 671 ALA B CA 1
ATOM 10972 C C . ALA B 1 671 ? -33.5 43.938 -1.656 1 43.66 671 ALA B C 1
ATOM 10974 O O . ALA B 1 671 ? -33.094 43.906 -0.485 1 43.66 671 ALA B O 1
ATOM 10975 N N . GLU B 1 672 ? -32.5 44.062 -2.467 1 41.81 672 GLU B N 1
ATOM 10976 C CA . GLU B 1 672 ? -31.562 45.156 -2.166 1 41.81 672 GLU B CA 1
ATOM 10977 C C . GLU B 1 672 ? -32.25 46.281 -1.405 1 41.81 672 GLU B C 1
ATOM 10979 O O . GLU B 1 672 ? -33.312 46.75 -1.804 1 41.81 672 GLU B O 1
ATOM 10984 N N . PRO B 1 673 ? -32.094 46.312 -0.074 1 39.41 673 PRO B N 1
ATOM 10985 C CA . PRO B 1 673 ? -32.688 47.531 0.491 1 39.41 673 PRO B CA 1
ATOM 10986 C C . PRO B 1 673 ? -32.469 48.781 -0.383 1 39.41 673 PRO B C 1
ATOM 10988 O O . PRO B 1 673 ? -31.359 48.969 -0.908 1 39.41 673 PRO B O 1
ATOM 10991 N N . VAL B 1 674 ? -33.469 49.25 -1.075 1 37.78 674 VAL B N 1
ATOM 10992 C CA . VAL B 1 674 ? -33.469 50.562 -1.701 1 37.78 674 VAL B CA 1
ATOM 10993 C C . VAL B 1 674 ? -32.969 51.594 -0.711 1 37.78 674 VAL B C 1
ATOM 10995 O O . VAL B 1 674 ? -33.625 51.906 0.289 1 37.78 674 VAL B O 1
ATOM 10998 N N . THR B 1 675 ? -31.703 51.5 -0.294 1 32.97 675 THR B N 1
ATOM 10999 C CA . THR B 1 675 ? -31.172 52.625 0.438 1 32.97 675 THR B CA 1
ATOM 11000 C C . THR B 1 675 ? -31.484 53.938 -0.291 1 32.97 675 THR B C 1
ATOM 11002 O O . THR B 1 675 ? -31.062 54.125 -1.432 1 32.97 675 THR B O 1
ATOM 11005 N N . ASN B 1 676 ? -32.719 54.469 -0.149 1 33.81 676 ASN B N 1
ATOM 11006 C CA . ASN B 1 676 ? -32.938 55.906 -0.396 1 33.81 676 ASN B CA 1
ATOM 11007 C C . ASN B 1 676 ? -31.797 56.75 0.132 1 33.81 676 ASN B C 1
ATOM 11009 O O . ASN B 1 676 ? -31.406 56.625 1.29 1 33.81 676 ASN B O 1
ATOM 11013 N N . GLY B 1 677 ? -30.859 57.156 -0.693 1 32.06 677 GLY B N 1
ATOM 11014 C CA . GLY B 1 677 ? -29.688 58.031 -0.595 1 32.06 677 GLY B CA 1
ATOM 11015 C C . GLY B 1 677 ? -29.938 59.281 0.235 1 32.06 677 GLY B C 1
ATOM 11016 O O . GLY B 1 677 ? -29.234 60.281 0.087 1 32.06 677 GLY B O 1
ATOM 11017 N N . LYS B 1 678 ? -31.141 59.469 0.902 1 37.06 678 LYS B N 1
ATOM 11018 C CA . LYS B 1 678 ? -31 60.781 1.521 1 37.06 678 LYS B CA 1
ATOM 11019 C C . LYS B 1 678 ? -29.906 60.781 2.584 1 37.06 678 LYS B C 1
ATOM 11021 O O . LYS B 1 678 ? -30.031 60.094 3.598 1 37.06 678 LYS B O 1
ATOM 11026 N N . VAL B 1 679 ? -28.609 60.875 2.121 1 32.53 679 VAL B N 1
ATOM 11027 C CA . VAL B 1 679 ? -27.422 61.156 2.904 1 32.53 679 VAL B CA 1
ATOM 11028 C C . VAL B 1 679 ? -27.672 62.312 3.859 1 32.53 679 VAL B C 1
ATOM 11030 O O . VAL B 1 679 ? -27.906 63.438 3.424 1 32.53 679 VAL B O 1
ATOM 11033 N N . ASN B 1 680 ? -28.547 62.125 4.797 1 27.14 680 ASN B N 1
ATOM 11034 C CA . ASN B 1 680 ? -28.438 63.219 5.75 1 27.14 680 ASN B CA 1
ATOM 11035 C C . ASN B 1 680 ? -27 63.469 6.188 1 27.14 680 ASN B C 1
ATOM 11037 O O . ASN B 1 680 ? -26.266 62.5 6.461 1 27.14 680 ASN B O 1
ATOM 11041 N N . GLY B 1 681 ? -26.344 64.562 5.75 1 29.16 681 GLY B N 1
ATOM 11042 C CA . GLY B 1 681 ? -25.062 65.25 5.934 1 29.16 681 GLY B CA 1
ATOM 11043 C C . GLY B 1 681 ? -24.609 65.25 7.379 1 29.16 681 GLY B C 1
ATOM 11044 O O . GLY B 1 681 ? -24.781 66.25 8.07 1 29.16 681 GLY B O 1
ATOM 11045 N N . THR B 1 682 ? -24.969 64.125 8.133 1 26.98 682 THR B N 1
ATOM 11046 C CA . THR B 1 682 ? -24.547 64.375 9.508 1 26.98 682 THR B CA 1
ATOM 11047 C C . THR B 1 682 ? -23.047 64.625 9.586 1 26.98 682 THR B C 1
ATOM 11049 O O . THR B 1 682 ? -22.281 64 8.852 1 26.98 682 THR B O 1
ATOM 11052 N N . HIS B 1 683 ? -22.625 65.75 10.203 1 30.31 683 HIS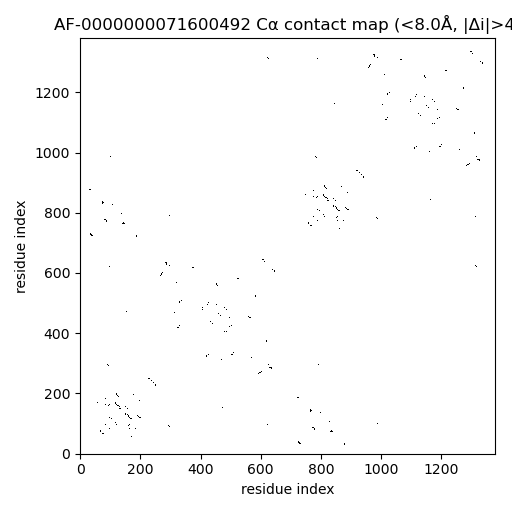 B N 1
ATOM 11053 C CA . HIS B 1 683 ? -21.406 66.438 10.531 1 30.31 683 HIS B CA 1
ATOM 11054 C C . HIS B 1 683 ? -20.422 65.562 11.266 1 30.31 683 HIS B C 1
ATOM 11056 O O . HIS B 1 683 ? -20.766 64.938 12.266 1 30.31 683 HIS B O 1
ATOM 11062 N N . PRO B 1 684 ? -19.609 64.75 10.492 1 27.78 684 PRO B N 1
ATOM 11063 C CA . PRO B 1 684 ? -18.625 63.938 11.172 1 27.78 684 PRO B CA 1
ATOM 11064 C C . PRO B 1 684 ? -17.859 64.688 12.258 1 27.78 684 PRO B C 1
ATOM 11066 O O . PRO B 1 684 ? -17.547 65.875 12.102 1 27.78 684 PRO B O 1
ATOM 11069 N N . PHE B 1 685 ? -17.969 64.188 13.539 1 27.75 685 PHE B N 1
ATOM 11070 C CA . PHE B 1 685 ? -17.406 64.625 14.805 1 27.75 685 PHE B CA 1
ATOM 11071 C C . PHE B 1 685 ? -15.883 64.688 14.711 1 27.75 685 PHE B C 1
ATOM 11073 O O . PHE B 1 685 ? -15.25 63.812 14.078 1 27.75 685 PHE B O 1
ATOM 11080 N N . LYS B 1 686 ? -15.266 65.812 15.031 1 33.91 686 LYS B N 1
ATOM 11081 C CA . LYS B 1 686 ? -13.922 66.375 15.211 1 33.91 686 LYS B CA 1
ATOM 11082 C C . LYS B 1 686 ? -13.125 65.562 16.219 1 33.91 686 LYS B C 1
ATOM 11084 O O . LYS B 1 686 ? -13.312 65.688 17.422 1 33.91 686 LYS B O 1
ATOM 11089 N N . ILE B 1 687 ? -13.07 64.25 16.078 1 27.12 687 ILE B N 1
ATOM 11090 C CA . ILE B 1 687 ? -12.203 63.688 17.109 1 27.12 687 ILE B CA 1
ATOM 11091 C C . ILE B 1 687 ? -10.828 64.375 17.031 1 27.12 687 ILE B C 1
ATOM 11093 O O . ILE B 1 687 ? -10.195 64.375 15.969 1 27.12 687 ILE B O 1
ATOM 11097 N N . LYS B 1 688 ? -10.57 65.25 17.969 1 27.66 688 LYS B N 1
ATOM 11098 C CA . LYS B 1 688 ? -9.406 66 18.406 1 27.66 688 LYS B CA 1
ATOM 11099 C C . LYS B 1 688 ? -8.156 65.125 18.453 1 27.66 688 LYS B C 1
ATOM 11101 O O . LYS B 1 688 ? -8.211 64 18.938 1 27.66 688 LYS B O 1
ATOM 11106 N N . SER B 1 689 ? -7.148 65.5 17.609 1 25.88 689 SER B N 1
ATOM 11107 C CA . SER B 1 689 ? -5.734 65.188 17.406 1 25.88 689 SER B CA 1
ATOM 11108 C C . SER B 1 689 ? -4.977 65.188 18.734 1 25.88 689 SER B C 1
ATOM 11110 O O . SER B 1 689 ? -3.752 65.062 18.75 1 25.88 689 SER B O 1
ATOM 11112 N N . THR B 1 690 ? -5.59 64.938 19.906 1 23.2 690 THR B N 1
ATOM 11113 C CA . THR B 1 690 ? -4.547 65 20.922 1 23.2 690 THR B CA 1
ATOM 11114 C C . THR B 1 690 ? -3.615 63.781 20.812 1 23.2 690 THR B C 1
ATOM 11116 O O . THR B 1 690 ? -4.07 62.625 20.609 1 23.2 690 THR B O 1
#